Protein 8R0J (pdb70)

Secondary structure (DSSP, 8-state):
--EEEEE----TTTT-SS--HHHHHH--TTT-SEEEE-S---SHHHHHHHHHH-SEEEE---TT-S-TTS-SEEEEEETTEEEEEE-STTSSSTT-HHHHHHHHHHHT-SEEE--SS---EEEEETTEEEEE---TT----TT-S----EEEEEEEETTEEEEEEEEEETTEEEEEEEEEE--/-EEEEEE----TTTT-SS--HHHHHH--TTS-SEEEE-S---SHHHHHHHHHH-SEEEE---TT-S-TTS-SEEEEEETTEEEEEE-STTSSSTT-HHHHHHHHHHHT-SEEE--SS-S-EEEEETTEEEEE---TT----TT-SS---EEEEEEEETTEEEEEEEEEETTEEEEEEEEEE--/-GGGGGG---SSHHHHHHHHHHHHHH--TTTHHHHSHHHHHHHHHHHHHHHHTTTT-TTHHHHHHHHHHHHHHHHHHHHHTT--HHHHHHHHHHHHHHHHS--TTHHHHHHHHHHHHHHHHHHH--SHHHHHHHHHHHHHHHHT-----HHHHHHHHHHHHHHHHT-SSHHHHHHHHHHTHHHHHT-B-TTTTT-B---HHHHHHHHHHHHHHHTT---HHHHHHHHHHHHHHHHHHHHTT-TTS-HHHHHHHHHHHHHHGGGSPPSHHHHHHHHHHHHHHHHHHH-/-HHHHHHHHHHTTSS-HHHHHHHHHHHHHH----THHHHSHHHHHHHHHHHHHHHHTTTT-TTHHHHHHHHHHHHHHHHHHHHHTT--HHHHHHHHHHHHHHHHS--TTHHHHHHHHHHHHHHHHHHH--SHHHHHHHHHHHHHHHHT-----HHHHHHHHHHHHHHHHT-SSHHHHHHHHHHGGGGG--HHHHHHHHHHHHHTT---HHHHHHHHHHHHHHHHHHHHTT-TTS-HHHHHHHHHHHHHHGGGSPPSHHHHHHHHHHHHHHHHHH--

Organism: Homo sapiens (NCBI:txid9606)

Solvent-accessible surface area: 39864 Å² total; per-residue (Å²): 185,63,54,0,0,0,0,0,0,4,2,22,7,6,16,16,45,48,11,26,68,79,0,91,156,84,17,66,76,77,141,16,81,33,0,1,0,0,0,1,0,0,7,117,122,10,49,74,56,2,89,82,3,12,60,55,17,29,6,0,56,4,16,10,12,53,30,128,143,24,57,63,79,68,65,18,96,8,68,95,0,82,0,0,2,4,0,3,15,39,7,1,7,27,40,27,83,22,6,16,8,14,30,18,12,58,22,30,2,17,0,2,0,8,4,15,27,5,82,70,75,25,56,91,50,66,83,54,3,7,3,10,0,0,0,0,14,18,0,28,20,5,60,59,99,124,34,68,21,2,4,2,29,0,25,6,64,76,42,19,0,3,1,61,4,42,10,29,86,71,110,76,39,106,74,79,136,55,77,1,121,67,124,136,71,34,0,0,0,0,0,0,1,1,8,4,10,22,26,29,57,10,25,67,91,0,94,159,82,8,65,80,73,137,13,72,27,0,0,0,0,0,1,1,2,10,144,83,5,68,49,52,0,108,82,4,10,80,56,25,27,8,0,64,5,16,10,12,75,63,132,136,25,55,58,82,68,69,14,95,5,63,95,0,73,0,0,0,3,0,4,17,46,8,3,9,23,32,27,91,29,3,10,4,17,20,15,12,56,21,36,1,16,0,2,0,8,4,15,25,4,99,44,66,22,39,93,50,65,80,55,3,7,2,8,0,0,0,0,14,17,0,12,20,8,53,46,122,127,36,62,19,2,1,0,25,0,30,5,93,61,42,29,0,35,0,67,0,37,33,25,78,64,108,106,48,94,51,68,163,49,106,2,133,66,122,108,1,102,117,7,16,108,58,196,26,169,75,13,62,92,14,62,103,36,1,26,92,16,52,148,152,82,67,88,141,140,7,98,70,11,6,0,0,0,0,0,9,0,0,54,1,0,19,53,3,78,135,43,38,194,132,25,135,109,36,67,121,49,0,46,102,1,3,64,8,0,46,106,2,0,39,39,0,54,176,24,166,48,18,76,28,0,0,27,0,0,4,14,0,0,4,0,0,9,38,0,52,1,112,87,37,43,93,28,0,65,70,3,0,37,49,0,10,57,11,21,96,94,74,3,25,47,2,105,18,14,37,42,0,0,23,7,0,0,0,4,0,0,46,1,85,8,0,29,56,146,38,0,74,50,7,2,55,66,0,31,92,16,0,48,87,4,3,24,16,20,8,7,1,72,3,12,8,20,0,0,0,0,18,18,5,0,37,3,63,89,90,133,29,121,56,30,92,22,10,147,102,0,34,110,13,0,101,118,0,14,94,17,0,73,48,6,33,42,83,23,50,34,2,50,2,1,0,31,4,0,3,47,4,0,4,0,81,77,82,145,6,129,16,5,53,93,114,43,3,78,130,6,15,90,73,0,122,112,40,15,109,123,20,118,110,55,137,112,12,113,96,7,52,84,7,11,78,17,0,41,65,17,36,155,108,146,90,42,76,93,0,2,125,47,15,102,105,7,102,105,79,93,17,64,78,11,63,100,52,6,56,85,6,47,148,145,15,74,94,159,130,9,116,56,0,4,0,1,0,0,1,4,0,0,53,3,0,48,98,1,88,136,40,28,198,136,25,125,102,35,66,115,36,0,49,128,8,0,54,21,0,10,65,0,0,40,36,0,55,165,4,138,38,19,70,31,0,0,30,0,0,5,15,0,0,5,0,0,12,42,0,51,1,107,89,39,44,31,11,0,1,14,0,0,9,38,0,0,19,10,15,43,72,106,5,100,89,34,138,20,42,49,35,0,0,29,8,0,0,0,4,1,34,85,13,165,22,22,47,102,136,16,38,40,6,0,14,48,6,0,25,22,13,0,38,99,6,132,97,93,20,25,30,1,80,1,9,5,14,0,0,10,13,53,143,179,131,2,37,100,8,0,94,110,0,19,114,30,0,75,116,11,177,70,84,25,51,35,1,49,1,2,0,28,4,0,0,33,5,0,10,0,85,80,84,144,10,134,27,5,53,86,114,40,1,76,132,10,9,81,88,0,116,102,32,13,107,123,19,153,112,55,138,108,13,113,102,8,56,81,5,10,88,19,0,52,60,14,43,154,91,264

Sequence (929 aa):
HMLVLVLGDLHIPHRCCNSLPAKFKKLLVPGKIQHILCTGNLCTKESYDYLKTLAGDVHIVRGDFDENLNYPEQKVVTVGQFKIGLIHGHQVIPWGDMASLALLQRQFDVDILISGHTHKFFEAFEHENKFYINPGSATGAYNALETNIIPSFVLMDIQASTVVTYVYQLIGDDVKVERIEYKKPHMLVLVLGDLHIPHRCCNSLPAKFKKLLVPGKIQHILCTGNLCTKESYDYLKTLAGDVHIVRGDFDENLNYPEQKVVTVGQFKIGLIHGHQVIPWGDMASLALLQRQFDVDILISGHTHKFEAFEHENKFYINPGSATGAYNALETNIIPSFVLMDIQASTVVTYVYQLIGDDVKVERIEYKKPVGRFIHLLRSEDPDQQYLILNTARKHFGNQRIRFTLPPLVFAAYQLAFRYKENSKVDDKWEKKCQKIFSFAHQTISALIKAELAELPLRLFLQGALAAGEIGFENHETVAYEFMSQAFSLYEDEISDSKAQLAAITLIIGTFERMKCFSEENHEPLRTQCALAASKLLKKPDQGRAVSTCAHLFWSGRNTDKNGEELHGGKRVMECLKKALKIANQCMDPSLQVQLFIEILNRYIYFYEKENDAVTIQVLNQLIQKIREDLPNLESSEETEQINKHFHNTLEHLRLREQSLVGRFIHLLRSEDPDQQYLILNTARKHFGNQRIRFTLPPLVFAAYQLAFRYKENSKVDDKWEKKCQKIFSFAHQTISALIKAELAELPLRLFLQGALAAGEIGFENHETVAYEFMSQAFSLYEDEISDSKAQLAAITLIIGTFERMKCFSEENHEPLRTQCALAASKLLKKPDQGRAVSTCAHLFWKRVMECLKKALKIANQCMDPSLQVQLFIEILNRYIYFYEKENDAVTIQVLNQLIQKIREDLPNLESSEETEQINKHFHNTLEHLRLR

Nearest PDB structures (foldseek):
  6vab-assembly1_C  TM=9.637E-01  e=3.996E-34  Mus musculus
  8p0x-assembly1_N  TM=9.447E-01  e=2.930E-31  Homo sapiens
  5xcj-assembly1_A  TM=9.711E-01  e=1.239E-26  Entamoeba histolytica
  5xck-assembly2_B  TM=9.631E-01  e=7.149E-25  Entamoeba histolytica
  5xch-assembly2_B  TM=9.583E-01  e=5.268E-24  Entamoeba histolytica

B-factor: mean 47.53, std 17.87, range [15.95, 140.54]

InterPro domains:
  IPR000979 Phosphodiesterase MJ0936/Vps29 [PTHR11124] (1-181)
  IPR000979 Phosphodiesterase MJ0936/Vps29 [TIGR00040] (1-142)
  IPR024654 Calcineurin-like phosphoesterase domain, lpxH-type [PF12850] (1-156)
  IPR028661 Vacuolar protein sorting-associated protein 29 [cd07394] (2-179)
  IPR029052 Metallo-dependent phosphatase-like [G3DSA:3.60.21.10] (1-182)
  IPR029052 Metallo-dependent phosphatase-like [SSF56300] (1-180)

Structure (mmCIF, N/CA/C/O backbone):
data_8R0J
#
_entry.id   8R0J
#
_cell.length_a   48.150
_cell.length_b   130.340
_cell.length_c   146.890
_cell.angle_alpha   90.000
_cell.angle_beta   90.000
_cell.angle_gamma   90.000
#
_symmetry.space_group_name_H-M   'P 21 21 21'
#
loop_
_entity.id
_entity.type
_entity.pdbx_description
1 polymer 'Vacuolar protein sorting-associated protein 29'
2 polymer 'Vacuolar protein sorting-associated protein 35'
3 non-polymer 'Bis-1,3-phenyl guanylhydrazon'
4 non-polymer 2-AMINO-2-HYDROXYMETHYL-PROPANE-1,3-DIOL
5 water water
#
loop_
_atom_site.group_PDB
_atom_site.id
_atom_site.type_symbol
_atom_site.label_atom_id
_atom_site.label_alt_id
_atom_site.label_comp_id
_atom_site.label_asym_id
_atom_site.label_entity_id
_atom_site.label_seq_id
_atom_site.pdbx_PDB_ins_code
_atom_site.Cartn_x
_atom_site.Cartn_y
_atom_site.Cartn_z
_atom_site.occupancy
_atom_site.B_iso_or_equiv
_atom_site.auth_seq_id
_atom_site.auth_comp_id
_atom_site.auth_asym_id
_atom_site.auth_atom_id
_atom_site.pdbx_PDB_model_num
ATOM 1 N N . HIS A 1 3 ? 32.316 -34.810 -10.820 1.000 74.096 0 HIS A N 1
ATOM 2 C CA . HIS A 1 3 ? 33.430 -34.478 -11.754 1.000 74.071 0 HIS A CA 1
ATOM 3 C C . HIS A 1 3 ? 33.837 -33.007 -11.620 1.000 71.136 0 HIS A C 1
ATOM 4 O O . HIS A 1 3 ? 35.032 -32.727 -11.592 1.000 71.641 0 HIS A O 1
ATOM 11 N N . MET A 1 4 ? 32.871 -32.076 -11.540 1.000 66.737 1 MET A N 1
ATOM 12 C CA . MET A 1 4 ? 33.177 -30.651 -11.504 1.000 67.051 1 MET A CA 1
ATOM 13 C C . MET A 1 4 ? 32.287 -29.932 -10.493 1.000 61.509 1 MET A C 1
ATOM 14 O O . MET A 1 4 ? 31.080 -29.872 -10.711 1.000 58.934 1 MET A O 1
ATOM 19 N N . LEU A 1 5 ? 32.892 -29.382 -9.427 1.000 58.331 2 LEU A N 1
ATOM 20 C CA . LEU A 1 5 ? 32.147 -28.740 -8.350 1.000 53.778 2 LEU A CA 1
ATOM 21 C C . LEU A 1 5 ? 32.252 -27.220 -8.470 1.000 48.841 2 LEU A C 1
ATOM 22 O O . LEU A 1 5 ? 33.353 -26.671 -8.523 1.000 48.448 2 LEU A O 1
ATOM 27 N N . VAL A 1 6 ? 31.094 -26.548 -8.492 1.000 43.318 3 VAL A N 1
ATOM 28 C CA . VAL A 1 6 ? 31.050 -25.101 -8.619 1.000 41.512 3 VAL A CA 1
ATOM 29 C C . VAL A 1 6 ? 30.170 -24.520 -7.516 1.000 39.016 3 VAL A C 1
ATOM 30 O O . VAL A 1 6 ? 28.974 -24.808 -7.449 1.000 36.970 3 VAL A O 1
ATOM 34 N N . LEU A 1 7 ? 30.774 -23.673 -6.674 1.000 37.359 4 LEU A N 1
ATOM 35 C CA . LEU A 1 7 ? 30.054 -22.977 -5.626 1.000 37.649 4 LEU A CA 1
ATOM 36 C C . LEU A 1 7 ? 29.373 -21.744 -6.231 1.000 38.182 4 LEU A C 1
ATOM 37 O O . LEU A 1 7 ? 29.994 -21.000 -6.991 1.000 33.943 4 LEU A O 1
ATOM 42 N N . VAL A 1 8 ? 28.089 -21.544 -5.877 1.000 38.799 5 VAL A N 1
ATOM 43 C CA . VAL A 1 8 ? 27.288 -20.431 -6.368 1.000 38.167 5 VAL A CA 1
ATOM 44 C C . VAL A 1 8 ? 26.685 -19.707 -5.168 1.000 36.561 5 VAL A C 1
ATOM 45 O O . VAL A 1 8 ? 25.918 -20.295 -4.418 1.000 34.329 5 VAL A O 1
ATOM 49 N N . LEU A 1 9 ? 27.037 -18.427 -4.994 1.000 35.826 6 LEU A N 1
ATOM 50 C CA . LEU A 1 9 ? 26.585 -17.662 -3.845 1.000 34.033 6 LEU A CA 1
ATOM 51 C C . LEU A 1 9 ? 26.655 -16.166 -4.135 1.000 32.731 6 LEU A C 1
ATOM 52 O O . LEU A 1 9 ? 27.311 -15.746 -5.076 1.000 32.781 6 LEU A O 1
ATOM 57 N N . GLY A 1 10 ? 25.986 -15.380 -3.285 1.000 32.111 7 GLY A N 1
ATOM 58 C CA . GLY A 1 10 ? 26.106 -13.935 -3.291 1.000 31.167 7 GLY A CA 1
ATOM 59 C C . GLY A 1 10 ? 25.091 -13.279 -2.349 1.000 30.455 7 GLY A C 1
ATOM 60 O O . GLY A 1 10 ? 24.477 -13.955 -1.518 1.000 29.161 7 GLY A O 1
ATOM 61 N N . ASP A 1 11 ? 24.940 -11.952 -2.501 1.000 29.148 8 ASP A N 1
ATOM 62 C CA . ASP A 1 11 ? 24.043 -11.132 -1.697 1.000 28.226 8 ASP A CA 1
ATOM 63 C C . ASP A 1 11 ? 24.412 -11.282 -0.225 1.000 28.864 8 ASP A C 1
ATOM 64 O O . ASP A 1 11 ? 23.537 -11.394 0.632 1.000 27.902 8 ASP A O 1
ATOM 69 N N . LEU A 1 12 ? 25.729 -11.262 0.038 1.000 30.695 9 LEU A N 1
ATOM 70 C CA . LEU A 1 12 ? 26.299 -11.284 1.382 1.000 32.422 9 LEU A CA 1
ATOM 71 C C . LEU A 1 12 ? 25.929 -10.004 2.140 1.000 31.607 9 LEU A C 1
ATOM 72 O O . LEU A 1 12 ? 25.527 -10.056 3.309 1.000 29.316 9 LEU A O 1
ATOM 77 N N . HIS A 1 13 ? 26.121 -8.856 1.468 1.000 31.188 10 HIS A N 1
ATOM 78 C CA . HIS A 1 13 ? 25.758 -7.552 2.003 1.000 33.452 10 HIS A CA 1
ATOM 79 C C . HIS A 1 13 ? 26.505 -7.258 3.312 1.000 33.677 10 HIS A C 1
ATOM 80 O O . HIS A 1 13 ? 25.921 -6.715 4.248 1.000 31.982 10 HIS A O 1
ATOM 87 N N . ILE A 1 14 ? 27.789 -7.639 3.372 1.000 34.210 11 ILE A N 1
ATOM 88 C CA . ILE A 1 14 ? 28.654 -7.285 4.487 1.000 34.894 11 ILE A CA 1
ATOM 89 C C . ILE A 1 14 ? 29.435 -6.020 4.138 1.000 34.578 11 ILE A C 1
ATOM 90 O O . ILE A 1 14 ? 30.109 -6.002 3.108 1.000 34.093 11 ILE A O 1
ATOM 95 N N . PRO A 1 15 ? 29.462 -4.961 4.985 1.000 36.972 12 PRO A N 1
ATOM 96 C CA . PRO A 1 15 ? 28.771 -4.920 6.284 1.000 38.310 12 PRO A CA 1
ATOM 97 C C . PRO A 1 15 ? 27.382 -4.286 6.383 1.000 35.548 12 PRO A C 1
ATOM 98 O O . PRO A 1 15 ? 26.871 -4.061 7.478 1.000 32.781 12 PRO A O 1
ATOM 102 N N . HIS A 1 16 ? 26.777 -3.979 5.235 1.000 35.101 13 HIS A N 1
ATOM 103 C CA . HIS A 1 16 ? 25.557 -3.186 5.191 1.000 34.220 13 HIS A CA 1
ATOM 104 C C . HIS A 1 16 ? 24.405 -3.827 5.961 1.000 31.998 13 HIS A C 1
ATOM 105 O O . HIS A 1 16 ? 23.627 -3.134 6.608 1.000 32.055 13 HIS A O 1
ATOM 112 N N . ARG A 1 17 ? 24.236 -5.138 5.805 1.000 30.617 14 ARG A N 1
ATOM 113 C CA . ARG A 1 17 ? 23.061 -5.817 6.324 1.000 32.381 14 ARG A CA 1
ATOM 114 C C . ARG A 1 17 ? 23.443 -6.961 7.260 1.000 33.247 14 ARG A C 1
ATOM 115 O O . ARG A 1 17 ? 22.577 -7.489 7.939 1.000 30.466 14 ARG A O 1
ATOM 123 N N . CYS A 1 18 ? 24.716 -7.372 7.221 1.000 34.997 15 CYS A N 1
ATOM 124 C CA A CYS A 1 18 ? 25.194 -8.530 7.955 0.380 37.152 15 CYS A CA 1
ATOM 125 C CA B CYS A 1 18 ? 25.192 -8.516 7.970 0.620 38.444 15 CYS A CA 1
ATOM 126 C C . CYS A 1 18 ? 26.679 -8.339 8.253 1.000 39.832 15 CYS A C 1
ATOM 127 O O . CYS A 1 18 ? 27.342 -7.535 7.598 1.000 37.623 15 CYS A O 1
ATOM 132 N N . ASN A 1 19 ? 27.185 -9.115 9.222 1.000 41.970 16 ASN A N 1
ATOM 133 C CA . ASN A 1 19 ? 28.559 -9.012 9.679 1.000 44.213 16 ASN A CA 1
ATOM 134 C C . ASN A 1 19 ? 29.391 -10.149 9.090 1.000 43.916 16 ASN A C 1
ATOM 135 O O . ASN A 1 19 ? 30.588 -9.962 8.853 1.000 45.104 16 ASN A O 1
ATOM 140 N N . SER A 1 20 ? 28.772 -11.325 8.897 1.000 42.378 17 SER A N 1
ATOM 141 C CA . SER A 1 20 ? 29.498 -12.450 8.340 1.000 42.287 17 SER A CA 1
ATOM 142 C C . SER A 1 20 ? 28.549 -13.572 7.924 1.000 42.188 17 SER A C 1
ATOM 143 O O . SER A 1 20 ? 27.343 -13.510 8.157 1.000 37.079 17 SER A O 1
ATOM 146 N N . LEU A 1 21 ? 29.122 -14.601 7.288 1.000 43.889 18 LEU A N 1
ATOM 147 C CA . LEU A 1 21 ? 28.388 -15.816 6.972 1.000 46.002 18 LEU A CA 1
ATOM 148 C C . LEU A 1 21 ? 28.089 -16.563 8.266 1.000 45.509 18 LEU A C 1
ATOM 149 O O . LEU A 1 21 ? 28.831 -16.434 9.235 1.000 41.896 18 LEU A O 1
ATOM 154 N N . PRO A 1 22 ? 27.024 -17.393 8.319 1.000 47.081 19 PRO A N 1
ATOM 155 C CA . PRO A 1 22 ? 26.749 -18.203 9.505 1.000 47.513 19 PRO A CA 1
ATOM 156 C C . PRO A 1 22 ? 27.953 -19.099 9.783 1.000 50.820 19 PRO A C 1
ATOM 157 O O . PRO A 1 22 ? 28.680 -19.482 8.862 1.000 43.413 19 PRO A O 1
ATOM 161 N N . ALA A 1 23 ? 28.150 -19.443 11.062 1.000 53.900 20 ALA A N 1
ATOM 162 C CA . ALA A 1 23 ? 29.276 -20.274 11.450 1.000 51.209 20 ALA A CA 1
ATOM 163 C C . ALA A 1 23 ? 29.189 -21.642 10.775 1.000 49.110 20 ALA A C 1
ATOM 164 O O . ALA A 1 23 ? 30.220 -22.190 10.393 1.000 51.435 20 ALA A O 1
ATOM 166 N N . LYS A 1 24 ? 27.963 -22.161 10.596 1.000 49.510 21 LYS A N 1
ATOM 167 C CA . LYS A 1 24 ? 27.757 -23.484 10.017 1.000 51.367 21 LYS A CA 1
ATOM 168 C C . LYS A 1 24 ? 28.122 -23.501 8.534 1.000 49.017 21 LYS A C 1
ATOM 169 O O . LYS A 1 24 ? 28.615 -24.513 8.045 1.000 47.914 21 LYS A O 1
ATOM 175 N N . PHE A 1 25 ? 27.873 -22.390 7.823 1.000 46.792 22 PHE A N 1
ATOM 176 C CA . PHE A 1 25 ? 28.244 -22.282 6.418 1.000 45.406 22 PHE A CA 1
ATOM 177 C C . PHE A 1 25 ? 29.765 -22.189 6.292 1.000 45.474 22 PHE A C 1
ATOM 178 O O . PHE A 1 25 ? 30.351 -22.830 5.427 1.000 42.869 22 PHE A O 1
ATOM 186 N N . LYS A 1 26 ? 30.407 -21.395 7.152 1.000 50.652 23 LYS A N 1
ATOM 187 C CA . LYS A 1 26 ? 31.860 -21.250 7.112 1.000 55.682 23 LYS A CA 1
ATOM 188 C C . LYS A 1 26 ? 32.517 -22.613 7.320 1.000 57.911 23 LYS A C 1
ATOM 189 O O . LYS A 1 26 ? 33.527 -22.917 6.689 1.000 58.567 23 LYS A O 1
ATOM 195 N N . LYS A 1 27 ? 31.915 -23.422 8.198 1.000 57.230 24 LYS A N 1
ATOM 196 C CA . LYS A 1 27 ? 32.412 -24.747 8.525 1.000 61.533 24 LYS A CA 1
ATOM 197 C C . LYS A 1 27 ? 32.320 -25.656 7.298 1.000 61.268 24 LYS A C 1
ATOM 198 O O . LYS A 1 27 ? 33.225 -26.454 7.065 1.000 59.533 24 LYS A O 1
ATOM 204 N N . LEU A 1 28 ? 31.230 -25.519 6.522 1.000 60.545 25 LEU A N 1
ATOM 205 C CA . LEU A 1 28 ? 31.001 -26.315 5.321 1.000 57.948 25 LEU A CA 1
ATOM 206 C C . LEU A 1 28 ? 31.899 -25.850 4.174 1.000 58.954 25 LEU A C 1
ATOM 207 O O . LEU A 1 28 ? 32.220 -26.637 3.289 1.000 59.350 25 LEU A O 1
ATOM 212 N N . LEU A 1 29 ? 32.277 -24.567 4.159 1.000 65.574 26 LEU A N 1
ATOM 213 C CA . LEU A 1 29 ? 33.037 -24.018 3.044 1.000 64.011 26 LEU A CA 1
ATOM 214 C C . LEU A 1 29 ? 34.528 -24.043 3.379 1.000 67.460 26 LEU A C 1
ATOM 215 O O . LEU A 1 29 ? 35.043 -23.135 4.029 1.000 65.900 26 LEU A O 1
ATOM 220 N N . VAL A 1 30 ? 35.211 -25.091 2.897 1.000 72.706 27 VAL A N 1
ATOM 221 C CA . VAL A 1 30 ? 36.608 -25.347 3.220 1.000 77.315 27 VAL A CA 1
ATOM 222 C C . VAL A 1 30 ? 37.445 -25.278 1.944 1.000 76.181 27 VAL A C 1
ATOM 223 O O . VAL A 1 30 ? 37.005 -25.736 0.892 1.000 81.401 27 VAL A O 1
ATOM 227 N N . PRO A 1 31 ? 38.675 -24.714 1.995 1.000 69.124 28 PRO A N 1
ATOM 228 C CA . PRO A 1 31 ? 39.544 -24.627 0.820 1.000 68.480 28 PRO A CA 1
ATOM 229 C C . PRO A 1 31 ? 39.871 -25.977 0.194 1.000 69.525 28 PRO A C 1
ATOM 230 O O . PRO A 1 31 ? 39.788 -27.003 0.856 1.000 71.475 28 PRO A O 1
ATOM 234 N N . GLY A 1 32 ? 40.227 -25.963 -1.092 1.000 71.540 29 GLY A N 1
ATOM 235 C CA . GLY A 1 32 ? 40.741 -27.142 -1.765 1.000 81.382 29 GLY A CA 1
ATOM 236 C C . GLY A 1 32 ? 39.651 -28.110 -2.229 1.000 85.828 29 GLY A C 1
ATOM 237 O O . GLY A 1 32 ? 39.969 -29.106 -2.874 1.000 89.633 29 GLY A O 1
ATOM 238 N N . LYS A 1 33 ? 38.382 -27.844 -1.887 1.000 88.800 30 LYS A N 1
ATOM 239 C CA . LYS A 1 33 ? 37.288 -28.729 -2.269 1.000 94.140 30 LYS A CA 1
ATOM 240 C C . LYS A 1 33 ? 36.603 -28.196 -3.531 1.000 93.355 30 LYS A C 1
ATOM 241 O O . LYS A 1 33 ? 36.332 -28.960 -4.459 1.000 88.042 30 LYS A O 1
ATOM 247 N N . ILE A 1 34 ? 36.348 -26.883 -3.604 1.000 88.556 31 ILE A N 1
ATOM 248 C CA . ILE A 1 34 ? 35.681 -26.355 -4.787 1.000 84.326 31 ILE A CA 1
ATOM 249 C C . ILE A 1 34 ? 36.700 -25.757 -5.754 1.000 79.271 31 ILE A C 1
ATOM 250 O O . ILE A 1 34 ? 37.734 -25.222 -5.367 1.000 69.018 31 ILE A O 1
ATOM 255 N N . GLN A 1 35 ? 36.367 -25.909 -7.039 1.000 82.622 32 GLN A N 1
ATOM 256 C CA . GLN A 1 35 ? 37.234 -25.575 -8.157 1.000 86.733 32 GLN A CA 1
ATOM 257 C C . GLN A 1 35 ? 36.875 -24.203 -8.720 1.000 77.733 32 GLN A C 1
ATOM 258 O O . GLN A 1 35 ? 37.750 -23.366 -8.919 1.000 67.396 32 GLN A O 1
ATOM 264 N N . HIS A 1 36 ? 35.584 -23.997 -8.999 1.000 71.426 33 HIS A N 1
ATOM 265 C CA . HIS A 1 36 ? 35.112 -22.728 -9.519 1.000 72.046 33 HIS A CA 1
ATOM 266 C C . HIS A 1 36 ? 34.130 -22.101 -8.536 1.000 57.901 33 HIS A C 1
ATOM 267 O O . HIS A 1 36 ? 33.371 -22.808 -7.875 1.000 51.507 33 HIS A O 1
ATOM 274 N N . ILE A 1 37 ? 34.173 -20.767 -8.464 1.000 48.701 34 ILE A N 1
ATOM 275 C CA . ILE A 1 37 ? 33.172 -19.995 -7.755 1.000 44.561 34 ILE A CA 1
ATOM 276 C C . ILE A 1 37 ? 32.539 -19.023 -8.743 1.000 39.943 34 ILE A C 1
ATOM 277 O O . ILE A 1 37 ? 33.248 -18.287 -9.416 1.000 37.889 34 ILE A O 1
ATOM 282 N N . LEU A 1 38 ? 31.201 -19.030 -8.785 1.000 39.297 35 LEU A N 1
ATOM 283 C CA . LEU A 1 38 ? 30.422 -18.028 -9.494 1.000 38.589 35 LEU A CA 1
ATOM 284 C C . LEU A 1 38 ? 29.638 -17.203 -8.474 1.000 35.822 35 LEU A C 1
ATOM 285 O O . LEU A 1 38 ? 28.810 -17.732 -7.732 1.000 34.654 35 LEU A O 1
ATOM 290 N N . CYS A 1 39 ? 29.900 -15.896 -8.435 1.000 33.685 36 CYS A N 1
ATOM 291 C CA . CYS A 1 39 ? 29.336 -15.055 -7.390 1.000 32.060 36 CYS A CA 1
ATOM 292 C C . CYS A 1 39 ? 28.449 -13.976 -8.010 1.000 29.568 36 CYS A C 1
ATOM 293 O O . CYS A 1 39 ? 28.879 -13.262 -8.912 1.000 29.518 36 CYS A O 1
ATOM 296 N N . THR A 1 40 ? 27.223 -13.842 -7.487 1.000 27.425 37 THR A N 1
ATOM 297 C CA . THR A 1 40 ? 26.241 -12.917 -8.028 1.000 27.045 37 THR A CA 1
ATOM 298 C C . THR A 1 40 ? 26.469 -11.476 -7.549 1.000 28.002 37 THR A C 1
ATOM 299 O O . THR A 1 40 ? 25.706 -10.595 -7.964 1.000 28.458 37 THR A O 1
ATOM 303 N N . GLY A 1 41 ? 27.478 -11.233 -6.686 1.000 25.945 38 GLY A N 1
ATOM 304 C CA . GLY A 1 41 ? 27.810 -9.883 -6.232 1.000 25.528 38 GLY A CA 1
ATOM 305 C C . GLY A 1 41 ? 27.117 -9.451 -4.928 1.000 25.522 38 GLY A C 1
ATOM 306 O O . GLY A 1 41 ? 26.531 -10.257 -4.185 1.000 24.853 38 GLY A O 1
ATOM 307 N N . ASN A 1 42 ? 27.191 -8.141 -4.654 1.000 25.714 39 ASN A N 1
ATOM 308 C CA . ASN A 1 42 ? 26.771 -7.569 -3.381 1.000 26.298 39 ASN A CA 1
ATOM 309 C C . ASN A 1 42 ? 27.525 -8.268 -2.244 1.000 27.127 39 ASN A C 1
ATOM 310 O O . ASN A 1 42 ? 26.930 -8.973 -1.439 1.000 26.594 39 ASN A O 1
ATOM 315 N N . LEU A 1 43 ? 28.840 -8.010 -2.190 1.000 29.094 40 LEU A N 1
ATOM 316 C CA . LEU A 1 43 ? 29.768 -8.596 -1.233 1.000 31.317 40 LEU A CA 1
ATOM 317 C C . LEU A 1 43 ? 29.674 -7.986 0.172 1.000 34.320 40 LEU A C 1
ATOM 318 O O . LEU A 1 43 ? 29.468 -8.735 1.138 1.000 32.776 40 LEU A O 1
ATOM 323 N N . CYS A 1 44 ? 29.840 -6.660 0.356 1.000 34.962 41 CYS A N 1
ATOM 324 C CA . CYS A 1 44 ? 29.952 -5.634 -0.661 1.000 36.654 41 CYS A CA 1
ATOM 325 C C . CYS A 1 44 ? 31.313 -4.941 -0.640 1.000 38.319 41 CYS A C 1
ATOM 326 O O . CYS A 1 44 ? 31.436 -3.831 -1.153 1.000 40.554 41 CYS A O 1
ATOM 329 N N . THR A 1 45 ? 32.340 -5.587 -0.072 1.000 41.571 42 THR A N 1
ATOM 330 C CA . THR A 1 45 ? 33.675 -4.997 -0.014 1.000 42.033 42 THR A CA 1
ATOM 331 C C . THR A 1 45 ? 34.716 -6.042 -0.406 1.000 42.718 42 THR A C 1
ATOM 332 O O . THR A 1 45 ? 34.405 -7.226 -0.486 1.000 41.335 42 THR A O 1
ATOM 336 N N . LYS A 1 46 ? 35.950 -5.567 -0.626 1.000 49.600 43 LYS A N 1
ATOM 337 C CA . LYS A 1 46 ? 37.108 -6.369 -1.009 1.000 51.427 43 LYS A CA 1
ATOM 338 C C . LYS A 1 46 ? 37.363 -7.515 -0.028 1.000 50.745 43 LYS A C 1
ATOM 339 O O . LYS A 1 46 ? 37.843 -8.578 -0.418 1.000 49.834 43 LYS A O 1
ATOM 345 N N . GLU A 1 47 ? 37.088 -7.260 1.256 1.000 51.987 44 GLU A N 1
ATOM 346 C CA . GLU A 1 47 ? 37.237 -8.245 2.311 1.000 52.159 44 GLU A CA 1
ATOM 347 C C . GLU A 1 47 ? 36.579 -9.563 1.902 1.000 50.781 44 GLU A C 1
ATOM 348 O O . GLU A 1 47 ? 37.175 -10.633 2.018 1.000 50.041 44 GLU A O 1
ATOM 354 N N . SER A 1 48 ? 35.335 -9.485 1.424 1.000 49.310 45 SER A N 1
ATOM 355 C CA . SER A 1 48 ? 34.583 -10.684 1.099 1.000 46.346 45 SER A CA 1
ATOM 356 C C . SER A 1 48 ? 35.144 -11.363 -0.149 1.000 43.500 45 SER A C 1
ATOM 357 O O . SER A 1 48 ? 35.100 -12.585 -0.245 1.000 40.609 45 SER A O 1
ATOM 360 N N . TYR A 1 49 ? 35.687 -10.573 -1.085 1.000 47.264 46 TYR A N 1
ATOM 361 C CA . TYR A 1 49 ? 36.379 -11.099 -2.254 1.000 50.173 46 TYR A CA 1
ATOM 362 C C . TYR A 1 49 ? 37.589 -11.916 -1.795 1.000 51.556 46 TYR A C 1
ATOM 363 O O . TYR A 1 49 ? 37.838 -13.000 -2.323 1.000 48.262 46 TYR A O 1
ATOM 372 N N . ASP A 1 50 ? 38.330 -11.379 -0.810 1.000 52.963 47 ASP A N 1
ATOM 373 C CA . ASP A 1 50 ? 39.542 -12.008 -0.307 1.000 52.481 47 ASP A CA 1
ATOM 374 C C . ASP A 1 50 ? 39.195 -13.349 0.339 1.000 52.348 47 ASP A C 1
ATOM 375 O O . ASP A 1 50 ? 39.923 -14.319 0.158 1.000 58.238 47 ASP A O 1
ATOM 380 N N . TYR A 1 51 ? 38.074 -13.401 1.066 1.000 52.917 48 TYR A N 1
ATOM 381 C CA . TYR A 1 51 ? 37.563 -14.639 1.636 1.000 53.254 48 TYR A CA 1
ATOM 382 C C . TYR A 1 51 ? 37.287 -15.667 0.536 1.000 54.708 48 TYR A C 1
ATOM 383 O O . TYR A 1 51 ? 37.673 -16.826 0.659 1.000 55.655 48 TYR A O 1
ATOM 392 N N . LEU A 1 52 ? 36.604 -15.258 -0.538 1.000 58.249 49 LEU A N 1
ATOM 393 C CA . LEU A 1 52 ? 36.253 -16.190 -1.602 1.000 53.714 49 LEU A CA 1
ATOM 394 C C . LEU A 1 52 ? 37.517 -16.748 -2.248 1.000 52.141 49 LEU A C 1
ATOM 395 O O . LEU A 1 52 ? 37.549 -17.903 -2.663 1.000 50.674 49 LEU A O 1
ATOM 400 N N . LYS A 1 53 ? 38.552 -15.910 -2.333 1.000 54.146 50 LYS A N 1
ATOM 401 C CA . LYS A 1 53 ? 39.805 -16.285 -2.970 1.000 58.722 50 LYS A CA 1
ATOM 402 C C . LYS A 1 53 ? 40.530 -17.358 -2.144 1.000 57.667 50 LYS A C 1
ATOM 403 O O . LYS A 1 53 ? 41.383 -18.058 -2.669 1.000 55.414 50 LYS A O 1
ATOM 409 N N . THR A 1 54 ? 40.192 -17.470 -0.853 1.000 59.085 51 THR A N 1
ATOM 410 C CA . THR A 1 54 ? 40.673 -18.530 0.024 1.000 61.847 51 THR A CA 1
ATOM 411 C C . THR A 1 54 ? 40.077 -19.887 -0.351 1.000 63.670 51 THR A C 1
ATOM 412 O O . THR A 1 54 ? 40.713 -20.917 -0.150 1.000 68.993 51 THR A O 1
ATOM 416 N N . LEU A 1 55 ? 38.835 -19.891 -0.841 1.000 66.105 52 LEU A N 1
ATOM 417 C CA . LEU A 1 55 ? 38.093 -21.125 -1.041 1.000 66.475 52 LEU A CA 1
ATOM 418 C C . LEU A 1 55 ? 38.472 -21.775 -2.368 1.000 65.525 52 LEU A C 1
ATOM 419 O O . LEU A 1 55 ? 38.422 -22.999 -2.482 1.000 69.729 52 LEU A O 1
ATOM 424 N N . ALA A 1 56 ? 38.806 -20.946 -3.370 1.000 59.781 53 ALA A N 1
ATOM 425 C CA . ALA A 1 56 ? 39.213 -21.446 -4.676 1.000 58.132 53 ALA A CA 1
ATOM 426 C C . ALA A 1 56 ? 40.056 -20.401 -5.403 1.000 55.689 53 ALA A C 1
ATOM 427 O O . ALA A 1 56 ? 40.084 -19.231 -5.022 1.000 53.506 53 ALA A O 1
ATOM 429 N N . GLY A 1 57 ? 40.717 -20.861 -6.471 1.000 54.371 54 GLY A N 1
ATOM 430 C CA . GLY A 1 57 ? 41.492 -20.004 -7.350 1.000 57.715 54 GLY A CA 1
ATOM 431 C C . GLY A 1 57 ? 40.638 -19.349 -8.433 1.000 57.822 54 GLY A C 1
ATOM 432 O O . GLY A 1 57 ? 40.861 -18.190 -8.768 1.000 63.012 54 GLY A O 1
ATOM 433 N N . ASP A 1 58 ? 39.677 -20.095 -8.987 1.000 55.168 55 ASP A N 1
ATOM 434 C CA . ASP A 1 58 ? 38.858 -19.598 -10.077 1.000 53.322 55 ASP A CA 1
ATOM 435 C C . ASP A 1 58 ? 37.607 -18.962 -9.492 1.000 50.536 55 ASP A C 1
ATOM 436 O O . ASP A 1 58 ? 36.671 -19.670 -9.135 1.000 56.277 55 ASP A O 1
ATOM 441 N N . VAL A 1 59 ? 37.604 -17.629 -9.394 1.000 49.380 56 VAL A N 1
ATOM 442 C CA . VAL A 1 59 ? 36.483 -16.889 -8.832 1.000 45.416 56 VAL A CA 1
ATOM 443 C C . VAL A 1 59 ? 35.990 -15.896 -9.877 1.000 43.911 56 VAL A C 1
ATOM 444 O O . VAL A 1 59 ? 36.760 -15.071 -10.350 1.000 45.515 56 VAL A O 1
ATOM 448 N N . HIS A 1 60 ? 34.699 -15.981 -10.216 1.000 44.524 57 HIS A N 1
ATOM 449 C CA . HIS A 1 60 ? 34.050 -15.043 -11.115 1.000 44.100 57 HIS A CA 1
ATOM 450 C C . HIS A 1 60 ? 33.000 -14.263 -10.329 1.000 43.542 57 HIS A C 1
ATOM 451 O O . HIS A 1 60 ? 32.185 -14.865 -9.639 1.000 44.299 57 HIS A O 1
ATOM 458 N N . ILE A 1 61 ? 33.047 -12.928 -10.415 1.000 45.502 58 ILE A N 1
ATOM 459 C CA . ILE A 1 61 ? 32.095 -12.065 -9.729 1.000 45.067 58 ILE A CA 1
ATOM 460 C C . ILE A 1 61 ? 31.505 -11.054 -10.711 1.000 42.774 58 ILE A C 1
ATOM 461 O O . ILE A 1 61 ? 32.199 -10.565 -11.608 1.000 38.905 58 ILE A O 1
ATOM 466 N N . VAL A 1 62 ? 30.204 -10.785 -10.522 1.000 38.371 59 VAL A N 1
ATOM 467 C CA . VAL A 1 62 ? 29.496 -9.743 -11.244 1.000 35.268 59 VAL A CA 1
ATOM 468 C C . VAL A 1 62 ? 29.037 -8.690 -10.245 1.000 33.014 59 VAL A C 1
ATOM 469 O O . VAL A 1 62 ? 28.950 -8.952 -9.049 1.000 28.119 59 VAL A O 1
ATOM 473 N N . ARG A 1 63 ? 28.747 -7.493 -10.758 1.000 32.754 60 ARG A N 1
ATOM 474 C CA . ARG A 1 63 ? 28.577 -6.314 -9.930 1.000 33.362 60 ARG A CA 1
ATOM 475 C C . ARG A 1 63 ? 27.158 -6.255 -9.358 1.000 30.750 60 ARG A C 1
ATOM 476 O O . ARG A 1 63 ? 26.179 -6.281 -10.092 1.000 27.628 60 ARG A O 1
ATOM 484 N N . GLY A 1 64 ? 27.062 -6.120 -8.031 1.000 30.336 61 GLY A N 1
ATOM 485 C CA . GLY A 1 64 ? 25.799 -5.881 -7.361 1.000 30.450 61 GLY A CA 1
ATOM 486 C C . GLY A 1 64 ? 25.512 -4.381 -7.271 1.000 30.456 61 GLY A C 1
ATOM 487 O O . GLY A 1 64 ? 26.388 -3.559 -7.507 1.000 30.122 61 GLY A O 1
ATOM 488 N N . ASP A 1 65 ? 24.276 -4.029 -6.906 1.000 30.778 62 ASP A N 1
ATOM 489 C CA . ASP A 1 65 ? 23.862 -2.633 -6.805 1.000 30.541 62 ASP A CA 1
ATOM 490 C C . ASP A 1 65 ? 24.575 -1.921 -5.651 1.000 30.339 62 ASP A C 1
ATOM 491 O O . ASP A 1 65 ? 24.623 -0.695 -5.649 1.000 32.642 62 ASP A O 1
ATOM 496 N N . PHE A 1 66 ? 25.130 -2.665 -4.680 1.000 30.434 63 PHE A N 1
ATOM 497 C CA . PHE A 1 66 ? 25.777 -2.059 -3.525 1.000 30.191 63 PHE A CA 1
ATOM 498 C C . PHE A 1 66 ? 27.271 -2.377 -3.467 1.000 34.754 63 PHE A C 1
ATOM 499 O O . PHE A 1 66 ? 27.934 -2.010 -2.498 1.000 37.465 63 PHE A O 1
ATOM 507 N N . ASP A 1 67 ? 27.826 -2.981 -4.524 1.000 37.590 64 ASP A N 1
ATOM 508 C CA . ASP A 1 67 ? 29.258 -3.223 -4.588 1.000 39.643 64 ASP A CA 1
ATOM 509 C C . ASP A 1 67 ? 30.034 -1.915 -4.750 1.000 48.587 64 ASP A C 1
ATOM 510 O O . ASP A 1 67 ? 29.753 -1.113 -5.638 1.000 47.705 64 ASP A O 1
ATOM 515 N N . GLU A 1 68 ? 31.057 -1.755 -3.901 1.000 64.388 65 GLU A N 1
ATOM 516 C CA . GLU A 1 68 ? 31.972 -0.621 -3.919 1.000 74.828 65 GLU A CA 1
ATOM 517 C C . GLU A 1 68 ? 32.969 -0.762 -5.069 1.000 78.331 65 GLU A C 1
ATOM 518 O O . GLU A 1 68 ? 33.380 0.233 -5.663 1.000 67.634 65 GLU A O 1
ATOM 524 N N . ASN A 1 69 ? 33.338 -2.015 -5.372 1.000 87.373 66 ASN A N 1
ATOM 525 C CA . ASN A 1 69 ? 34.337 -2.336 -6.378 1.000 89.988 66 ASN A CA 1
ATOM 526 C C . ASN A 1 69 ? 33.663 -2.388 -7.745 1.000 89.593 66 ASN A C 1
ATOM 527 O O . ASN A 1 69 ? 33.215 -3.443 -8.179 1.000 88.440 66 ASN A O 1
ATOM 532 N N . LEU A 1 70 ? 33.613 -1.248 -8.439 1.000 98.709 67 LEU A N 1
ATOM 533 C CA . LEU A 1 70 ? 33.069 -1.191 -9.790 1.000 98.512 67 LEU A CA 1
ATOM 534 C C . LEU A 1 70 ? 34.047 -1.825 -10.789 1.000 89.752 67 LEU A C 1
ATOM 535 O O . LEU A 1 70 ? 33.899 -1.654 -11.998 1.000 89.774 67 LEU A O 1
ATOM 540 N N . ASN A 1 71 ? 35.048 -2.569 -10.296 1.000 79.381 68 ASN A N 1
ATOM 541 C CA . ASN A 1 71 ? 35.915 -3.384 -11.133 1.000 75.569 68 ASN A CA 1
ATOM 542 C C . ASN A 1 71 ? 35.154 -4.554 -11.756 1.000 62.024 68 ASN A C 1
ATOM 543 O O . ASN A 1 71 ? 35.613 -5.086 -12.760 1.000 63.491 68 ASN A O 1
ATOM 548 N N . TYR A 1 72 ? 34.044 -4.979 -11.131 1.000 51.521 69 TYR A N 1
ATOM 549 C CA . TYR A 1 72 ? 33.398 -6.218 -11.520 1.000 42.188 69 TYR A CA 1
ATOM 550 C C . TYR A 1 72 ? 32.532 -5.944 -12.744 1.000 38.884 69 TYR A C 1
ATOM 551 O O . TYR A 1 72 ? 31.905 -4.895 -12.850 1.000 36.254 69 TYR A O 1
ATOM 560 N N . PRO A 1 73 ? 32.465 -6.888 -13.709 1.000 35.491 70 PRO A N 1
ATOM 561 C CA . PRO A 1 73 ? 31.580 -6.734 -14.859 1.000 33.552 70 PRO A CA 1
ATOM 562 C C . PRO A 1 73 ? 30.111 -6.847 -14.458 1.000 33.596 70 PRO A C 1
ATOM 563 O O . PRO A 1 73 ? 29.761 -7.508 -13.493 1.000 35.856 70 PRO A O 1
ATOM 567 N N . GLU A 1 74 ? 29.253 -6.189 -15.227 1.000 35.672 71 GLU A N 1
ATOM 568 C CA . GLU A 1 74 ? 27.809 -6.234 -15.045 1.000 38.196 71 GLU A CA 1
ATOM 569 C C . GLU A 1 74 ? 27.293 -7.670 -15.181 1.000 38.851 71 GLU A C 1
ATOM 570 O O . GLU A 1 74 ? 26.324 -8.051 -14.544 1.000 36.476 71 GLU A O 1
ATOM 576 N N . GLN A 1 75 ? 27.920 -8.442 -16.074 1.000 40.194 72 GLN A N 1
ATOM 577 C CA . GLN A 1 75 ? 27.473 -9.773 -16.426 1.000 38.263 72 GLN A CA 1
ATOM 578 C C . GLN A 1 75 ? 28.652 -10.540 -17.026 1.000 37.907 72 GLN A C 1
ATOM 579 O O . GLN A 1 75 ? 29.642 -9.965 -17.476 1.000 32.559 72 GLN A O 1
ATOM 585 N N . LYS A 1 76 ? 28.535 -11.867 -16.998 1.000 40.501 73 LYS A N 1
ATOM 586 C CA . LYS A 1 76 ? 29.606 -12.732 -17.453 1.000 42.567 73 LYS A CA 1
ATOM 587 C C . LYS A 1 76 ? 28.973 -13.983 -18.042 1.000 38.472 73 LYS A C 1
ATOM 588 O O . LYS A 1 76 ? 27.865 -14.353 -17.660 1.000 37.474 73 LYS A O 1
ATOM 594 N N . VAL A 1 77 ? 29.657 -14.571 -19.022 1.000 40.267 74 VAL A N 1
ATOM 595 C CA . VAL A 1 77 ? 29.307 -15.887 -19.536 1.000 41.215 74 VAL A CA 1
ATOM 596 C C . VAL A 1 77 ? 30.535 -16.765 -19.358 1.000 42.727 74 VAL A C 1
ATOM 597 O O . VAL A 1 77 ? 31.619 -16.410 -19.808 1.000 43.722 74 VAL A O 1
ATOM 601 N N . VAL A 1 78 ? 30.359 -17.887 -18.662 1.000 43.304 75 VAL A N 1
ATOM 602 C CA . VAL A 1 78 ? 31.452 -18.804 -18.390 1.000 44.280 75 VAL A CA 1
ATOM 603 C C . VAL A 1 78 ? 31.077 -20.177 -18.937 1.000 44.569 75 VAL A C 1
ATOM 604 O O . VAL A 1 78 ? 29.935 -20.601 -18.795 1.000 47.835 75 VAL A O 1
ATOM 608 N N . THR A 1 79 ? 32.015 -20.840 -19.608 1.000 43.613 76 THR A N 1
ATOM 609 C CA . THR A 1 79 ? 31.760 -22.176 -20.120 1.000 46.429 76 THR A CA 1
ATOM 610 C C . THR A 1 79 ? 32.468 -23.175 -19.215 1.000 44.909 76 THR A C 1
ATOM 611 O O . THR A 1 79 ? 33.671 -23.076 -19.027 1.000 46.903 76 THR A O 1
ATOM 615 N N . VAL A 1 80 ? 31.712 -24.123 -18.664 1.000 43.746 77 VAL A N 1
ATOM 616 C CA . VAL A 1 80 ? 32.272 -25.198 -17.860 1.000 46.950 77 VAL A CA 1
ATOM 617 C C . VAL A 1 80 ? 31.791 -26.518 -18.459 1.000 49.269 77 VAL A C 1
ATOM 618 O O . VAL A 1 80 ? 30.613 -26.867 -18.341 1.000 46.483 77 VAL A O 1
ATOM 622 N N . GLY A 1 81 ? 32.717 -27.235 -19.109 1.000 47.837 78 GLY A N 1
ATOM 623 C CA . GLY A 1 81 ? 32.394 -28.499 -19.737 1.000 47.565 78 GLY A CA 1
ATOM 624 C C . GLY A 1 81 ? 31.422 -28.270 -20.887 1.000 50.025 78 GLY A C 1
ATOM 625 O O . GLY A 1 81 ? 31.697 -27.466 -21.782 1.000 45.909 78 GLY A O 1
ATOM 626 N N . GLN A 1 82 ? 30.272 -28.954 -20.827 1.000 49.856 79 GLN A N 1
ATOM 627 C CA . GLN A 1 82 ? 29.274 -28.863 -21.880 1.000 50.455 79 GLN A CA 1
ATOM 628 C C . GLN A 1 82 ? 28.316 -27.684 -21.668 1.000 48.569 79 GLN A C 1
ATOM 629 O O . GLN A 1 82 ? 27.452 -27.451 -22.518 1.000 43.631 79 GLN A O 1
ATOM 635 N N . PHE A 1 83 ? 28.448 -26.961 -20.540 1.000 44.080 80 PHE A N 1
ATOM 636 C CA . PHE A 1 83 ? 27.468 -25.945 -20.177 1.000 41.441 80 PHE A CA 1
ATOM 637 C C . PHE A 1 83 ? 28.028 -24.543 -20.372 1.000 37.179 80 PHE A C 1
ATOM 638 O O . PHE A 1 83 ? 29.123 -24.217 -19.929 1.000 32.707 80 PHE A O 1
ATOM 646 N N . LYS A 1 84 ? 27.219 -23.734 -21.044 1.000 37.014 81 LYS A N 1
ATOM 647 C CA . LYS A 1 84 ? 27.426 -22.304 -21.165 1.000 36.982 81 LYS A CA 1
ATOM 648 C C . LYS A 1 84 ? 26.597 -21.664 -20.052 1.000 34.932 81 LYS A C 1
ATOM 649 O O . LYS A 1 84 ? 25.393 -21.872 -19.998 1.000 33.910 81 LYS A O 1
ATOM 655 N N . ILE A 1 85 ? 27.250 -20.938 -19.140 1.000 32.633 82 ILE A N 1
ATOM 656 C CA . ILE A 1 85 ? 26.597 -20.451 -17.935 1.000 32.903 82 ILE A CA 1
ATOM 657 C C . ILE A 1 85 ? 26.677 -18.921 -17.883 1.000 32.596 82 ILE A C 1
ATOM 658 O O . ILE A 1 85 ? 27.755 -18.340 -17.993 1.000 30.401 82 ILE A O 1
ATOM 663 N N . GLY A 1 86 ? 25.515 -18.277 -17.734 1.000 32.241 83 GLY A N 1
ATOM 664 C CA . GLY A 1 86 ? 25.444 -16.828 -17.598 1.000 34.432 83 GLY A CA 1
ATOM 665 C C . GLY A 1 86 ? 25.363 -16.442 -16.121 1.000 34.994 83 GLY A C 1
ATOM 666 O O . GLY A 1 86 ? 24.848 -17.226 -15.296 1.000 35.259 83 GLY A O 1
ATOM 667 N N . LEU A 1 87 ? 25.882 -15.243 -15.814 1.000 31.938 84 LEU A N 1
ATOM 668 C CA . LEU A 1 87 ? 25.919 -14.747 -14.449 1.000 31.254 84 LEU A CA 1
ATOM 669 C C . LEU A 1 87 ? 25.595 -13.256 -14.414 1.000 30.441 84 LEU A C 1
ATOM 670 O O . LEU A 1 87 ? 26.291 -12.461 -15.036 1.000 29.172 84 LEU A O 1
ATOM 675 N N . ILE A 1 88 ? 24.575 -12.875 -13.640 1.000 28.579 85 ILE A N 1
ATOM 676 C CA . ILE A 1 88 ? 24.218 -11.476 -13.468 1.000 27.273 85 ILE A CA 1
ATOM 677 C C . ILE A 1 88 ? 23.608 -11.314 -12.074 1.000 28.207 85 ILE A C 1
ATOM 678 O O . ILE A 1 88 ? 23.023 -12.255 -11.568 1.000 28.710 85 ILE A O 1
ATOM 683 N N . HIS A 1 89 ? 23.744 -10.134 -11.445 1.000 28.788 86 HIS A N 1
ATOM 684 C CA . HIS A 1 89 ? 23.197 -9.925 -10.112 1.000 28.451 86 HIS A CA 1
ATOM 685 C C . HIS A 1 89 ? 21.670 -9.940 -10.139 1.000 26.628 86 HIS A C 1
ATOM 686 O O . HIS A 1 89 ? 21.073 -10.572 -9.284 1.000 26.660 86 HIS A O 1
ATOM 693 N N . GLY A 1 90 ? 21.030 -9.196 -11.054 1.000 27.674 87 GLY A N 1
ATOM 694 C CA . GLY A 1 90 ? 19.579 -9.303 -11.236 1.000 26.523 87 GLY A CA 1
ATOM 695 C C . GLY A 1 90 ? 18.801 -8.029 -10.897 1.000 25.886 87 GLY A C 1
ATOM 696 O O . GLY A 1 90 ? 17.590 -7.987 -11.087 1.000 25.649 87 GLY A O 1
ATOM 697 N N . HIS A 1 91 ? 19.476 -6.994 -10.390 1.000 25.756 88 HIS A N 1
ATOM 698 C CA . HIS A 1 91 ? 18.826 -5.704 -10.173 1.000 25.154 88 HIS A CA 1
ATOM 699 C C . HIS A 1 91 ? 18.512 -5.020 -11.499 1.000 26.784 88 HIS A C 1
ATOM 700 O O . HIS A 1 91 ? 17.774 -4.037 -11.496 1.000 29.371 88 HIS A O 1
ATOM 707 N N . GLN A 1 92 ? 19.102 -5.529 -12.598 1.000 28.201 89 GLN A N 1
ATOM 708 C CA . GLN A 1 92 ? 18.901 -5.032 -13.954 1.000 29.582 89 GLN A CA 1
ATOM 709 C C . GLN A 1 92 ? 17.769 -5.791 -14.642 1.000 30.972 89 GLN A C 1
ATOM 710 O O . GLN A 1 92 ? 17.325 -5.421 -15.735 1.000 31.063 89 GLN A O 1
ATOM 716 N N . VAL A 1 93 ? 17.374 -6.918 -14.049 1.000 29.248 90 VAL A N 1
ATOM 717 C CA . VAL A 1 93 ? 16.297 -7.710 -14.600 1.000 28.641 90 VAL A CA 1
ATOM 718 C C . VAL A 1 93 ? 15.003 -7.210 -13.993 1.000 27.715 90 VAL A C 1
ATOM 719 O O . VAL A 1 93 ? 14.793 -7.367 -12.794 1.000 27.607 90 VAL A O 1
ATOM 723 N N . ILE A 1 94 ? 14.139 -6.645 -14.836 1.000 28.024 91 ILE A N 1
ATOM 724 C CA . ILE A 1 94 ? 12.923 -6.010 -14.367 1.000 29.397 91 ILE A CA 1
ATOM 725 C C . ILE A 1 94 ? 11.733 -6.631 -15.081 1.000 29.164 91 ILE A C 1
ATOM 726 O O . ILE A 1 94 ? 11.792 -6.820 -16.292 1.000 30.335 91 ILE A O 1
ATOM 731 N N . PRO A 1 95 ? 10.639 -6.980 -14.364 1.000 30.625 92 PRO A N 1
ATOM 732 C CA . PRO A 1 95 ? 10.576 -6.913 -12.896 1.000 30.346 92 PRO A CA 1
ATOM 733 C C . PRO A 1 95 ? 11.549 -7.860 -12.198 1.000 30.601 92 PRO A C 1
ATOM 734 O O . PRO A 1 95 ? 11.857 -8.930 -12.717 1.000 29.581 92 PRO A O 1
ATOM 738 N N . TRP A 1 96 ? 12.024 -7.458 -11.012 1.000 30.418 93 TRP A N 1
ATOM 739 C CA . TRP A 1 96 ? 12.976 -8.258 -10.259 1.000 29.364 93 TRP A CA 1
ATOM 740 C C . TRP A 1 96 ? 12.440 -9.669 -10.056 1.000 29.249 93 TRP A C 1
ATOM 741 O O . TRP A 1 96 ? 11.296 -9.838 -9.649 1.000 27.760 93 TRP A O 1
ATOM 752 N N . GLY A 1 97 ? 13.268 -10.655 -10.428 1.000 29.353 94 GLY A N 1
ATOM 753 C CA . GLY A 1 97 ? 12.967 -12.054 -10.214 1.000 31.082 94 GLY A CA 1
ATOM 754 C C . GLY A 1 97 ? 11.924 -12.626 -11.178 1.000 32.207 94 GLY A C 1
ATOM 755 O O . GLY A 1 97 ? 11.600 -13.800 -11.062 1.000 33.519 94 GLY A O 1
ATOM 756 N N . ASP A 1 98 ? 11.418 -11.841 -12.139 1.000 32.433 95 ASP A N 1
ATOM 757 C CA . ASP A 1 98 ? 10.413 -12.346 -13.072 1.000 33.910 95 ASP A CA 1
ATOM 758 C C . ASP A 1 98 ? 11.053 -13.382 -14.005 1.000 33.051 95 ASP A C 1
ATOM 759 O O . ASP A 1 98 ? 12.030 -13.091 -14.677 1.000 34.014 95 ASP A O 1
ATOM 764 N N . MET A 1 99 ? 10.467 -14.580 -14.070 1.000 33.361 96 MET A N 1
ATOM 765 C CA . MET A 1 99 ? 10.993 -15.671 -14.882 1.000 37.698 96 MET A CA 1
ATOM 766 C C . MET A 1 99 ? 11.030 -15.279 -16.364 1.000 34.702 96 MET A C 1
ATOM 767 O O . MET A 1 99 ? 11.993 -15.580 -17.061 1.000 34.445 96 MET A O 1
ATOM 772 N N . ALA A 1 100 ? 9.985 -14.610 -16.861 1.000 33.484 97 ALA A N 1
ATOM 773 C CA . ALA A 1 100 ? 9.931 -14.202 -18.256 1.000 30.921 97 ALA A CA 1
ATOM 774 C C . ALA A 1 100 ? 11.054 -13.225 -18.592 1.000 30.171 97 ALA A C 1
ATOM 775 O O . ALA A 1 100 ? 11.604 -13.278 -19.686 1.000 30.287 97 ALA A O 1
ATOM 777 N N . SER A 1 101 ? 11.380 -12.314 -17.669 1.000 31.099 98 SER A N 1
ATOM 778 C CA . SER A 1 101 ? 12.447 -11.351 -17.903 1.000 30.729 98 SER A CA 1
ATOM 779 C C . SER A 1 101 ? 13.796 -12.060 -17.877 1.000 29.974 98 SER A C 1
ATOM 780 O O . SER A 1 101 ? 14.722 -11.695 -18.597 1.000 29.494 98 SER A O 1
ATOM 783 N N . LEU A 1 102 ? 13.902 -13.079 -17.025 1.000 29.942 99 LEU A N 1
ATOM 784 C CA . LEU A 1 102 ? 15.106 -13.885 -16.979 1.000 29.480 99 LEU A CA 1
ATOM 785 C C . LEU A 1 102 ? 15.261 -14.622 -18.311 1.000 29.395 99 LEU A C 1
ATOM 786 O O . LEU A 1 102 ? 16.363 -14.750 -18.824 1.000 27.962 99 LEU A O 1
ATOM 791 N N . ALA A 1 103 ? 14.147 -15.093 -18.879 1.000 31.954 100 ALA A N 1
ATOM 792 C CA . ALA A 1 103 ? 14.185 -15.847 -20.128 1.000 31.582 100 ALA A CA 1
ATOM 793 C C . ALA A 1 103 ? 14.681 -14.969 -21.281 1.000 31.774 100 ALA A C 1
ATOM 794 O O . ALA A 1 103 ? 15.410 -15.463 -22.150 1.000 32.995 100 ALA A O 1
ATOM 796 N N . LEU A 1 104 ? 14.349 -13.666 -21.264 1.000 31.747 101 LEU A N 1
ATOM 797 C CA . LEU A 1 104 ? 14.834 -12.744 -22.290 1.000 32.325 101 LEU A CA 1
ATOM 798 C C . LEU A 1 104 ? 16.358 -12.717 -22.269 1.000 31.579 101 LEU A C 1
ATOM 799 O O . LEU A 1 104 ? 17.009 -12.645 -23.306 1.000 31.432 101 LEU A O 1
ATOM 804 N N . LEU A 1 105 ? 16.920 -12.746 -21.066 1.000 31.080 102 LEU A N 1
ATOM 805 C CA . LEU A 1 105 ? 18.355 -12.629 -20.910 1.000 31.028 102 LEU A CA 1
ATOM 806 C C . LEU A 1 105 ? 19.045 -13.918 -21.342 1.000 31.342 102 LEU A C 1
ATOM 807 O O . LEU A 1 105 ? 20.126 -13.856 -21.914 1.000 33.978 102 LEU A O 1
ATOM 812 N N . GLN A 1 106 ? 18.425 -15.080 -21.097 1.000 31.481 103 GLN A N 1
ATOM 813 C CA . GLN A 1 106 ? 18.956 -16.365 -21.548 1.000 31.755 103 GLN A CA 1
ATOM 814 C C . GLN A 1 106 ? 19.108 -16.374 -23.074 1.000 31.204 103 GLN A C 1
ATOM 815 O O . GLN A 1 106 ? 20.078 -16.909 -23.593 1.000 30.806 103 GLN A O 1
ATOM 821 N N . ARG A 1 107 ? 18.146 -15.767 -23.780 1.000 31.187 104 ARG A N 1
ATOM 822 C CA . ARG A 1 107 ? 18.170 -15.689 -25.233 1.000 31.777 104 ARG A CA 1
ATOM 823 C C . ARG A 1 107 ? 19.324 -14.807 -25.699 1.000 33.438 104 ARG A C 1
ATOM 824 O O . ARG A 1 107 ? 19.977 -15.127 -26.692 1.000 30.630 104 ARG A O 1
ATOM 832 N N . GLN A 1 108 ? 19.564 -13.708 -24.970 1.000 34.619 105 GLN A N 1
ATOM 833 C CA . GLN A 1 108 ? 20.591 -12.739 -25.325 1.000 36.314 105 GLN A CA 1
ATOM 834 C C . GLN A 1 108 ? 21.974 -13.307 -25.025 1.000 34.623 105 GLN A C 1
ATOM 835 O O . GLN A 1 108 ? 22.886 -13.166 -25.823 1.000 37.895 105 GLN A O 1
ATOM 841 N N . PHE A 1 109 ? 22.138 -13.938 -23.864 1.000 34.420 106 PHE A N 1
ATOM 842 C CA . PHE A 1 109 ? 23.445 -14.427 -23.454 1.000 36.898 106 PHE A CA 1
ATOM 843 C C . PHE A 1 109 ? 23.743 -15.779 -24.108 1.000 36.670 106 PHE A C 1
ATOM 844 O O . PHE A 1 109 ? 24.889 -16.205 -24.120 1.000 38.754 106 PHE A O 1
ATOM 852 N N . ASP A 1 110 ? 22.701 -16.472 -24.578 1.000 36.586 107 ASP A N 1
ATOM 853 C CA . ASP A 1 110 ? 22.829 -17.747 -25.260 1.000 39.889 107 ASP A CA 1
ATOM 854 C C . ASP A 1 110 ? 23.398 -18.803 -24.307 1.000 40.057 107 ASP A C 1
ATOM 855 O O . ASP A 1 110 ? 24.414 -19.430 -24.600 1.000 38.608 107 ASP A O 1
ATOM 860 N N . VAL A 1 111 ? 22.703 -19.038 -23.186 1.000 38.323 108 VAL A N 1
ATOM 861 C CA . VAL A 1 111 ? 23.271 -19.840 -22.110 1.000 37.663 108 VAL A CA 1
ATOM 862 C C . VAL A 1 111 ? 22.353 -21.020 -21.809 1.000 36.193 108 VAL A C 1
ATOM 863 O O . VAL A 1 111 ? 21.149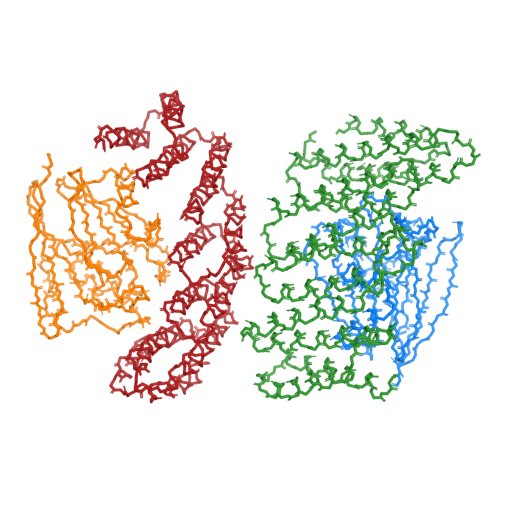 -20.952 -22.022 1.000 37.951 108 VAL A O 1
ATOM 867 N N . ASP A 1 112 ? 22.955 -22.116 -21.343 1.000 34.341 109 ASP A N 1
ATOM 868 C CA . ASP A 1 112 ? 22.213 -23.296 -20.934 1.000 35.551 109 ASP A CA 1
ATOM 869 C C . ASP A 1 112 ? 21.615 -23.083 -19.544 1.000 36.052 109 ASP A C 1
ATOM 870 O O . ASP A 1 112 ? 20.536 -23.603 -19.233 1.000 36.792 109 ASP A O 1
ATOM 875 N N . ILE A 1 113 ? 22.380 -22.355 -18.713 1.000 34.594 110 ILE A N 1
ATOM 876 C CA . ILE A 1 113 ? 22.052 -22.039 -17.332 1.000 33.197 110 ILE A CA 1
ATOM 877 C C . ILE A 1 113 ? 22.265 -20.544 -17.108 1.000 33.979 110 ILE A C 1
ATOM 878 O O . ILE A 1 113 ? 23.285 -19.980 -17.529 1.000 35.043 110 ILE A O 1
ATOM 883 N N . LEU A 1 114 ? 21.310 -19.925 -16.398 1.000 31.704 111 LEU A N 1
ATOM 884 C CA . LEU A 1 114 ? 21.407 -18.525 -16.024 1.000 29.932 111 LEU A CA 1
ATOM 885 C C . LEU A 1 114 ? 21.330 -18.445 -14.507 1.000 28.323 111 LEU A C 1
ATOM 886 O O . LEU A 1 114 ? 20.351 -18.897 -13.910 1.000 26.409 111 LEU A O 1
ATOM 891 N N . ILE A 1 115 ? 22.376 -17.859 -13.919 1.000 28.837 112 ILE A N 1
ATOM 892 C CA . ILE A 1 115 ? 22.449 -17.624 -12.486 1.000 30.034 112 ILE A CA 1
ATOM 893 C C . ILE A 1 115 ? 22.225 -16.129 -12.230 1.000 29.403 112 ILE A C 1
ATOM 894 O O . ILE A 1 115 ? 22.880 -15.281 -12.832 1.000 26.665 112 ILE A O 1
ATOM 899 N N . SER A 1 116 ? 21.269 -15.829 -11.346 1.000 28.776 113 SER A N 1
ATOM 900 C CA . SER A 1 116 ? 20.975 -14.468 -10.943 1.000 29.461 113 SER A CA 1
ATOM 901 C C . SER A 1 116 ? 20.692 -14.430 -9.441 1.000 28.697 113 SER A C 1
ATOM 902 O O . SER A 1 116 ? 20.467 -15.471 -8.824 1.000 24.548 113 SER A O 1
ATOM 905 N N . GLY A 1 117 ? 20.678 -13.210 -8.877 1.000 27.121 114 GLY A N 1
ATOM 906 C CA . GLY A 1 117 ? 20.408 -13.004 -7.462 1.000 27.357 114 GLY A CA 1
ATOM 907 C C . GLY A 1 117 ? 19.363 -11.922 -7.204 1.000 26.463 114 GLY A C 1
ATOM 908 O O . GLY A 1 117 ? 18.302 -11.898 -7.820 1.000 27.185 114 GLY A O 1
ATOM 909 N N . HIS A 1 118 ? 19.679 -11.073 -6.225 1.000 27.017 115 HIS A N 1
ATOM 910 C CA . HIS A 1 118 ? 18.981 -9.833 -5.933 1.000 27.113 115 HIS A CA 1
ATOM 911 C C . HIS A 1 118 ? 17.742 -10.047 -5.070 1.000 25.731 115 HIS A C 1
ATOM 912 O O . HIS A 1 118 ? 17.440 -9.203 -4.248 1.000 28.949 115 HIS A O 1
ATOM 919 N N . THR A 1 119 ? 16.997 -11.131 -5.284 1.000 26.254 116 THR A N 1
ATOM 920 C CA . THR A 1 119 ? 15.745 -11.370 -4.564 1.000 26.646 116 THR A CA 1
ATOM 921 C C . THR A 1 119 ? 15.971 -11.923 -3.151 1.000 26.847 116 THR A C 1
ATOM 922 O O . THR A 1 119 ? 15.043 -11.895 -2.353 1.000 28.119 116 THR A O 1
ATOM 926 N N . HIS A 1 120 ? 17.154 -12.497 -2.873 1.000 27.566 117 HIS A N 1
ATOM 927 C CA . HIS A 1 120 ? 17.469 -13.136 -1.592 1.000 28.369 117 HIS A CA 1
ATOM 928 C C . HIS A 1 120 ? 16.586 -14.375 -1.364 1.000 29.607 117 HIS A C 1
ATOM 929 O O . HIS A 1 120 ? 16.281 -14.728 -0.229 1.000 27.310 117 HIS A O 1
ATOM 936 N N . LYS A 1 121 ? 16.182 -15.044 -2.456 1.000 32.665 118 LYS A N 1
ATOM 937 C CA . LYS A 1 121 ? 15.357 -16.242 -2.389 1.000 35.357 118 LYS A CA 1
ATOM 938 C C . LYS A 1 121 ? 15.888 -17.269 -3.371 1.000 34.948 118 LYS A C 1
ATOM 939 O O . LYS A 1 121 ? 15.951 -17.012 -4.576 1.000 31.889 118 LYS A O 1
ATOM 945 N N . PHE A 1 122 ? 16.244 -18.438 -2.823 1.000 36.527 119 PHE A N 1
ATOM 946 C CA A PHE A 1 122 ? 16.776 -19.533 -3.622 0.590 37.161 119 PHE A CA 1
ATOM 947 C CA B PHE A 1 122 ? 16.773 -19.530 -3.622 0.410 35.998 119 PHE A CA 1
ATOM 948 C C . PHE A 1 122 ? 15.743 -19.931 -4.675 1.000 36.663 119 PHE A C 1
ATOM 949 O O . PHE A 1 122 ? 14.553 -20.022 -4.389 1.000 37.854 119 PHE A O 1
ATOM 964 N N . GLU A 1 123 ? 16.224 -20.167 -5.903 1.000 36.724 120 GLU A N 1
ATOM 965 C CA . GLU A 1 123 ? 15.408 -20.711 -6.982 1.000 37.485 120 GLU A CA 1
ATOM 966 C C . GLU A 1 123 ? 16.246 -21.695 -7.788 1.000 35.857 120 GLU A C 1
ATOM 967 O O . GLU A 1 123 ? 17.446 -21.470 -7.953 1.000 35.231 120 GLU A O 1
ATOM 973 N N . ALA A 1 124 ? 15.614 -22.792 -8.241 1.000 33.993 121 ALA A N 1
ATOM 974 C CA . ALA A 1 124 ? 16.208 -23.668 -9.242 1.000 33.481 121 ALA A CA 1
ATOM 975 C C . ALA A 1 124 ? 15.109 -24.342 -10.063 1.000 35.970 121 ALA A C 1
ATOM 976 O O . ALA A 1 124 ? 14.380 -25.191 -9.561 1.000 36.247 121 ALA A O 1
ATOM 978 N N . PHE A 1 125 ? 14.999 -23.996 -11.346 1.000 37.897 122 PHE A N 1
ATOM 979 C CA . PHE A 1 125 ? 13.911 -24.540 -12.139 1.000 39.447 122 PHE A CA 1
ATOM 980 C C . PHE A 1 125 ? 14.299 -24.581 -13.614 1.000 42.666 122 PHE A C 1
ATOM 981 O O . PHE A 1 125 ? 15.252 -23.925 -14.052 1.000 42.135 122 PHE A O 1
ATOM 989 N N . GLU A 1 126 ? 13.527 -25.384 -14.356 1.000 45.050 123 GLU A N 1
ATOM 990 C CA . GLU A 1 126 ? 13.703 -25.546 -15.784 1.000 46.296 123 GLU A CA 1
ATOM 991 C C . GLU A 1 126 ? 12.540 -24.860 -16.486 1.000 46.563 123 GLU A C 1
ATOM 992 O O . GLU A 1 126 ? 11.402 -24.957 -16.037 1.000 49.253 123 GLU A O 1
ATOM 998 N N . HIS A 1 127 ? 12.840 -24.159 -17.579 1.000 45.155 124 HIS A N 1
ATOM 999 C CA . HIS A 1 127 ? 11.816 -23.510 -18.377 1.000 43.961 124 HIS A CA 1
ATOM 1000 C C . HIS A 1 127 ? 12.294 -23.545 -19.822 1.000 40.919 124 HIS A C 1
ATOM 1001 O O . HIS A 1 127 ? 13.418 -23.145 -20.102 1.000 37.255 124 HIS A O 1
ATOM 1008 N N . GLU A 1 128 ? 11.468 -24.118 -20.707 1.000 42.611 125 GLU A N 1
ATOM 1009 C CA . GLU A 1 128 ? 11.816 -24.283 -22.112 1.000 44.512 125 GLU A CA 1
ATOM 1010 C C . GLU A 1 128 ? 13.208 -24.898 -22.253 1.000 43.685 125 GLU A C 1
ATOM 1011 O O . GLU A 1 128 ? 14.007 -24.433 -23.055 1.000 43.475 125 GLU A O 1
ATOM 1017 N N . ASN A 1 129 ? 13.489 -25.929 -21.445 1.000 43.868 126 ASN A N 1
ATOM 1018 C CA . ASN A 1 129 ? 14.683 -26.757 -21.555 1.000 47.184 126 ASN A CA 1
ATOM 1019 C C . ASN A 1 129 ? 15.956 -25.988 -21.206 1.000 45.087 126 ASN A C 1
ATOM 1020 O O . ASN A 1 129 ? 17.055 -26.428 -21.533 1.000 43.674 126 ASN A O 1
ATOM 1025 N N . LYS A 1 130 ? 15.807 -24.894 -20.454 1.000 46.022 127 LYS A N 1
ATOM 1026 C CA . LYS A 1 130 ? 16.935 -24.109 -19.980 1.000 43.756 127 LYS A CA 1
ATOM 1027 C C . LYS A 1 130 ? 16.849 -24.030 -18.461 1.000 38.875 127 LYS A C 1
ATOM 1028 O O . LYS A 1 130 ? 15.747 -24.007 -17.916 1.000 43.454 127 LYS A O 1
ATOM 1034 N N . PHE A 1 131 ? 18.003 -23.973 -17.786 1.000 34.282 128 PHE A N 1
ATOM 1035 C CA . PHE A 1 131 ? 18.015 -24.023 -16.332 1.000 31.994 128 PHE A CA 1
ATOM 1036 C C . PHE A 1 131 ? 18.323 -22.654 -15.720 1.000 31.804 128 PHE A C 1
ATOM 1037 O O . PHE A 1 131 ? 19.192 -21.932 -16.209 1.000 31.747 128 PHE A O 1
ATOM 1045 N N . TYR A 1 132 ? 17.627 -22.345 -14.618 1.000 31.113 129 TYR A N 1
ATOM 1046 C CA . TYR A 1 132 ? 17.716 -21.058 -13.938 1.000 31.286 129 TYR A CA 1
ATOM 1047 C C . TYR A 1 132 ? 17.982 -21.274 -12.444 1.000 31.909 129 TYR A C 1
ATOM 1048 O O . TYR A 1 132 ? 17.264 -22.026 -11.784 1.000 30.784 129 TYR A O 1
ATOM 1057 N N . ILE A 1 133 ? 19.025 -20.608 -11.927 1.000 31.262 130 ILE A N 1
ATOM 1058 C CA . ILE A 1 133 ? 19.472 -20.762 -10.549 1.000 31.716 130 ILE A CA 1
ATOM 1059 C C . ILE A 1 133 ? 19.630 -19.380 -9.901 1.000 31.445 130 ILE A C 1
ATOM 1060 O O . ILE A 1 133 ? 20.278 -18.477 -10.442 1.000 29.321 130 ILE A O 1
ATOM 1065 N N . ASN A 1 134 ? 19.050 -19.248 -8.707 1.000 27.995 131 ASN A N 1
ATOM 1066 C CA . ASN A 1 134 ? 19.328 -18.157 -7.795 1.000 26.017 131 ASN A CA 1
ATOM 1067 C C . ASN A 1 134 ? 19.812 -18.793 -6.492 1.000 25.778 131 ASN A C 1
ATOM 1068 O O . ASN A 1 134 ? 19.052 -19.527 -5.860 1.000 25.571 131 ASN A O 1
ATOM 1073 N N . PRO A 1 135 ? 21.051 -18.525 -6.019 1.000 24.289 132 PRO A N 1
ATOM 1074 C CA . PRO A 1 135 ? 21.529 -19.126 -4.772 1.000 24.619 132 PRO A CA 1
ATOM 1075 C C . PRO A 1 135 ? 20.909 -18.550 -3.494 1.000 25.671 132 PRO A C 1
ATOM 1076 O O . PRO A 1 135 ? 21.109 -19.098 -2.407 1.000 27.048 132 PRO A O 1
ATOM 1080 N N . GLY A 1 136 ? 20.163 -17.447 -3.627 1.000 24.371 133 GLY A N 1
ATOM 1081 C CA . GLY A 1 136 ? 19.720 -16.667 -2.483 1.000 24.153 133 GLY A CA 1
ATOM 1082 C C . GLY A 1 136 ? 20.891 -15.893 -1.872 1.000 24.235 133 GLY A C 1
ATOM 1083 O O . GLY A 1 136 ? 21.944 -15.767 -2.501 1.000 24.034 133 GLY A O 1
ATOM 1084 N N . SER A 1 137 ? 20.677 -15.367 -0.653 1.000 25.193 134 SER A N 1
ATOM 1085 C CA . SER A 1 137 ? 21.700 -14.683 0.118 1.000 26.179 134 SER A CA 1
ATOM 1086 C C . SER A 1 137 ? 22.383 -15.669 1.049 1.000 28.497 134 SER A C 1
ATOM 1087 O O . SER A 1 137 ? 21.708 -16.290 1.859 1.000 29.358 134 SER A O 1
ATOM 1090 N N . ALA A 1 138 ? 23.717 -15.732 0.987 1.000 29.553 135 ALA A N 1
ATOM 1091 C CA . ALA A 1 138 ? 24.500 -16.636 1.810 1.000 30.529 135 ALA A CA 1
ATOM 1092 C C . ALA A 1 138 ? 24.498 -16.225 3.285 1.000 32.456 135 ALA A C 1
ATOM 1093 O O . ALA A 1 138 ? 24.737 -17.065 4.160 1.000 33.791 135 ALA A O 1
ATOM 1095 N N . THR A 1 139 ? 24.242 -14.937 3.557 1.000 30.735 136 THR A N 1
ATOM 1096 C CA . THR A 1 139 ? 24.203 -14.418 4.911 1.000 30.826 136 THR A CA 1
ATOM 1097 C C . THR A 1 139 ? 22.763 -14.273 5.379 1.000 31.643 136 THR A C 1
ATOM 1098 O O . THR A 1 139 ? 22.540 -13.785 6.482 1.000 34.286 136 THR A O 1
ATOM 1102 N N . GLY A 1 140 ? 21.798 -14.668 4.537 1.000 30.564 137 GLY A N 1
ATOM 1103 C CA . GLY A 1 140 ? 20.388 -14.428 4.810 1.000 29.601 137 GLY A CA 1
ATOM 1104 C C . GLY A 1 140 ? 20.078 -12.935 4.988 1.000 29.104 137 GLY A C 1
ATOM 1105 O O . GLY A 1 140 ? 19.281 -12.573 5.839 1.000 31.150 137 GLY A O 1
ATOM 1106 N N . ALA A 1 141 ? 20.659 -12.062 4.156 1.000 27.842 138 ALA A N 1
ATOM 1107 C CA . ALA A 1 141 ? 20.552 -10.621 4.349 1.000 26.118 138 ALA A CA 1
ATOM 1108 C C . ALA A 1 141 ? 19.129 -10.098 4.150 1.000 26.061 138 ALA A C 1
ATOM 1109 O O . ALA A 1 141 ? 18.395 -10.528 3.264 1.000 27.527 138 ALA A O 1
ATOM 1111 N N . TYR A 1 142 ? 18.771 -9.130 5.000 1.000 26.109 139 TYR A N 1
ATOM 1112 C CA . TYR A 1 142 ? 17.551 -8.340 4.892 1.000 26.466 139 TYR A CA 1
ATOM 1113 C C . TYR A 1 142 ? 17.223 -7.968 3.443 1.000 27.100 139 TYR A C 1
ATOM 1114 O O . TYR A 1 142 ? 18.112 -7.683 2.643 1.000 25.746 139 TYR A O 1
ATOM 1123 N N . ASN A 1 143 ? 15.910 -7.947 3.170 1.000 28.515 140 ASN A N 1
ATOM 1124 C CA . ASN A 1 143 ? 15.341 -7.562 1.897 1.000 30.135 140 ASN A CA 1
ATOM 1125 C C . ASN A 1 143 ? 13.925 -7.040 2.140 1.000 32.430 140 ASN A C 1
ATOM 1126 O O . ASN A 1 143 ? 13.121 -7.744 2.744 1.000 33.408 140 ASN A O 1
ATOM 1131 N N . ALA A 1 144 ? 13.609 -5.838 1.644 1.000 30.511 141 ALA A N 1
ATOM 1132 C CA . ALA A 1 144 ? 12.330 -5.212 1.942 1.000 33.299 141 ALA A CA 1
ATOM 1133 C C . ALA A 1 144 ? 11.137 -6.064 1.510 1.000 34.429 141 ALA A C 1
ATOM 1134 O O . ALA A 1 144 ? 10.051 -5.939 2.085 1.000 34.304 141 ALA A O 1
ATOM 1136 N N . LEU A 1 145 ? 11.324 -6.894 0.478 1.000 34.159 142 LEU A N 1
ATOM 1137 C CA . LEU A 1 145 ? 10.201 -7.502 -0.222 1.000 37.445 142 LEU A CA 1
ATOM 1138 C C . LEU A 1 145 ? 9.965 -8.942 0.232 1.000 42.354 142 LEU A C 1
ATOM 1139 O O . LEU A 1 145 ? 9.082 -9.595 -0.306 1.000 45.399 142 LEU A O 1
ATOM 1144 N N . GLU A 1 146 ? 10.739 -9.435 1.205 1.000 46.371 143 GLU A N 1
ATOM 1145 C CA . GLU A 1 146 ? 10.591 -10.792 1.713 1.000 50.629 143 GLU A CA 1
ATOM 1146 C C . GLU A 1 146 ? 11.004 -10.821 3.188 1.000 51.190 143 GLU A C 1
ATOM 1147 O O . GLU A 1 146 ? 12.131 -10.459 3.514 1.000 50.052 143 GLU A O 1
ATOM 1153 N N . THR A 1 147 ? 10.111 -11.247 4.093 1.000 58.299 144 THR A N 1
ATOM 1154 C CA . THR A 1 147 ? 10.373 -11.135 5.530 1.000 63.102 144 THR A CA 1
ATOM 1155 C C . THR A 1 147 ? 11.061 -12.381 6.085 1.000 61.463 144 THR A C 1
ATOM 1156 O O . THR A 1 147 ? 11.740 -12.271 7.104 1.000 64.720 144 THR A O 1
ATOM 1160 N N . ASN A 1 148 ? 10.908 -13.538 5.420 1.000 59.556 145 ASN A N 1
ATOM 1161 C CA . ASN A 1 148 ? 11.494 -14.789 5.892 1.000 66.170 145 ASN A CA 1
ATOM 1162 C C . ASN A 1 148 ? 12.668 -15.221 5.012 1.000 59.272 145 ASN A C 1
ATOM 1163 O O . ASN A 1 148 ? 12.542 -16.110 4.178 1.000 63.385 145 ASN A O 1
ATOM 1168 N N . ILE A 1 149 ? 13.815 -14.574 5.228 1.000 51.081 146 ILE A N 1
ATOM 1169 C CA . ILE A 1 149 ? 15.014 -14.847 4.468 1.000 45.518 146 ILE A CA 1
ATOM 1170 C C . ILE A 1 149 ? 15.782 -15.969 5.158 1.000 46.491 146 ILE A C 1
ATOM 1171 O O . ILE A 1 149 ? 16.088 -15.881 6.345 1.000 42.869 146 ILE A O 1
ATOM 1176 N N . ILE A 1 150 ? 16.137 -16.979 4.355 1.000 44.114 147 ILE A N 1
ATOM 1177 C CA . ILE A 1 150 ? 16.886 -18.151 4.767 1.000 42.459 147 ILE A CA 1
ATOM 1178 C C . ILE A 1 150 ? 18.284 -18.052 4.172 1.000 38.960 147 ILE A C 1
ATOM 1179 O O . ILE A 1 150 ? 18.415 -17.942 2.961 1.000 37.908 147 ILE A O 1
ATOM 1184 N N . PRO A 1 151 ? 19.377 -18.125 4.964 1.000 36.672 148 PRO A N 1
ATOM 1185 C CA . PRO A 1 151 ? 20.717 -18.209 4.391 1.000 33.836 148 PRO A CA 1
ATOM 1186 C C . PRO A 1 151 ? 20.795 -19.422 3.476 1.000 35.280 148 PRO A C 1
ATOM 1187 O O . PRO A 1 151 ? 20.425 -20.520 3.882 1.000 36.795 148 PRO A O 1
ATOM 1191 N N . SER A 1 152 ? 21.275 -19.215 2.245 1.000 36.067 149 SER A N 1
ATOM 1192 C CA . SER A 1 152 ? 21.376 -20.289 1.270 1.000 35.542 149 SER A CA 1
ATOM 1193 C C . SER A 1 152 ? 22.571 -20.068 0.348 1.000 35.365 149 SER A C 1
ATOM 1194 O O . SER A 1 152 ? 23.026 -18.946 0.149 1.000 34.673 149 SER A O 1
ATOM 1197 N N . PHE A 1 153 ? 23.093 -21.176 -0.184 1.000 33.831 150 PHE A N 1
ATOM 1198 C CA . PHE A 1 153 ? 23.994 -21.119 -1.308 1.000 34.966 150 PHE A CA 1
ATOM 1199 C C . PHE A 1 153 ? 23.785 -22.391 -2.117 1.000 39.037 150 PHE A C 1
ATOM 1200 O O . PHE A 1 153 ? 23.009 -23.259 -1.717 1.000 42.385 150 PHE A O 1
ATOM 1208 N N . VAL A 1 154 ? 24.480 -22.493 -3.254 1.000 37.062 151 VAL A N 1
ATOM 1209 C CA . VAL A 1 154 ? 24.322 -23.627 -4.139 1.000 36.547 151 VAL A CA 1
ATOM 1210 C C . VAL A 1 154 ? 25.690 -24.215 -4.463 1.000 39.381 151 VAL A C 1
ATOM 1211 O O . VAL A 1 154 ? 26.695 -23.511 -4.520 1.000 36.629 151 VAL A O 1
ATOM 1215 N N . LEU A 1 155 ? 25.698 -25.532 -4.672 1.000 43.215 152 LEU A N 1
ATOM 1216 C CA . LEU A 1 155 ? 26.837 -26.245 -5.216 1.000 44.063 152 LEU A CA 1
ATOM 1217 C C . LEU A 1 155 ? 26.367 -27.010 -6.449 1.000 43.576 152 LEU A C 1
ATOM 1218 O O . LEU A 1 155 ? 25.436 -27.806 -6.348 1.000 39.894 152 LEU A O 1
ATOM 1223 N N . MET A 1 156 ? 26.965 -26.708 -7.608 1.000 41.673 153 MET A N 1
ATOM 1224 C CA . MET A 1 156 ? 26.662 -27.405 -8.846 1.000 42.494 153 MET A CA 1
ATOM 1225 C C . MET A 1 156 ? 27.702 -28.498 -9.053 1.000 44.959 153 MET A C 1
ATOM 1226 O O . MET A 1 156 ? 28.902 -28.223 -9.008 1.000 41.618 153 MET A O 1
ATOM 1231 N N . ASP A 1 157 ? 27.202 -29.727 -9.242 1.000 47.443 154 ASP A N 1
ATOM 1232 C CA . ASP A 1 157 ? 28.015 -30.871 -9.609 1.000 48.588 154 ASP A CA 1
ATOM 1233 C C . ASP A 1 157 ? 27.820 -31.133 -11.098 1.000 46.908 154 ASP A C 1
ATOM 1234 O O . ASP A 1 157 ? 26.806 -31.702 -11.492 1.000 45.767 154 ASP A O 1
ATOM 1239 N N . ILE A 1 158 ? 28.788 -30.704 -11.915 1.000 46.862 155 ILE A N 1
ATOM 1240 C CA . ILE A 1 158 ? 28.638 -30.730 -13.363 1.000 49.939 155 ILE A CA 1
ATOM 1241 C C . ILE A 1 158 ? 29.340 -31.968 -13.919 1.000 50.807 155 ILE A C 1
ATOM 1242 O O . ILE A 1 158 ? 30.563 -32.031 -13.900 1.000 53.744 155 ILE A O 1
ATOM 1247 N N . GLN A 1 159 ? 28.563 -32.913 -14.457 1.000 50.820 156 GLN A N 1
ATOM 1248 C CA . GLN A 1 159 ? 29.099 -34.158 -14.991 1.000 56.049 156 GLN A CA 1
ATOM 1249 C C . GLN A 1 159 ? 28.500 -34.454 -16.371 1.000 49.898 156 GLN A C 1
ATOM 1250 O O . GLN A 1 159 ? 27.338 -34.838 -16.481 1.000 47.956 156 GLN A O 1
ATOM 1256 N N . ALA A 1 160 ? 29.322 -34.296 -17.417 1.000 45.111 157 ALA A N 1
ATOM 1257 C CA . ALA A 1 160 ? 28.928 -34.529 -18.801 1.000 46.114 157 ALA A CA 1
ATOM 1258 C C . ALA A 1 160 ? 27.791 -33.577 -19.167 1.000 48.270 157 ALA A C 1
ATOM 1259 O O . ALA A 1 160 ? 27.975 -32.364 -19.051 1.000 52.282 157 ALA A O 1
ATOM 1261 N N . SER A 1 161 ? 26.626 -34.111 -19.570 1.000 45.393 158 SER A N 1
ATOM 1262 C CA . SER A 1 161 ? 25.501 -33.290 -19.984 1.000 44.436 158 SER A CA 1
ATOM 1263 C C . SER A 1 161 ? 24.465 -33.151 -18.865 1.000 41.862 158 SER A C 1
ATOM 1264 O O . SER A 1 161 ? 23.315 -32.786 -19.124 1.000 40.583 158 SER A O 1
ATOM 1267 N N . THR A 1 162 ? 24.889 -33.409 -17.620 1.000 41.639 159 THR A N 1
ATOM 1268 C CA . THR A 1 162 ? 24.014 -33.341 -16.460 1.000 41.099 159 THR A CA 1
ATOM 1269 C C . THR A 1 162 ? 24.626 -32.402 -15.420 1.000 41.536 159 THR A C 1
ATOM 1270 O O . THR A 1 162 ? 25.845 -32.369 -15.242 1.000 44.566 159 THR A O 1
ATOM 1274 N N . VAL A 1 163 ? 23.768 -31.657 -14.716 1.000 37.384 160 VAL A N 1
ATOM 1275 C CA . VAL A 1 163 ? 24.214 -30.895 -13.563 1.000 38.359 160 VAL A CA 1
ATOM 1276 C C . VAL A 1 163 ? 23.258 -31.188 -12.412 1.000 40.523 160 VAL A C 1
ATOM 1277 O O . VAL A 1 163 ? 22.045 -31.025 -12.533 1.000 40.888 160 VAL A O 1
ATOM 1281 N N . VAL A 1 164 ? 23.824 -31.667 -11.300 1.000 42.647 161 VAL A N 1
ATOM 1282 C CA . VAL A 1 164 ? 23.084 -31.821 -10.061 1.000 43.563 161 VAL A CA 1
ATOM 1283 C C . VAL A 1 164 ? 23.369 -30.583 -9.214 1.000 43.445 161 VAL A C 1
ATOM 1284 O O . VAL A 1 164 ? 24.533 -30.271 -8.936 1.000 41.421 161 VAL A O 1
ATOM 1288 N N . THR A 1 165 ? 22.305 -29.878 -8.814 1.000 38.813 162 THR A N 1
ATOM 1289 C CA . THR A 1 165 ? 22.503 -28.688 -8.013 1.000 39.943 162 THR A CA 1
ATOM 1290 C C . THR A 1 165 ? 22.000 -28.976 -6.607 1.000 40.895 162 THR A C 1
ATOM 1291 O O . THR A 1 165 ? 20.869 -29.429 -6.414 1.000 44.876 162 THR A O 1
ATOM 1295 N N . TYR A 1 166 ? 22.887 -28.731 -5.641 1.000 41.883 163 TYR A N 1
ATOM 1296 C CA . TYR A 1 166 ? 22.566 -28.891 -4.235 1.000 44.970 163 TYR A CA 1
ATOM 1297 C C . TYR A 1 166 ? 22.348 -27.504 -3.647 1.000 45.498 163 TYR A C 1
ATOM 1298 O O . TYR A 1 166 ? 23.202 -26.623 -3.797 1.000 42.707 163 TYR A O 1
ATOM 1307 N N . VAL A 1 167 ? 21.177 -27.320 -3.028 1.000 44.338 164 VAL A N 1
ATOM 1308 C CA . VAL A 1 167 ? 20.896 -26.101 -2.299 1.000 44.704 164 VAL A CA 1
ATOM 1309 C C . VAL A 1 167 ? 21.053 -26.381 -0.810 1.000 43.534 164 VAL A C 1
ATOM 1310 O O . VAL A 1 167 ? 20.437 -27.290 -0.281 1.000 47.395 164 VAL A O 1
ATOM 1314 N N . TYR A 1 168 ? 21.896 -25.568 -0.169 1.000 43.714 165 TYR A N 1
ATOM 1315 C CA . TYR A 1 168 ? 22.139 -25.597 1.258 1.000 44.228 165 TYR A CA 1
ATOM 1316 C C . TYR A 1 168 ? 21.420 -24.430 1.923 1.000 42.389 165 TYR A C 1
ATOM 1317 O O . TYR A 1 168 ? 21.631 -23.289 1.547 1.000 42.687 165 TYR A O 1
ATOM 1326 N N . GLN A 1 169 ? 20.577 -24.740 2.908 1.000 44.109 166 GLN A N 1
ATOM 1327 C CA . GLN A 1 169 ? 19.732 -23.761 3.562 1.000 48.055 166 GLN A CA 1
ATOM 1328 C C . GLN A 1 169 ? 19.910 -23.907 5.067 1.000 50.462 166 GLN A C 1
ATOM 1329 O O . GLN A 1 169 ? 19.870 -25.030 5.575 1.000 49.179 166 GLN A O 1
ATOM 1335 N N . LEU A 1 170 ? 20.076 -22.775 5.765 1.000 47.614 167 LEU A N 1
ATOM 1336 C CA . LEU A 1 170 ? 20.159 -22.786 7.214 1.000 49.113 167 LEU A CA 1
ATOM 1337 C C . LEU A 1 170 ? 18.769 -22.548 7.800 1.000 53.515 167 LEU A C 1
ATOM 1338 O O . LEU A 1 170 ? 18.224 -21.449 7.690 1.000 52.567 167 LEU A O 1
ATOM 1343 N N . ILE A 1 171 ? 18.215 -23.592 8.434 1.000 60.696 168 ILE A N 1
ATOM 1344 C CA . ILE A 1 171 ? 16.904 -23.531 9.068 1.000 63.600 168 ILE A CA 1
ATOM 1345 C C . ILE A 1 171 ? 17.057 -23.916 10.544 1.000 65.615 168 ILE A C 1
ATOM 1346 O O . ILE A 1 171 ? 17.372 -25.057 10.875 1.000 62.874 168 ILE A O 1
ATOM 1351 N N . GLY A 1 172 ? 16.852 -22.936 11.431 1.000 68.414 169 GLY A N 1
ATOM 1352 C CA . GLY A 1 172 ? 17.271 -23.053 12.817 1.000 73.769 169 GLY A CA 1
ATOM 1353 C C . GLY A 1 172 ? 18.797 -23.102 12.912 1.000 81.270 169 GLY A C 1
ATOM 1354 O O . GLY A 1 172 ? 19.501 -22.249 12.356 1.000 84.229 169 GLY A O 1
ATOM 1355 N N . ASP A 1 173 ? 19.305 -24.127 13.602 1.000 82.339 170 ASP A N 1
ATOM 1356 C CA . ASP A 1 173 ? 20.737 -24.382 13.638 1.000 85.994 170 ASP A CA 1
ATOM 1357 C C . ASP A 1 173 ? 21.044 -25.586 12.751 1.000 78.002 170 ASP A C 1
ATOM 1358 O O . ASP A 1 173 ? 22.047 -26.262 12.950 1.000 81.688 170 ASP A O 1
ATOM 1363 N N . ASP A 1 174 ? 20.178 -25.835 11.765 1.000 73.440 171 ASP A N 1
ATOM 1364 C CA . ASP A 1 174 ? 20.232 -27.061 10.995 1.000 72.951 171 ASP A CA 1
ATOM 1365 C C . ASP A 1 174 ? 20.428 -26.716 9.517 1.000 64.617 171 ASP A C 1
ATOM 1366 O O . ASP A 1 174 ? 19.738 -25.853 8.982 1.000 60.896 171 ASP A O 1
ATOM 1371 N N . VAL A 1 175 ? 21.382 -27.406 8.878 1.000 61.768 172 VAL A N 1
ATOM 1372 C CA . VAL A 1 175 ? 21.631 -27.273 7.453 1.000 58.685 172 VAL A CA 1
ATOM 1373 C C . VAL A 1 175 ? 20.829 -28.329 6.695 1.000 63.076 172 VAL A C 1
ATOM 1374 O O . VAL A 1 175 ? 21.089 -29.517 6.847 1.000 78.275 172 VAL A O 1
ATOM 1378 N N . LYS A 1 176 ? 19.882 -27.891 5.858 1.000 65.401 173 LYS A N 1
ATOM 1379 C CA . LYS A 1 176 ? 19.048 -28.782 5.059 1.000 63.821 173 LYS A CA 1
ATOM 1380 C C . LYS A 1 176 ? 19.537 -28.739 3.612 1.000 59.546 173 LYS A C 1
ATOM 1381 O O . LYS A 1 176 ? 19.955 -27.688 3.137 1.000 62.947 173 LYS A O 1
ATOM 1387 N N . VAL A 1 177 ? 19.501 -29.877 2.907 1.000 53.811 174 VAL A N 1
ATOM 1388 C CA . VAL A 1 177 ? 20.036 -29.944 1.556 1.000 50.884 174 VAL A CA 1
ATOM 1389 C C . VAL A 1 177 ? 18.951 -30.497 0.636 1.000 55.574 174 VAL A C 1
ATOM 1390 O O . VAL A 1 177 ? 18.222 -31.405 1.018 1.000 62.545 174 VAL A O 1
ATOM 1394 N N . GLU A 1 178 ? 18.846 -29.932 -0.572 1.000 57.830 175 GLU A N 1
ATOM 1395 C CA . GLU A 1 178 ? 17.920 -30.417 -1.585 1.000 62.280 175 GLU A CA 1
ATOM 1396 C C . GLU A 1 178 ? 18.708 -30.677 -2.866 1.000 62.844 175 GLU A C 1
ATOM 1397 O O . GLU A 1 178 ? 19.776 -30.108 -3.040 1.000 66.111 175 GLU A O 1
ATOM 1403 N N . ARG A 1 179 ? 18.185 -31.556 -3.729 1.000 61.793 176 ARG A N 1
ATOM 1404 C CA . ARG A 1 179 ? 18.852 -31.960 -4.959 1.000 60.744 176 ARG A CA 1
ATOM 1405 C C . ARG A 1 179 ? 17.921 -31.670 -6.135 1.000 59.103 176 ARG A C 1
ATOM 1406 O O . ARG A 1 179 ? 16.736 -31.999 -6.078 1.000 59.222 176 ARG A O 1
ATOM 1414 N N . ILE A 1 180 ? 18.455 -30.991 -7.161 1.000 54.979 177 ILE A N 1
ATOM 1415 C CA . ILE A 1 180 ? 17.731 -30.725 -8.396 1.000 53.794 177 ILE A CA 1
ATOM 1416 C C . ILE A 1 180 ? 18.645 -31.156 -9.538 1.000 52.397 177 ILE A C 1
ATOM 1417 O O . ILE A 1 180 ? 19.837 -30.833 -9.522 1.000 53.943 177 ILE A O 1
ATOM 1422 N N . GLU A 1 181 ? 18.082 -31.855 -10.529 1.000 49.577 178 GLU A N 1
ATOM 1423 C CA . GLU A 1 181 ? 18.878 -32.358 -11.635 1.000 51.497 178 GLU A CA 1
ATOM 1424 C C . GLU A 1 181 ? 18.405 -31.697 -12.928 1.000 50.740 178 GLU A C 1
ATOM 1425 O O . GLU A 1 181 ? 17.208 -31.486 -13.101 1.000 55.213 178 GLU A O 1
ATOM 1431 N N . TYR A 1 182 ? 19.357 -31.331 -13.798 1.000 45.300 179 TYR A N 1
ATOM 1432 C CA . TYR A 1 182 ? 19.065 -30.746 -15.096 1.000 44.473 179 TYR A CA 1
ATOM 1433 C C . TYR A 1 182 ? 19.933 -31.441 -16.143 1.000 43.993 179 TYR A C 1
ATOM 1434 O O . TYR A 1 182 ? 21.142 -31.550 -15.943 1.000 44.497 179 TYR A O 1
ATOM 1443 N N . LYS A 1 183 ? 19.309 -31.902 -17.239 1.000 43.362 180 LYS A N 1
ATOM 1444 C CA . LYS A 1 183 ? 20.038 -32.490 -18.351 1.000 48.809 180 LYS A CA 1
ATOM 1445 C C . LYS A 1 183 ? 19.878 -31.587 -19.565 1.000 47.518 180 LYS A C 1
ATOM 1446 O O . LYS A 1 183 ? 18.798 -31.047 -19.795 1.000 45.509 180 LYS A O 1
ATOM 1452 N N . LYS A 1 184 ? 20.969 -31.413 -20.319 1.000 46.878 181 LYS A N 1
ATOM 1453 C CA . LYS A 1 184 ? 20.919 -30.631 -21.542 1.000 50.552 181 LYS A CA 1
ATOM 1454 C C . LYS A 1 184 ? 20.002 -31.311 -22.554 1.000 56.855 181 LYS A C 1
ATOM 1455 O O . LYS A 1 184 ? 20.067 -32.523 -22.725 1.000 62.083 181 LYS A O 1
ATOM 1461 N N . PRO A 1 185 ? 19.138 -30.561 -23.275 1.000 64.152 182 PRO A N 1
ATOM 1462 C CA . PRO A 1 185 ? 18.307 -31.151 -24.327 1.000 64.160 182 PRO A CA 1
ATOM 1463 C C . PRO A 1 185 ? 19.157 -31.760 -25.436 1.000 63.860 182 PRO A C 1
ATOM 1464 O O . PRO A 1 185 ? 20.312 -31.306 -25.629 1.000 62.846 182 PRO A O 1
ATOM 1469 N N . HIS B 1 3 ? 65.125 46.809 -35.262 1.000 72.848 0 HIS B N 1
ATOM 1470 C CA . HIS B 1 3 ? 64.179 46.481 -36.367 1.000 80.864 0 HIS B CA 1
ATOM 1471 C C . HIS B 1 3 ? 64.104 44.962 -36.543 1.000 82.638 0 HIS B C 1
ATOM 1472 O O . HIS B 1 3 ? 65.133 44.305 -36.683 1.000 84.674 0 HIS B O 1
ATOM 1479 N N . MET B 1 4 ? 62.880 44.416 -36.571 1.000 77.766 1 MET B N 1
ATOM 1480 C CA . MET B 1 4 ? 62.663 42.975 -36.599 1.000 72.548 1 MET B CA 1
ATOM 1481 C C . MET B 1 4 ? 61.530 42.621 -37.567 1.000 61.440 1 MET B C 1
ATOM 1482 O O . MET B 1 4 ? 60.440 43.188 -37.513 1.000 60.136 1 MET B O 1
ATOM 1487 N N . LEU B 1 5 ? 61.785 41.637 -38.446 1.000 53.773 2 LEU B N 1
ATOM 1488 C CA . LEU B 1 5 ? 60.742 41.032 -39.263 1.000 50.363 2 LEU B CA 1
ATOM 1489 C C . LEU B 1 5 ? 60.289 39.714 -38.630 1.000 45.144 2 LEU B C 1
ATOM 1490 O O . LEU B 1 5 ? 61.117 38.874 -38.294 1.000 42.218 2 LEU B O 1
ATOM 1495 N N . VAL B 1 6 ? 58.972 39.548 -38.449 1.000 41.628 3 VAL B N 1
ATOM 1496 C CA . VAL B 1 6 ? 58.433 38.376 -37.775 1.000 40.495 3 VAL B CA 1
ATOM 1497 C C . VAL B 1 6 ? 57.334 37.746 -38.624 1.000 40.190 3 VAL B C 1
ATOM 1498 O O . VAL B 1 6 ? 56.319 38.378 -38.895 1.000 41.640 3 VAL B O 1
ATOM 1502 N N . LEU B 1 7 ? 57.530 36.477 -38.992 1.000 40.859 4 LEU B N 1
ATOM 1503 C CA . LEU B 1 7 ? 56.539 35.720 -39.743 1.000 38.554 4 LEU B CA 1
ATOM 1504 C C . LEU B 1 7 ? 55.494 35.160 -38.781 1.000 36.671 4 LEU B C 1
ATOM 1505 O O . LEU B 1 7 ? 55.855 34.612 -37.750 1.000 37.205 4 LEU B O 1
ATOM 1510 N N . VAL B 1 8 ? 54.208 35.320 -39.129 1.000 37.585 5 VAL B N 1
ATOM 1511 C CA . VAL B 1 8 ? 53.099 34.853 -38.308 1.000 38.750 5 VAL B CA 1
ATOM 1512 C C . VAL B 1 8 ? 52.193 33.978 -39.174 1.000 36.114 5 VAL B C 1
ATOM 1513 O O . VAL B 1 8 ? 51.624 34.462 -40.158 1.000 32.549 5 VAL B O 1
ATOM 1517 N N . LEU B 1 9 ? 52.066 32.696 -38.793 1.000 32.309 6 LEU B N 1
ATOM 1518 C CA . LEU B 1 9 ? 51.300 31.744 -39.579 1.000 31.260 6 LEU B CA 1
ATOM 1519 C C . LEU B 1 9 ? 50.888 30.561 -38.716 1.000 30.361 6 LEU B C 1
ATOM 1520 O O . LEU B 1 9 ? 51.419 30.346 -37.624 1.000 30.565 6 LEU B O 1
ATOM 1525 N N . GLY B 1 10 ? 49.957 29.773 -39.255 1.000 28.256 7 GLY B N 1
ATOM 1526 C CA . GLY B 1 10 ? 49.603 28.495 -38.667 1.000 27.026 7 GLY B CA 1
ATOM 1527 C C . GLY B 1 10 ? 48.384 27.894 -39.336 1.000 26.149 7 GLY B C 1
ATOM 1528 O O . GLY B 1 10 ? 47.990 28.345 -40.399 1.000 25.120 7 GLY B O 1
ATOM 1529 N N . ASP B 1 11 ? 47.824 26.863 -38.690 1.000 28.611 8 ASP B N 1
ATOM 1530 C CA . ASP B 1 11 ? 46.653 26.142 -39.171 1.000 27.837 8 ASP B CA 1
ATOM 1531 C C . ASP B 1 11 ? 46.944 25.577 -40.555 1.000 26.155 8 ASP B C 1
ATOM 1532 O O . ASP B 1 11 ? 46.091 25.621 -41.436 1.000 25.152 8 ASP B O 1
ATOM 1537 N N . LEU B 1 12 ? 48.153 25.019 -40.690 1.000 26.881 9 LEU B N 1
ATOM 1538 C CA . LEU B 1 12 ? 48.611 24.341 -41.898 1.000 29.856 9 LEU B CA 1
ATOM 1539 C C . LEU B 1 12 ? 47.796 23.071 -42.139 1.000 28.430 9 LEU B C 1
ATOM 1540 O O . LEU B 1 12 ? 47.370 22.799 -43.263 1.000 28.827 9 LEU B O 1
ATOM 1545 N N . HIS B 1 13 ? 47.655 22.275 -41.078 1.000 27.517 10 HIS B N 1
ATOM 1546 C CA . HIS B 1 13 ? 46.845 21.064 -41.099 1.000 27.076 10 HIS B CA 1
ATOM 1547 C C . HIS B 1 13 ? 47.378 20.059 -42.122 1.000 27.529 10 HIS B C 1
ATOM 1548 O O . HIS B 1 13 ? 46.595 19.407 -42.806 1.000 26.017 10 HIS B O 1
ATOM 1555 N N . ILE B 1 14 ? 48.710 19.952 -42.224 1.000 27.997 11 ILE B N 1
ATOM 1556 C CA . ILE B 1 14 ? 49.349 18.947 -43.057 1.000 31.452 11 ILE B CA 1
ATOM 1557 C C . ILE B 1 14 ? 49.687 17.733 -42.197 1.000 32.373 11 ILE B C 1
ATOM 1558 O O . ILE B 1 14 ? 50.337 17.895 -41.175 1.000 32.298 11 ILE B O 1
ATOM 1563 N N . PRO B 1 15 ? 49.340 16.479 -42.586 1.000 34.851 12 PRO B N 1
ATOM 1564 C CA . PRO B 1 15 ? 48.597 16.178 -43.822 1.000 35.258 12 PRO B CA 1
ATOM 1565 C C . PRO B 1 15 ? 47.075 15.987 -43.731 1.000 33.309 12 PRO B C 1
ATOM 1566 O O . PRO B 1 15 ? 46.445 15.510 -44.671 1.000 35.288 12 PRO B O 1
ATOM 1570 N N . HIS B 1 16 ? 46.484 16.364 -42.601 1.000 28.920 13 HIS B N 1
ATOM 1571 C CA . HIS B 1 16 ? 45.084 16.089 -42.333 1.000 28.724 13 HIS B CA 1
ATOM 1572 C C . HIS B 1 16 ? 44.140 16.699 -43.361 1.000 27.332 13 HIS B C 1
ATOM 1573 O O . HIS B 1 16 ? 43.118 16.106 -43.703 1.000 25.973 13 HIS B O 1
ATOM 1580 N N . ARG B 1 17 ? 44.418 17.941 -43.751 1.000 27.985 14 ARG B N 1
ATOM 1581 C CA . ARG B 1 17 ? 43.485 18.708 -44.559 1.000 28.606 14 ARG B CA 1
ATOM 1582 C C . ARG B 1 17 ? 44.151 19.199 -45.837 1.000 27.747 14 ARG B C 1
ATOM 1583 O O . ARG B 1 17 ? 43.464 19.578 -46.765 1.000 27.790 14 ARG B O 1
ATOM 1591 N N . CYS B 1 18 ? 45.484 19.220 -45.862 1.000 29.417 15 CYS B N 1
ATOM 1592 C CA A CYS B 1 18 ? 46.238 19.791 -46.963 0.500 30.151 15 CYS B CA 1
ATOM 1593 C CA B CYS B 1 18 ? 46.221 19.762 -46.994 0.500 32.120 15 CYS B CA 1
ATOM 1594 C C . CYS B 1 18 ? 47.584 19.076 -47.044 1.000 32.101 15 CYS B C 1
ATOM 1595 O O . CYS B 1 18 ? 47.987 18.416 -46.082 1.000 33.485 15 CYS B O 1
ATOM 1600 N N . ASN B 1 19 ? 48.258 19.220 -48.187 1.000 33.070 16 ASN B N 1
ATOM 1601 C CA . ASN B 1 19 ? 49.464 18.469 -48.492 1.000 37.385 16 ASN B CA 1
ATOM 1602 C C . ASN B 1 19 ? 50.678 19.371 -48.322 1.000 36.886 16 ASN B C 1
ATOM 1603 O O . ASN B 1 19 ? 51.755 18.901 -47.954 1.000 35.853 16 ASN B O 1
ATOM 1608 N N . SER B 1 20 ? 50.501 20.666 -48.622 1.000 35.277 17 SER B N 1
ATOM 1609 C CA . SER B 1 20 ? 51.602 21.603 -48.534 1.000 36.343 17 SER B CA 1
ATOM 1610 C C . SER B 1 20 ? 51.096 23.037 -48.653 1.000 37.810 17 SER B C 1
ATOM 1611 O O . SER B 1 20 ? 49.914 23.283 -48.885 1.000 37.003 17 SER B O 1
ATOM 1614 N N . LEU B 1 21 ? 52.028 23.976 -48.485 1.000 40.617 18 LEU B N 1
ATOM 1615 C CA . LEU B 1 21 ? 51.735 25.379 -48.706 1.000 43.475 18 LEU B CA 1
ATOM 1616 C C . LEU B 1 21 ? 51.587 25.610 -50.202 1.000 43.676 18 LEU B C 1
ATOM 1617 O O . LEU B 1 21 ? 52.167 24.879 -50.998 1.000 43.732 18 LEU B O 1
ATOM 1622 N N . PRO B 1 22 ? 50.821 26.637 -50.637 1.000 43.606 19 PRO B N 1
ATOM 1623 C CA . PRO B 1 22 ? 50.744 26.978 -52.053 1.000 40.976 19 PRO B CA 1
ATOM 1624 C C . PRO B 1 22 ? 52.146 27.293 -52.570 1.000 43.306 19 PRO B C 1
ATOM 1625 O O . PRO B 1 22 ? 53.001 27.773 -51.823 1.000 41.810 19 PRO B O 1
ATOM 1629 N N . ALA B 1 23 ? 52.368 27.030 -53.863 1.000 46.060 20 ALA B N 1
ATOM 1630 C CA . ALA B 1 23 ? 53.674 27.234 -54.464 1.000 46.870 20 ALA B CA 1
ATOM 1631 C C . ALA B 1 23 ? 54.083 28.707 -54.383 1.000 46.354 20 ALA B C 1
ATOM 1632 O O . ALA B 1 23 ? 55.259 29.003 -54.174 1.000 42.710 20 ALA B O 1
ATOM 1634 N N . LYS B 1 24 ? 53.107 29.618 -54.527 1.000 45.295 21 LYS B N 1
ATOM 1635 C CA . LYS B 1 24 ? 53.379 31.048 -54.541 1.000 48.728 21 LYS B CA 1
ATOM 1636 C C . LYS B 1 24 ? 53.818 31.539 -53.166 1.000 47.587 21 LYS B C 1
ATOM 1637 O O . LYS B 1 24 ? 54.638 32.453 -53.089 1.000 50.275 21 LYS B O 1
ATOM 1643 N N . PHE B 1 25 ? 53.284 30.938 -52.095 1.000 45.596 22 PHE B N 1
ATOM 1644 C CA . PHE B 1 25 ? 53.692 31.291 -50.741 1.000 48.218 22 PHE B CA 1
ATOM 1645 C C . PHE B 1 25 ? 55.108 30.785 -50.469 1.000 48.154 22 PHE B C 1
ATOM 1646 O O . PHE B 1 25 ? 55.925 31.506 -49.891 1.000 43.343 22 PHE B O 1
ATOM 1654 N N . LYS B 1 26 ? 55.400 29.552 -50.894 1.000 48.930 23 LYS B N 1
ATOM 1655 C CA . LYS B 1 26 ? 56.723 28.984 -50.695 1.000 53.774 23 LYS B CA 1
ATOM 1656 C C . LYS B 1 26 ? 57.769 29.866 -51.376 1.000 56.826 23 LYS B C 1
ATOM 1657 O O . LYS B 1 26 ? 58.863 30.058 -50.849 1.000 55.210 23 LYS B O 1
ATOM 1663 N N . LYS B 1 27 ? 57.405 30.404 -52.550 1.000 62.533 24 LYS B N 1
ATOM 1664 C CA . LYS B 1 27 ? 58.274 31.260 -53.341 1.000 64.107 24 LYS B CA 1
ATOM 1665 C C . LYS B 1 27 ? 58.567 32.555 -52.582 1.000 60.841 24 LYS B C 1
ATOM 1666 O O . LYS B 1 27 ? 59.694 33.039 -52.617 1.000 61.114 24 LYS B O 1
ATOM 1672 N N . LEU B 1 28 ? 57.546 33.105 -51.907 1.000 60.798 25 LEU B N 1
ATOM 1673 C CA . LEU B 1 28 ? 57.671 34.337 -51.136 1.000 57.295 25 LEU B CA 1
ATOM 1674 C C . LEU B 1 28 ? 58.438 34.097 -49.832 1.000 54.303 25 LEU B C 1
ATOM 1675 O O . LEU B 1 28 ? 59.053 35.024 -49.318 1.000 50.730 25 LEU B O 1
ATOM 1680 N N . LEU B 1 29 ? 58.378 32.877 -49.276 1.000 50.123 26 LEU B N 1
ATOM 1681 C CA . LEU B 1 29 ? 59.013 32.608 -47.995 1.000 51.228 26 LEU B CA 1
ATOM 1682 C C . LEU B 1 29 ? 60.428 32.060 -48.209 1.000 53.013 26 LEU B C 1
ATOM 1683 O O . LEU B 1 29 ? 60.620 30.867 -48.445 1.000 51.485 26 LEU B O 1
ATOM 1688 N N . VAL B 1 30 ? 61.415 32.958 -48.071 1.000 54.124 27 VAL B N 1
ATOM 1689 C CA . VAL B 1 30 ? 62.803 32.671 -48.394 1.000 55.267 27 VAL B CA 1
ATOM 1690 C C . VAL B 1 30 ? 63.658 32.779 -47.135 1.000 54.411 27 VAL B C 1
ATOM 1691 O O . VAL B 1 30 ? 63.462 33.691 -46.335 1.000 49.066 27 VAL B O 1
ATOM 1695 N N . PRO B 1 31 ? 64.649 31.872 -46.937 1.000 58.616 28 PRO B N 1
ATOM 1696 C CA . PRO B 1 31 ? 65.528 31.933 -45.766 1.000 60.547 28 PRO B CA 1
ATOM 1697 C C . PRO B 1 31 ? 66.333 33.228 -45.704 1.000 61.818 28 PRO B C 1
ATOM 1698 O O . PRO B 1 31 ? 66.515 33.899 -46.715 1.000 61.594 28 PRO B O 1
ATOM 1702 N N . GLY B 1 32 ? 66.801 33.577 -44.503 1.000 64.518 29 GLY B N 1
ATOM 1703 C CA . GLY B 1 32 ? 67.738 34.680 -44.342 1.000 64.395 29 GLY B CA 1
ATOM 1704 C C . GLY B 1 32 ? 67.063 36.050 -44.280 1.000 62.602 29 GLY B C 1
ATOM 1705 O O . GLY B 1 32 ? 67.739 37.037 -44.003 1.000 61.467 29 GLY B O 1
ATOM 1706 N N . LYS B 1 33 ? 65.741 36.109 -44.503 1.000 64.661 30 LYS B N 1
ATOM 1707 C CA . LYS B 1 33 ? 64.995 37.352 -44.369 1.000 66.016 30 LYS B CA 1
ATOM 1708 C C . LYS B 1 33 ? 64.385 37.479 -42.971 1.000 65.133 30 LYS B C 1
ATOM 1709 O O . LYS B 1 33 ? 64.437 38.544 -42.366 1.000 62.686 30 LYS B O 1
ATOM 1715 N N . ILE B 1 34 ? 63.817 36.389 -42.452 1.000 66.008 31 ILE B N 1
ATOM 1716 C CA . ILE B 1 34 ? 63.007 36.437 -41.246 1.000 61.990 31 ILE B CA 1
ATOM 1717 C C . ILE B 1 34 ? 63.861 36.106 -40.020 1.000 58.646 31 ILE B C 1
ATOM 1718 O O . ILE B 1 34 ? 64.708 35.216 -40.074 1.000 51.907 31 ILE B O 1
ATOM 1723 N N . GLN B 1 35 ? 63.600 36.818 -38.916 1.000 60.331 32 GLN B N 1
ATOM 1724 C CA . GLN B 1 35 ? 64.330 36.663 -37.666 1.000 67.626 32 GLN B CA 1
ATOM 1725 C C . GLN B 1 35 ? 63.548 35.758 -36.712 1.000 65.508 32 GLN B C 1
ATOM 1726 O O . GLN B 1 35 ? 64.103 34.808 -36.157 1.000 68.777 32 GLN B O 1
ATOM 1732 N N . HIS B 1 36 ? 62.262 36.081 -36.511 1.000 61.005 33 HIS B N 1
ATOM 1733 C CA . HIS B 1 36 ? 61.412 35.331 -35.605 1.000 57.124 33 HIS B CA 1
ATOM 1734 C C . HIS B 1 36 ? 60.241 34.741 -36.384 1.000 50.445 33 HIS B C 1
ATOM 1735 O O . HIS B 1 36 ? 59.729 35.355 -37.319 1.000 47.282 33 HIS B O 1
ATOM 1742 N N . ILE B 1 37 ? 59.825 33.537 -35.977 1.000 45.624 34 ILE B N 1
ATOM 1743 C CA . ILE B 1 37 ? 58.589 32.935 -36.453 1.000 42.644 34 ILE B CA 1
ATOM 1744 C C . ILE B 1 37 ? 57.706 32.663 -35.246 1.000 39.622 34 ILE B C 1
ATOM 1745 O O . ILE B 1 37 ? 58.155 32.042 -34.286 1.000 39.959 34 ILE B O 1
ATOM 1750 N N . LEU B 1 38 ? 56.461 33.140 -35.322 1.000 36.657 35 LEU B N 1
ATOM 1751 C CA . LEU B 1 38 ? 55.456 32.889 -34.303 1.000 37.712 35 LEU B CA 1
ATOM 1752 C C . LEU B 1 38 ? 54.342 32.071 -34.945 1.000 37.096 35 LEU B C 1
ATOM 1753 O O . LEU B 1 38 ? 53.679 32.540 -35.871 1.000 38.716 35 LEU B O 1
ATOM 1758 N N . CYS B 1 39 ? 54.146 30.844 -34.451 1.000 35.100 36 CYS B N 1
ATOM 1759 C CA . CYS B 1 39 ? 53.263 29.908 -35.123 1.000 33.084 36 CYS B CA 1
ATOM 1760 C C . CYS B 1 39 ? 52.126 29.526 -34.185 1.000 30.240 36 CYS B C 1
ATOM 1761 O O . CYS B 1 39 ? 52.359 29.118 -33.057 1.000 29.876 36 CYS B O 1
ATOM 1764 N N . THR B 1 40 ? 50.889 29.655 -34.674 1.000 29.956 37 THR B N 1
ATOM 1765 C CA . THR B 1 40 ? 49.695 29.411 -33.875 1.000 29.225 37 THR B CA 1
ATOM 1766 C C . THR B 1 40 ? 49.394 27.910 -33.725 1.000 29.786 37 THR B C 1
ATOM 1767 O O . THR B 1 40 ? 48.435 27.574 -33.049 1.000 28.842 37 THR B O 1
ATOM 1771 N N . GLY B 1 41 ? 50.173 27.021 -34.372 1.000 28.155 38 GLY B N 1
ATOM 1772 C CA . GLY B 1 41 ? 50.014 25.587 -34.232 1.000 27.212 38 GLY B CA 1
ATOM 1773 C C . GLY B 1 41 ? 49.178 24.944 -35.343 1.000 27.513 38 GLY B C 1
ATOM 1774 O O . GLY B 1 41 ? 48.875 25.540 -36.381 1.000 24.422 38 GLY B O 1
ATOM 1775 N N . ASN B 1 42 ? 48.808 23.677 -35.094 1.000 28.090 39 ASN B N 1
ATOM 1776 C CA . ASN B 1 42 ? 48.153 22.828 -36.080 1.000 26.893 39 ASN B CA 1
ATOM 1777 C C . ASN B 1 42 ? 49.024 22.740 -37.329 1.000 27.603 39 ASN B C 1
ATOM 1778 O O . ASN B 1 42 ? 48.623 23.219 -38.387 1.000 27.743 39 ASN B O 1
ATOM 1783 N N . LEU B 1 43 ? 50.196 22.098 -37.176 1.000 28.204 40 LEU B N 1
ATOM 1784 C CA . LEU B 1 43 ? 51.192 21.925 -38.225 1.000 30.331 40 LEU B CA 1
ATOM 1785 C C . LEU B 1 43 ? 50.796 20.879 -39.283 1.000 30.095 40 LEU B C 1
ATOM 1786 O O . LEU B 1 43 ? 50.778 21.210 -40.472 1.000 31.817 40 LEU B O 1
ATOM 1791 N N . CYS B 1 44 ? 50.517 19.607 -38.934 1.000 29.384 41 CYS B N 1
ATOM 1792 C CA . CYS B 1 44 ? 50.386 19.067 -37.594 1.000 29.486 41 CYS B CA 1
ATOM 1793 C C . CYS B 1 44 ? 51.472 18.036 -37.285 1.000 29.345 41 CYS B C 1
ATOM 1794 O O . CYS B 1 44 ? 51.302 17.240 -36.372 1.000 29.028 41 CYS B O 1
ATOM 1797 N N . THR B 1 45 ? 52.581 18.046 -38.028 1.000 31.498 42 THR B N 1
ATOM 1798 C CA . THR B 1 45 ? 53.656 17.082 -37.827 1.000 35.863 42 THR B CA 1
ATOM 1799 C C . THR B 1 45 ? 55.001 17.808 -37.857 1.000 39.930 42 THR B C 1
ATOM 1800 O O . THR B 1 45 ? 55.081 18.961 -38.278 1.000 39.842 42 THR B O 1
ATOM 1804 N N . LYS B 1 46 ? 56.041 17.092 -37.409 1.000 47.243 43 LYS B N 1
ATOM 1805 C CA . LYS B 1 46 ? 57.411 17.580 -37.315 1.000 51.349 43 LYS B CA 1
ATOM 1806 C C . LYS B 1 46 ? 57.922 18.092 -38.661 1.000 49.729 43 LYS B C 1
ATOM 1807 O O . LYS B 1 46 ? 58.728 19.016 -38.692 1.000 46.278 43 LYS B O 1
ATOM 1813 N N . GLU B 1 47 ? 57.483 17.455 -39.755 1.000 46.545 44 GLU B N 1
ATOM 1814 C CA . GLU B 1 47 ? 57.822 17.862 -41.108 1.000 47.866 44 GLU B CA 1
ATOM 1815 C C . GLU B 1 47 ? 57.663 19.376 -41.265 1.000 46.722 44 GLU B C 1
ATOM 1816 O O . GLU B 1 47 ? 58.558 20.066 -41.761 1.000 47.389 44 GLU B O 1
ATOM 1822 N N . SER B 1 48 ? 56.507 19.897 -40.847 1.000 43.936 45 SER B N 1
ATOM 1823 C CA . SER B 1 48 ? 56.198 21.306 -41.032 1.000 43.168 45 SER B CA 1
ATOM 1824 C C . SER B 1 48 ? 57.085 22.186 -40.146 1.000 41.076 45 SER B C 1
ATOM 1825 O O . SER B 1 48 ? 57.462 23.285 -40.549 1.000 38.270 45 SER B O 1
ATOM 1828 N N . TYR B 1 49 ? 57.416 21.688 -38.948 1.000 37.819 46 TYR B N 1
ATOM 1829 C CA . TYR B 1 49 ? 58.336 22.361 -38.044 1.000 41.387 46 TYR B CA 1
ATOM 1830 C C . TYR B 1 49 ? 59.714 22.461 -38.698 1.000 42.540 46 TYR B C 1
ATOM 1831 O O . TYR B 1 49 ? 60.372 23.492 -38.570 1.000 38.213 46 TYR B O 1
ATOM 1840 N N . ASP B 1 50 ? 60.133 21.390 -39.389 1.000 47.296 47 ASP B N 1
ATOM 1841 C CA . ASP B 1 50 ? 61.437 21.319 -40.038 1.000 48.845 47 ASP B CA 1
ATOM 1842 C C . ASP B 1 50 ? 61.525 22.375 -41.137 1.000 50.263 47 ASP B C 1
ATOM 1843 O O . ASP B 1 50 ? 62.549 23.045 -41.300 1.000 51.791 47 ASP B O 1
ATOM 1848 N N . TYR B 1 51 ? 60.428 22.521 -41.881 1.000 50.463 48 TYR B N 1
ATOM 1849 C CA . TYR B 1 51 ? 60.321 23.564 -42.888 1.000 51.673 48 TYR B CA 1
ATOM 1850 C C . TYR B 1 51 ? 60.479 24.950 -42.255 1.000 51.065 48 TYR B C 1
ATOM 1851 O O . TYR B 1 51 ? 61.205 25.791 -42.786 1.000 53.132 48 TYR B O 1
ATOM 1860 N N . LEU B 1 52 ? 59.782 25.206 -41.139 1.000 49.203 49 LEU B N 1
ATOM 1861 C CA . LEU B 1 52 ? 59.824 26.520 -40.506 1.000 48.212 49 LEU B CA 1
ATOM 1862 C C . LEU B 1 52 ? 61.254 26.833 -40.066 1.000 47.983 49 LEU B C 1
ATOM 1863 O O . LEU B 1 52 ? 61.680 27.981 -40.117 1.000 50.239 49 LEU B O 1
ATOM 1868 N N . LYS B 1 53 ? 61.979 25.799 -39.631 1.000 49.855 50 LYS B N 1
ATOM 1869 C CA . LYS B 1 53 ? 63.338 25.933 -39.137 1.000 53.076 50 LYS B CA 1
ATOM 1870 C C . LYS B 1 53 ? 64.292 26.354 -40.259 1.000 50.968 50 LYS B C 1
ATOM 1871 O O . LYS B 1 53 ? 65.358 26.895 -39.990 1.000 49.499 50 LYS B O 1
ATOM 1877 N N . THR B 1 54 ? 63.906 26.097 -41.512 1.000 53.621 51 THR B N 1
ATOM 1878 C CA . THR B 1 54 ? 64.639 26.528 -42.692 1.000 55.606 51 THR B CA 1
ATOM 1879 C C . THR B 1 54 ? 64.547 28.041 -42.880 1.000 57.805 51 THR B C 1
ATOM 1880 O O . THR B 1 54 ? 65.451 28.660 -43.435 1.000 60.625 51 THR B O 1
ATOM 1884 N N . LEU B 1 55 ? 63.422 28.633 -42.474 1.000 59.323 52 LEU B N 1
ATOM 1885 C CA . LEU B 1 55 ? 63.163 30.034 -42.765 1.000 62.753 52 LEU B CA 1
ATOM 1886 C C . LEU B 1 55 ? 63.842 30.937 -41.739 1.000 62.268 52 LEU B C 1
ATOM 1887 O O . LEU B 1 55 ? 64.228 32.060 -42.077 1.000 59.392 52 LEU B O 1
ATOM 1892 N N . ALA B 1 56 ? 63.947 30.447 -40.493 1.000 60.716 53 ALA B N 1
ATOM 1893 C CA . ALA B 1 56 ? 64.544 31.201 -39.400 1.000 63.527 53 ALA B CA 1
ATOM 1894 C C . ALA B 1 56 ? 64.982 30.273 -38.272 1.000 62.514 53 ALA B C 1
ATOM 1895 O O . ALA B 1 56 ? 64.576 29.116 -38.212 1.000 61.254 53 ALA B O 1
ATOM 1897 N N . GLY B 1 57 ? 65.819 30.812 -37.384 1.000 62.591 54 GLY B N 1
ATOM 1898 C CA . GLY B 1 57 ? 66.321 30.072 -36.239 1.000 65.045 54 GLY B CA 1
ATOM 1899 C C . GLY B 1 57 ? 65.377 30.156 -35.039 1.000 63.184 54 GLY B C 1
ATOM 1900 O O . GLY B 1 57 ? 65.185 29.170 -34.329 1.000 68.309 54 GLY B O 1
ATOM 1901 N N . ASP B 1 58 ? 64.812 31.345 -34.808 1.000 57.260 55 ASP B N 1
ATOM 1902 C CA . ASP B 1 58 ? 63.944 31.576 -33.669 1.000 54.651 55 ASP B CA 1
ATOM 1903 C C . ASP B 1 58 ? 62.505 31.245 -34.058 1.000 49.626 55 ASP B C 1
ATOM 1904 O O . ASP B 1 58 ? 61.829 32.043 -34.704 1.000 52.870 55 ASP B O 1
ATOM 1909 N N . VAL B 1 59 ? 62.049 30.058 -33.656 1.000 44.369 56 VAL B N 1
ATOM 1910 C CA . VAL B 1 59 ? 60.714 29.581 -33.969 1.000 45.357 56 VAL B CA 1
ATOM 1911 C C . VAL B 1 59 ? 59.978 29.315 -32.657 1.000 45.731 56 VAL B C 1
ATOM 1912 O O . VAL B 1 59 ? 60.455 28.563 -31.810 1.000 47.187 56 VAL B O 1
ATOM 1916 N N . HIS B 1 60 ? 58.816 29.957 -32.501 1.000 45.503 57 HIS B N 1
ATOM 1917 C CA . HIS B 1 60 ? 57.944 29.746 -31.356 1.000 42.772 57 HIS B CA 1
ATOM 1918 C C . HIS B 1 60 ? 56.650 29.116 -31.857 1.000 40.990 57 HIS B C 1
ATOM 1919 O O . HIS B 1 60 ? 56.035 29.639 -32.791 1.000 40.285 57 HIS B O 1
ATOM 1926 N N . ILE B 1 61 ? 56.277 27.971 -31.264 1.000 39.918 58 ILE B N 1
ATOM 1927 C CA . ILE B 1 61 ? 55.036 27.298 -31.619 1.000 37.875 58 ILE B CA 1
ATOM 1928 C C . ILE B 1 61 ? 54.226 27.038 -30.356 1.000 36.181 58 ILE B C 1
ATOM 1929 O O . ILE B 1 61 ? 54.783 26.723 -29.306 1.000 38.109 58 ILE B O 1
ATOM 1934 N N . VAL B 1 62 ? 52.907 27.203 -30.485 1.000 32.956 59 VAL B N 1
ATOM 1935 C CA . VAL B 1 62 ? 51.957 26.813 -29.459 1.000 31.878 59 VAL B CA 1
ATOM 1936 C C . VAL B 1 62 ? 51.111 25.661 -29.994 1.000 31.084 59 VAL B C 1
ATOM 1937 O O . VAL B 1 62 ? 51.030 25.447 -31.197 1.000 29.060 59 VAL B O 1
ATOM 1941 N N . ARG B 1 63 ? 50.485 24.915 -29.085 1.000 32.687 60 ARG B N 1
ATOM 1942 C CA . ARG B 1 63 ? 49.869 23.647 -29.434 1.000 34.783 60 ARG B CA 1
ATOM 1943 C C . ARG B 1 63 ? 48.471 23.849 -30.023 1.000 31.369 60 ARG B C 1
ATOM 1944 O O . ARG B 1 63 ? 47.595 24.474 -29.417 1.000 30.450 60 ARG B O 1
ATOM 1952 N N . GLY B 1 64 ? 48.256 23.267 -31.201 1.000 28.260 61 GLY B N 1
ATOM 1953 C CA . GLY B 1 64 ? 46.941 23.236 -31.813 1.000 28.887 61 GLY B CA 1
ATOM 1954 C C . GLY B 1 64 ? 46.164 22.013 -31.361 1.000 27.946 61 GLY B C 1
ATOM 1955 O O . GLY B 1 64 ? 46.747 21.088 -30.791 1.000 30.278 61 GLY B O 1
ATOM 1956 N N . ASP B 1 65 ? 44.852 22.017 -31.620 1.000 27.039 62 ASP B N 1
ATOM 1957 C CA . ASP B 1 65 ? 43.995 20.903 -31.227 1.000 27.453 62 ASP B CA 1
ATOM 1958 C C . ASP B 1 65 ? 44.354 19.588 -31.949 1.000 27.762 62 ASP B C 1
ATOM 1959 O O . ASP B 1 65 ? 43.998 18.517 -31.460 1.000 27.726 62 ASP B O 1
ATOM 1964 N N . PHE B 1 66 ? 45.060 19.647 -33.086 1.000 26.563 63 PHE B N 1
ATOM 1965 C CA . PHE B 1 66 ? 45.373 18.448 -33.854 1.000 28.484 63 PHE B CA 1
ATOM 1966 C C . PHE B 1 66 ? 46.878 18.181 -33.934 1.000 30.234 63 PHE B C 1
ATOM 1967 O O . PHE B 1 66 ? 47.297 17.261 -34.631 1.000 33.900 63 PHE B O 1
ATOM 1975 N N . ASP B 1 67 ? 47.690 18.941 -33.195 1.000 33.822 64 ASP B N 1
ATOM 1976 C CA . ASP B 1 67 ? 49.127 18.717 -33.171 1.000 36.062 64 ASP B CA 1
ATOM 1977 C C . ASP B 1 67 ? 49.449 17.402 -32.451 1.000 42.624 64 ASP B C 1
ATOM 1978 O O . ASP B 1 67 ? 48.954 17.125 -31.358 1.000 39.359 64 ASP B O 1
ATOM 1983 N N . GLU B 1 68 ? 50.335 16.624 -33.081 1.000 54.960 65 GLU B N 1
ATOM 1984 C CA . GLU B 1 68 ? 50.853 15.369 -32.552 1.000 60.549 65 GLU B CA 1
ATOM 1985 C C . GLU B 1 68 ? 51.828 15.596 -31.395 1.000 62.289 65 GLU B C 1
ATOM 1986 O O . GLU B 1 68 ? 51.877 14.785 -30.474 1.000 65.236 65 GLU B O 1
ATOM 1992 N N . ASN B 1 69 ? 52.604 16.690 -31.469 1.000 63.221 66 ASN B N 1
ATOM 1993 C CA . ASN B 1 69 ? 53.662 16.993 -30.517 1.000 62.813 66 ASN B CA 1
ATOM 1994 C C . ASN B 1 69 ? 53.069 17.664 -29.284 1.000 67.319 66 ASN B C 1
ATOM 1995 O O . ASN B 1 69 ? 52.917 18.882 -29.246 1.000 67.034 66 ASN B O 1
ATOM 2000 N N . LEU B 1 70 ? 52.785 16.852 -28.261 1.000 78.120 67 LEU B N 1
ATOM 2001 C CA . LEU B 1 70 ? 52.192 17.330 -27.019 1.000 85.217 67 LEU B CA 1
ATOM 2002 C C . LEU B 1 70 ? 53.152 18.260 -26.259 1.000 82.240 67 LEU B C 1
ATOM 2003 O O . LEU B 1 70 ? 52.744 18.875 -25.280 1.000 74.600 67 LEU B O 1
ATOM 2008 N N . ASN B 1 71 ? 54.400 18.402 -26.738 1.000 79.846 68 ASN B N 1
ATOM 2009 C CA . ASN B 1 71 ? 55.411 19.151 -26.004 1.000 76.402 68 ASN B CA 1
ATOM 2010 C C . ASN B 1 71 ? 55.415 20.628 -26.390 1.000 61.733 68 ASN B C 1
ATOM 2011 O O . ASN B 1 71 ? 56.240 21.377 -25.879 1.000 63.824 68 ASN B O 1
ATOM 2016 N N . TYR B 1 72 ? 54.513 21.082 -27.268 1.000 49.595 69 TYR B N 1
ATOM 2017 C CA . TYR B 1 72 ? 54.404 22.514 -27.502 1.000 45.495 69 TYR B CA 1
ATOM 2018 C C . TYR B 1 72 ? 53.579 23.110 -26.372 1.000 41.831 69 TYR B C 1
ATOM 2019 O O . TYR B 1 72 ? 52.636 22.481 -25.905 1.000 41.891 69 TYR B O 1
ATOM 2028 N N . PRO B 1 73 ? 53.913 24.330 -25.893 1.000 39.170 70 PRO B N 1
ATOM 2029 C CA . PRO B 1 73 ? 53.142 24.962 -24.830 1.000 37.480 70 PRO B CA 1
ATOM 2030 C C . PRO B 1 73 ? 51.753 25.372 -25.312 1.000 36.362 70 PRO B C 1
ATOM 2031 O O . PRO B 1 73 ? 51.545 25.673 -26.490 1.000 31.717 70 PRO B O 1
ATOM 2035 N N . GLU B 1 74 ? 50.816 25.384 -24.364 1.000 37.935 71 GLU B N 1
ATOM 2036 C CA . GLU B 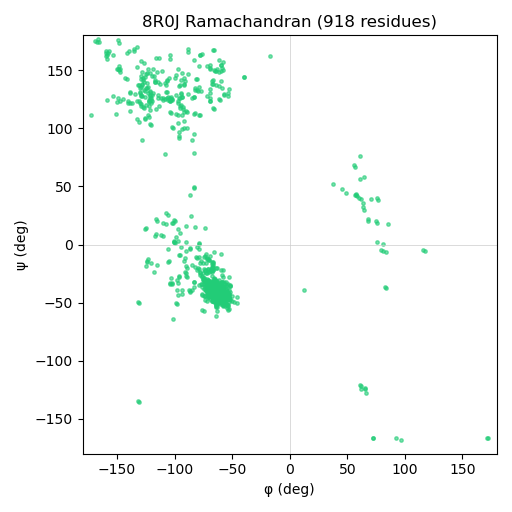1 74 ? 49.460 25.849 -24.597 1.000 42.150 71 GLU B CA 1
ATOM 2037 C C . GLU B 1 74 ? 49.465 27.304 -25.081 1.000 39.793 71 GLU B C 1
ATOM 2038 O O . GLU B 1 74 ? 48.627 27.696 -25.899 1.000 40.067 71 GLU B O 1
ATOM 2044 N N . GLN B 1 75 ? 50.385 28.107 -24.529 1.000 37.361 72 GLN B N 1
ATOM 2045 C CA . GLN B 1 75 ? 50.421 29.531 -24.809 1.000 39.928 72 GLN B CA 1
ATOM 2046 C C . GLN B 1 75 ? 51.812 30.067 -24.497 1.000 37.909 72 GLN B C 1
ATOM 2047 O O . GLN B 1 75 ? 52.621 29.417 -23.846 1.000 35.486 72 GLN B O 1
ATOM 2053 N N . LYS B 1 76 ? 52.094 31.255 -25.023 1.000 38.206 73 LYS B N 1
ATOM 2054 C CA . LYS B 1 76 ? 53.403 31.848 -24.863 1.000 40.855 73 LYS B CA 1
ATOM 2055 C C . LYS B 1 76 ? 53.215 33.352 -24.799 1.000 38.628 73 LYS B C 1
ATOM 2056 O O . LYS B 1 76 ? 52.266 33.877 -25.360 1.000 37.968 73 LYS B O 1
ATOM 2062 N N . VAL B 1 77 ? 54.094 33.999 -24.040 1.000 41.273 74 VAL B N 1
ATOM 2063 C CA . VAL B 1 77 ? 54.273 35.435 -24.099 1.000 42.300 74 VAL B CA 1
ATOM 2064 C C . VAL B 1 77 ? 55.727 35.660 -24.489 1.000 44.159 74 VAL B C 1
ATOM 2065 O O . VAL B 1 77 ? 56.633 35.177 -23.819 1.000 44.955 74 VAL B O 1
ATOM 2069 N N . VAL B 1 78 ? 55.930 36.370 -25.598 1.000 46.741 75 VAL B N 1
ATOM 2070 C CA . VAL B 1 78 ? 57.264 36.570 -26.131 1.000 47.588 75 VAL B CA 1
ATOM 2071 C C . VAL B 1 78 ? 57.439 38.066 -26.340 1.000 48.043 75 VAL B C 1
ATOM 2072 O O . VAL B 1 78 ? 56.515 38.767 -26.747 1.000 48.320 75 VAL B O 1
ATOM 2076 N N . THR B 1 79 ? 58.616 38.558 -25.959 1.000 49.268 76 THR B N 1
ATOM 2077 C CA . THR B 1 79 ? 58.894 39.973 -26.065 1.000 51.106 76 THR B CA 1
ATOM 2078 C C . THR B 1 79 ? 59.807 40.168 -27.263 1.000 51.426 76 THR B C 1
ATOM 2079 O O . THR B 1 79 ? 60.869 39.554 -27.330 1.000 52.403 76 THR B O 1
ATOM 2083 N N . VAL B 1 80 ? 59.362 41.006 -28.206 1.000 50.603 77 VAL B N 1
ATOM 2084 C CA . VAL B 1 80 ? 60.174 41.371 -29.351 1.000 51.795 77 VAL B CA 1
ATOM 2085 C C . VAL B 1 80 ? 60.232 42.890 -29.377 1.000 52.537 77 VAL B C 1
ATOM 2086 O O . VAL B 1 80 ? 59.233 43.553 -29.648 1.000 56.123 77 VAL B O 1
ATOM 2090 N N . GLY B 1 81 ? 61.414 43.421 -29.058 1.000 57.182 78 GLY B N 1
ATOM 2091 C CA . GLY B 1 81 ? 61.612 44.854 -28.955 1.000 56.558 78 GLY B CA 1
ATOM 2092 C C . GLY B 1 81 ? 60.736 45.435 -27.855 1.000 54.753 78 GLY B C 1
ATOM 2093 O O . GLY B 1 81 ? 60.780 44.980 -26.714 1.000 57.006 78 GLY B O 1
ATOM 2094 N N . GLN B 1 82 ? 59.921 46.420 -28.230 1.000 57.482 79 GLN B N 1
ATOM 2095 C CA . GLN B 1 82 ? 59.078 47.127 -27.278 1.000 61.815 79 GLN B CA 1
ATOM 2096 C C . GLN B 1 82 ? 57.736 46.430 -27.064 1.000 54.386 79 GLN B C 1
ATOM 2097 O O . GLN B 1 82 ? 56.934 46.905 -26.264 1.000 48.658 79 GLN B O 1
ATOM 2103 N N . PHE B 1 83 ? 57.476 45.335 -27.800 1.000 51.631 80 PHE B N 1
ATOM 2104 C CA . PHE B 1 83 ? 56.163 44.709 -27.788 1.000 47.266 80 PHE B CA 1
ATOM 2105 C C . PHE B 1 83 ? 56.207 43.403 -27.004 1.000 42.999 80 PHE B C 1
ATOM 2106 O O . PHE B 1 83 ? 57.088 42.558 -27.193 1.000 40.600 80 PHE B O 1
ATOM 2114 N N . LYS B 1 84 ? 55.225 43.288 -26.112 1.000 42.309 81 LYS B N 1
ATOM 2115 C CA . LYS B 1 84 ? 54.926 42.078 -25.371 1.000 45.093 81 LYS B CA 1
ATOM 2116 C C . LYS B 1 84 ? 53.830 41.372 -26.167 1.000 43.393 81 LYS B C 1
ATOM 2117 O O . LYS B 1 84 ? 52.765 41.949 -26.397 1.000 46.163 81 LYS B O 1
ATOM 2123 N N . ILE B 1 85 ? 54.126 40.166 -26.666 1.000 40.716 82 ILE B N 1
ATOM 2124 C CA . ILE B 1 85 ? 53.255 39.512 -27.628 1.000 37.212 82 ILE B CA 1
ATOM 2125 C C . ILE B 1 85 ? 52.793 38.180 -27.051 1.000 34.595 82 ILE B C 1
ATOM 2126 O O . ILE B 1 85 ? 53.616 37.360 -26.656 1.000 32.370 82 ILE B O 1
ATOM 2131 N N . GLY B 1 86 ? 51.466 37.990 -27.014 1.000 33.793 83 GLY B N 1
ATOM 2132 C CA . GLY B 1 86 ? 50.858 36.731 -26.612 1.000 31.003 83 GLY B CA 1
ATOM 2133 C C . GLY B 1 86 ? 50.589 35.854 -27.833 1.000 29.881 83 GLY B C 1
ATOM 2134 O O . GLY B 1 86 ? 50.332 36.372 -28.920 1.000 27.981 83 GLY B O 1
ATOM 2135 N N . LEU B 1 87 ? 50.677 34.530 -27.637 1.000 29.926 84 LEU B N 1
ATOM 2136 C CA . LEU B 1 87 ? 50.494 33.562 -28.711 1.000 31.673 84 LEU B CA 1
ATOM 2137 C C . LEU B 1 87 ? 49.681 32.371 -28.206 1.000 30.833 84 LEU B C 1
ATOM 2138 O O . LEU B 1 87 ? 50.089 31.693 -27.262 1.000 30.981 84 LEU B O 1
ATOM 2143 N N . ILE B 1 88 ? 48.547 32.107 -28.863 1.000 30.061 85 ILE B N 1
ATOM 2144 C CA . ILE B 1 88 ? 47.713 30.970 -28.512 1.000 29.231 85 ILE B CA 1
ATOM 2145 C C . ILE B 1 88 ? 47.015 30.484 -29.783 1.000 29.229 85 ILE B C 1
ATOM 2146 O O . ILE B 1 88 ? 46.793 31.280 -30.699 1.000 30.192 85 ILE B O 1
ATOM 2151 N N . HIS B 1 89 ? 46.695 29.182 -29.860 1.000 28.010 86 HIS B N 1
ATOM 2152 C CA . HIS B 1 89 ? 46.053 28.630 -31.047 1.000 25.831 86 HIS B CA 1
ATOM 2153 C C . HIS B 1 89 ? 44.639 29.183 -31.178 1.000 25.135 86 HIS B C 1
ATOM 2154 O O . HIS B 1 89 ? 44.255 29.585 -32.274 1.000 25.768 86 HIS B O 1
ATOM 2161 N N . GLY B 1 90 ? 43.855 29.151 -30.093 1.000 24.419 87 GLY B N 1
ATOM 2162 C CA . GLY B 1 90 ? 42.577 29.840 -30.075 1.000 25.024 87 GLY B CA 1
ATOM 2163 C C . GLY B 1 90 ? 41.366 28.928 -29.898 1.000 25.977 87 GLY B C 1
ATOM 2164 O O . GLY B 1 90 ? 40.237 29.423 -29.756 1.000 26.264 87 GLY B O 1
ATOM 2165 N N . HIS B 1 91 ? 41.586 27.605 -29.888 1.000 25.950 88 HIS B N 1
ATOM 2166 C CA . HIS B 1 91 ? 40.503 26.682 -29.572 1.000 27.084 88 HIS B CA 1
ATOM 2167 C C . HIS B 1 91 ? 40.104 26.775 -28.094 1.000 28.544 88 HIS B C 1
ATOM 2168 O O . HIS B 1 91 ? 39.064 26.244 -27.718 1.000 30.088 88 HIS B O 1
ATOM 2175 N N . GLN B 1 92 ? 40.940 27.434 -27.278 1.000 28.642 89 GLN B N 1
ATOM 2176 C CA . GLN B 1 92 ? 40.687 27.657 -25.857 1.000 31.451 89 GLN B CA 1
ATOM 2177 C C . GLN B 1 92 ? 39.952 28.981 -25.622 1.000 30.970 89 GLN B C 1
ATOM 2178 O O . GLN B 1 92 ? 39.496 29.260 -24.522 1.000 29.225 89 GLN B O 1
ATOM 2184 N N . VAL B 1 93 ? 39.872 29.822 -26.654 1.000 30.886 90 VAL B N 1
ATOM 2185 C CA . VAL B 1 93 ? 39.111 31.049 -26.562 1.000 29.855 90 VAL B CA 1
ATOM 2186 C C . VAL B 1 93 ? 37.684 30.757 -26.982 1.000 29.712 90 VAL B C 1
ATOM 2187 O O . VAL B 1 93 ? 37.435 30.472 -28.143 1.000 33.170 90 VAL B O 1
ATOM 2191 N N . ILE B 1 94 ? 36.755 30.869 -26.037 1.000 28.637 91 ILE B N 1
ATOM 2192 C CA . ILE B 1 94 ? 35.367 30.514 -26.275 1.000 28.843 91 ILE B CA 1
ATOM 2193 C C . ILE B 1 94 ? 34.485 31.710 -25.949 1.000 29.095 91 ILE B C 1
ATOM 2194 O O . ILE B 1 94 ? 34.700 32.358 -24.932 1.000 30.560 91 ILE B O 1
ATOM 2199 N N . PRO B 1 95 ? 33.487 32.063 -26.796 1.000 28.672 92 PRO B N 1
ATOM 2200 C CA . PRO B 1 95 ? 33.314 31.479 -28.129 1.000 28.586 92 PRO B CA 1
ATOM 2201 C C . PRO B 1 95 ? 34.490 31.732 -29.073 1.000 28.836 92 PRO B C 1
ATOM 2202 O O . PRO B 1 95 ? 35.151 32.775 -29.011 1.000 28.530 92 PRO B O 1
ATOM 2206 N N . TRP B 1 96 ? 34.721 30.763 -29.962 1.000 28.983 93 TRP B N 1
ATOM 2207 C CA . TRP B 1 96 ? 35.798 30.835 -30.929 1.000 28.651 93 TRP B CA 1
ATOM 2208 C C . TRP B 1 96 ? 35.700 32.138 -31.709 1.000 27.860 93 TRP B C 1
ATOM 2209 O O . TRP B 1 96 ? 34.637 32.505 -32.188 1.000 25.884 93 TRP B O 1
ATOM 2220 N N . GLY B 1 97 ? 36.829 32.848 -31.786 1.000 28.246 94 GLY B N 1
ATOM 2221 C CA . GLY B 1 97 ? 36.944 34.023 -32.629 1.000 28.469 94 GLY B CA 1
ATOM 2222 C C . GLY B 1 97 ? 36.314 35.266 -32.010 1.000 29.409 94 GLY B C 1
ATOM 2223 O O . GLY B 1 97 ? 36.439 36.331 -32.587 1.000 31.067 94 GLY B O 1
ATOM 2224 N N . ASP B 1 98 ? 35.651 35.153 -30.853 1.000 30.342 95 ASP B N 1
ATOM 2225 C CA . ASP B 1 98 ? 34.868 36.261 -30.328 1.000 31.299 95 ASP B CA 1
ATOM 2226 C C . ASP B 1 98 ? 35.816 37.343 -29.819 1.000 29.986 95 ASP B C 1
ATOM 2227 O O . ASP B 1 98 ? 36.688 37.052 -29.012 1.000 29.989 95 ASP B O 1
ATOM 2232 N N . MET B 1 99 ? 35.626 38.587 -30.276 1.000 29.791 96 MET B N 1
ATOM 2233 C CA . MET B 1 99 ? 36.512 39.687 -29.919 1.000 32.050 96 MET B CA 1
ATOM 2234 C C . MET B 1 99 ? 36.533 39.931 -28.406 1.000 29.211 96 MET B C 1
ATOM 2235 O O . MET B 1 99 ? 37.589 40.151 -27.827 1.000 29.229 96 MET B O 1
ATOM 2240 N N . ALA B 1 100 ? 35.379 39.865 -27.743 1.000 28.323 97 ALA B N 1
ATOM 2241 C CA . ALA B 1 100 ? 35.337 40.104 -26.308 1.000 29.556 97 ALA B CA 1
ATOM 2242 C C . ALA B 1 100 ? 36.091 39.010 -25.553 1.000 30.415 97 ALA B C 1
ATOM 2243 O O . ALA B 1 100 ? 36.699 39.287 -24.533 1.000 30.492 97 ALA B O 1
ATOM 2245 N N . SER B 1 101 ? 36.024 37.759 -26.027 1.000 30.448 98 SER B N 1
ATOM 2246 C CA . SER B 1 101 ? 36.737 36.672 -25.369 1.000 30.231 98 SER B CA 1
ATOM 2247 C C . SER B 1 101 ? 38.237 36.823 -25.602 1.000 28.829 98 SER B C 1
ATOM 2248 O O . SER B 1 101 ? 39.048 36.462 -24.759 1.000 26.442 98 SER B O 1
ATOM 2251 N N . LEU B 1 102 ? 38.602 37.334 -26.778 1.000 29.058 99 LEU B N 1
ATOM 2252 C CA . LEU B 1 102 ? 39.993 37.621 -27.058 1.000 31.192 99 LEU B CA 1
ATOM 2253 C C . LEU B 1 102 ? 40.479 38.716 -26.111 1.000 29.665 99 LEU B C 1
ATOM 2254 O O . LEU B 1 102 ? 41.594 38.645 -25.595 1.000 30.372 99 LEU B O 1
ATOM 2259 N N . ALA B 1 103 ? 39.621 39.705 -25.868 1.000 30.027 100 ALA B N 1
ATOM 2260 C CA . ALA B 1 103 ? 39.993 40.844 -25.051 1.000 32.173 100 ALA B CA 1
ATOM 2261 C C . ALA B 1 103 ? 40.233 40.394 -23.618 1.000 31.741 100 ALA B C 1
ATOM 2262 O O . ALA B 1 103 ? 41.153 40.888 -22.982 1.000 32.003 100 ALA B O 1
ATOM 2264 N N . LEU B 1 104 ? 39.439 39.436 -23.124 1.000 33.357 101 LEU B N 1
ATOM 2265 C CA . LEU B 1 104 ? 39.632 39.000 -21.753 1.000 36.053 101 LEU B CA 1
ATOM 2266 C C . LEU B 1 104 ? 40.971 38.274 -21.634 1.000 33.998 101 LEU B C 1
ATOM 2267 O O . LEU B 1 104 ? 41.616 38.396 -20.598 1.000 35.959 101 LEU B O 1
ATOM 2272 N N . LEU B 1 105 ? 41.430 37.596 -22.697 1.000 32.928 102 LEU B N 1
ATOM 2273 C CA . LEU B 1 105 ? 42.723 36.930 -22.647 1.000 32.503 102 LEU B CA 1
ATOM 2274 C C . LEU B 1 105 ? 43.865 37.949 -22.629 1.000 31.888 102 LEU B C 1
ATOM 2275 O O . LEU B 1 105 ? 44.857 37.753 -21.938 1.000 32.761 102 LEU B O 1
ATOM 2280 N N . GLN B 1 106 ? 43.719 39.042 -23.386 1.000 33.248 103 GLN B N 1
ATOM 2281 C CA . GLN B 1 106 ? 44.703 40.116 -23.411 1.000 33.458 103 GLN B CA 1
ATOM 2282 C C . GLN B 1 106 ? 44.887 40.726 -22.018 1.000 33.082 103 GLN B C 1
ATOM 2283 O O . GLN B 1 106 ? 46.001 41.086 -21.642 1.000 34.596 103 GLN B O 1
ATOM 2289 N N . ARG B 1 107 ? 43.788 40.852 -21.266 1.000 33.395 104 ARG B N 1
ATOM 2290 C CA . ARG B 1 107 ? 43.821 41.391 -19.912 1.000 36.043 104 ARG B CA 1
ATOM 2291 C C . ARG B 1 107 ? 44.618 40.463 -19.000 1.000 36.048 104 ARG B C 1
ATOM 2292 O O . ARG B 1 107 ? 45.374 40.943 -18.151 1.000 36.837 104 ARG B O 1
ATOM 2300 N N . GLN B 1 108 ? 44.455 39.147 -19.200 1.000 35.320 105 GLN B N 1
ATOM 2301 C CA . GLN B 1 108 ? 45.135 38.154 -18.389 1.000 37.181 105 GLN B CA 1
ATOM 2302 C C . GLN B 1 108 ? 46.617 38.069 -18.761 1.000 37.511 105 GLN B C 1
ATOM 2303 O O . GLN B 1 108 ? 47.465 38.024 -17.885 1.000 40.941 105 GLN B O 1
ATOM 2309 N N . PHE B 1 109 ? 46.934 38.051 -20.052 1.000 38.042 106 PHE B N 1
ATOM 2310 C CA . PHE B 1 109 ? 48.309 37.893 -20.510 1.000 38.966 106 PHE B CA 1
ATOM 2311 C C . PHE B 1 109 ? 49.102 39.199 -20.376 1.000 38.080 106 PHE B C 1
ATOM 2312 O O . PHE B 1 109 ? 50.335 39.180 -20.349 1.000 34.173 106 PHE B O 1
ATOM 2320 N N . ASP B 1 110 ? 48.377 40.328 -20.354 1.000 38.173 107 ASP B N 1
ATOM 2321 C CA . ASP B 1 110 ? 48.972 41.647 -20.259 1.000 38.599 107 ASP B CA 1
ATOM 2322 C C . ASP B 1 110 ? 49.890 41.915 -21.457 1.000 41.101 107 ASP B C 1
ATOM 2323 O O . ASP B 1 110 ? 51.067 42.251 -21.286 1.000 40.805 107 ASP B O 1
ATOM 2328 N N . VAL B 1 111 ? 49.335 41.811 -22.674 1.000 39.603 108 VAL B N 1
ATOM 2329 C CA . VAL B 1 111 ? 50.143 41.874 -23.882 1.000 37.509 108 VAL B CA 1
ATOM 2330 C C . VAL B 1 111 ? 49.705 43.066 -24.734 1.000 35.751 108 VAL B C 1
ATOM 2331 O O . VAL B 1 111 ? 48.543 43.477 -24.696 1.000 35.805 108 VAL B O 1
ATOM 2335 N N . ASP B 1 112 ? 50.662 43.600 -25.500 1.000 32.893 109 ASP B N 1
ATOM 2336 C CA . ASP B 1 112 ? 50.393 44.678 -26.429 1.000 35.589 109 ASP B CA 1
ATOM 2337 C C . ASP B 1 112 ? 49.686 44.144 -27.671 1.000 34.504 109 ASP B C 1
ATOM 2338 O O . ASP B 1 112 ? 48.841 44.841 -28.246 1.000 34.916 109 ASP B O 1
ATOM 2343 N N . ILE B 1 113 ? 50.095 42.929 -28.083 1.000 34.316 110 ILE B N 1
ATOM 2344 C CA . ILE B 1 113 ? 49.559 42.221 -29.236 1.000 31.133 110 ILE B CA 1
ATOM 2345 C C . ILE B 1 113 ? 49.212 40.787 -28.834 1.000 31.624 110 ILE B C 1
ATOM 2346 O O . ILE B 1 113 ? 49.983 40.121 -28.144 1.000 31.035 110 ILE B O 1
ATOM 2351 N N . LEU B 1 114 ? 48.055 40.310 -29.303 1.000 30.533 111 LEU B N 1
ATOM 2352 C CA . LEU B 1 114 ? 47.638 38.935 -29.117 1.000 30.668 111 LEU B CA 1
ATOM 2353 C C . LEU B 1 114 ? 47.463 38.297 -30.491 1.000 31.921 111 LEU B C 1
ATOM 2354 O O . LEU B 1 114 ? 46.697 38.796 -31.319 1.000 31.364 111 LEU B O 1
ATOM 2359 N N . ILE B 1 115 ? 48.197 37.196 -30.698 1.000 30.208 112 ILE B N 1
ATOM 2360 C CA . ILE B 1 115 ? 48.143 36.420 -31.926 1.000 29.147 112 ILE B CA 1
ATOM 2361 C C . ILE B 1 115 ? 47.383 35.130 -31.626 1.000 27.722 112 ILE B C 1
ATOM 2362 O O . ILE B 1 115 ? 47.705 34.426 -30.669 1.000 27.843 112 ILE B O 1
ATOM 2367 N N . SER B 1 116 ? 46.349 34.860 -32.422 1.000 27.332 113 SER B N 1
ATOM 2368 C CA . SER B 1 116 ? 45.542 33.662 -32.257 1.000 29.093 113 SER B CA 1
ATOM 2369 C C . SER B 1 116 ? 45.164 33.122 -33.636 1.000 28.515 113 SER B C 1
ATOM 2370 O O . SER B 1 116 ? 45.274 33.846 -34.633 1.000 29.993 113 SER B O 1
ATOM 2373 N N . GLY B 1 117 ? 44.691 31.864 -33.672 1.000 26.314 114 GLY B N 1
ATOM 2374 C CA . GLY B 1 117 ? 44.256 31.236 -34.910 1.000 23.720 114 GLY B CA 1
ATOM 2375 C C . GLY B 1 117 ? 42.901 30.549 -34.788 1.000 22.464 114 GLY B C 1
ATOM 2376 O O . GLY B 1 117 ? 41.935 31.128 -34.289 1.000 20.170 114 GLY B O 1
ATOM 2377 N N . HIS B 1 118 ? 42.845 29.320 -35.331 1.000 22.980 115 HIS B N 1
ATOM 2378 C CA . HIS B 1 118 ? 41.748 28.385 -35.145 1.000 23.487 115 HIS B CA 1
ATOM 2379 C C . HIS B 1 118 ? 40.578 28.653 -36.087 1.000 24.213 115 HIS B C 1
ATOM 2380 O O . HIS B 1 118 ? 39.958 27.693 -36.533 1.000 26.756 115 HIS B O 1
ATOM 2387 N N . THR B 1 119 ? 40.276 29.922 -36.384 1.000 23.587 116 THR B N 1
ATOM 2388 C CA . THR B 1 119 ? 39.161 30.274 -37.253 1.000 24.515 116 THR B CA 1
ATOM 2389 C C . THR B 1 119 ? 39.509 30.091 -38.738 1.000 24.922 116 THR B C 1
ATOM 2390 O O . THR B 1 119 ? 38.596 30.048 -39.556 1.000 24.346 116 THR B O 1
ATOM 2394 N N . HIS B 1 120 ? 40.805 30.073 -39.080 1.000 25.902 117 HIS B N 1
ATOM 2395 C CA . HIS B 1 120 ? 41.280 29.977 -40.456 1.000 28.344 117 HIS B CA 1
ATOM 2396 C C . HIS B 1 120 ? 40.852 31.193 -41.295 1.000 29.433 117 HIS B C 1
ATOM 2397 O O . HIS B 1 120 ? 40.639 31.076 -42.506 1.000 31.384 117 HIS B O 1
ATOM 2404 N N . LYS B 1 121 ? 40.751 32.366 -40.658 1.000 30.877 118 LYS B N 1
ATOM 2405 C CA . LYS B 1 121 ? 40.336 33.590 -41.328 1.000 31.850 118 LYS B CA 1
ATOM 2406 C C . LYS B 1 121 ? 41.165 34.745 -40.794 1.000 29.121 118 LYS B C 1
ATOM 2407 O O . LYS B 1 121 ? 41.148 35.013 -39.588 1.000 26.816 118 LYS B O 1
ATOM 2413 N N . PHE B 1 122 ? 41.876 35.418 -41.702 1.000 29.134 119 PHE B N 1
ATOM 2414 C CA . PHE B 1 122 ? 42.752 36.515 -41.336 1.000 31.193 119 PHE B CA 1
ATOM 2415 C C . PHE B 1 122 ? 41.942 37.609 -40.640 1.000 31.566 119 PHE B C 1
ATOM 2416 O O . PHE B 1 122 ? 40.853 37.970 -41.105 1.000 30.680 119 PHE B O 1
ATOM 2424 N N . GLU B 1 123 ? 42.490 38.113 -39.528 1.000 32.545 120 GLU B N 1
ATOM 2425 C CA . GLU B 1 123 ? 41.935 39.261 -38.827 1.000 38.184 120 GLU B CA 1
ATOM 2426 C C . GLU B 1 123 ? 43.070 40.112 -38.277 1.000 36.442 120 GLU B C 1
ATOM 2427 O O . GLU B 1 123 ? 44.056 39.577 -37.784 1.000 34.832 120 GLU B O 1
ATOM 2433 N N . ALA B 1 124 ? 42.887 41.430 -38.309 1.000 35.946 121 ALA B N 1
ATOM 2434 C CA . ALA B 1 124 ? 43.798 42.345 -37.646 1.000 37.210 121 ALA B CA 1
ATOM 2435 C C . ALA B 1 124 ? 42.999 43.559 -37.211 1.000 38.267 121 ALA B C 1
ATOM 2436 O O . ALA B 1 124 ? 42.271 44.120 -38.021 1.000 40.653 121 ALA B O 1
ATOM 2438 N N . PHE B 1 125 ? 43.065 43.906 -35.925 1.000 37.036 122 PHE B N 1
ATOM 2439 C CA . PHE B 1 125 ? 42.327 45.066 -35.470 1.000 38.065 122 PHE B CA 1
ATOM 2440 C C . PHE B 1 125 ? 42.896 45.595 -34.155 1.000 37.959 122 PHE B C 1
ATOM 2441 O O . PHE B 1 125 ? 43.623 44.907 -33.450 1.000 37.361 122 PHE B O 1
ATOM 2449 N N . GLU B 1 126 ? 42.533 46.843 -33.853 1.000 37.728 123 GLU B N 1
ATOM 2450 C CA . GLU B 1 126 ? 42.861 47.501 -32.606 1.000 39.696 123 GLU B CA 1
ATOM 2451 C C . GLU B 1 126 ? 41.594 47.604 -31.757 1.000 39.669 123 GLU B C 1
ATOM 2452 O O . GLU B 1 126 ? 40.517 47.890 -32.264 1.000 39.511 123 GLU B O 1
ATOM 2458 N N . HIS B 1 127 ? 41.722 47.321 -30.463 1.000 40.614 124 HIS B N 1
ATOM 2459 C CA . HIS B 1 127 ? 40.618 47.473 -29.533 1.000 42.940 124 HIS B CA 1
ATOM 2460 C C . HIS B 1 127 ? 41.217 47.938 -28.209 1.000 41.514 124 HIS B C 1
ATOM 2461 O O . HIS B 1 127 ? 42.153 47.317 -27.707 1.000 40.020 124 HIS B O 1
ATOM 2468 N N . GLU B 1 128 ? 40.708 49.065 -27.697 1.000 40.514 125 GLU B N 1
ATOM 2469 C CA . GLU B 1 128 ? 41.224 49.689 -26.489 1.000 38.422 125 GLU B CA 1
ATOM 2470 C C . GLU B 1 128 ? 42.756 49.753 -26.503 1.000 37.342 125 GLU B C 1
ATOM 2471 O O . GLU B 1 128 ? 43.409 49.366 -25.535 1.000 35.581 125 GLU B O 1
ATOM 2477 N N . ASN B 1 129 ? 43.317 50.211 -27.626 1.000 37.103 126 ASN B N 1
ATOM 2478 C CA . ASN B 1 129 ? 44.739 50.504 -27.770 1.000 39.616 126 ASN B CA 1
ATOM 2479 C C . ASN B 1 129 ? 45.614 49.255 -27.726 1.000 38.771 126 ASN B C 1
ATOM 2480 O O . ASN B 1 129 ? 46.821 49.361 -27.520 1.000 37.319 126 ASN B O 1
ATOM 2485 N N . LYS B 1 130 ? 45.018 48.086 -27.985 1.000 39.579 127 LYS B N 1
ATOM 2486 C CA . LYS B 1 130 ? 45.745 46.833 -28.021 1.000 37.548 127 LYS B CA 1
ATOM 2487 C C . LYS B 1 130 ? 45.496 46.178 -29.372 1.000 36.528 127 LYS B C 1
ATOM 2488 O O . LYS B 1 130 ? 44.411 46.309 -29.926 1.000 33.904 127 LYS B O 1
ATOM 2494 N N . PHE B 1 131 ? 46.499 45.465 -29.894 1.000 36.970 128 PHE B N 1
ATOM 2495 C CA . PHE B 1 131 ? 46.421 44.936 -31.245 1.000 35.043 128 PHE B CA 1
ATOM 2496 C C . PHE B 1 131 ? 46.203 43.423 -31.234 1.000 32.740 128 PHE B C 1
ATOM 2497 O O . PHE B 1 131 ? 46.795 42.712 -30.427 1.000 30.986 128 PHE B O 1
ATOM 2505 N N . TYR B 1 132 ? 45.371 42.955 -32.177 1.000 30.950 129 TYR B N 1
ATOM 2506 C CA . TYR B 1 132 ? 44.991 41.558 -32.309 1.000 30.921 129 TYR B CA 1
ATOM 2507 C C . TYR B 1 132 ? 45.227 41.091 -33.745 1.000 33.098 129 TYR B C 1
ATOM 2508 O O . TYR B 1 132 ? 44.750 41.734 -34.680 1.000 34.321 129 TYR B O 1
ATOM 2517 N N . ILE B 1 133 ? 45.956 39.970 -33.902 1.000 33.780 130 ILE B N 1
ATOM 2518 C CA . ILE B 1 133 ? 46.278 39.411 -35.208 1.000 34.102 130 ILE B CA 1
ATOM 2519 C C . ILE B 1 133 ? 45.930 37.918 -35.234 1.000 33.441 130 ILE B C 1
ATOM 2520 O O . ILE B 1 133 ? 46.359 37.130 -34.378 1.000 33.542 130 ILE B O 1
ATOM 2525 N N . ASN B 1 134 ? 45.195 37.543 -36.283 1.000 31.694 131 ASN B N 1
ATOM 2526 C CA . ASN B 1 134 ? 44.989 36.159 -36.668 1.000 28.349 131 ASN B CA 1
ATOM 2527 C C . ASN B 1 134 ? 45.520 36.040 -38.096 1.000 26.918 131 ASN B C 1
ATOM 2528 O O . ASN B 1 134 ? 44.984 36.677 -39.014 1.000 24.131 131 ASN B O 1
ATOM 2533 N N . PRO B 1 135 ? 46.583 35.234 -38.334 1.000 25.306 132 PRO B N 1
ATOM 2534 C CA . PRO B 1 135 ? 47.153 35.106 -39.679 1.000 24.985 132 PRO B CA 1
ATOM 2535 C C . PRO B 1 135 ? 46.317 34.303 -40.670 1.000 24.694 132 PRO B C 1
ATOM 2536 O O . PRO B 1 135 ? 46.648 34.254 -41.853 1.000 25.533 132 PRO B O 1
ATOM 2540 N N . GLY B 1 136 ? 45.248 33.665 -40.179 1.000 25.450 133 GLY B N 1
ATOM 2541 C CA . GLY B 1 136 ? 44.530 32.669 -40.954 1.000 26.145 133 GLY B CA 1
ATOM 2542 C C . GLY B 1 136 ? 45.326 31.369 -41.099 1.000 26.055 133 GLY B C 1
ATOM 2543 O O . GLY B 1 136 ? 46.305 31.160 -40.383 1.000 25.537 133 GLY B O 1
ATOM 2544 N N . SER B 1 137 ? 44.873 30.510 -42.030 1.000 25.152 134 SER B N 1
ATOM 2545 C CA . SER B 1 137 ? 45.554 29.278 -42.383 1.000 24.320 134 SER B CA 1
ATOM 2546 C C . SER B 1 137 ? 46.463 29.533 -43.577 1.000 26.735 134 SER B C 1
ATOM 2547 O O . SER B 1 137 ? 45.976 29.981 -44.614 1.000 28.399 134 SER B O 1
ATOM 2550 N N . ALA B 1 138 ? 47.749 29.178 -43.457 1.000 26.969 135 ALA B N 1
ATOM 2551 C CA . ALA B 1 138 ? 48.704 29.387 -44.537 1.000 27.481 135 ALA B CA 1
ATOM 2552 C C . ALA B 1 138 ? 48.462 28.439 -45.721 1.000 30.430 135 ALA B C 1
ATOM 2553 O O . ALA B 1 138 ? 48.896 28.725 -46.843 1.000 31.253 135 ALA B O 1
ATOM 2555 N N . THR B 1 139 ? 47.773 27.315 -45.478 1.000 28.400 136 THR B N 1
ATOM 2556 C CA . THR B 1 139 ? 47.463 26.357 -46.526 1.000 27.176 136 THR B CA 1
ATOM 2557 C C . THR B 1 139 ? 46.026 26.528 -47.001 1.000 26.397 136 THR B C 1
ATOM 2558 O O . THR B 1 139 ? 45.554 25.725 -47.802 1.000 25.329 136 THR B O 1
ATOM 2562 N N . GLY B 1 140 ? 45.318 27.524 -46.455 1.000 26.778 137 GLY B N 1
ATOM 2563 C CA . GLY B 1 140 ? 43.889 27.679 -46.697 1.000 27.482 137 GLY B CA 1
ATOM 2564 C C . GLY B 1 140 ? 43.094 26.433 -46.308 1.000 27.637 137 GLY B C 1
ATOM 2565 O O . GLY B 1 140 ? 42.172 26.048 -47.023 1.000 28.866 137 GLY B O 1
ATOM 2566 N N . ALA B 1 141 ? 43.417 25.831 -45.155 1.000 26.996 138 ALA B N 1
ATOM 2567 C CA . ALA B 1 141 ? 42.818 24.558 -44.774 1.000 27.332 138 ALA B CA 1
ATOM 2568 C C . ALA B 1 141 ? 41.325 24.667 -44.467 1.000 25.695 138 ALA B C 1
ATOM 2569 O O . ALA B 1 141 ? 40.858 25.599 -43.833 1.000 25.660 138 ALA B O 1
ATOM 2571 N N . TYR B 1 142 ? 40.601 23.642 -44.910 1.000 26.989 139 TYR B N 1
ATOM 2572 C CA . TYR B 1 142 ? 39.209 23.380 -44.589 1.000 26.577 139 TYR B CA 1
ATOM 2573 C C . TYR B 1 142 ? 38.909 23.673 -43.127 1.000 26.764 139 TYR B C 1
ATOM 2574 O O . TYR B 1 142 ? 39.705 23.387 -42.229 1.000 26.552 139 TYR B O 1
ATOM 2583 N N . ASN B 1 143 ? 37.689 24.177 -42.939 1.000 28.190 140 ASN B N 1
ATOM 2584 C CA . ASN B 1 143 ? 37.121 24.531 -41.660 1.000 28.031 140 ASN B CA 1
ATOM 2585 C C . ASN B 1 143 ? 35.609 24.530 -41.849 1.000 27.578 140 ASN B C 1
ATOM 2586 O O . ASN B 1 143 ? 35.102 25.280 -42.687 1.000 27.821 140 ASN B O 1
ATOM 2591 N N . ALA B 1 144 ? 34.898 23.751 -41.023 1.000 26.852 141 ALA B N 1
ATOM 2592 C CA . ALA B 1 144 ? 33.465 23.578 -41.191 1.000 28.156 141 ALA B CA 1
ATOM 2593 C C . ALA B 1 144 ? 32.701 24.905 -41.109 1.000 29.907 141 ALA B C 1
ATOM 2594 O O . ALA B 1 144 ? 31.614 25.005 -41.673 1.000 29.079 141 ALA B O 1
ATOM 2596 N N . LEU B 1 145 ? 33.250 25.905 -40.401 1.000 31.612 142 LEU B N 1
ATOM 2597 C CA . LEU B 1 145 ? 32.498 27.088 -40.016 1.000 36.049 142 LEU B CA 1
ATOM 2598 C C . LEU B 1 145 ? 32.765 28.276 -40.935 1.000 40.499 142 LEU B C 1
ATOM 2599 O O . LEU B 1 145 ? 32.225 29.345 -40.671 1.000 40.817 142 LEU B O 1
ATOM 2604 N N . GLU B 1 146 ? 33.606 28.116 -41.969 1.000 46.550 143 GLU B N 1
ATOM 2605 C CA . GLU B 1 146 ? 33.963 29.250 -42.810 1.000 51.870 143 GLU B CA 1
ATOM 2606 C C . GLU B 1 146 ? 33.848 28.864 -44.287 1.000 54.480 143 GLU B C 1
ATOM 2607 O O . GLU B 1 146 ? 34.457 27.901 -44.732 1.000 47.251 143 GLU B O 1
ATOM 2613 N N . THR B 1 147 ? 33.041 29.635 -45.031 1.000 64.717 144 THR B N 1
ATOM 2614 C CA . THR B 1 147 ? 32.995 29.564 -46.483 1.000 66.794 144 THR B CA 1
ATOM 2615 C C . THR B 1 147 ? 34.057 30.523 -47.014 1.000 58.081 144 THR B C 1
ATOM 2616 O O . THR B 1 147 ? 34.317 31.554 -46.410 1.000 54.466 144 THR B O 1
ATOM 2620 N N . ASN B 1 148 ? 34.665 30.164 -48.141 1.000 57.157 145 ASN B N 1
ATOM 2621 C CA . ASN B 1 148 ? 35.757 30.935 -48.716 1.000 56.790 145 ASN B CA 1
ATOM 2622 C C . ASN B 1 148 ? 36.917 30.991 -47.729 1.000 47.185 145 ASN B C 1
ATOM 2623 O O . ASN B 1 148 ? 37.169 32.025 -47.132 1.000 49.702 145 ASN B O 1
ATOM 2628 N N . ILE B 1 149 ? 37.665 29.890 -47.621 1.000 41.918 146 ILE B N 1
ATOM 2629 C CA . ILE B 1 149 ? 38.949 29.916 -46.948 1.000 36.688 146 ILE B CA 1
ATOM 2630 C C . ILE B 1 149 ? 40.001 30.376 -47.949 1.000 34.765 146 ILE B C 1
ATOM 2631 O O . ILE B 1 149 ? 40.164 29.753 -48.999 1.000 35.058 146 ILE B O 1
ATOM 2636 N N . ILE B 1 150 ? 40.733 31.421 -47.558 1.000 33.495 147 ILE B N 1
ATOM 2637 C CA . ILE B 1 150 ? 41.796 32.027 -48.337 1.000 36.578 147 ILE B CA 1
ATOM 2638 C C . ILE B 1 150 ? 43.119 31.719 -47.650 1.000 33.998 147 ILE B C 1
ATOM 2639 O O . ILE B 1 150 ? 43.295 32.070 -46.500 1.000 36.939 147 ILE B O 1
ATOM 2644 N N . PRO B 1 151 ? 44.109 31.112 -48.327 1.000 32.346 148 PRO B N 1
ATOM 2645 C CA . PRO B 1 151 ? 45.444 30.971 -47.755 1.000 31.598 148 PRO B CA 1
ATOM 2646 C C . PRO B 1 151 ? 45.992 32.340 -47.384 1.000 31.239 148 PRO B C 1
ATOM 2647 O O . PRO B 1 151 ? 45.984 33.240 -48.219 1.000 30.765 148 PRO B O 1
ATOM 2651 N N . SER B 1 152 ? 46.466 32.478 -46.142 1.000 29.943 149 SER B N 1
ATOM 2652 C CA . SER B 1 152 ? 47.003 33.748 -45.675 1.000 29.851 149 SER B CA 1
ATOM 2653 C C . SER B 1 152 ? 48.133 33.521 -44.675 1.000 29.634 149 SER B C 1
ATOM 2654 O O . SER B 1 152 ? 48.180 32.517 -43.971 1.000 28.654 149 SER B O 1
ATOM 2657 N N . PHE B 1 153 ? 49.056 34.473 -44.633 1.000 30.097 150 PHE B N 1
ATOM 2658 C CA . PHE B 1 153 ? 49.991 34.557 -43.532 1.000 31.595 150 PHE B CA 1
ATOM 2659 C C . PHE B 1 153 ? 50.318 36.036 -43.346 1.000 32.408 150 PHE B C 1
ATOM 2660 O O . PHE B 1 153 ? 49.883 36.879 -44.122 1.000 33.268 150 PHE B O 1
ATOM 2668 N N . VAL B 1 154 ? 51.067 36.344 -42.292 1.000 35.898 151 VAL B N 1
ATOM 2669 C CA . VAL B 1 154 ? 51.368 37.725 -41.952 1.000 39.695 151 VAL B CA 1
ATOM 2670 C C . VAL B 1 154 ? 52.873 37.863 -41.748 1.000 42.157 151 VAL B C 1
ATOM 2671 O O . VAL B 1 154 ? 53.517 36.944 -41.243 1.000 43.868 151 VAL B O 1
ATOM 2675 N N . LEU B 1 155 ? 53.425 39.019 -42.138 1.000 46.490 152 LEU B N 1
ATOM 2676 C CA . LEU B 1 155 ? 54.726 39.378 -41.601 1.000 51.521 152 LEU B CA 1
ATOM 2677 C C . LEU B 1 155 ? 54.651 40.767 -40.969 1.000 49.541 152 LEU B C 1
ATOM 2678 O O . LEU B 1 155 ? 54.124 41.729 -41.541 1.000 51.229 152 LEU B O 1
ATOM 2683 N N . MET B 1 156 ? 55.107 40.783 -39.709 1.000 45.133 153 MET B N 1
ATOM 2684 C CA . MET B 1 156 ? 55.139 41.967 -38.874 1.000 45.648 153 MET B CA 1
ATOM 2685 C C . MET B 1 156 ? 56.526 42.582 -39.000 1.000 45.179 153 MET B C 1
ATOM 2686 O O . MET B 1 156 ? 57.533 41.906 -38.799 1.000 49.121 153 MET B O 1
ATOM 2691 N N . ASP B 1 157 ? 56.556 43.863 -39.355 1.000 47.205 154 ASP B N 1
ATOM 2692 C CA . ASP B 1 157 ? 57.775 44.658 -39.380 1.000 51.214 154 ASP B CA 1
ATOM 2693 C C . ASP B 1 157 ? 57.789 45.529 -38.125 1.000 47.887 154 ASP B C 1
ATOM 2694 O O . ASP B 1 157 ? 57.076 46.527 -38.072 1.000 50.074 154 ASP B O 1
ATOM 2699 N N . ILE B 1 158 ? 58.546 45.116 -37.102 1.000 49.153 155 ILE B N 1
ATOM 2700 C CA . ILE B 1 158 ? 58.518 45.765 -35.795 1.000 52.209 155 ILE B CA 1
ATOM 2701 C C . ILE B 1 158 ? 59.673 46.761 -35.699 1.000 57.089 155 ILE B C 1
ATOM 2702 O O . ILE B 1 158 ? 60.837 46.365 -35.644 1.000 57.815 155 ILE B O 1
ATOM 2707 N N . GLN B 1 159 ? 59.331 48.054 -35.661 1.000 61.524 156 GLN B N 1
ATOM 2708 C CA . GLN B 1 159 ? 60.319 49.122 -35.624 1.000 61.171 156 GLN B CA 1
ATOM 2709 C C . GLN B 1 159 ? 59.955 50.097 -34.505 1.000 61.431 156 GLN B C 1
ATOM 2710 O O . GLN B 1 159 ? 59.009 50.879 -34.631 1.000 63.322 156 GLN B O 1
ATOM 2716 N N . ALA B 1 160 ? 60.719 50.028 -33.406 1.000 61.336 157 ALA B N 1
ATOM 2717 C CA . ALA B 1 160 ? 60.535 50.896 -32.253 1.000 64.623 157 ALA B CA 1
ATOM 2718 C C . ALA B 1 160 ? 59.149 50.640 -31.667 1.000 63.694 157 ALA B C 1
ATOM 2719 O O . ALA B 1 160 ? 58.865 49.503 -31.313 1.000 61.478 157 ALA B O 1
ATOM 2721 N N . SER B 1 161 ? 58.298 51.675 -31.586 1.000 64.119 158 SER B N 1
ATOM 2722 C CA . SER B 1 161 ? 56.981 51.552 -30.977 1.000 62.553 158 SER B CA 1
ATOM 2723 C C . SER B 1 161 ? 55.891 51.414 -32.046 1.000 57.493 158 SER B C 1
ATOM 2724 O O . SER B 1 161 ? 54.714 51.656 -31.774 1.000 58.295 158 SER B O 1
ATOM 2727 N N . THR B 1 162 ? 56.286 51.002 -33.257 1.000 54.047 159 THR B N 1
ATOM 2728 C CA . THR B 1 162 ? 55.366 50.829 -34.370 1.000 53.179 159 THR B CA 1
ATOM 2729 C C . THR B 1 162 ? 55.538 49.426 -34.941 1.000 47.892 159 THR B C 1
ATOM 2730 O O . THR B 1 162 ? 56.649 48.912 -35.023 1.000 44.576 159 THR B O 1
ATOM 2734 N N . VAL B 1 163 ? 54.426 48.818 -35.358 1.000 46.916 160 VAL B N 1
ATOM 2735 C CA . VAL B 1 163 ? 54.493 47.569 -36.093 1.000 47.294 160 VAL B CA 1
ATOM 2736 C C . VAL B 1 163 ? 53.632 47.718 -37.341 1.000 44.612 160 VAL B C 1
ATOM 2737 O O . VAL B 1 163 ? 52.449 48.022 -37.249 1.000 45.398 160 VAL B O 1
ATOM 2741 N N . VAL B 1 164 ? 54.265 47.522 -38.500 1.000 44.964 161 VAL B N 1
ATOM 2742 C CA . VAL B 1 164 ? 53.561 47.455 -39.767 1.000 47.128 161 VAL B CA 1
ATOM 2743 C C . VAL B 1 164 ? 53.351 45.981 -40.088 1.000 43.632 161 VAL B C 1
ATOM 2744 O O . VAL B 1 164 ? 54.307 45.209 -40.156 1.000 40.373 161 VAL B O 1
ATOM 2748 N N . THR B 1 165 ? 52.094 45.575 -40.256 1.000 44.331 162 THR B N 1
ATOM 2749 C CA . THR B 1 165 ? 51.825 44.169 -40.499 1.000 44.469 162 THR B CA 1
ATOM 2750 C C . THR B 1 165 ? 51.320 44.039 -41.931 1.000 42.008 162 THR B C 1
ATOM 2751 O O . THR B 1 165 ? 50.393 44.735 -42.347 1.000 37.681 162 THR B O 1
ATOM 2755 N N . TYR B 1 166 ? 51.987 43.164 -42.687 1.000 42.003 163 TYR B N 1
ATOM 2756 C CA . TYR B 1 166 ? 51.590 42.865 -44.050 1.000 44.699 163 TYR B CA 1
ATOM 2757 C C . TYR B 1 166 ? 50.857 41.527 -44.035 1.000 41.309 163 TYR B C 1
ATOM 2758 O O . TYR B 1 166 ? 51.387 40.536 -43.528 1.000 41.130 163 TYR B O 1
ATOM 2767 N N . VAL B 1 167 ? 49.629 41.538 -44.563 1.000 37.285 164 VAL B N 1
ATOM 2768 C CA . VAL B 1 167 ? 48.860 40.328 -44.727 1.000 39.318 164 VAL B CA 1
ATOM 2769 C C . VAL B 1 167 ? 48.931 39.943 -46.208 1.000 39.787 164 VAL B C 1
ATOM 2770 O O . VAL B 1 167 ? 48.667 40.753 -47.096 1.000 34.037 164 VAL B O 1
ATOM 2774 N N . TYR B 1 168 ? 49.335 38.684 -46.435 1.000 39.929 165 TYR B N 1
ATOM 2775 C CA . TYR B 1 168 ? 49.412 38.070 -47.746 1.000 40.540 165 TYR B CA 1
ATOM 2776 C C . TYR B 1 168 ? 48.256 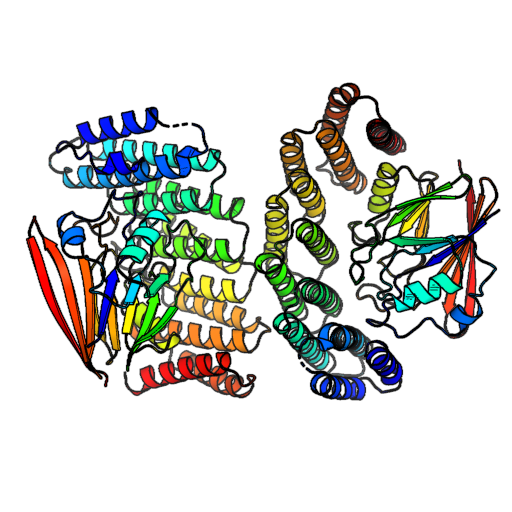37.093 -47.901 1.000 38.477 165 TYR B C 1
ATOM 2777 O O . TYR B 1 168 ? 48.104 36.182 -47.089 1.000 41.683 165 TYR B O 1
ATOM 2786 N N . GLN B 1 169 ? 47.466 37.284 -48.955 1.000 37.403 166 GLN B N 1
ATOM 2787 C CA . GLN B 1 169 ? 46.304 36.457 -49.226 1.000 39.941 166 GLN B CA 1
ATOM 2788 C C . GLN B 1 169 ? 46.405 35.920 -50.652 1.000 40.488 166 GLN B C 1
ATOM 2789 O O . GLN B 1 169 ? 46.684 36.684 -51.576 1.000 42.059 166 GLN B O 1
ATOM 2795 N N . LEU B 1 170 ? 46.172 34.619 -50.830 1.000 38.408 167 LEU B N 1
ATOM 2796 C CA . LEU B 1 170 ? 46.121 34.027 -52.156 1.000 39.865 167 LEU B CA 1
ATOM 2797 C C . LEU B 1 170 ? 44.681 34.036 -52.672 1.000 40.558 167 LEU B C 1
ATOM 2798 O O . LEU B 1 170 ? 43.817 33.339 -52.153 1.000 38.234 167 LEU B O 1
ATOM 2803 N N . ILE B 1 171 ? 44.448 34.816 -53.735 1.000 43.439 168 ILE B N 1
ATOM 2804 C CA . ILE B 1 171 ? 43.152 34.909 -54.395 1.000 45.290 168 ILE B CA 1
ATOM 2805 C C . ILE B 1 171 ? 43.321 34.520 -55.863 1.000 43.636 168 ILE B C 1
ATOM 2806 O O . ILE B 1 171 ? 43.950 35.244 -56.635 1.000 46.947 168 ILE B O 1
ATOM 2811 N N . GLY B 1 172 ? 42.775 33.357 -56.230 1.000 46.658 169 GLY B N 1
ATOM 2812 C CA . GLY B 1 172 ? 43.095 32.718 -57.500 1.000 49.271 169 GLY B CA 1
ATOM 2813 C C . GLY B 1 172 ? 44.558 32.286 -57.528 1.000 48.033 169 GLY B C 1
ATOM 2814 O O . GLY B 1 172 ? 45.006 31.582 -56.640 1.000 46.805 169 GLY B O 1
ATOM 2815 N N . ASP B 1 173 ? 45.306 32.734 -58.535 1.000 53.540 170 ASP B N 1
ATOM 2816 C CA . ASP B 1 173 ? 46.739 32.507 -58.568 1.000 59.724 170 ASP B CA 1
ATOM 2817 C C . ASP B 1 173 ? 47.441 33.828 -58.286 1.000 59.938 170 ASP B C 1
ATOM 2818 O O . ASP B 1 173 ? 48.575 34.022 -58.710 1.000 66.006 170 ASP B O 1
ATOM 2823 N N . ASP B 1 174 ? 46.768 34.716 -57.546 1.000 55.677 171 ASP B N 1
ATOM 2824 C CA . ASP B 1 174 ? 47.268 36.063 -57.342 1.000 55.830 171 ASP B CA 1
ATOM 2825 C C . ASP B 1 174 ? 47.448 36.318 -55.847 1.000 54.796 171 ASP B C 1
ATOM 2826 O O . ASP B 1 174 ? 46.551 36.039 -55.056 1.000 54.430 171 ASP B O 1
ATOM 2831 N N . VAL B 1 175 ? 48.623 36.838 -55.472 1.000 50.431 172 VAL B N 1
ATOM 2832 C CA . VAL B 1 175 ? 48.908 37.225 -54.102 1.000 51.452 172 VAL B CA 1
ATOM 2833 C C . VAL B 1 175 ? 48.567 38.700 -53.915 1.000 53.887 172 VAL B C 1
ATOM 2834 O O . VAL B 1 175 ? 49.195 39.553 -54.532 1.000 64.148 172 VAL B O 1
ATOM 2838 N N . LYS B 1 176 ? 47.611 38.988 -53.023 1.000 51.991 173 LYS B N 1
ATOM 2839 C CA . LYS B 1 176 ? 47.264 40.351 -52.648 1.000 50.475 173 LYS B CA 1
ATOM 2840 C C . LYS B 1 176 ? 47.936 40.697 -51.322 1.000 46.672 173 LYS B C 1
ATOM 2841 O O . LYS B 1 176 ? 48.036 39.845 -50.444 1.000 47.109 173 LYS B O 1
ATOM 2847 N N . VAL B 1 177 ? 48.380 41.952 -51.174 1.000 44.814 174 VAL B N 1
ATOM 2848 C CA . VAL B 1 177 ? 49.036 42.379 -49.947 1.000 45.491 174 VAL B CA 1
ATOM 2849 C C . VAL B 1 177 ? 48.291 43.591 -49.394 1.000 44.123 174 VAL B C 1
ATOM 2850 O O . VAL B 1 177 ? 47.856 44.458 -50.142 1.000 47.091 174 VAL B O 1
ATOM 2854 N N . GLU B 1 178 ? 48.117 43.613 -48.070 1.000 46.013 175 GLU B N 1
ATOM 2855 C CA . GLU B 1 178 ? 47.436 44.694 -47.374 1.000 49.263 175 GLU B CA 1
ATOM 2856 C C . GLU B 1 178 ? 48.353 45.133 -46.237 1.000 51.081 175 GLU B C 1
ATOM 2857 O O . GLU B 1 178 ? 49.234 44.374 -45.827 1.000 49.419 175 GLU B O 1
ATOM 2863 N N . ARG B 1 179 ? 48.171 46.373 -45.762 1.000 55.246 176 ARG B N 1
ATOM 2864 C CA . ARG B 1 179 ? 49.039 46.949 -44.742 1.000 59.447 176 ARG B CA 1
ATOM 2865 C C . ARG B 1 179 ? 48.160 47.426 -43.594 1.000 58.687 176 ARG B C 1
ATOM 2866 O O . ARG B 1 179 ? 47.121 48.037 -43.819 1.000 54.487 176 ARG B O 1
ATOM 2874 N N . ILE B 1 180 ? 48.563 47.053 -42.373 1.000 58.737 177 ILE B N 1
ATOM 2875 C CA . ILE B 1 180 ? 47.920 47.495 -41.148 1.000 57.137 177 ILE B CA 1
ATOM 2876 C C . ILE B 1 180 ? 49.035 48.033 -40.260 1.000 53.603 177 ILE B C 1
ATOM 2877 O O . ILE B 1 180 ? 50.122 47.466 -40.187 1.000 56.377 177 ILE B O 1
ATOM 2882 N N . GLU B 1 181 ? 48.786 49.152 -39.594 1.000 53.163 178 GLU B N 1
ATOM 2883 C CA . GLU B 1 181 ? 49.794 49.689 -38.703 1.000 53.316 178 GLU B CA 1
ATOM 2884 C C . GLU B 1 181 ? 49.196 49.783 -37.308 1.000 51.479 178 GLU B C 1
ATOM 2885 O O . GLU B 1 181 ? 47.986 49.968 -37.138 1.000 49.591 178 GLU B O 1
ATOM 2891 N N . TYR B 1 182 ? 50.077 49.594 -36.321 1.000 45.715 179 TYR B N 1
ATOM 2892 C CA . TYR B 1 182 ? 49.711 49.738 -34.926 1.000 43.240 179 TYR B CA 1
ATOM 2893 C C . TYR B 1 182 ? 50.844 50.463 -34.213 1.000 43.902 179 TYR B C 1
ATOM 2894 O O . TYR B 1 182 ? 52.003 50.071 -34.362 1.000 42.233 179 TYR B O 1
ATOM 2903 N N . LYS B 1 183 ? 50.500 51.508 -33.446 1.000 44.878 180 LYS B N 1
ATOM 2904 C CA . LYS B 1 183 ? 51.475 52.187 -32.599 1.000 48.440 180 LYS B CA 1
ATOM 2905 C C . LYS B 1 183 ? 51.100 51.924 -31.150 1.000 46.803 180 LYS B C 1
ATOM 2906 O O . LYS B 1 183 ? 49.914 51.950 -30.804 1.000 41.172 180 LYS B O 1
ATOM 2912 N N . LYS B 1 184 ? 52.117 51.647 -30.323 1.000 51.549 181 LYS B N 1
ATOM 2913 C CA . LYS B 1 184 ? 51.912 51.515 -28.888 1.000 54.904 181 LYS B CA 1
ATOM 2914 C C . LYS B 1 184 ? 51.384 52.834 -28.319 1.000 56.350 181 LYS B C 1
ATOM 2915 O O . LYS B 1 184 ? 51.883 53.908 -28.656 1.000 50.102 181 LYS B O 1
ATOM 2921 N N . PRO B 1 185 ? 50.371 52.804 -27.421 1.000 60.715 182 PRO B N 1
ATOM 2922 C CA . PRO B 1 185 ? 49.899 54.026 -26.772 1.000 59.115 182 PRO B CA 1
ATOM 2923 C C . PRO B 1 185 ? 51.012 54.674 -25.947 1.000 58.056 182 PRO B C 1
ATOM 2924 O O . PRO B 1 185 ? 51.958 53.966 -25.533 1.000 53.214 182 PRO B O 1
ATOM 2929 N N . VAL C 2 17 ? 33.888 -2.817 12.830 1.000 72.890 491 VAL C N 1
ATOM 2930 C CA . VAL C 2 17 ? 33.330 -1.763 11.924 1.000 70.732 491 VAL C CA 1
ATOM 2931 C C . VAL C 2 17 ? 31.910 -1.447 12.409 1.000 71.946 491 VAL C C 1
ATOM 2932 O O . VAL C 2 17 ? 31.584 -1.633 13.584 1.000 66.278 491 VAL C O 1
ATOM 2936 N N . GLY C 2 18 ? 31.060 -0.951 11.504 1.000 75.265 492 GLY C N 1
ATOM 2937 C CA . GLY C 2 18 ? 29.651 -0.768 11.777 1.000 71.992 492 GLY C CA 1
ATOM 2938 C C . GLY C 2 18 ? 28.887 -2.084 11.712 1.000 68.454 492 GLY C C 1
ATOM 2939 O O . GLY C 2 18 ? 27.746 -2.129 12.148 1.000 72.617 492 GLY C O 1
ATOM 2940 N N . ARG C 2 19 ? 29.501 -3.139 11.157 1.000 64.097 493 ARG C N 1
ATOM 2941 C CA . ARG C 2 19 ? 28.912 -4.468 11.185 1.000 64.041 493 ARG C CA 1
ATOM 2942 C C . ARG C 2 19 ? 28.678 -4.948 12.620 1.000 63.730 493 ARG C C 1
ATOM 2943 O O . ARG C 2 19 ? 28.094 -6.006 12.832 1.000 66.545 493 ARG C O 1
ATOM 2951 N N . PHE C 2 20 ? 29.178 -4.195 13.607 1.000 58.015 494 PHE C N 1
ATOM 2952 C CA . PHE C 2 20 ? 28.938 -4.507 15.004 1.000 54.964 494 PHE C CA 1
ATOM 2953 C C . PHE C 2 20 ? 27.443 -4.514 15.301 1.000 48.621 494 PHE C C 1
ATOM 2954 O O . PHE C 2 20 ? 26.963 -5.425 15.972 1.000 47.089 494 PHE C O 1
ATOM 2962 N N . ILE C 2 21 ? 26.729 -3.501 14.783 1.000 46.051 495 ILE C N 1
ATOM 2963 C CA . ILE C 2 21 ? 25.306 -3.299 15.028 1.000 44.467 495 ILE C CA 1
ATOM 2964 C C . ILE C 2 21 ? 24.517 -4.553 14.642 1.000 39.886 495 ILE C C 1
ATOM 2965 O O . ILE C 2 21 ? 23.492 -4.839 15.247 1.000 35.311 495 ILE C O 1
ATOM 2970 N N . HIS C 2 22 ? 24.989 -5.287 13.628 1.000 36.819 496 HIS C N 1
ATOM 2971 C CA . HIS C 2 22 ? 24.278 -6.477 13.191 1.000 40.646 496 HIS C CA 1
ATOM 2972 C C . HIS C 2 22 ? 24.336 -7.585 14.248 1.000 44.030 496 HIS C C 1
ATOM 2973 O O . HIS C 2 22 ? 23.470 -8.444 14.280 1.000 45.007 496 HIS C O 1
ATOM 2980 N N . LEU C 2 23 ? 25.332 -7.550 15.137 1.000 47.792 497 LEU C N 1
ATOM 2981 C CA . LEU C 2 23 ? 25.454 -8.538 16.198 1.000 50.477 497 LEU C CA 1
ATOM 2982 C C . LEU C 2 23 ? 24.484 -8.234 17.340 1.000 49.599 497 LEU C C 1
ATOM 2983 O O . LEU C 2 23 ? 24.237 -9.113 18.157 1.000 51.468 497 LEU C O 1
ATOM 2988 N N . LEU C 2 24 ? 23.922 -7.018 17.399 1.000 47.309 498 LEU C N 1
ATOM 2989 C CA . LEU C 2 24 ? 23.032 -6.625 18.488 1.000 49.778 498 LEU C CA 1
ATOM 2990 C C . LEU C 2 24 ? 21.563 -6.789 18.093 1.000 49.671 498 LEU C C 1
ATOM 2991 O O . LEU C 2 24 ? 21.028 -5.957 17.365 1.000 54.626 498 LEU C O 1
ATOM 2996 N N . ARG C 2 25 ? 20.897 -7.831 18.603 1.000 48.874 499 ARG C N 1
ATOM 2997 C CA . ARG C 2 25 ? 19.477 -8.013 18.354 1.000 52.321 499 ARG C CA 1
ATOM 2998 C C . ARG C 2 25 ? 18.750 -8.219 19.683 1.000 55.870 499 ARG C C 1
ATOM 2999 O O . ARG C 2 25 ? 18.559 -9.340 20.171 1.000 48.394 499 ARG C O 1
ATOM 3007 N N . SER C 2 26 ? 18.324 -7.091 20.261 1.000 53.955 500 SER C N 1
ATOM 3008 C CA . SER C 2 26 ? 17.358 -7.102 21.341 1.000 51.403 500 SER C CA 1
ATOM 3009 C C . SER C 2 26 ? 16.070 -7.766 20.861 1.000 52.647 500 SER C C 1
ATOM 3010 O O . SER C 2 26 ? 15.635 -7.546 19.730 1.000 54.684 500 SER C O 1
ATOM 3013 N N . GLU C 2 27 ? 15.461 -8.565 21.742 1.000 54.451 501 GLU C N 1
ATOM 3014 C CA . GLU C 2 27 ? 14.133 -9.123 21.523 1.000 55.320 501 GLU C CA 1
ATOM 3015 C C . GLU C 2 27 ? 13.062 -8.027 21.501 1.000 51.976 501 GLU C C 1
ATOM 3016 O O . GLU C 2 27 ? 12.023 -8.174 20.857 1.000 50.131 501 GLU C O 1
ATOM 3022 N N . ASP C 2 28 ? 13.315 -6.933 22.231 1.000 51.824 502 ASP C N 1
ATOM 3023 C CA . ASP C 2 28 ? 12.377 -5.822 22.337 1.000 55.923 502 ASP C CA 1
ATOM 3024 C C . ASP C 2 28 ? 12.722 -4.733 21.311 1.000 52.812 502 ASP C C 1
ATOM 3025 O O . ASP C 2 28 ? 13.787 -4.109 21.368 1.000 51.460 502 ASP C O 1
ATOM 3030 N N . PRO C 2 29 ? 11.807 -4.411 20.367 1.000 52.478 503 PRO C N 1
ATOM 3031 C CA . PRO C 2 29 ? 12.057 -3.333 19.404 1.000 50.180 503 PRO C CA 1
ATOM 3032 C C . PRO C 2 29 ? 12.362 -1.956 20.000 1.000 45.144 503 PRO C C 1
ATOM 3033 O O . PRO C 2 29 ? 13.134 -1.204 19.426 1.000 43.706 503 PRO C O 1
ATOM 3037 N N . ASP C 2 30 ? 11.794 -1.624 21.160 1.000 49.223 504 ASP C N 1
ATOM 3038 C CA . ASP C 2 30 ? 12.062 -0.342 21.793 1.000 49.077 504 ASP C CA 1
ATOM 3039 C C . ASP C 2 30 ? 13.529 -0.260 22.216 1.000 48.230 504 ASP C C 1
ATOM 3040 O O . ASP C 2 30 ? 14.128 0.801 22.096 1.000 46.556 504 ASP C O 1
ATOM 3045 N N . GLN C 2 31 ? 14.115 -1.382 22.655 1.000 52.872 505 GLN C N 1
ATOM 3046 C CA . GLN C 2 31 ? 15.511 -1.422 23.082 1.000 55.427 505 GLN C CA 1
ATOM 3047 C C . GLN C 2 31 ? 16.433 -1.314 21.867 1.000 52.240 505 GLN C C 1
ATOM 3048 O O . GLN C 2 31 ? 17.468 -0.647 21.925 1.000 50.999 505 GLN C O 1
ATOM 3054 N N . GLN C 2 32 ? 16.042 -1.980 20.770 1.000 48.668 506 GLN C N 1
ATOM 3055 C CA . GLN C 2 32 ? 16.730 -1.874 19.493 1.000 43.120 506 GLN C CA 1
ATOM 3056 C C . GLN C 2 32 ? 16.856 -0.418 19.036 1.000 40.591 506 GLN C C 1
ATOM 3057 O O . GLN C 2 32 ? 17.915 0.006 18.592 1.000 39.496 506 GLN C O 1
ATOM 3063 N N . TYR C 2 33 ? 15.769 0.351 19.143 1.000 43.533 507 TYR C N 1
ATOM 3064 C CA . TYR C 2 33 ? 15.760 1.750 18.742 1.000 45.390 507 TYR C CA 1
ATOM 3065 C C . TYR C 2 33 ? 16.839 2.525 19.498 1.000 48.719 507 TYR C C 1
ATOM 3066 O O . TYR C 2 33 ? 17.612 3.245 18.868 1.000 46.929 507 TYR C O 1
ATOM 3075 N N . LEU C 2 34 ? 16.872 2.375 20.838 1.000 52.386 508 LEU C N 1
ATOM 3076 C CA . LEU C 2 34 ? 17.835 3.046 21.704 1.000 52.964 508 LEU C CA 1
ATOM 3077 C C . LEU C 2 34 ? 19.246 2.683 21.258 1.000 48.844 508 LEU C C 1
ATOM 3078 O O . LEU C 2 34 ? 20.061 3.570 21.049 1.000 45.836 508 LEU C O 1
ATOM 3083 N N . ILE C 2 35 ? 19.503 1.374 21.102 1.000 47.649 509 ILE C N 1
ATOM 3084 C CA . ILE C 2 35 ? 20.778 0.854 20.624 1.000 48.929 509 ILE C CA 1
ATOM 3085 C C . ILE C 2 35 ? 21.198 1.563 19.335 1.000 50.555 509 ILE C C 1
ATOM 3086 O O . ILE C 2 35 ? 22.343 2.001 19.203 1.000 51.636 509 ILE C O 1
ATOM 3091 N N . LEU C 2 36 ? 20.260 1.643 18.383 1.000 50.809 510 LEU C N 1
ATOM 3092 C CA . LEU C 2 36 ? 20.537 2.256 17.094 1.000 51.251 510 LEU C CA 1
ATOM 3093 C C . LEU C 2 36 ? 20.929 3.717 17.282 1.000 50.632 510 LEU C C 1
ATOM 3094 O O . LEU C 2 36 ? 21.875 4.175 16.647 1.000 50.412 510 LEU C O 1
ATOM 3099 N N . ASN C 2 37 ? 20.180 4.443 18.123 1.000 54.031 511 ASN C N 1
ATOM 3100 C CA . ASN C 2 37 ? 20.412 5.870 18.303 1.000 55.645 511 ASN C CA 1
ATOM 3101 C C . ASN C 2 37 ? 21.740 6.114 19.014 1.000 50.169 511 ASN C C 1
ATOM 3102 O O . ASN C 2 37 ? 22.416 7.072 18.678 1.000 47.782 511 ASN C O 1
ATOM 3107 N N . THR C 2 38 ? 22.126 5.258 19.971 1.000 51.347 512 THR C N 1
ATOM 3108 C CA . THR C 2 38 ? 23.372 5.506 20.685 1.000 59.202 512 THR C CA 1
ATOM 3109 C C . THR C 2 38 ? 24.549 5.209 19.756 1.000 60.163 512 THR C C 1
ATOM 3110 O O . THR C 2 38 ? 25.569 5.905 19.843 1.000 65.249 512 THR C O 1
ATOM 3114 N N . ALA C 2 39 ? 24.374 4.235 18.842 1.000 58.501 513 ALA C N 1
ATOM 3115 C CA . ALA C 2 39 ? 25.388 3.914 17.840 1.000 55.748 513 ALA C CA 1
ATOM 3116 C C . ALA C 2 39 ? 25.584 5.076 16.862 1.000 53.414 513 ALA C C 1
ATOM 3117 O O . ALA C 2 39 ? 26.722 5.413 16.527 1.000 53.123 513 ALA C O 1
ATOM 3119 N N . ARG C 2 40 ? 24.484 5.698 16.420 1.000 52.495 514 ARG C N 1
ATOM 3120 C CA . ARG C 2 40 ? 24.597 6.771 15.447 1.000 61.151 514 ARG C CA 1
ATOM 3121 C C . ARG C 2 40 ? 25.337 7.954 16.067 1.000 69.900 514 ARG C C 1
ATOM 3122 O O . ARG C 2 40 ? 26.122 8.622 15.390 1.000 74.043 514 ARG C O 1
ATOM 3130 N N . LYS C 2 41 ? 25.070 8.202 17.355 1.000 76.938 515 LYS C N 1
ATOM 3131 C CA . LYS C 2 41 ? 25.595 9.374 18.036 1.000 82.107 515 LYS C CA 1
ATOM 3132 C C . LYS C 2 41 ? 27.079 9.160 18.307 1.000 83.108 515 LYS C C 1
ATOM 3133 O O . LYS C 2 41 ? 27.856 10.108 18.248 1.000 75.369 515 LYS C O 1
ATOM 3139 N N . HIS C 2 42 ? 27.457 7.895 18.521 1.000 83.061 516 HIS C N 1
ATOM 3140 C CA . HIS C 2 42 ? 28.856 7.529 18.660 1.000 89.239 516 HIS C CA 1
ATOM 3141 C C . HIS C 2 42 ? 29.650 7.868 17.396 1.000 95.801 516 HIS C C 1
ATOM 3142 O O . HIS C 2 42 ? 30.795 8.303 17.483 1.000 103.231 516 HIS C O 1
ATOM 3149 N N . PHE C 2 43 ? 29.052 7.649 16.219 1.000 94.994 517 PHE C N 1
ATOM 3150 C CA . PHE C 2 43 ? 29.697 7.963 14.950 1.000 90.279 517 PHE C CA 1
ATOM 3151 C C . PHE C 2 43 ? 29.303 9.397 14.533 1.000 82.151 517 PHE C C 1
ATOM 3152 O O . PHE C 2 43 ? 29.084 9.697 13.340 1.000 82.259 517 PHE C O 1
ATOM 3160 N N . GLY C 2 47 ? 34.699 11.588 12.489 1.000 90.456 521 GLY C N 1
ATOM 3161 C CA . GLY C 2 47 ? 35.194 12.109 11.200 1.000 92.558 521 GLY C CA 1
ATOM 3162 C C . GLY C 2 47 ? 34.269 11.725 10.048 1.000 90.541 521 GLY C C 1
ATOM 3163 O O . GLY C 2 47 ? 33.479 10.796 10.179 1.000 91.000 521 GLY C O 1
ATOM 3164 N N . ASN C 2 48 ? 34.412 12.443 8.924 1.000 91.639 522 ASN C N 1
ATOM 3165 C CA . ASN C 2 48 ? 33.565 12.304 7.746 1.000 89.371 522 ASN C CA 1
ATOM 3166 C C . ASN C 2 48 ? 34.094 11.271 6.750 1.000 93.642 522 ASN C C 1
ATOM 3167 O O . ASN C 2 48 ? 33.434 10.998 5.752 1.000 98.041 522 ASN C O 1
ATOM 3172 N N . GLN C 2 49 ? 35.284 10.716 6.995 1.000 93.014 523 GLN C N 1
ATOM 3173 C CA . GLN C 2 49 ? 35.866 9.729 6.098 1.000 93.720 523 GLN C CA 1
ATOM 3174 C C . GLN C 2 49 ? 35.304 8.341 6.419 1.000 94.217 523 GLN C C 1
ATOM 3175 O O . GLN C 2 49 ? 35.084 7.515 5.523 1.000 99.038 523 GLN C O 1
ATOM 3181 N N . ARG C 2 50 ? 35.094 8.096 7.719 1.000 85.740 524 ARG C N 1
ATOM 3182 C CA . ARG C 2 50 ? 34.768 6.768 8.208 1.000 82.737 524 ARG C CA 1
ATOM 3183 C C . ARG C 2 50 ? 33.315 6.415 7.899 1.000 81.754 524 ARG C C 1
ATOM 3184 O O . ARG C 2 50 ? 33.024 5.237 7.720 1.000 80.136 524 ARG C O 1
ATOM 3192 N N . ILE C 2 51 ? 32.435 7.422 7.786 1.000 77.883 525 ILE C N 1
ATOM 3193 C CA . ILE C 2 51 ? 30.996 7.195 7.769 1.000 72.377 525 ILE C CA 1
ATOM 3194 C C . ILE C 2 51 ? 30.514 6.526 6.479 1.000 73.291 525 ILE C C 1
ATOM 3195 O O . ILE C 2 51 ? 29.379 6.060 6.459 1.000 75.080 525 ILE C O 1
ATOM 3200 N N . ARG C 2 52 ? 31.340 6.451 5.425 1.000 73.132 526 ARG C N 1
ATOM 3201 C CA . ARG C 2 52 ? 30.936 5.709 4.236 1.000 72.585 526 ARG C CA 1
ATOM 3202 C C . ARG C 2 52 ? 30.703 4.241 4.599 1.000 70.661 526 ARG C C 1
ATOM 3203 O O . ARG C 2 52 ? 29.877 3.585 3.972 1.000 73.428 526 ARG C O 1
ATOM 3211 N N . PHE C 2 53 ? 31.428 3.733 5.604 1.000 73.654 527 PHE C N 1
ATOM 3212 C CA . PHE C 2 53 ? 31.363 2.324 5.983 1.000 75.527 527 PHE C CA 1
ATOM 3213 C C . PHE C 2 53 ? 30.574 2.131 7.280 1.000 62.569 527 PHE C C 1
ATOM 3214 O O . PHE C 2 53 ? 30.191 1.011 7.602 1.000 59.359 527 PHE C O 1
ATOM 3222 N N . THR C 2 54 ? 30.344 3.221 8.023 1.000 58.928 528 THR C N 1
ATOM 3223 C CA . THR C 2 54 ? 29.876 3.127 9.394 1.000 55.921 528 THR C CA 1
ATOM 3224 C C . THR C 2 54 ? 28.375 3.419 9.479 1.000 54.175 528 THR C C 1
ATOM 3225 O O . THR C 2 54 ? 27.679 2.806 10.289 1.000 53.342 528 THR C O 1
ATOM 3229 N N . LEU C 2 55 ? 27.858 4.320 8.625 1.000 50.228 529 LEU C N 1
ATOM 3230 C CA . LEU C 2 55 ? 26.464 4.752 8.716 1.000 44.302 529 LEU C CA 1
ATOM 3231 C C . LEU C 2 55 ? 25.502 3.857 7.931 1.000 38.064 529 LEU C C 1
ATOM 3232 O O . LEU C 2 55 ? 24.384 3.643 8.375 1.000 36.166 529 LEU C O 1
ATOM 3237 N N . PRO C 2 56 ? 25.825 3.343 6.728 1.000 34.624 530 PRO C N 1
ATOM 3238 C CA . PRO C 2 56 ? 24.852 2.535 5.993 1.000 34.474 530 PRO C CA 1
ATOM 3239 C C . PRO C 2 56 ? 24.303 1.330 6.758 1.000 34.705 530 PRO C C 1
ATOM 3240 O O . PRO C 2 56 ? 23.102 1.039 6.686 1.000 35.075 530 PRO C O 1
ATOM 3244 N N . PRO C 2 57 ? 25.126 0.578 7.526 1.000 35.383 531 PRO C N 1
ATOM 3245 C CA . PRO C 2 57 ? 24.601 -0.513 8.346 1.000 36.174 531 PRO C CA 1
ATOM 3246 C C . PRO C 2 57 ? 23.496 -0.044 9.283 1.000 37.884 531 PRO C C 1
ATOM 3247 O O . PRO C 2 57 ? 22.535 -0.783 9.522 1.000 39.733 531 PRO C O 1
ATOM 3251 N N . LEU C 2 58 ? 23.641 1.192 9.793 1.000 37.918 532 LEU C N 1
ATOM 3252 C CA . LEU C 2 58 ? 22.648 1.772 10.685 1.000 37.160 532 LEU C CA 1
ATOM 3253 C C . LEU C 2 58 ? 21.337 2.007 9.935 1.000 33.951 532 LEU C C 1
ATOM 3254 O O . LEU C 2 58 ? 20.253 1.804 10.484 1.000 32.920 532 LEU C O 1
ATOM 3259 N N . VAL C 2 59 ? 21.445 2.423 8.668 1.000 32.035 533 VAL C N 1
ATOM 3260 C CA . VAL C 2 59 ? 20.276 2.668 7.830 1.000 32.311 533 VAL C CA 1
ATOM 3261 C C . VAL C 2 59 ? 19.513 1.362 7.594 1.000 31.706 533 VAL C C 1
ATOM 3262 O O . VAL C 2 59 ? 18.290 1.338 7.724 1.000 31.644 533 VAL C O 1
ATOM 3266 N N . PHE C 2 60 ? 20.239 0.281 7.272 1.000 30.047 534 PHE C N 1
ATOM 3267 C CA . PHE C 2 60 ? 19.606 -1.006 7.025 1.000 29.485 534 PHE C CA 1
ATOM 3268 C C . PHE C 2 60 ? 19.051 -1.575 8.327 1.000 29.092 534 PHE C C 1
ATOM 3269 O O . PHE C 2 60 ? 17.963 -2.147 8.331 1.000 27.613 534 PHE C O 1
ATOM 3277 N N . ALA C 2 61 ? 19.765 -1.394 9.447 1.000 31.791 535 ALA C N 1
ATOM 3278 C CA . ALA C 2 61 ? 19.231 -1.798 10.753 1.000 30.375 535 ALA C CA 1
ATOM 3279 C C . ALA C 2 61 ? 17.930 -1.063 11.058 1.000 28.549 535 ALA C C 1
ATOM 3280 O O . ALA C 2 61 ? 16.964 -1.675 11.501 1.000 31.158 535 ALA C O 1
ATOM 3282 N N . ALA C 2 62 ? 17.883 0.238 10.753 1.000 29.410 536 ALA C N 1
ATOM 3283 C CA . ALA C 2 62 ? 16.665 1.017 10.941 1.000 29.376 536 ALA C CA 1
ATOM 3284 C C . ALA C 2 62 ? 15.512 0.418 10.133 1.000 28.977 536 ALA C C 1
ATOM 3285 O O . ALA C 2 62 ? 14.431 0.211 10.677 1.000 29.070 536 ALA C O 1
ATOM 3287 N N . TYR C 2 63 ? 15.741 0.107 8.845 1.000 29.939 537 TYR C N 1
ATOM 3288 C CA . TYR C 2 63 ? 14.684 -0.451 8.003 1.000 29.689 537 TYR C CA 1
ATOM 3289 C C . TYR C 2 63 ? 14.191 -1.776 8.588 1.000 29.260 537 TYR C C 1
ATOM 3290 O O . TYR C 2 63 ? 12.982 -2.009 8.651 1.000 27.627 537 TYR C O 1
ATOM 3299 N N . GLN C 2 64 ? 15.139 -2.623 9.013 1.000 31.925 538 GLN C N 1
ATOM 3300 C CA . GLN C 2 64 ? 14.859 -3.910 9.644 1.000 35.375 538 GLN C CA 1
ATOM 3301 C C . GLN C 2 64 ? 13.937 -3.694 10.859 1.000 33.457 538 GLN C C 1
ATOM 3302 O O . GLN C 2 64 ? 12.924 -4.383 11.024 1.000 28.827 538 GLN C O 1
ATOM 3308 N N . LEU C 2 65 ? 14.258 -2.687 11.689 1.000 32.188 539 LEU C N 1
ATOM 3309 C CA . LEU C 2 65 ? 13.486 -2.414 12.894 1.000 33.188 539 LEU C CA 1
ATOM 3310 C C . LEU C 2 65 ? 12.049 -2.003 12.554 1.000 34.561 539 LEU C C 1
ATOM 3311 O O . LEU C 2 65 ? 11.107 -2.362 13.262 1.000 34.785 539 LEU C O 1
ATOM 3316 N N . ALA C 2 66 ? 11.869 -1.229 11.474 1.000 34.479 540 ALA C N 1
ATOM 3317 C CA . ALA C 2 66 ? 10.541 -0.788 11.065 1.000 31.360 540 ALA C CA 1
ATOM 3318 C C . ALA C 2 66 ? 9.641 -1.985 10.781 1.000 29.720 540 ALA C C 1
ATOM 3319 O O . ALA C 2 66 ? 8.472 -1.969 11.143 1.000 28.492 540 ALA C O 1
ATOM 3321 N N . PHE C 2 67 ? 10.180 -3.009 10.104 1.000 31.517 541 PHE C N 1
ATOM 3322 C CA . PHE C 2 67 ? 9.421 -4.230 9.833 1.000 31.709 541 PHE C CA 1
ATOM 3323 C C . PHE C 2 67 ? 9.069 -4.938 11.142 1.000 30.403 541 PHE C C 1
ATOM 3324 O O . PHE C 2 67 ? 7.949 -5.413 11.300 1.000 28.819 541 PHE C O 1
ATOM 3332 N N . ARG C 2 68 ? 10.009 -4.964 12.090 1.000 32.325 542 ARG C N 1
ATOM 3333 C CA . ARG C 2 68 ? 9.745 -5.480 13.431 1.000 33.615 542 ARG C CA 1
ATOM 3334 C C . ARG C 2 68 ? 8.539 -4.784 14.080 1.000 34.464 542 ARG C C 1
ATOM 3335 O O . ARG C 2 68 ? 7.718 -5.440 14.726 1.000 33.449 542 ARG C O 1
ATOM 3343 N N . TYR C 2 69 ? 8.404 -3.462 13.889 1.000 33.919 543 TYR C N 1
ATOM 3344 C CA . TYR C 2 69 ? 7.308 -2.721 14.495 1.000 36.016 543 TYR C CA 1
ATOM 3345 C C . TYR C 2 69 ? 5.984 -3.071 13.820 1.000 35.786 543 TYR C C 1
ATOM 3346 O O . TYR C 2 69 ? 4.946 -3.128 14.480 1.000 35.618 543 TYR C O 1
ATOM 3355 N N . LYS C 2 70 ? 6.012 -3.307 12.509 1.000 40.829 544 LYS C N 1
ATOM 3356 C CA . LYS C 2 70 ? 4.822 -3.711 11.774 1.000 43.253 544 LYS C CA 1
ATOM 3357 C C . LYS C 2 70 ? 4.371 -5.078 12.278 1.000 44.448 544 LYS C C 1
ATOM 3358 O O . LYS C 2 70 ? 3.177 -5.311 12.480 1.000 44.686 544 LYS C O 1
ATOM 3364 N N . GLU C 2 71 ? 5.346 -5.973 12.478 1.000 41.739 545 GLU C N 1
ATOM 3365 C CA . GLU C 2 71 ? 5.025 -7.321 12.908 1.000 46.091 545 GLU C CA 1
ATOM 3366 C C . GLU C 2 71 ? 4.461 -7.267 14.329 1.000 43.214 545 GLU C C 1
ATOM 3367 O O . GLU C 2 71 ? 3.801 -8.205 14.748 1.000 43.583 545 GLU C O 1
ATOM 3373 N N . ASN C 2 72 ? 4.668 -6.149 15.037 1.000 41.931 546 ASN C N 1
ATOM 3374 C CA . ASN C 2 72 ? 4.109 -5.955 16.364 1.000 42.170 546 ASN C CA 1
ATOM 3375 C C . ASN C 2 72 ? 2.868 -5.064 16.339 1.000 41.439 546 ASN C C 1
ATOM 3376 O O . ASN C 2 72 ? 2.456 -4.586 17.389 1.000 38.688 546 ASN C O 1
ATOM 3381 N N . SER C 2 73 ? 2.233 -4.884 15.174 1.000 42.358 547 SER C N 1
ATOM 3382 C CA . SER C 2 73 ? 1.145 -3.924 15.046 1.000 44.710 547 SER C CA 1
ATOM 3383 C C . SER C 2 73 ? -0.046 -4.264 15.949 1.000 48.104 547 SER C C 1
ATOM 3384 O O . SER C 2 73 ? -0.700 -3.352 16.453 1.000 50.879 547 SER C O 1
ATOM 3387 N N . LYS C 2 74 ? -0.311 -5.560 16.175 1.000 49.614 548 LYS C N 1
ATOM 3388 C CA . LYS C 2 74 ? -1.465 -5.995 16.954 1.000 50.636 548 LYS C CA 1
ATOM 3389 C C . LYS C 2 74 ? -1.261 -5.773 18.455 1.000 47.540 548 LYS C C 1
ATOM 3390 O O . LYS C 2 74 ? -2.225 -5.811 19.211 1.000 46.134 548 LYS C O 1
ATOM 3396 N N . VAL C 2 75 ? -0.009 -5.546 18.868 1.000 46.798 549 VAL C N 1
ATOM 3397 C CA . VAL C 2 75 ? 0.391 -5.542 20.264 1.000 47.073 549 VAL C CA 1
ATOM 3398 C C . VAL C 2 75 ? 0.981 -4.192 20.689 1.000 48.358 549 VAL C C 1
ATOM 3399 O O . VAL C 2 75 ? 1.120 -3.945 21.880 1.000 55.211 549 VAL C O 1
ATOM 3403 N N . ASP C 2 76 ? 1.352 -3.330 19.734 1.000 48.353 550 ASP C N 1
ATOM 3404 C CA . ASP C 2 76 ? 1.992 -2.058 20.042 1.000 46.758 550 ASP C CA 1
ATOM 3405 C C . ASP C 2 76 ? 1.144 -0.934 19.465 1.000 47.400 550 ASP C C 1
ATOM 3406 O O . ASP C 2 76 ? 1.170 -0.689 18.272 1.000 49.050 550 ASP C O 1
ATOM 3411 N N . ASP C 2 77 ? 0.420 -0.260 20.361 1.000 50.335 551 ASP C N 1
ATOM 3412 C CA . ASP C 2 77 ? -0.468 0.861 20.110 1.000 52.162 551 ASP C CA 1
ATOM 3413 C C . ASP C 2 77 ? 0.225 1.979 19.333 1.000 51.446 551 ASP C C 1
ATOM 3414 O O . ASP C 2 77 ? -0.422 2.763 18.644 1.000 49.505 551 ASP C O 1
ATOM 3419 N N . LYS C 2 78 ? 1.551 2.060 19.500 1.000 50.708 552 LYS C N 1
ATOM 3420 C CA . LYS C 2 78 ? 2.341 3.193 19.051 1.000 51.207 552 LYS C CA 1
ATOM 3421 C C . LYS C 2 78 ? 3.244 2.818 17.873 1.000 48.743 552 LYS C C 1
ATOM 3422 O O . LYS C 2 78 ? 4.192 3.550 17.579 1.000 49.430 552 LYS C O 1
ATOM 3428 N N . TRP C 2 79 ? 2.945 1.710 17.172 1.000 44.163 553 TRP C N 1
ATOM 3429 C CA . TRP C 2 79 ? 3.875 1.182 16.176 1.000 40.321 553 TRP C CA 1
ATOM 3430 C C . TRP C 2 79 ? 4.038 2.146 14.996 1.000 36.627 553 TRP C C 1
ATOM 3431 O O . TRP C 2 79 ? 5.139 2.312 14.485 1.000 34.118 553 TRP C O 1
ATOM 3442 N N . GLU C 2 80 ? 2.945 2.788 14.577 1.000 38.017 554 GLU C N 1
ATOM 3443 C CA . GLU C 2 80 ? 2.968 3.715 13.458 1.000 39.895 554 GLU C CA 1
ATOM 3444 C C . GLU C 2 80 ? 3.894 4.897 13.762 1.000 42.266 554 GLU C C 1
ATOM 3445 O O . GLU C 2 80 ? 4.684 5.300 12.905 1.000 40.304 554 GLU C O 1
ATOM 3451 N N . LYS C 2 81 ? 3.809 5.433 14.990 1.000 43.474 555 LYS C N 1
ATOM 3452 C CA . LYS C 2 81 ? 4.581 6.609 15.375 1.000 45.458 555 LYS C CA 1
ATOM 3453 C C . LYS C 2 81 ? 6.074 6.274 15.401 1.000 40.725 555 LYS C C 1
ATOM 3454 O O . LYS C 2 81 ? 6.908 7.079 15.008 1.000 37.479 555 LYS C O 1
ATOM 3460 N N . LYS C 2 82 ? 6.400 5.070 15.866 1.000 42.146 556 LYS C N 1
ATOM 3461 C CA . LYS C 2 82 ? 7.773 4.592 15.915 1.000 41.622 556 LYS C CA 1
ATOM 3462 C C . LYS C 2 82 ? 8.340 4.433 14.501 1.000 39.813 556 LYS C C 1
ATOM 3463 O O . LYS C 2 82 ? 9.514 4.739 14.260 1.000 40.214 556 LYS C O 1
ATOM 3469 N N . CYS C 2 83 ? 7.500 3.956 13.570 1.000 36.322 557 CYS C N 1
ATOM 3470 C CA . CYS C 2 83 ? 7.897 3.827 12.176 1.000 35.583 557 CYS C CA 1
ATOM 3471 C C . CYS C 2 83 ? 8.219 5.198 11.587 1.000 33.243 557 CYS C C 1
ATOM 3472 O O . CYS C 2 83 ? 9.214 5.346 10.884 1.000 32.598 557 CYS C O 1
ATOM 3475 N N . GLN C 2 84 ? 7.399 6.202 11.900 1.000 33.494 558 GLN C N 1
ATOM 3476 C CA . GLN C 2 84 ? 7.674 7.560 11.457 1.000 35.153 558 GLN C CA 1
ATOM 3477 C C . GLN C 2 84 ? 9.048 7.987 11.979 1.000 34.478 558 GLN C C 1
ATOM 3478 O O . GLN C 2 84 ? 9.869 8.477 11.205 1.000 33.087 558 GLN C O 1
ATOM 3484 N N . LYS C 2 85 ? 9.326 7.734 13.268 1.000 34.636 559 LYS C N 1
ATOM 3485 C CA . LYS C 2 85 ? 10.588 8.146 13.869 1.000 36.750 559 LYS C CA 1
ATOM 3486 C C . LYS C 2 85 ? 11.753 7.459 13.166 1.000 35.016 559 LYS C C 1
ATOM 3487 O O . LYS C 2 85 ? 12.790 8.083 12.918 1.000 33.734 559 LYS C O 1
ATOM 3493 N N . ILE C 2 86 ? 11.581 6.169 12.851 1.000 34.294 560 ILE C N 1
ATOM 3494 C CA . ILE C 2 86 ? 12.659 5.391 12.260 1.000 34.338 560 ILE C CA 1
ATOM 3495 C C . ILE C 2 86 ? 13.024 5.937 10.883 1.000 33.020 560 ILE C C 1
ATOM 3496 O O . ILE C 2 86 ? 14.209 6.000 10.537 1.000 30.335 560 ILE C O 1
ATOM 3501 N N . PHE C 2 87 ? 12.009 6.351 10.113 1.000 33.025 561 PHE C N 1
ATOM 3502 C CA . PHE C 2 87 ? 12.260 6.838 8.765 1.000 33.946 561 PHE C CA 1
ATOM 3503 C C . PHE C 2 87 ? 12.884 8.230 8.833 1.000 35.659 561 PHE C C 1
ATOM 3504 O O . PHE C 2 87 ? 13.688 8.582 7.972 1.000 38.913 561 PHE C O 1
ATOM 3512 N N . SER C 2 88 ? 12.548 9.009 9.869 1.000 35.897 562 SER C N 1
ATOM 3513 C CA . SER C 2 88 ? 13.193 10.296 10.085 1.000 32.247 562 SER C CA 1
ATOM 3514 C C . SER C 2 88 ? 14.680 10.071 10.346 1.000 30.956 562 SER C C 1
ATOM 3515 O O . SER C 2 88 ? 15.543 10.670 9.711 1.000 30.468 562 SER C O 1
ATOM 3518 N N . PHE C 2 89 ? 14.969 9.159 11.272 1.000 31.500 563 PHE C N 1
ATOM 3519 C CA . PHE C 2 89 ? 16.340 8.786 11.585 1.000 31.928 563 PHE C CA 1
ATOM 3520 C C . PHE C 2 89 ? 17.114 8.349 10.337 1.000 31.894 563 PHE C C 1
ATOM 3521 O O . PHE C 2 89 ? 18.274 8.734 10.172 1.000 32.042 563 PHE C O 1
ATOM 3529 N N . ALA C 2 90 ? 16.491 7.520 9.477 1.000 30.730 564 ALA C N 1
ATOM 3530 C CA . ALA C 2 90 ? 17.175 7.031 8.292 1.000 30.647 564 ALA C CA 1
ATOM 3531 C C . ALA C 2 90 ? 17.430 8.192 7.331 1.000 30.246 564 ALA C C 1
ATOM 3532 O O . ALA C 2 90 ? 18.541 8.320 6.810 1.000 30.327 564 ALA C O 1
ATOM 3534 N N . HIS C 2 91 ? 16.400 9.024 7.107 1.000 30.916 565 HIS C N 1
ATOM 3535 C CA . HIS C 2 91 ? 16.500 10.200 6.243 1.000 33.424 565 HIS C CA 1
ATOM 3536 C C . HIS C 2 91 ? 17.694 11.066 6.652 1.000 34.741 565 HIS C C 1
ATOM 3537 O O . HIS C 2 91 ? 18.521 11.471 5.827 1.000 33.869 565 HIS C O 1
ATOM 3544 N N . GLN C 2 92 ? 17.800 11.298 7.961 1.000 35.337 566 GLN C N 1
ATOM 3545 C CA . GLN C 2 92 ? 18.827 12.164 8.509 1.000 36.863 566 GLN C CA 1
ATOM 3546 C C . GLN C 2 92 ? 20.199 11.508 8.437 1.000 35.967 566 GLN C C 1
ATOM 3547 O O . GLN C 2 92 ? 21.201 12.191 8.223 1.000 39.921 566 GLN C O 1
ATOM 3553 N N . THR C 2 93 ? 20.253 10.188 8.632 1.000 35.272 567 THR C N 1
ATOM 3554 C CA . THR C 2 93 ? 21.521 9.474 8.545 1.000 34.072 567 THR C CA 1
ATOM 3555 C C . THR C 2 93 ? 22.029 9.461 7.104 1.000 33.978 567 THR C C 1
ATOM 3556 O O . THR C 2 93 ? 23.225 9.609 6.886 1.000 33.411 567 THR C O 1
ATOM 3560 N N . ILE C 2 94 ? 21.124 9.256 6.134 1.000 35.314 568 ILE C N 1
ATOM 3561 C CA . ILE C 2 94 ? 21.497 9.255 4.723 1.000 35.937 568 ILE C CA 1
ATOM 3562 C C . ILE C 2 94 ? 21.977 10.663 4.357 1.000 36.932 568 ILE C C 1
ATOM 3563 O O . ILE C 2 94 ? 22.990 10.817 3.676 1.000 36.241 568 ILE C O 1
ATOM 3568 N N . SER C 2 95 ? 21.264 11.693 4.840 1.000 35.917 569 SER C N 1
ATOM 3569 C CA . SER C 2 95 ? 21.645 13.071 4.549 1.000 37.815 569 SER C CA 1
ATOM 3570 C C . SER C 2 95 ? 23.080 13.366 5.005 1.000 36.612 569 SER C C 1
ATOM 3571 O O . SER C 2 95 ? 23.799 14.112 4.356 1.000 32.755 569 SER C O 1
ATOM 3574 N N . ALA C 2 96 ? 23.521 12.756 6.106 1.000 37.676 570 ALA C N 1
ATOM 3575 C CA . ALA C 2 96 ? 24.876 12.970 6.582 1.000 37.907 570 ALA C CA 1
ATOM 3576 C C . ALA C 2 96 ? 25.891 12.493 5.547 1.000 41.285 570 ALA C C 1
ATOM 3577 O O . ALA C 2 96 ? 26.927 13.140 5.359 1.000 45.831 570 ALA C O 1
ATOM 3579 N N . LEU C 2 97 ? 25.576 11.386 4.855 1.000 41.358 571 LEU C N 1
ATOM 3580 C CA . LEU C 2 97 ? 26.456 10.840 3.827 1.000 43.400 571 LEU C CA 1
ATOM 3581 C C . LEU C 2 97 ? 26.545 11.779 2.617 1.000 43.657 571 LEU C C 1
ATOM 3582 O O . LEU C 2 97 ? 27.594 11.860 1.975 1.000 43.501 571 LEU C O 1
ATOM 3587 N N . ILE C 2 98 ? 25.422 12.417 2.259 1.000 41.661 572 ILE C N 1
ATOM 3588 C CA . ILE C 2 98 ? 25.374 13.368 1.158 1.000 42.355 572 ILE C CA 1
ATOM 3589 C C . ILE C 2 98 ? 26.318 14.533 1.467 1.000 46.561 572 ILE C C 1
ATOM 3590 O O . ILE C 2 98 ? 27.140 14.917 0.638 1.000 41.003 572 ILE C O 1
ATOM 3595 N N . LYS C 2 99 ? 26.184 15.075 2.686 1.000 51.467 573 LYS C N 1
ATOM 3596 C CA . LYS C 2 99 ? 27.017 16.159 3.180 1.000 54.210 573 LYS C CA 1
ATOM 3597 C C . LYS C 2 99 ? 28.489 15.786 3.046 1.000 50.182 573 LYS C C 1
ATOM 3598 O O . LYS C 2 99 ? 29.318 16.643 2.769 1.000 49.614 573 LYS C O 1
ATOM 3604 N N . ALA C 2 100 ? 28.798 14.497 3.216 1.000 50.970 574 ALA C N 1
ATOM 3605 C CA . ALA C 2 100 ? 30.163 14.000 3.139 1.000 51.502 574 ALA C CA 1
ATOM 3606 C C . ALA C 2 100 ? 30.601 13.763 1.687 1.000 53.242 574 ALA C C 1
ATOM 3607 O O . ALA C 2 100 ? 31.623 13.128 1.462 1.000 50.381 574 ALA C O 1
ATOM 3609 N N . GLU C 2 101 ? 29.835 14.311 0.726 1.000 55.438 575 GLU C N 1
ATOM 3610 C CA . GLU C 2 101 ? 30.143 14.340 -0.699 1.000 59.151 575 GLU C CA 1
ATOM 3611 C C . GLU C 2 101 ? 30.039 12.964 -1.357 1.000 55.368 575 GLU C C 1
ATOM 3612 O O . GLU C 2 101 ? 30.776 12.646 -2.287 1.000 58.527 575 GLU C O 1
ATOM 3618 N N . LEU C 2 102 ? 29.030 12.207 -0.931 1.000 51.803 576 LEU C N 1
ATOM 3619 C CA . LEU C 2 102 ? 28.648 10.966 -1.590 1.000 45.105 576 LEU C CA 1
ATOM 3620 C C . LEU C 2 102 ? 27.292 11.152 -2.262 1.000 41.409 576 LEU C C 1
ATOM 3621 O O . LEU C 2 102 ? 26.454 11.917 -1.781 1.000 42.151 576 LEU C O 1
ATOM 3626 N N . ALA C 2 103 ? 27.093 10.430 -3.365 1.000 40.394 577 ALA C N 1
ATOM 3627 C CA . ALA C 2 103 ? 25.888 10.524 -4.173 1.000 39.171 577 ALA C CA 1
ATOM 3628 C C . ALA C 2 103 ? 25.319 9.138 -4.492 1.000 33.722 577 ALA C C 1
ATOM 3629 O O . ALA C 2 103 ? 24.129 8.903 -4.305 1.000 28.692 577 ALA C O 1
ATOM 3631 N N . GLU C 2 104 ? 26.166 8.227 -4.976 1.000 33.620 578 GLU C N 1
ATOM 3632 C CA . GLU C 2 104 ? 25.695 6.954 -5.502 1.000 37.875 578 GLU C CA 1
ATOM 3633 C C . GLU C 2 104 ? 25.045 6.118 -4.398 1.000 34.976 578 GLU C C 1
ATOM 3634 O O . GLU C 2 104 ? 23.980 5.538 -4.586 1.000 32.126 578 GLU C O 1
ATOM 3640 N N . LEU C 2 105 ? 25.712 6.044 -3.247 1.000 35.101 579 LEU C N 1
ATOM 3641 C CA . LEU C 2 105 ? 25.267 5.194 -2.158 1.000 35.051 579 LEU C CA 1
ATOM 3642 C C . LEU C 2 105 ? 24.039 5.817 -1.488 1.000 35.231 579 LEU C C 1
ATOM 3643 O O . LEU C 2 105 ? 23.044 5.129 -1.280 1.000 38.717 579 LEU C O 1
ATOM 3648 N N . PRO C 2 106 ? 24.027 7.126 -1.150 1.000 32.966 580 PRO C N 1
ATOM 3649 C CA . PRO C 2 106 ? 22.816 7.753 -0.609 1.000 32.679 580 PRO C CA 1
ATOM 3650 C C . PRO C 2 106 ? 21.571 7.603 -1.481 1.000 30.321 580 PRO C C 1
ATOM 3651 O O . PRO C 2 106 ? 20.481 7.389 -0.956 1.000 31.048 580 PRO C O 1
ATOM 3655 N N . LEU C 2 107 ? 21.741 7.746 -2.804 1.000 29.407 581 LEU C N 1
ATOM 3656 C CA . LEU C 2 107 ? 20.663 7.533 -3.764 1.000 29.220 581 LEU C CA 1
ATOM 3657 C C . LEU C 2 107 ? 20.062 6.144 -3.542 1.000 26.957 581 LEU C C 1
ATOM 3658 O O . LEU C 2 107 ? 18.843 5.989 -3.394 1.000 26.465 581 LEU C O 1
ATOM 3663 N N . ARG C 2 108 ? 20.931 5.135 -3.509 1.000 26.332 582 ARG C N 1
ATOM 3664 C CA . ARG C 2 108 ? 20.472 3.763 -3.341 1.000 28.755 582 ARG C CA 1
ATOM 3665 C C . ARG C 2 108 ? 19.808 3.576 -1.977 1.000 28.239 582 ARG C C 1
ATOM 3666 O O . ARG C 2 108 ? 18.790 2.903 -1.895 1.000 27.178 582 ARG C O 1
ATOM 3674 N N . LEU C 2 109 ? 20.340 4.218 -0.925 1.000 27.221 583 LEU C N 1
ATOM 3675 C CA . LEU C 2 109 ? 19.775 4.061 0.408 1.000 27.040 583 LEU C CA 1
ATOM 3676 C C . LEU C 2 109 ? 18.381 4.673 0.461 1.000 26.498 583 LEU C C 1
ATOM 3677 O O . LEU C 2 109 ? 17.514 4.177 1.194 1.000 25.686 583 LEU C O 1
ATOM 3682 N N . PHE C 2 110 ? 18.179 5.737 -0.324 1.000 26.486 584 PHE C N 1
ATOM 3683 C CA . PHE C 2 110 ? 16.895 6.425 -0.363 1.000 28.298 584 PHE C CA 1
ATOM 3684 C C . PHE C 2 110 ? 15.886 5.520 -1.056 1.000 26.827 584 PHE C C 1
ATOM 3685 O O . PHE C 2 110 ? 14.770 5.343 -0.573 1.000 28.611 584 PHE C O 1
ATOM 3693 N N . LEU C 2 111 ? 16.303 4.925 -2.176 1.000 25.366 585 LEU C N 1
ATOM 3694 C CA . LEU C 2 111 ? 15.463 3.966 -2.873 1.000 25.661 585 LEU C CA 1
ATOM 3695 C C . LEU C 2 111 ? 15.032 2.833 -1.941 1.000 25.390 585 LEU C C 1
ATOM 3696 O O . LEU C 2 111 ? 13.862 2.447 -1.935 1.000 26.200 585 LEU C O 1
ATOM 3701 N N . GLN C 2 112 ? 15.978 2.280 -1.181 1.000 24.029 586 GLN C N 1
ATOM 3702 C CA . GLN C 2 112 ? 15.667 1.203 -0.254 1.000 24.287 586 GLN C CA 1
ATOM 3703 C C . GLN C 2 112 ? 14.687 1.710 0.797 1.000 25.239 586 GLN C C 1
ATOM 3704 O O . GLN C 2 112 ? 13.808 0.977 1.240 1.000 24.509 586 GLN C O 1
ATOM 3710 N N . GLY C 2 113 ? 14.837 2.973 1.206 1.000 25.862 587 GLY C N 1
ATOM 3711 C CA . GLY C 2 113 ? 13.933 3.523 2.204 1.000 25.404 587 GLY C CA 1
ATOM 3712 C C . GLY C 2 113 ? 12.512 3.664 1.666 1.000 24.787 587 GLY C C 1
ATOM 3713 O O . GLY C 2 113 ? 11.537 3.401 2.375 1.000 26.688 587 GLY C O 1
ATOM 3714 N N . ALA C 2 114 ? 12.404 4.110 0.415 1.000 24.336 588 ALA C N 1
ATOM 3715 C CA . ALA C 2 114 ? 11.113 4.193 -0.242 1.000 25.149 588 ALA C CA 1
ATOM 3716 C C . ALA C 2 114 ? 10.458 2.809 -0.316 1.000 26.474 588 ALA C C 1
ATOM 3717 O O . ALA C 2 114 ? 9.271 2.675 -0.022 1.000 26.726 588 ALA C O 1
ATOM 3719 N N . LEU C 2 115 ? 11.237 1.787 -0.698 1.000 27.071 589 LEU C N 1
ATOM 3720 C CA . LEU C 2 115 ? 10.758 0.408 -0.753 1.000 28.880 589 LEU C CA 1
ATOM 3721 C C . LEU C 2 115 ? 10.166 0.006 0.594 1.000 29.977 589 LEU C C 1
ATOM 3722 O O . LEU C 2 115 ? 9.030 -0.478 0.646 1.000 31.658 589 LEU C O 1
ATOM 3727 N N . ALA C 2 116 ? 10.970 0.172 1.660 1.000 27.789 590 ALA C N 1
ATOM 3728 C CA . ALA C 2 116 ? 10.578 -0.279 2.985 1.000 27.087 590 ALA C CA 1
ATOM 3729 C C . ALA C 2 116 ? 9.299 0.433 3.414 1.000 27.514 590 ALA C C 1
ATOM 3730 O O . ALA C 2 116 ? 8.355 -0.207 3.865 1.000 25.383 590 ALA C O 1
ATOM 3732 N N . ALA C 2 117 ? 9.273 1.761 3.249 1.000 28.779 591 ALA C N 1
ATOM 3733 C CA . ALA C 2 117 ? 8.129 2.560 3.674 1.000 29.686 591 ALA C CA 1
ATOM 3734 C C . ALA C 2 117 ? 6.895 2.139 2.890 1.000 29.893 591 ALA C C 1
ATOM 3735 O O . ALA C 2 117 ? 5.813 2.009 3.453 1.000 30.472 591 ALA C O 1
ATOM 3737 N N . GLY C 2 118 ? 7.080 1.903 1.584 1.000 29.271 592 GLY C N 1
ATOM 3738 C CA . GLY C 2 118 ? 6.003 1.422 0.742 1.000 27.735 592 GLY C CA 1
ATOM 3739 C C . GLY C 2 118 ? 5.362 0.152 1.289 1.000 28.704 592 GLY C C 1
ATOM 3740 O O . GLY C 2 118 ? 4.143 0.039 1.301 1.000 29.645 592 GLY C O 1
ATOM 3741 N N . GLU C 2 119 ? 6.197 -0.782 1.758 1.000 29.785 593 GLU C N 1
ATOM 3742 C CA . GLU C 2 119 ? 5.737 -2.089 2.203 1.000 32.414 593 GLU C CA 1
ATOM 3743 C C . GLU C 2 119 ? 5.049 -2.040 3.569 1.000 35.545 593 GLU C C 1
ATOM 3744 O O . GLU C 2 119 ? 4.280 -2.944 3.870 1.000 38.142 593 GLU C O 1
ATOM 3750 N N . ILE C 2 120 ? 5.358 -1.033 4.407 1.000 36.422 594 ILE C N 1
ATOM 3751 C CA . ILE C 2 120 ? 4.855 -0.966 5.775 1.000 35.570 594 ILE C CA 1
ATOM 3752 C C . ILE C 2 120 ? 3.731 0.059 5.826 1.000 37.137 594 ILE C C 1
ATOM 3753 O O . ILE C 2 120 ? 3.982 1.247 5.693 1.000 40.850 594 ILE C O 1
ATOM 3758 N N . GLY C 2 121 ? 2.496 -0.378 6.078 1.000 39.247 595 GLY C N 1
ATOM 3759 C CA . GLY C 2 121 ? 1.363 0.524 5.905 1.000 41.093 595 GLY C CA 1
ATOM 3760 C C . GLY C 2 121 ? 1.113 1.427 7.115 1.000 40.321 595 GLY C C 1
ATOM 3761 O O . GLY C 2 121 ? -0.022 1.537 7.563 1.000 40.446 595 GLY C O 1
ATOM 3762 N N . PHE C 2 122 ? 2.154 2.093 7.635 1.000 41.523 596 PHE C N 1
ATOM 3763 C CA . PHE C 2 122 ? 1.975 3.005 8.756 1.000 42.713 596 PHE C CA 1
ATOM 3764 C C . PHE C 2 122 ? 1.396 4.320 8.244 1.000 42.926 596 PHE C C 1
ATOM 3765 O O . PHE C 2 122 ? 1.421 4.589 7.050 1.000 44.063 596 PHE C O 1
ATOM 3773 N N . GLU C 2 123 ? 0.856 5.130 9.156 1.000 46.993 597 GLU C N 1
ATOM 3774 C CA . GLU C 2 123 ? 0.201 6.374 8.778 1.000 50.988 597 GLU C CA 1
ATOM 3775 C C . GLU C 2 123 ? 1.210 7.292 8.095 1.000 49.153 597 GLU C C 1
ATOM 3776 O O . GLU C 2 123 ? 2.275 7.554 8.654 1.000 51.337 597 GLU C O 1
ATOM 3782 N N . ASN C 2 124 ? 0.864 7.738 6.877 1.000 46.451 598 ASN C N 1
ATOM 3783 C CA . ASN C 2 124 ? 1.688 8.614 6.052 1.000 45.625 598 ASN C CA 1
ATOM 3784 C C . ASN C 2 124 ? 2.859 7.878 5.395 1.000 43.270 598 ASN C C 1
ATOM 3785 O O . ASN C 2 124 ? 3.782 8.531 4.909 1.000 40.485 598 ASN C O 1
ATOM 3790 N N . HIS C 2 125 ? 2.811 6.537 5.298 1.000 40.664 599 HIS C N 1
ATOM 3791 C CA . HIS C 2 125 ? 3.899 5.814 4.648 1.000 37.088 599 HIS C CA 1
ATOM 3792 C C . HIS C 2 125 ? 4.043 6.277 3.200 1.000 33.454 599 HIS C C 1
ATOM 3793 O O . HIS C 2 125 ? 5.150 6.351 2.677 1.000 31.135 599 HIS C O 1
ATOM 3800 N N . GLU C 2 126 ? 2.926 6.625 2.563 1.000 34.508 600 GLU C N 1
ATOM 3801 C CA . GLU C 2 126 ? 2.950 7.066 1.176 1.000 36.319 600 GLU C CA 1
ATOM 3802 C C . GLU C 2 126 ? 3.770 8.350 1.041 1.000 35.818 600 GLU C C 1
ATOM 3803 O O . GLU C 2 126 ? 4.632 8.453 0.172 1.000 37.849 600 GLU C O 1
ATOM 3809 N N . THR C 2 127 ? 3.512 9.317 1.923 1.000 37.070 601 THR C N 1
ATOM 3810 C CA . THR C 2 127 ? 4.240 10.580 1.917 1.000 37.535 601 THR C CA 1
ATOM 3811 C C . THR C 2 127 ? 5.734 10.333 2.131 1.000 34.306 601 THR C C 1
ATOM 3812 O O . THR C 2 127 ? 6.557 10.925 1.437 1.000 32.075 601 THR C O 1
ATOM 3816 N N . VAL C 2 128 ? 6.076 9.458 3.084 1.000 32.471 602 VAL C N 1
ATOM 3817 C CA . VAL C 2 128 ? 7.471 9.131 3.352 1.000 34.230 602 VAL C CA 1
ATOM 3818 C C . VAL C 2 128 ? 8.104 8.438 2.143 1.000 31.648 602 VAL C C 1
ATOM 3819 O O . VAL C 2 128 ? 9.206 8.786 1.750 1.000 33.929 602 VAL C O 1
ATOM 3823 N N . ALA C 2 129 ? 7.400 7.480 1.541 1.000 30.352 603 ALA C N 1
ATOM 3824 C CA . ALA C 2 129 ? 7.906 6.788 0.364 1.000 33.218 603 ALA C CA 1
ATOM 3825 C C . ALA C 2 129 ? 8.195 7.783 -0.762 1.000 34.761 603 ALA C C 1
ATOM 3826 O O . ALA C 2 129 ? 9.228 7.695 -1.432 1.000 34.745 603 ALA C O 1
ATOM 3828 N N . TYR C 2 130 ? 7.285 8.744 -0.943 1.000 34.676 604 TYR C N 1
ATOM 3829 C CA . TYR C 2 130 ? 7.427 9.748 -1.988 1.000 36.013 604 TYR C CA 1
ATOM 3830 C C . TYR C 2 130 ? 8.624 10.672 -1.725 1.000 34.580 604 TYR C C 1
ATOM 3831 O O . TYR C 2 130 ? 9.324 11.074 -2.653 1.000 34.387 604 TYR C O 1
ATOM 3840 N N . GLU C 2 131 ? 8.847 11.047 -0.465 1.000 32.701 605 GLU C N 1
ATOM 3841 C CA . GLU C 2 131 ? 9.977 11.892 -0.116 1.000 31.787 605 GLU C CA 1
ATOM 3842 C C . GLU C 2 131 ? 11.286 11.169 -0.418 1.000 31.541 605 GLU C C 1
ATOM 3843 O O . GLU C 2 131 ? 12.221 11.769 -0.950 1.000 31.632 605 GLU C O 1
ATOM 3849 N N . PHE C 2 132 ? 11.339 9.870 -0.078 1.000 30.680 606 PHE C N 1
ATOM 3850 C CA . PHE C 2 132 ? 12.534 9.065 -0.277 1.000 29.193 606 PHE C CA 1
ATOM 3851 C C . PHE C 2 132 ? 12.837 8.981 -1.777 1.000 29.631 606 PHE C C 1
ATOM 3852 O O . PHE C 2 132 ? 13.983 9.158 -2.191 1.000 29.081 606 PHE C O 1
ATOM 3860 N N . MET C 2 133 ? 11.810 8.734 -2.599 1.000 30.049 607 MET C N 1
ATOM 3861 C CA . MET C 2 133 ? 11.977 8.695 -4.050 1.000 30.608 607 MET C CA 1
ATOM 3862 C C . MET C 2 133 ? 12.460 10.051 -4.589 1.000 30.744 607 MET C C 1
ATOM 3863 O O . MET C 2 133 ? 13.298 10.076 -5.478 1.000 29.522 607 MET C O 1
ATOM 3868 N N . SER C 2 134 ? 11.951 11.169 -4.049 1.000 31.892 608 SER C N 1
ATOM 3869 C CA . SER C 2 134 ? 12.336 12.506 -4.487 1.000 32.805 608 SER C CA 1
ATOM 3870 C C . SER C 2 134 ? 13.808 12.749 -4.203 1.000 32.059 608 SER C C 1
ATOM 3871 O O . SER C 2 134 ? 14.537 13.279 -5.039 1.000 30.414 608 SER C O 1
ATOM 3874 N N . GLN C 2 135 ? 14.234 12.390 -2.990 1.000 34.081 609 GLN C N 1
ATOM 3875 C CA . GLN C 2 135 ? 15.624 12.563 -2.621 1.000 36.390 609 GLN C CA 1
ATOM 3876 C C . GLN C 2 135 ? 16.509 11.822 -3.629 1.000 35.752 609 GLN C C 1
ATOM 3877 O O . GLN C 2 135 ? 17.543 12.335 -4.069 1.000 35.731 609 GLN C O 1
ATOM 3883 N N . ALA C 2 136 ? 16.074 10.618 -4.019 1.000 34.610 610 ALA C N 1
ATOM 3884 C CA . ALA C 2 136 ? 16.810 9.807 -4.978 1.000 32.481 610 ALA C CA 1
ATOM 3885 C C . ALA C 2 136 ? 16.922 10.558 -6.298 1.000 30.561 610 ALA C C 1
ATOM 3886 O O . ALA C 2 136 ? 18.005 10.667 -6.858 1.000 30.030 610 ALA C O 1
ATOM 3888 N N . PHE C 2 137 ? 15.795 11.082 -6.776 1.000 30.223 611 PHE C N 1
ATOM 3889 C CA . PHE C 2 137 ? 15.758 11.825 -8.025 1.000 31.811 611 PHE C CA 1
ATOM 3890 C C . PHE C 2 137 ? 16.627 13.084 -7.938 1.000 30.846 611 PHE C C 1
ATOM 3891 O O . PHE C 2 137 ? 17.307 13.420 -8.906 1.000 31.100 611 PHE C O 1
ATOM 3899 N N . SER C 2 138 ? 16.638 13.757 -6.780 1.000 30.624 612 SER C N 1
ATOM 3900 C CA . SER C 2 138 ? 17.455 14.952 -6.618 1.000 31.779 612 SER C CA 1
ATOM 3901 C C . SER C 2 138 ? 18.939 14.637 -6.800 1.000 31.656 612 SER C C 1
ATOM 3902 O O . SER C 2 138 ? 19.628 15.328 -7.561 1.000 29.888 612 SER C O 1
ATOM 3905 N N . LEU C 2 139 ? 19.416 13.588 -6.105 1.000 32.026 613 LEU C N 1
ATOM 3906 C CA . LEU C 2 139 ? 20.795 13.145 -6.255 1.000 32.733 613 LEU C CA 1
ATOM 3907 C C . LEU C 2 139 ? 21.084 12.730 -7.700 1.000 33.426 613 LEU C C 1
ATOM 3908 O O . LEU C 2 139 ? 22.174 13.019 -8.207 1.000 32.545 613 LEU C O 1
ATOM 3913 N N . TYR C 2 140 ? 20.107 12.069 -8.351 1.000 32.476 614 TYR C N 1
ATOM 3914 C CA . TYR C 2 140 ? 20.251 11.662 -9.741 1.000 31.701 614 TYR C CA 1
ATOM 3915 C C . TYR C 2 140 ? 20.556 12.880 -10.611 1.000 34.886 614 TYR C C 1
ATOM 3916 O O . TYR C 2 140 ? 21.542 12.878 -11.342 1.000 35.649 614 TYR C O 1
ATOM 3925 N N . GLU C 2 141 ? 19.722 13.922 -10.506 1.000 40.061 615 GLU C N 1
ATOM 3926 C CA . GLU C 2 141 ? 19.812 15.088 -11.372 1.000 45.150 615 GLU C CA 1
ATOM 3927 C C . GLU C 2 141 ? 21.063 15.917 -11.097 1.000 41.874 615 GLU C C 1
ATOM 3928 O O . GLU C 2 141 ? 21.637 16.468 -12.025 1.000 43.526 615 GLU C O 1
ATOM 3934 N N . ASP C 2 142 ? 21.489 16.010 -9.839 1.000 41.543 616 ASP C N 1
ATOM 3935 C CA . ASP C 2 142 ? 22.492 16.995 -9.462 1.000 41.833 616 ASP C CA 1
ATOM 3936 C C . ASP C 2 142 ? 23.909 16.423 -9.426 1.000 41.850 616 ASP C C 1
ATOM 3937 O O . ASP C 2 142 ? 24.841 17.161 -9.727 1.000 45.326 616 ASP C O 1
ATOM 3942 N N . GLU C 2 143 ? 24.094 15.141 -9.066 1.000 41.668 617 GLU C N 1
ATOM 3943 C CA . GLU C 2 143 ? 25.427 14.648 -8.735 1.000 41.455 617 GLU C CA 1
ATOM 3944 C C . GLU C 2 143 ? 25.906 13.461 -9.569 1.000 42.620 617 GLU C C 1
ATOM 3945 O O . GLU C 2 143 ? 27.093 13.126 -9.486 1.000 45.915 617 GLU C O 1
ATOM 3951 N N . ILE C 2 144 ? 25.008 12.816 -10.338 1.000 40.166 618 ILE C N 1
ATOM 3952 C CA . ILE C 2 144 ? 25.376 11.635 -11.106 1.000 39.922 618 ILE C CA 1
ATOM 3953 C C . ILE C 2 144 ? 25.817 12.063 -12.510 1.000 41.535 618 ILE C C 1
ATOM 3954 O O . ILE C 2 144 ? 24.981 12.390 -13.350 1.000 39.890 618 ILE C O 1
ATOM 3959 N N . SER C 2 145 ? 27.132 12.006 -12.756 1.000 44.834 619 SER C N 1
ATOM 3960 C CA . SER C 2 145 ? 27.778 12.749 -13.826 1.000 51.632 619 SER C CA 1
ATOM 3961 C C . SER C 2 145 ? 28.011 11.903 -15.071 1.000 52.155 619 SER C C 1
ATOM 3962 O O . SER C 2 145 ? 27.862 12.414 -16.175 1.000 71.456 619 SER C O 1
ATOM 3965 N N . ASP C 2 146 ? 28.385 10.637 -14.893 1.000 48.200 620 ASP C N 1
ATOM 3966 C CA . ASP C 2 146 ? 28.874 9.797 -15.977 1.000 49.057 620 ASP C CA 1
ATOM 3967 C C . ASP C 2 146 ? 27.686 9.053 -16.576 1.000 45.291 620 ASP C C 1
ATOM 3968 O O . ASP C 2 146 ? 26.821 8.638 -15.835 1.000 42.441 620 ASP C O 1
ATOM 3973 N N . SER C 2 147 ? 27.673 8.847 -17.901 1.000 44.752 621 SER C N 1
ATOM 3974 C CA . SER C 2 147 ? 26.647 8.086 -18.609 1.000 43.639 621 SER C CA 1
ATOM 3975 C C . SER C 2 147 ? 26.430 6.679 -18.042 1.000 38.938 621 SER C C 1
ATOM 3976 O O . SER C 2 147 ? 25.296 6.233 -17.982 1.000 35.915 621 SER C O 1
ATOM 3979 N N . LYS C 2 148 ? 27.507 5.968 -17.684 1.000 38.778 622 LYS C N 1
ATOM 3980 C CA . LYS C 2 148 ? 27.405 4.649 -17.081 1.000 42.170 622 LYS C CA 1
ATOM 3981 C C . LYS C 2 148 ? 26.702 4.725 -15.721 1.000 35.836 622 LYS C C 1
ATOM 3982 O O . LYS C 2 148 ? 25.747 3.999 -15.486 1.000 32.018 622 LYS C O 1
ATOM 3988 N N . ALA C 2 149 ? 27.162 5.620 -14.846 1.000 33.223 623 ALA C N 1
ATOM 3989 C CA . ALA C 2 149 ? 26.551 5.770 -13.538 1.000 31.794 623 ALA C CA 1
ATOM 3990 C C . ALA C 2 149 ? 25.084 6.189 -13.653 1.000 30.702 623 ALA C C 1
ATOM 3991 O O . ALA C 2 149 ? 24.250 5.742 -12.871 1.000 31.881 623 ALA C O 1
ATOM 3993 N N . GLN C 2 150 ? 24.767 7.062 -14.612 1.000 29.580 624 GLN C N 1
ATOM 3994 C CA . GLN C 2 150 ? 23.406 7.552 -14.784 1.000 29.221 624 GLN C CA 1
ATOM 3995 C C . GLN C 2 150 ? 22.500 6.395 -15.197 1.000 28.150 624 GLN C C 1
ATOM 3996 O O . GLN C 2 150 ? 21.407 6.235 -14.666 1.000 27.216 624 GLN C O 1
ATOM 4002 N N . LEU C 2 151 ? 22.963 5.581 -16.153 1.000 28.328 625 LEU C N 1
ATOM 4003 C CA . LEU C 2 151 ? 22.161 4.484 -16.662 1.000 27.622 625 LEU C CA 1
ATOM 4004 C C . LEU C 2 151 ? 21.937 3.470 -15.538 1.000 27.417 625 LEU C C 1
ATOM 4005 O O . LEU C 2 151 ? 20.843 2.933 -15.398 1.000 27.316 625 LEU C O 1
ATOM 4010 N N . ALA C 2 152 ? 22.974 3.207 -14.742 1.000 28.160 626 ALA C N 1
ATOM 4011 C CA . ALA C 2 152 ? 22.856 2.328 -13.581 1.000 28.168 626 ALA C CA 1
ATOM 4012 C C . ALA C 2 152 ? 21.810 2.879 -12.613 1.000 27.662 626 ALA C C 1
ATOM 4013 O O . ALA C 2 152 ? 20.953 2.145 -12.147 1.000 29.558 626 ALA C O 1
ATOM 4015 N N . ALA C 2 153 ? 21.875 4.177 -12.317 1.000 26.021 627 ALA C N 1
ATOM 4016 C CA . ALA C 2 153 ? 21.035 4.753 -11.283 1.000 26.756 627 ALA C CA 1
ATOM 4017 C C . ALA C 2 153 ? 19.579 4.777 -11.737 1.000 26.411 627 ALA C C 1
ATOM 4018 O O . ALA C 2 153 ? 18.690 4.426 -10.969 1.000 26.736 627 ALA C O 1
ATOM 4020 N N . ILE C 2 154 ? 19.335 5.161 -12.993 1.000 25.843 628 ILE C N 1
ATOM 4021 C CA . ILE C 2 154 ? 17.969 5.232 -13.469 1.000 25.492 628 ILE C CA 1
ATOM 4022 C C . ILE C 2 154 ? 17.372 3.824 -13.516 1.000 23.988 628 ILE C C 1
ATOM 4023 O O . ILE C 2 154 ? 16.181 3.640 -13.243 1.000 22.938 628 ILE C O 1
ATOM 4028 N N . THR C 2 155 ? 18.192 2.815 -13.817 1.000 23.538 629 THR C N 1
ATOM 4029 C CA . THR C 2 155 ? 17.680 1.450 -13.902 1.000 23.237 629 THR C CA 1
ATOM 4030 C C . THR C 2 155 ? 17.229 1.016 -12.506 1.000 23.001 629 THR C C 1
ATOM 4031 O O . THR C 2 155 ? 16.175 0.389 -12.331 1.000 24.079 629 THR C O 1
ATOM 4035 N N . LEU C 2 156 ? 18.025 1.382 -11.500 1.000 21.988 630 LEU C N 1
ATOM 4036 C CA . LEU C 2 156 ? 17.674 1.094 -10.124 1.000 23.309 630 LEU C CA 1
ATOM 4037 C C . LEU C 2 156 ? 16.410 1.835 -9.713 1.000 25.136 630 LEU C C 1
ATOM 4038 O O . LEU C 2 156 ? 15.584 1.278 -8.982 1.000 27.981 630 LEU C O 1
ATOM 4043 N N . ILE C 2 157 ? 16.258 3.084 -10.166 1.000 24.676 631 ILE C N 1
ATOM 4044 C CA . ILE C 2 157 ? 15.092 3.871 -9.789 1.000 25.280 631 ILE C CA 1
ATOM 4045 C C . ILE C 2 157 ? 13.850 3.198 -10.351 1.000 23.149 631 ILE C C 1
ATOM 4046 O O . ILE C 2 157 ? 12.907 2.921 -9.629 1.000 24.604 631 ILE C O 1
ATOM 4051 N N . ILE C 2 158 ? 13.879 2.914 -11.650 1.000 24.733 632 ILE C N 1
ATOM 4052 C CA . ILE C 2 158 ? 12.779 2.244 -12.330 1.000 24.058 632 ILE C CA 1
ATOM 4053 C C . ILE C 2 158 ? 12.461 0.902 -11.659 1.000 24.160 632 ILE C C 1
ATOM 4054 O O . ILE C 2 158 ? 11.303 0.610 -11.334 1.000 23.685 632 ILE C O 1
ATOM 4059 N N . GLY C 2 159 ? 13.498 0.088 -11.437 1.000 23.295 633 GLY C N 1
ATOM 4060 C CA . GLY C 2 159 ? 13.302 -1.239 -10.874 1.000 23.967 633 GLY C CA 1
ATOM 4061 C C . GLY C 2 159 ? 12.680 -1.195 -9.480 1.000 23.539 633 GLY C C 1
ATOM 4062 O O . GLY C 2 159 ? 11.820 -2.014 -9.155 1.000 23.072 633 GLY C O 1
ATOM 4063 N N . THR C 2 160 ? 13.113 -0.231 -8.663 1.000 24.259 634 THR C N 1
ATOM 4064 C CA . THR C 2 160 ? 12.562 -0.079 -7.328 1.000 24.763 634 THR C CA 1
ATOM 4065 C C . THR C 2 160 ? 11.092 0.324 -7.430 1.000 24.517 634 THR C C 1
ATOM 4066 O O . THR C 2 160 ? 10.242 -0.246 -6.760 1.000 21.344 634 THR C O 1
ATOM 4070 N N . PHE C 2 161 ? 10.805 1.342 -8.249 1.000 25.705 635 PHE C N 1
ATOM 4071 C CA . PHE C 2 161 ? 9.467 1.920 -8.303 1.000 26.199 635 PHE C CA 1
ATOM 4072 C C . PHE C 2 161 ? 8.462 0.902 -8.849 1.000 26.045 635 PHE C C 1
ATOM 4073 O O . PHE C 2 161 ? 7.287 0.918 -8.473 1.000 27.129 635 PHE C O 1
ATOM 4081 N N . GLU C 2 162 ? 8.931 0.025 -9.743 1.000 25.365 636 GLU C N 1
ATOM 4082 C CA . GLU C 2 162 ? 8.075 -0.960 -10.392 1.000 27.398 636 GLU C CA 1
ATOM 4083 C C . GLU C 2 162 ? 7.526 -1.963 -9.372 1.000 28.912 636 GLU C C 1
ATOM 4084 O O . GLU C 2 162 ? 6.436 -2.485 -9.546 1.000 30.378 636 GLU C O 1
ATOM 4090 N N . ARG C 2 163 ? 8.281 -2.236 -8.307 1.000 29.626 637 ARG C N 1
ATOM 4091 C CA . ARG C 2 163 ? 7.841 -3.134 -7.252 1.000 30.218 637 ARG C CA 1
ATOM 4092 C C . ARG C 2 163 ? 6.906 -2.460 -6.244 1.000 30.850 637 ARG C C 1
ATOM 4093 O O . ARG C 2 163 ? 6.348 -3.150 -5.405 1.000 33.996 637 ARG C O 1
ATOM 4101 N N . MET C 2 164 ? 6.739 -1.138 -6.266 1.000 31.482 638 MET C N 1
ATOM 4102 C CA . MET C 2 164 ? 6.042 -0.474 -5.165 1.000 31.482 638 MET C CA 1
ATOM 4103 C C . MET C 2 164 ? 4.547 -0.372 -5.457 1.000 33.236 638 MET C C 1
ATOM 4104 O O . MET C 2 164 ? 4.166 -0.083 -6.587 1.000 36.759 638 MET C O 1
ATOM 4109 N N . LYS C 2 165 ? 3.707 -0.577 -4.432 1.000 36.877 639 LYS C N 1
ATOM 4110 C CA . LYS C 2 165 ? 2.262 -0.632 -4.627 1.000 42.003 639 LYS C CA 1
ATOM 4111 C C . LYS C 2 165 ? 1.515 0.369 -3.737 1.000 42.164 639 LYS C C 1
ATOM 4112 O O . LYS C 2 165 ? 0.288 0.302 -3.633 1.000 44.923 639 LYS C O 1
ATOM 4118 N N . CYS C 2 166 ? 2.236 1.329 -3.149 1.000 38.932 640 CYS C N 1
ATOM 4119 C CA . CYS C 2 166 ? 1.690 2.152 -2.078 1.000 38.250 640 CYS C CA 1
ATOM 4120 C C . CYS C 2 166 ? 1.139 3.494 -2.574 1.000 38.131 640 CYS C C 1
ATOM 4121 O O . CYS C 2 166 ? 0.541 4.233 -1.798 1.000 41.954 640 CYS C O 1
ATOM 4124 N N . PHE C 2 167 ? 1.369 3.849 -3.841 1.000 37.346 641 PHE C N 1
ATOM 4125 C CA . PHE C 2 167 ? 1.053 5.194 -4.299 1.000 36.442 641 PHE C CA 1
ATOM 4126 C C . PHE C 2 167 ? -0.327 5.213 -4.947 1.000 40.074 641 PHE C C 1
ATOM 4127 O O . PHE C 2 167 ? -0.651 4.321 -5.733 1.000 42.149 641 PHE C O 1
ATOM 4135 N N . SER C 2 168 ? -1.124 6.245 -4.632 1.000 39.977 642 SER C N 1
ATOM 4136 C CA . SER C 2 168 ? -2.307 6.544 -5.432 1.000 40.642 642 SER C CA 1
ATOM 4137 C C . SER C 2 168 ? -1.889 6.987 -6.835 1.000 42.163 642 SER C C 1
ATOM 4138 O O . SER C 2 168 ? -0.724 7.283 -7.077 1.000 43.745 642 SER C O 1
ATOM 4141 N N . GLU C 2 169 ? -2.849 7.045 -7.759 1.000 46.105 643 GLU C N 1
ATOM 4142 C CA . GLU C 2 169 ? -2.585 7.493 -9.119 1.000 46.206 643 GLU C CA 1
ATOM 4143 C C . GLU C 2 169 ? -2.052 8.920 -9.114 1.000 44.908 643 GLU C C 1
ATOM 4144 O O . GLU C 2 169 ? -1.234 9.259 -9.964 1.000 45.748 643 GLU C O 1
ATOM 4150 N N . GLU C 2 170 ? -2.500 9.763 -8.172 1.000 47.607 644 GLU C N 1
ATOM 4151 C CA . GLU C 2 170 ? -2.076 11.156 -8.217 1.000 52.889 644 GLU C CA 1
ATOM 4152 C C . GLU C 2 170 ? -0.582 11.220 -7.913 1.000 49.778 644 GLU C C 1
ATOM 4153 O O . GLU C 2 170 ? 0.079 12.124 -8.398 1.000 48.360 644 GLU C O 1
ATOM 4159 N N . ASN C 2 171 ? -0.037 10.257 -7.159 1.000 50.795 645 ASN C N 1
ATOM 4160 C CA . ASN C 2 171 ? 1.384 10.257 -6.837 1.000 48.091 645 ASN C CA 1
ATOM 4161 C C . ASN C 2 171 ? 2.172 9.366 -7.791 1.000 43.526 645 ASN C C 1
ATOM 4162 O O . ASN C 2 171 ? 3.354 9.599 -7.993 1.000 43.823 645 ASN C O 1
ATOM 4167 N N . HIS C 2 172 ? 1.521 8.346 -8.354 1.000 40.511 646 HIS C N 1
ATOM 4168 C CA . HIS C 2 172 ? 2.187 7.373 -9.205 1.000 38.439 646 HIS C CA 1
ATOM 4169 C C . HIS C 2 172 ? 2.540 8.025 -10.537 1.000 40.793 646 HIS C C 1
ATOM 4170 O O . HIS C 2 172 ? 3.616 7.794 -11.068 1.000 40.173 646 HIS C O 1
ATOM 4177 N N . GLU C 2 173 ? 1.635 8.854 -11.065 1.000 45.876 647 GLU C N 1
ATOM 4178 C CA . GLU C 2 173 ? 1.792 9.401 -12.403 1.000 49.735 647 GLU C CA 1
ATOM 4179 C C . GLU C 2 173 ? 3.024 10.305 -12.461 1.000 43.960 647 GLU C C 1
ATOM 4180 O O . GLU C 2 173 ? 3.881 10.083 -13.302 1.000 41.755 647 GLU C O 1
ATOM 4186 N N . PRO C 2 174 ? 3.203 11.331 -11.600 1.000 42.527 648 PRO C N 1
ATOM 4187 C CA . PRO C 2 174 ? 4.420 12.146 -11.649 1.000 40.963 648 PRO C CA 1
ATOM 4188 C C . PRO C 2 174 ? 5.724 11.346 -11.610 1.000 40.213 648 PRO C C 1
ATOM 4189 O O . PRO C 2 174 ? 6.646 11.660 -12.353 1.000 37.824 648 PRO C O 1
ATOM 4193 N N . LEU C 2 175 ? 5.798 10.304 -10.775 1.000 39.791 649 LEU C N 1
ATOM 4194 C CA . LEU C 2 175 ? 6.991 9.463 -10.692 1.000 39.632 649 LEU C CA 1
ATOM 4195 C C . LEU C 2 175 ? 7.171 8.683 -11.994 1.000 36.797 649 LEU C C 1
ATOM 4196 O O . LEU C 2 175 ? 8.278 8.550 -12.513 1.000 34.751 649 LEU C O 1
ATOM 4201 N N . ARG C 2 176 ? 6.068 8.136 -12.496 1.000 35.120 650 ARG C N 1
ATOM 4202 C CA . ARG C 2 176 ? 6.063 7.448 -13.774 1.000 39.999 650 ARG C CA 1
ATOM 4203 C C . ARG C 2 176 ? 6.661 8.383 -14.827 1.000 39.341 650 ARG C C 1
ATOM 4204 O O . ARG C 2 176 ? 7.646 8.022 -15.464 1.000 36.088 650 ARG C O 1
ATOM 4212 N N . THR C 2 177 ? 6.110 9.599 -14.972 1.000 39.296 651 THR C N 1
ATOM 4213 C CA . THR C 2 177 ? 6.532 10.462 -16.072 1.000 40.673 651 THR C CA 1
ATOM 4214 C C . THR C 2 177 ? 7.950 10.980 -15.808 1.000 36.410 651 THR C C 1
ATOM 4215 O O . THR C 2 177 ? 8.726 11.135 -16.730 1.000 37.722 651 THR C O 1
ATOM 4219 N N . GLN C 2 178 ? 8.330 11.164 -14.553 1.000 34.727 652 GLN C N 1
ATOM 4220 C CA . GLN C 2 178 ? 9.695 11.518 -14.209 1.000 37.037 652 GLN C CA 1
ATOM 4221 C C . GLN C 2 178 ? 10.679 10.430 -14.654 1.000 35.963 652 GLN C C 1
ATOM 4222 O O . GLN C 2 178 ? 11.755 10.724 -15.161 1.000 36.354 652 GLN C O 1
ATOM 4228 N N . CYS C 2 179 ? 10.332 9.153 -14.456 1.000 34.405 653 CYS C N 1
ATOM 4229 C CA . CYS C 2 179 ? 11.199 8.073 -14.893 1.000 31.990 653 CYS C CA 1
ATOM 4230 C C . CYS C 2 179 ? 11.377 8.123 -16.401 1.000 30.893 653 CYS C C 1
ATOM 4231 O O . CYS C 2 179 ? 12.481 7.968 -16.897 1.000 31.097 653 CYS C O 1
ATOM 4234 N N . ALA C 2 180 ? 10.272 8.311 -17.122 1.000 35.921 654 ALA C N 1
ATOM 4235 C CA . ALA C 2 180 ? 10.272 8.349 -18.581 1.000 36.625 654 ALA C CA 1
ATOM 4236 C C . ALA C 2 180 ? 11.063 9.555 -19.067 1.000 35.055 654 ALA C C 1
ATOM 4237 O O . ALA C 2 180 ? 11.804 9.455 -20.029 1.000 36.219 654 ALA C O 1
ATOM 4239 N N . LEU C 2 181 ? 10.916 10.685 -18.380 1.000 36.648 655 LEU C N 1
ATOM 4240 C CA . LEU C 2 181 ? 11.589 11.911 -18.770 1.000 38.894 655 LEU C CA 1
ATOM 4241 C C . LEU C 2 181 ? 13.093 11.710 -18.602 1.000 36.510 655 LEU C C 1
ATOM 4242 O O . LEU C 2 181 ? 13.848 12.010 -19.512 1.000 35.837 655 LEU C O 1
ATOM 4247 N N . ALA C 2 182 ? 13.516 11.151 -17.461 1.000 33.628 656 ALA C N 1
ATOM 4248 C CA . ALA C 2 182 ? 14.935 10.955 -17.201 1.000 34.925 656 ALA C CA 1
ATOM 4249 C C . ALA C 2 182 ? 15.541 9.995 -18.218 1.000 34.954 656 ALA C C 1
ATOM 4250 O O . ALA C 2 182 ? 16.686 10.165 -18.634 1.000 35.936 656 ALA C O 1
ATOM 4252 N N . ALA C 2 183 ? 14.769 8.966 -18.580 1.000 34.295 657 ALA C N 1
ATOM 4253 C CA . ALA C 2 183 ? 15.230 7.945 -19.502 1.000 35.058 657 ALA C CA 1
ATOM 4254 C C . ALA C 2 183 ? 15.486 8.562 -20.878 1.000 34.124 657 ALA C C 1
ATOM 4255 O O . ALA C 2 183 ? 16.508 8.319 -21.518 1.000 31.823 657 ALA C O 1
ATOM 4257 N N . SER C 2 184 ? 14.541 9.393 -21.308 1.000 35.335 658 SER C N 1
ATOM 4258 C CA . SER C 2 184 ? 14.595 10.020 -22.613 1.000 38.383 658 SER C CA 1
ATOM 4259 C C . SER C 2 184 ? 15.734 11.037 -22.720 1.000 37.178 658 SER C C 1
ATOM 4260 O O . SER C 2 184 ? 16.076 11.401 -23.834 1.000 44.218 658 SER C O 1
ATOM 4263 N N . LYS C 2 185 ? 16.337 11.466 -21.599 1.000 37.988 659 LYS C N 1
ATOM 4264 C CA . LYS C 2 185 ? 17.328 12.536 -21.591 1.000 37.528 659 LYS C CA 1
ATOM 4265 C C . LYS C 2 185 ? 18.749 12.057 -21.296 1.000 34.034 659 LYS C C 1
ATOM 4266 O O . LYS C 2 185 ? 19.650 12.876 -21.132 1.000 34.330 659 LYS C O 1
ATOM 4272 N N . LEU C 2 186 ? 18.967 10.748 -21.222 1.000 32.552 660 LEU C N 1
ATOM 4273 C CA . LEU C 2 186 ? 20.321 10.227 -21.166 1.000 32.331 660 LEU C CA 1
ATOM 4274 C C . LEU C 2 186 ? 21.036 10.684 -22.429 1.000 32.966 660 LEU C C 1
ATOM 4275 O O . LEU C 2 186 ? 20.388 10.850 -23.452 1.000 35.507 660 LEU C O 1
ATOM 4280 N N . LEU C 2 187 ? 22.352 10.895 -22.351 1.000 33.888 661 LEU C N 1
ATOM 4281 C CA . LEU C 2 187 ? 23.112 11.408 -23.481 1.000 34.212 661 LEU C CA 1
ATOM 4282 C C . LEU C 2 187 ? 23.059 10.409 -24.640 1.000 35.162 661 LEU C C 1
ATOM 4283 O O . LEU C 2 187 ? 22.606 10.760 -25.725 1.000 33.802 661 LEU C O 1
ATOM 4288 N N . LYS C 2 188 ? 23.504 9.165 -24.389 1.000 35.397 662 LYS C N 1
ATOM 4289 C CA . LYS C 2 188 ? 23.694 8.170 -25.429 1.000 36.640 662 LYS C CA 1
ATOM 4290 C C . LYS C 2 188 ? 22.353 7.577 -25.857 1.000 36.411 662 LYS C C 1
ATOM 4291 O O . LYS C 2 188 ? 21.571 7.163 -25.014 1.000 36.481 662 LYS C O 1
ATOM 4297 N N . LYS C 2 189 ? 22.128 7.505 -27.179 1.000 36.444 663 LYS C N 1
ATOM 4298 C CA . LYS C 2 189 ? 20.878 7.039 -27.759 1.000 36.256 663 LYS C CA 1
ATOM 4299 C C . LYS C 2 189 ? 20.628 5.577 -27.408 1.000 35.118 663 LYS C C 1
ATOM 4300 O O . LYS C 2 189 ? 19.484 5.211 -27.170 1.000 35.041 663 LYS C O 1
ATOM 4306 N N . PRO C 2 190 ? 21.647 4.688 -27.384 1.000 34.334 664 PRO C N 1
ATOM 4307 C CA . PRO C 2 190 ? 21.447 3.317 -26.915 1.000 34.469 664 PRO C CA 1
ATOM 4308 C C . PRO C 2 190 ? 20.901 3.266 -25.490 1.000 34.690 664 PRO C C 1
ATOM 4309 O O . PRO C 2 190 ? 19.992 2.483 -25.195 1.000 34.681 664 PRO C O 1
ATOM 4313 N N . ASP C 2 191 ? 21.490 4.097 -24.612 1.000 33.926 665 ASP C N 1
ATOM 4314 C CA . ASP C 2 191 ? 21.095 4.142 -23.216 1.000 34.756 665 ASP C CA 1
ATOM 4315 C C . ASP C 2 191 ? 19.641 4.590 -23.119 1.000 32.722 665 ASP C C 1
ATOM 4316 O O . ASP C 2 191 ? 18.846 3.941 -22.451 1.000 34.312 665 ASP C O 1
ATOM 4321 N N . GLN C 2 192 ? 19.302 5.685 -23.802 1.000 31.585 666 GLN C N 1
ATOM 4322 C CA . GLN C 2 192 ? 17.931 6.167 -23.854 1.000 30.584 666 GLN C CA 1
ATOM 4323 C C . GLN C 2 192 ? 16.992 5.049 -24.280 1.000 29.263 666 GLN C C 1
ATOM 4324 O O . GLN C 2 192 ? 15.924 4.873 -23.701 1.000 27.842 666 GLN C O 1
ATOM 4330 N N . GLY C 2 193 ? 17.383 4.355 -25.352 1.000 28.378 667 GLY C N 1
ATOM 4331 C CA . GLY C 2 193 ? 16.579 3.293 -25.916 1.000 28.574 667 GLY C CA 1
ATOM 4332 C C . GLY C 2 193 ? 16.276 2.228 -24.872 1.000 28.743 667 GLY C C 1
ATOM 4333 O O . GLY C 2 193 ? 15.126 1.865 -24.663 1.000 32.735 667 GLY C O 1
ATOM 4334 N N . ARG C 2 194 ? 17.321 1.753 -24.206 1.000 29.038 668 ARG C N 1
ATOM 4335 C CA . ARG C 2 194 ? 17.165 0.729 -23.188 1.000 29.490 668 ARG C CA 1
ATOM 4336 C C . ARG C 2 194 ? 16.336 1.246 -22.012 1.000 29.223 668 ARG C C 1
ATOM 4337 O O . ARG C 2 194 ? 15.458 0.541 -21.525 1.000 28.993 668 ARG C O 1
ATOM 4345 N N . ALA C 2 195 ? 16.590 2.483 -21.573 1.000 28.244 669 ALA C N 1
ATOM 4346 C CA . ALA C 2 195 ? 15.945 2.995 -20.374 1.000 27.190 669 ALA C CA 1
ATOM 4347 C C . ALA C 2 195 ? 14.465 3.254 -20.630 1.000 28.001 669 ALA C C 1
ATOM 4348 O O . ALA C 2 195 ? 13.623 2.925 -19.791 1.000 30.075 669 ALA C O 1
ATOM 4350 N N . VAL C 2 196 ? 14.135 3.826 -21.795 1.000 29.598 670 VAL C N 1
ATOM 4351 C CA . VAL C 2 196 ? 12.743 4.103 -22.134 1.000 29.832 670 VAL C CA 1
ATOM 4352 C C . VAL C 2 196 ? 11.991 2.779 -22.288 1.000 30.372 670 VAL C C 1
ATOM 4353 O O . VAL C 2 196 ? 10.820 2.668 -21.923 1.000 28.597 670 VAL C O 1
ATOM 4357 N N . SER C 2 197 ? 12.695 1.770 -22.808 1.000 30.554 671 SER C N 1
ATOM 4358 C CA . SER C 2 197 ? 12.143 0.442 -22.995 1.000 30.657 671 SER C CA 1
ATOM 4359 C C . SER C 2 197 ? 11.812 -0.191 -21.648 1.000 30.926 671 SER C C 1
ATOM 4360 O O . SER C 2 197 ? 10.755 -0.799 -21.489 1.000 30.685 671 SER C O 1
ATOM 4363 N N . THR C 2 198 ? 12.726 -0.037 -20.681 1.000 31.281 672 THR C N 1
ATOM 4364 C CA . THR C 2 198 ? 12.555 -0.560 -19.331 1.000 31.348 672 THR C CA 1
ATOM 4365 C C . THR C 2 198 ? 11.370 0.115 -18.634 1.000 31.895 672 THR C C 1
ATOM 4366 O O . THR C 2 198 ? 10.709 -0.526 -17.826 1.000 33.866 672 THR C O 1
ATOM 4370 N N . CYS C 2 199 ? 11.080 1.387 -18.944 1.000 30.608 673 CYS C N 1
ATOM 4371 C CA . CYS C 2 199 ? 9.965 2.085 -18.316 1.000 31.199 673 CYS C CA 1
ATOM 4372 C C . CYS C 2 199 ? 8.623 1.482 -18.720 1.000 30.865 673 CYS C C 1
ATOM 4373 O O . CYS C 2 199 ? 7.623 1.742 -18.058 1.000 29.997 673 CYS C O 1
ATOM 4376 N N . ALA C 2 200 ? 8.594 0.707 -19.807 1.000 30.745 674 ALA C N 1
ATOM 4377 C CA . ALA C 2 200 ? 7.370 0.039 -20.214 1.000 32.176 674 ALA C CA 1
ATOM 4378 C C . ALA C 2 200 ? 6.760 -0.742 -19.050 1.000 30.657 674 ALA C C 1
ATOM 4379 O O . ALA C 2 200 ? 5.544 -0.765 -18.902 1.000 29.395 674 ALA C O 1
ATOM 4381 N N . HIS C 2 201 ? 7.613 -1.331 -18.198 1.000 30.973 675 HIS C N 1
ATOM 4382 C CA . HIS C 2 201 ? 7.150 -2.184 -17.110 1.000 30.894 675 HIS C CA 1
ATOM 4383 C C . HIS C 2 201 ? 6.396 -1.394 -16.043 1.000 30.879 675 HIS C C 1
ATOM 4384 O O . HIS C 2 201 ? 5.582 -1.980 -15.329 1.000 32.540 675 HIS C O 1
ATOM 4391 N N . LEU C 2 202 ? 6.624 -0.074 -15.959 1.000 31.603 676 LEU C N 1
ATOM 4392 C CA . LEU C 2 202 ? 5.890 0.766 -15.024 1.000 31.532 676 LEU C CA 1
ATOM 4393 C C . LEU C 2 202 ? 4.433 0.903 -15.437 1.000 33.396 676 LEU C C 1
ATOM 4394 O O . LEU C 2 202 ? 3.576 1.083 -14.572 1.000 37.432 676 LEU C O 1
ATOM 4399 N N . PHE C 2 203 ? 4.172 0.876 -16.750 1.000 34.895 677 PHE C N 1
ATOM 4400 C CA . PHE C 2 203 ? 2.819 1.094 -17.250 1.000 34.882 677 PHE C CA 1
ATOM 4401 C C . PHE C 2 203 ? 2.049 -0.225 -17.222 1.000 36.112 677 PHE C C 1
ATOM 4402 O O . PHE C 2 203 ? 0.824 -0.224 -17.206 1.000 37.041 677 PHE C O 1
ATOM 4410 N N . TRP C 2 204 ? 2.772 -1.346 -17.131 1.000 40.209 678 TRP C N 1
ATOM 4411 C CA . TRP C 2 204 ? 2.168 -2.669 -17.179 1.000 42.217 678 TRP C CA 1
ATOM 4412 C C . TRP C 2 204 ? 2.035 -3.280 -15.787 1.000 43.442 678 TRP C C 1
ATOM 4413 O O . TRP C 2 204 ? 0.917 -3.524 -15.341 1.000 41.034 678 TRP C O 1
ATOM 4424 N N . SER C 2 205 ? 3.178 -3.542 -15.135 1.000 44.612 679 SER C N 1
ATOM 4425 C CA . SER C 2 205 ? 3.224 -4.349 -13.923 1.000 43.792 679 SER C CA 1
ATOM 4426 C C . SER C 2 205 ? 3.447 -3.478 -12.687 1.000 43.882 679 SER C C 1
ATOM 4427 O O . SER C 2 205 ? 3.460 -3.987 -11.565 1.000 39.120 679 SER C O 1
ATOM 4430 N N . GLY C 2 206 ? 3.636 -2.169 -12.893 1.000 46.427 680 GLY C N 1
ATOM 4431 C CA . GLY C 2 206 ? 3.502 -1.221 -11.801 1.000 49.670 680 GLY C CA 1
ATOM 4432 C C . GLY C 2 206 ? 2.084 -1.298 -11.234 1.000 52.541 680 GLY C C 1
ATOM 4433 O O . GLY C 2 206 ? 1.168 -1.733 -11.932 1.000 49.926 680 GLY C O 1
ATOM 4434 N N . ARG C 2 207 ? 1.920 -0.919 -9.958 1.000 58.074 681 ARG C N 1
ATOM 4435 C CA . ARG C 2 207 ? 0.624 -0.983 -9.295 1.000 58.292 681 ARG C CA 1
ATOM 4436 C C . ARG C 2 207 ? 0.380 0.334 -8.566 1.000 56.090 681 ARG C C 1
ATOM 4437 O O . ARG C 2 207 ? 1.327 1.027 -8.179 1.000 46.702 681 ARG C O 1
ATOM 4445 N N . ASN C 2 208 ? -0.908 0.668 -8.409 1.000 57.220 682 ASN C N 1
ATOM 4446 C CA . ASN C 2 208 ? -1.313 1.799 -7.586 1.000 57.346 682 ASN C CA 1
ATOM 4447 C C . ASN C 2 208 ? -2.450 1.347 -6.668 1.000 57.178 682 ASN C C 1
ATOM 4448 O O . ASN C 2 208 ? -2.976 0.240 -6.830 1.000 58.087 682 ASN C O 1
ATOM 4453 N N . THR C 2 209 ? -2.801 2.208 -5.699 1.000 55.165 683 THR C N 1
ATOM 4454 C CA . THR C 2 209 ? -3.811 1.882 -4.696 1.000 54.950 683 THR C CA 1
ATOM 4455 C C . THR C 2 209 ? -5.196 2.006 -5.324 1.000 56.384 683 THR C C 1
ATOM 4456 O O . THR C 2 209 ? -6.082 1.230 -4.988 1.000 57.509 683 THR C O 1
ATOM 4460 N N . ASP C 2 210 ? -5.354 2.967 -6.247 1.000 60.293 684 ASP C N 1
ATOM 4461 C CA . ASP C 2 210 ? -6.590 3.173 -6.990 1.000 63.755 684 ASP C CA 1
ATOM 4462 C C . ASP C 2 210 ? -7.151 1.845 -7.504 1.000 68.050 684 ASP C C 1
ATOM 4463 O O . ASP C 2 210 ? -8.351 1.595 -7.394 1.000 74.905 684 ASP C O 1
ATOM 4468 N N . LYS C 2 211 ? -6.282 0.997 -8.071 1.000 67.966 685 LYS C N 1
ATOM 4469 C CA . LYS C 2 211 ? -6.712 -0.247 -8.693 1.000 71.010 685 LYS C CA 1
ATOM 4470 C C . LYS C 2 211 ? -6.722 -1.401 -7.688 1.000 70.856 685 LYS C C 1
ATOM 4471 O O . LYS C 2 211 ? -6.775 -2.563 -8.084 1.000 74.403 685 LYS C O 1
ATOM 4477 N N . ASN C 2 212 ? -6.670 -1.075 -6.392 1.000 77.531 686 ASN C N 1
ATOM 4478 C CA . ASN C 2 212 ? -6.744 -2.053 -5.313 1.000 83.926 686 ASN C CA 1
ATOM 4479 C C . ASN C 2 212 ? -5.539 -2.996 -5.367 1.000 81.731 686 ASN C C 1
ATOM 4480 O O . ASN C 2 212 ? -5.652 -4.179 -5.058 1.000 68.810 686 ASN C O 1
ATOM 4485 N N . GLY C 2 213 ? -4.378 -2.446 -5.749 1.000 84.979 687 GLY C N 1
ATOM 4486 C CA . GLY C 2 213 ? -3.123 -3.180 -5.725 1.000 82.557 687 GLY C CA 1
ATOM 4487 C C . GLY C 2 213 ? -2.942 -4.077 -6.949 1.000 76.557 687 GLY C C 1
ATOM 4488 O O . GLY C 2 213 ? -1.937 -4.775 -7.053 1.000 73.906 687 GLY C O 1
ATOM 4489 N N . GLU C 2 214 ? -3.914 -4.070 -7.868 1.000 69.600 688 GLU C N 1
ATOM 4490 C CA . GLU C 2 214 ? -3.763 -4.798 -9.114 1.000 70.327 688 GLU C CA 1
ATOM 4491 C C . GLU C 2 214 ? -2.876 -3.966 -10.049 1.000 59.455 688 GLU C C 1
ATOM 4492 O O . GLU C 2 214 ? -2.798 -2.745 -9.921 1.000 62.302 688 GLU C O 1
ATOM 4498 N N . GLU C 2 215 ? -2.192 -4.643 -10.978 1.000 53.874 689 GLU C N 1
ATOM 4499 C CA . GLU C 2 215 ? -1.272 -4.025 -11.929 1.000 50.226 689 GLU C CA 1
ATOM 4500 C C . GLU C 2 215 ? -2.011 -3.092 -12.896 1.000 49.459 689 GLU C C 1
ATOM 4501 O O . GLU C 2 215 ? -3.170 -3.322 -13.233 1.000 49.698 689 GLU C O 1
ATOM 4507 N N . LEU C 2 216 ? -1.323 -2.044 -13.368 1.000 50.021 690 LEU C N 1
ATOM 4508 C CA . LEU C 2 216 ? -1.942 -1.036 -14.225 1.000 53.331 690 LEU C CA 1
ATOM 4509 C C . LEU C 2 216 ? -2.378 -1.613 -15.579 1.000 52.602 690 LEU C C 1
ATOM 4510 O O . LEU C 2 216 ? -3.351 -1.136 -16.165 1.000 51.613 690 LEU C O 1
ATOM 4515 N N . HIS C 2 217 ? -1.631 -2.607 -16.086 1.000 51.683 691 HIS C N 1
ATOM 4516 C CA . HIS C 2 217 ? -1.838 -3.179 -17.412 1.000 49.350 691 HIS C CA 1
ATOM 4517 C C . HIS C 2 217 ? -2.231 -2.090 -18.420 1.000 45.684 691 HIS C C 1
ATOM 4518 O O . HIS C 2 217 ? -3.234 -2.214 -19.122 1.000 45.888 691 HIS C O 1
ATOM 4525 N N . GLY C 2 218 ? -1.432 -1.017 -18.481 1.000 43.267 692 GLY C N 1
ATOM 4526 C CA . GLY C 2 218 ? -1.622 0.062 -19.439 1.000 43.804 692 GLY C CA 1
ATOM 4527 C C . GLY C 2 218 ? -0.986 -0.287 -20.781 1.000 43.784 692 GLY C C 1
ATOM 4528 O O . GLY C 2 218 ? 0.103 0.187 -21.098 1.000 45.615 692 GLY C O 1
ATOM 4529 N N . GLY C 2 219 ? -1.690 -1.123 -21.554 1.000 42.101 693 GLY C N 1
ATOM 4530 C CA . GLY C 2 219 ? -1.103 -1.860 -22.655 1.000 39.061 693 GLY C CA 1
ATOM 4531 C C . GLY C 2 219 ? -0.712 -0.915 -23.775 1.000 41.333 693 GLY C C 1
ATOM 4532 O O . GLY C 2 219 ? 0.349 -1.070 -24.367 1.000 37.849 693 GLY C O 1
ATOM 4533 N N . LYS C 2 220 ? -1.590 0.061 -24.033 1.000 46.706 694 LYS C N 1
ATOM 4534 C CA . LYS C 2 220 ? -1.347 1.089 -25.031 1.000 50.796 694 LYS C CA 1
ATOM 4535 C C . LYS C 2 220 ? -0.112 1.917 -24.687 1.000 44.734 694 LYS C C 1
ATOM 4536 O O . LYS C 2 220 ? 0.581 2.343 -25.595 1.000 43.790 694 LYS C O 1
ATOM 4542 N N . ARG C 2 221 ? 0.116 2.199 -23.401 1.000 43.527 695 ARG C N 1
ATOM 4543 C CA . ARG C 2 221 ? 1.225 3.050 -22.993 1.000 45.925 695 ARG C CA 1
ATOM 4544 C C . ARG C 2 221 ? 2.545 2.286 -23.105 1.000 40.328 695 ARG C C 1
ATOM 4545 O O . ARG C 2 221 ? 3.593 2.857 -23.425 1.000 34.738 695 ARG C O 1
ATOM 4553 N N . VAL C 2 222 ? 2.474 0.978 -22.846 1.000 36.952 696 VAL C N 1
ATOM 4554 C CA . VAL C 2 222 ? 3.588 0.078 -23.084 1.000 36.121 696 VAL C CA 1
ATOM 4555 C C . VAL C 2 222 ? 4.037 0.206 -24.541 1.000 36.899 696 VAL C C 1
ATOM 4556 O O . VAL C 2 222 ? 5.233 0.307 -24.818 1.000 38.158 696 VAL C O 1
ATOM 4560 N N . MET C 2 223 ? 3.077 0.223 -25.471 1.000 37.396 697 MET C N 1
ATOM 4561 C CA . MET C 2 223 ? 3.385 0.323 -26.889 1.000 40.442 697 MET C CA 1
ATOM 4562 C C . MET C 2 223 ? 4.049 1.660 -27.220 1.000 38.646 697 MET C C 1
ATOM 4563 O O . MET C 2 223 ? 4.974 1.684 -28.021 1.000 36.837 697 MET C O 1
ATOM 4568 N N . GLU C 2 224 ? 3.574 2.764 -26.628 1.000 40.245 698 GLU C N 1
ATOM 4569 C CA . GLU C 2 224 ? 4.176 4.070 -26.863 1.000 42.318 698 GLU C CA 1
ATOM 4570 C C . GLU C 2 224 ? 5.649 4.047 -26.445 1.000 36.853 698 GLU C C 1
ATOM 4571 O O . GLU C 2 224 ? 6.500 4.540 -27.178 1.000 34.850 698 GLU C O 1
ATOM 4577 N N . CYS C 2 225 ? 5.951 3.448 -25.287 1.000 34.960 699 CYS C N 1
ATOM 4578 C CA . CYS C 2 225 ? 7.324 3.341 -24.813 1.000 34.177 699 CYS C CA 1
ATOM 4579 C C . CYS C 2 225 ? 8.207 2.610 -25.815 1.000 35.905 699 CYS C C 1
ATOM 4580 O O . CYS C 2 225 ? 9.282 3.102 -26.181 1.000 32.807 699 CYS C O 1
ATOM 4583 N N . LEU C 2 226 ? 7.753 1.409 -26.211 1.000 34.559 700 LEU C N 1
ATOM 4584 C CA . LEU C 2 226 ? 8.520 0.569 -27.112 1.000 33.633 700 LEU C CA 1
ATOM 4585 C C . LEU C 2 226 ? 8.625 1.242 -28.478 1.000 34.634 700 LEU C C 1
ATOM 4586 O O . LEU C 2 226 ? 9.665 1.149 -29.118 1.000 34.813 700 LEU C O 1
ATOM 4591 N N . LYS C 2 227 ? 7.570 1.945 -28.901 1.000 37.994 701 LYS C N 1
ATOM 4592 C CA . LYS C 2 227 ? 7.613 2.709 -30.138 1.000 42.026 701 LYS C CA 1
ATOM 4593 C C . LYS C 2 227 ? 8.701 3.777 -30.032 1.000 41.245 701 LYS C C 1
ATOM 4594 O O . LYS C 2 227 ? 9.521 3.913 -30.951 1.000 36.750 701 LYS C O 1
ATOM 4600 N N . LYS C 2 228 ? 8.726 4.510 -28.903 1.000 39.874 702 LYS C N 1
ATOM 4601 C CA . LYS C 2 228 ? 9.713 5.560 -28.708 1.000 42.931 702 LYS C CA 1
ATOM 4602 C C . LYS C 2 228 ? 11.114 4.953 -28.732 1.000 40.950 702 LYS C C 1
ATOM 4603 O O . LYS C 2 228 ? 12.015 5.520 -29.346 1.000 38.622 702 LYS C O 1
ATOM 4609 N N . ALA C 2 229 ? 11.287 3.790 -28.089 1.000 38.493 703 ALA C N 1
ATOM 4610 C CA . ALA C 2 229 ? 12.581 3.122 -28.053 1.000 37.368 703 ALA C CA 1
ATOM 4611 C C . ALA C 2 229 ? 13.024 2.745 -29.463 1.000 37.465 703 ALA C C 1
ATOM 4612 O O . ALA C 2 229 ? 14.208 2.844 -29.764 1.000 35.394 703 ALA C O 1
ATOM 4614 N N . LEU C 2 230 ? 12.083 2.310 -30.310 1.000 39.417 704 LEU C N 1
ATOM 4615 C CA . LEU C 2 230 ? 12.381 1.997 -31.701 1.000 42.833 704 LEU C CA 1
ATOM 4616 C C . LEU C 2 230 ? 12.819 3.261 -32.440 1.000 41.847 704 LEU C C 1
ATOM 4617 O O . LEU C 2 230 ? 13.855 3.264 -33.107 1.000 42.636 704 LEU C O 1
ATOM 4622 N N . LYS C 2 231 ? 12.053 4.346 -32.286 1.000 41.743 705 LYS C N 1
ATOM 4623 C CA . LYS C 2 231 ? 12.415 5.598 -32.932 1.000 43.932 705 LYS C CA 1
ATOM 4624 C C . LYS C 2 231 ? 13.847 5.977 -32.532 1.000 41.516 705 LYS C C 1
ATOM 4625 O O . LYS C 2 231 ? 14.614 6.472 -33.347 1.000 38.688 705 LYS C O 1
ATOM 4631 N N . ILE C 2 232 ? 14.217 5.734 -31.269 1.000 39.170 706 ILE C N 1
ATOM 4632 C CA . ILE C 2 232 ? 15.530 6.101 -30.768 1.000 38.597 706 ILE C CA 1
ATOM 4633 C C . ILE C 2 232 ? 16.595 5.167 -31.342 1.000 39.752 706 ILE C C 1
ATOM 4634 O O . ILE C 2 232 ? 17.692 5.599 -31.689 1.000 40.092 706 ILE C O 1
ATOM 4639 N N . ALA C 2 233 ? 16.281 3.876 -31.451 1.000 39.810 707 ALA C N 1
ATOM 4640 C CA . ALA C 2 233 ? 17.230 2.919 -31.989 1.000 38.302 707 ALA C CA 1
ATOM 4641 C C . ALA C 2 233 ? 17.485 3.227 -33.463 1.000 39.920 707 ALA C C 1
ATOM 4642 O O . ALA C 2 233 ? 18.575 2.964 -33.973 1.000 38.983 707 ALA C O 1
ATOM 4644 N N . ASN C 2 234 ? 16.478 3.795 -34.136 1.000 41.084 708 ASN C N 1
ATOM 4645 C CA . ASN C 2 234 ? 16.609 4.191 -35.530 1.000 45.018 708 ASN C CA 1
ATOM 4646 C C . ASN C 2 234 ? 17.602 5.343 -35.695 1.000 44.192 708 ASN C C 1
ATOM 4647 O O . ASN C 2 234 ? 18.114 5.540 -36.787 1.000 46.214 708 ASN C O 1
ATOM 4652 N N . GLN C 2 235 ? 17.901 6.081 -34.622 1.000 42.280 709 GLN C N 1
ATOM 4653 C CA . GLN C 2 235 ? 18.764 7.245 -34.707 1.000 40.837 709 GLN C CA 1
ATOM 4654 C C . GLN C 2 235 ? 20.211 6.889 -34.376 1.000 42.291 709 GLN C C 1
ATOM 4655 O O . GLN C 2 235 ? 21.074 7.763 -34.445 1.000 43.051 709 GLN C O 1
ATOM 4661 N N . CYS C 2 236 ? 20.482 5.623 -34.022 1.000 44.085 710 CYS C N 1
ATOM 4662 C CA . CYS C 2 236 ? 21.845 5.195 -33.747 1.000 45.218 710 CYS C CA 1
ATOM 4663 C C . CYS C 2 236 ? 22.553 4.940 -35.067 1.000 46.534 710 CYS C C 1
ATOM 4664 O O . CYS C 2 236 ? 22.021 4.253 -35.931 1.000 45.629 710 CYS C O 1
ATOM 4667 N N . MET C 2 237 ? 23.760 5.480 -35.213 1.000 47.097 711 MET C N 1
ATOM 4668 C CA . MET C 2 237 ? 24.460 5.337 -36.473 1.000 47.072 711 MET C CA 1
ATOM 4669 C C . MET C 2 237 ? 25.317 4.074 -36.471 1.000 47.365 711 MET C C 1
ATOM 4670 O O . MET C 2 237 ? 25.594 3.546 -37.538 1.000 49.494 711 MET C O 1
ATOM 4675 N N . ASP C 2 238 ? 25.725 3.570 -35.304 1.000 49.423 712 ASP C N 1
ATOM 4676 C CA . ASP C 2 238 ? 26.413 2.290 -35.288 1.000 56.314 712 ASP C CA 1
ATOM 4677 C C . ASP C 2 238 ? 25.431 1.209 -35.736 1.000 54.374 712 ASP C C 1
ATOM 4678 O O . ASP C 2 238 ? 24.420 0.990 -35.069 1.000 51.888 712 ASP C O 1
ATOM 4683 N N . PRO C 2 239 ? 25.674 0.519 -36.876 1.000 51.530 713 PRO C N 1
ATOM 4684 C CA . PRO C 2 239 ? 24.737 -0.489 -37.374 1.000 49.639 713 PRO C CA 1
ATOM 4685 C C . PRO C 2 239 ? 24.618 -1.690 -36.447 1.000 45.170 713 PRO C C 1
ATOM 4686 O O . PRO C 2 239 ? 23.519 -2.183 -36.244 1.000 46.460 713 PRO C O 1
ATOM 4690 N N . SER C 2 240 ? 25.746 -2.152 -35.896 1.000 43.790 714 SER C N 1
ATOM 4691 C CA . SER C 2 240 ? 25.736 -3.282 -34.981 1.000 46.332 714 SER C CA 1
ATOM 4692 C C . SER C 2 240 ? 24.873 -2.965 -33.764 1.000 45.453 714 SER C C 1
ATOM 4693 O O . SER C 2 240 ? 24.124 -3.815 -33.287 1.000 45.170 714 SER C O 1
ATOM 4696 N N . LEU C 2 241 ? 24.984 -1.726 -33.281 1.000 43.165 715 LEU C N 1
ATOM 4697 C CA . LEU C 2 241 ? 24.272 -1.302 -32.093 1.000 42.913 715 LEU C CA 1
ATOM 4698 C C . LEU C 2 241 ? 22.781 -1.164 -32.385 1.000 43.598 715 LEU C C 1
ATOM 4699 O O . LEU C 2 241 ? 21.936 -1.532 -31.569 1.000 47.319 715 LEU C O 1
ATOM 4704 N N . GLN C 2 242 ? 22.457 -0.649 -33.569 1.000 40.771 716 GLN C N 1
ATOM 4705 C CA . GLN C 2 242 ? 21.071 -0.456 -33.952 1.000 39.648 716 GLN C CA 1
ATOM 4706 C C . GLN C 2 242 ? 20.316 -1.783 -33.980 1.000 38.030 716 GLN C C 1
ATOM 4707 O O . GLN C 2 242 ? 19.207 -1.867 -33.458 1.000 36.157 716 GLN C O 1
ATOM 4713 N N . VAL C 2 243 ? 20.897 -2.799 -34.628 1.000 37.955 717 VAL C N 1
ATOM 4714 C CA . VAL C 2 243 ? 20.244 -4.090 -34.793 1.000 37.967 717 VAL C CA 1
ATOM 4715 C C . VAL C 2 243 ? 20.130 -4.762 -33.430 1.000 37.205 717 VAL C C 1
ATOM 4716 O O . VAL C 2 243 ? 19.110 -5.374 -33.121 1.000 37.019 717 VAL C O 1
ATOM 4720 N N . GLN C 2 244 ? 21.171 -4.627 -32.606 1.000 37.400 718 GLN C N 1
ATOM 4721 C CA . GLN C 2 244 ? 21.125 -5.186 -31.269 1.000 39.916 718 GLN C CA 1
ATOM 4722 C C . GLN C 2 244 ? 19.899 -4.645 -30.531 1.000 39.725 718 GLN C C 1
ATOM 4723 O O . GLN C 2 244 ? 19.115 -5.414 -29.994 1.000 37.705 718 GLN C O 1
ATOM 4729 N N . LEU C 2 245 ? 19.725 -3.314 -30.530 1.000 42.445 719 LEU C N 1
ATOM 4730 C CA . LEU C 2 245 ? 18.593 -2.682 -29.866 1.000 40.456 719 LEU C CA 1
ATOM 4731 C C . LEU C 2 245 ? 17.286 -3.198 -30.456 1.000 37.375 719 LEU C C 1
ATOM 4732 O O . LEU C 2 245 ? 16.339 -3.441 -29.714 1.000 35.373 719 LEU C O 1
ATOM 4737 N N . PHE C 2 246 ? 17.236 -3.349 -31.786 1.000 37.027 720 PHE C N 1
ATOM 4738 C CA . PHE C 2 246 ? 16.030 -3.831 -32.445 1.000 37.028 720 PHE C CA 1
ATOM 4739 C C . PHE C 2 246 ? 15.646 -5.189 -31.876 1.000 34.477 720 PHE C C 1
ATOM 4740 O O . PHE C 2 246 ? 14.473 -5.411 -31.581 1.000 34.497 720 PHE C O 1
ATOM 4748 N N . ILE C 2 247 ? 16.632 -6.076 -31.687 1.000 33.387 721 ILE C N 1
ATOM 4749 C CA . ILE C 2 247 ? 16.357 -7.422 -31.199 1.000 33.173 721 ILE C CA 1
ATOM 4750 C C . ILE C 2 247 ? 15.947 -7.358 -29.725 1.000 33.729 721 ILE C C 1
ATOM 4751 O O . ILE C 2 247 ? 15.084 -8.113 -29.286 1.000 34.968 721 ILE C O 1
ATOM 4756 N N . GLU C 2 248 ? 16.546 -6.441 -28.956 1.000 35.310 722 GLU C N 1
ATOM 4757 C CA . GLU C 2 248 ? 16.178 -6.283 -27.553 1.000 36.324 722 GLU C CA 1
ATOM 4758 C C . GLU C 2 248 ? 14.716 -5.856 -27.469 1.000 34.967 722 GLU C C 1
ATOM 4759 O O . GLU C 2 248 ? 13.942 -6.415 -26.705 1.000 34.508 722 GLU C O 1
ATOM 4765 N N . ILE C 2 249 ? 14.323 -4.899 -28.309 1.000 34.803 723 ILE C N 1
ATOM 4766 C CA . ILE C 2 249 ? 12.968 -4.370 -28.274 1.000 33.878 723 ILE C CA 1
ATOM 4767 C C . ILE C 2 249 ? 11.954 -5.438 -28.716 1.000 31.751 723 ILE C C 1
ATOM 4768 O O . ILE C 2 249 ? 10.885 -5.568 -28.123 1.000 28.093 723 ILE C O 1
ATOM 4773 N N . LEU C 2 250 ? 12.305 -6.222 -29.740 1.000 31.881 724 LEU C N 1
ATOM 4774 C CA . LEU C 2 250 ? 11.504 -7.352 -30.181 1.000 30.567 724 LEU C CA 1
ATOM 4775 C C . LEU C 2 250 ? 11.197 -8.278 -29.006 1.000 31.476 724 LEU C C 1
ATOM 4776 O O . LEU C 2 250 ? 10.059 -8.723 -28.817 1.000 31.315 724 LEU C O 1
ATOM 4781 N N . ASN C 2 251 ? 12.239 -8.564 -28.226 1.000 31.985 725 ASN C N 1
ATOM 4782 C CA . ASN C 2 251 ? 12.127 -9.419 -27.060 1.000 33.552 725 ASN C CA 1
ATOM 4783 C C . ASN C 2 251 ? 11.225 -8.766 -26.024 1.000 35.438 725 ASN C C 1
ATOM 4784 O O . ASN C 2 251 ? 10.479 -9.456 -25.340 1.000 34.275 725 ASN C O 1
ATOM 4789 N N . ARG C 2 252 ? 11.265 -7.432 -25.937 1.000 40.184 726 ARG C N 1
ATOM 4790 C CA . ARG C 2 252 ? 10.406 -6.719 -25.005 1.000 41.804 726 ARG C CA 1
ATOM 4791 C C . ARG C 2 252 ? 8.967 -6.829 -25.506 1.000 39.872 726 ARG C C 1
ATOM 4792 O O . ARG C 2 252 ? 8.060 -7.053 -24.718 1.000 39.161 726 ARG C O 1
ATOM 4800 N N . TYR C 2 253 ? 8.760 -6.694 -26.824 1.000 40.307 727 TYR C N 1
ATOM 4801 C CA . TYR C 2 253 ? 7.440 -6.876 -27.421 1.000 40.210 727 TYR C CA 1
ATOM 4802 C C . TYR C 2 253 ? 6.933 -8.302 -27.172 1.000 36.506 727 TYR C C 1
ATOM 4803 O O . TYR C 2 253 ? 5.760 -8.502 -26.875 1.000 34.157 727 TYR C O 1
ATOM 4812 N N . ILE C 2 254 ? 7.814 -9.298 -27.283 1.000 34.648 728 ILE C N 1
ATOM 4813 C CA . ILE C 2 254 ? 7.423 -10.687 -27.056 1.000 36.109 728 ILE C CA 1
ATOM 4814 C C . ILE C 2 254 ? 7.011 -10.895 -25.589 1.000 36.142 728 ILE C C 1
ATOM 4815 O O . ILE C 2 254 ? 6.040 -11.597 -25.288 1.000 35.001 728 ILE C O 1
ATOM 4820 N N . TYR C 2 255 ? 7.754 -10.271 -24.669 1.000 34.200 729 TYR C N 1
ATOM 4821 C CA . TYR C 2 255 ? 7.449 -10.379 -23.254 1.000 34.003 729 TYR C CA 1
ATOM 4822 C C . TYR C 2 255 ? 6.015 -9.917 -22.990 1.000 35.758 729 TYR C C 1
ATOM 4823 O O . TYR C 2 255 ? 5.275 -10.596 -22.269 1.000 32.302 729 TYR C O 1
ATOM 4832 N N . PHE C 2 256 ? 5.613 -8.772 -23.574 1.000 35.098 730 PHE C N 1
ATOM 4833 C CA . PHE C 2 256 ? 4.287 -8.231 -23.282 1.000 34.738 730 PHE C CA 1
ATOM 4834 C C . PHE C 2 256 ? 3.220 -9.028 -24.027 1.000 32.617 730 PHE C C 1
ATOM 4835 O O . PHE C 2 256 ? 2.090 -9.107 -23.578 1.000 30.657 730 PHE C O 1
ATOM 4843 N N . TYR C 2 257 ? 3.577 -9.611 -25.170 1.000 36.583 731 TYR C N 1
ATOM 4844 C CA . TYR C 2 257 ? 2.641 -10.421 -25.932 1.000 39.887 731 TYR C CA 1
ATOM 4845 C C . TYR C 2 257 ? 2.200 -11.609 -25.089 1.000 38.261 731 TYR C C 1
ATOM 4846 O O . TYR C 2 257 ? 1.009 -11.843 -24.899 1.000 39.768 731 TYR C O 1
ATOM 4855 N N . GLU C 2 258 ? 3.179 -12.305 -24.523 1.000 38.434 732 GLU C N 1
ATOM 4856 C CA . GLU C 2 258 ? 2.920 -13.510 -23.760 1.000 41.116 732 GLU C CA 1
ATOM 4857 C C . GLU C 2 258 ? 2.265 -13.184 -22.421 1.000 46.035 732 GLU C C 1
ATOM 4858 O O . GLU C 2 258 ? 1.578 -14.038 -21.867 1.000 51.614 732 GLU C O 1
ATOM 4864 N N . LYS C 2 259 ? 2.462 -11.958 -21.909 1.000 48.538 733 LYS C N 1
ATOM 4865 C CA . LYS C 2 259 ? 1.759 -11.497 -20.721 1.000 46.788 733 LYS C CA 1
ATOM 4866 C C . LYS C 2 259 ? 0.337 -11.058 -21.079 1.000 50.219 733 LYS C C 1
ATOM 4867 O O . LYS C 2 259 ? -0.400 -10.593 -20.207 1.000 55.150 733 LYS C O 1
ATOM 4873 N N . GLU C 2 260 ? -0.042 -11.178 -22.356 1.000 50.425 734 GLU C N 1
ATOM 4874 C CA . GLU C 2 260 ? -1.423 -10.997 -22.779 1.000 56.043 734 GLU C CA 1
ATOM 4875 C C . GLU C 2 260 ? -1.781 -9.513 -22.829 1.000 51.601 734 GLU C C 1
ATOM 4876 O O . GLU C 2 260 ? -2.889 -9.118 -22.501 1.000 51.920 734 GLU C O 1
ATOM 4882 N N . ASN C 2 261 ? -0.830 -8.703 -23.283 1.000 49.613 735 ASN C N 1
ATOM 4883 C CA . ASN C 2 261 ? -1.094 -7.341 -23.706 1.000 50.463 735 ASN C CA 1
ATOM 4884 C C . ASN C 2 261 ? -1.700 -7.402 -25.108 1.000 53.456 735 ASN C C 1
ATOM 4885 O O . ASN C 2 261 ? -1.001 -7.741 -26.056 1.000 53.159 735 ASN C O 1
ATOM 4890 N N . ASP C 2 262 ? -2.990 -7.053 -25.226 1.000 59.195 736 ASP C N 1
ATOM 4891 C CA . ASP C 2 262 ? -3.729 -7.155 -26.480 1.000 60.930 736 ASP C CA 1
ATOM 4892 C C . ASP C 2 262 ? -3.276 -6.086 -27.478 1.000 56.585 736 ASP C C 1
ATOM 4893 O O . ASP C 2 262 ? -3.637 -6.129 -28.651 1.000 56.363 736 ASP C O 1
ATOM 4898 N N . ALA C 2 263 ? -2.503 -5.102 -27.011 1.000 52.161 737 ALA C N 1
ATOM 4899 C CA . ALA C 2 263 ? -2.073 -4.005 -27.855 1.000 47.985 737 ALA C CA 1
ATOM 4900 C C . ALA C 2 263 ? -0.886 -4.439 -28.704 1.000 44.573 737 ALA C C 1
ATOM 4901 O O . ALA C 2 263 ? -0.623 -3.814 -29.729 1.000 45.020 737 ALA C O 1
ATOM 4903 N N . VAL C 2 264 ? -0.164 -5.475 -28.261 1.000 41.941 738 VAL C N 1
ATOM 4904 C CA . VAL C 2 264 ? 0.960 -5.986 -29.028 1.000 44.081 738 VAL C CA 1
ATOM 4905 C C . VAL C 2 264 ? 0.396 -6.917 -30.101 1.000 44.137 738 VAL C C 1
ATOM 4906 O O . VAL C 2 264 ? -0.140 -7.969 -29.767 1.000 43.151 738 VAL C O 1
ATOM 4910 N N . THR C 2 265 ? 0.522 -6.515 -31.374 1.000 46.043 739 THR C N 1
ATOM 4911 C CA . THR C 2 265 ? -0.092 -7.237 -32.482 1.000 47.605 739 THR C CA 1
ATOM 4912 C C . THR C 2 265 ? 0.970 -8.039 -33.229 1.000 44.804 739 THR C C 1
ATOM 4913 O O . THR C 2 265 ? 2.158 -7.745 -33.168 1.000 40.192 739 THR C O 1
ATOM 4917 N N . ILE C 2 266 ? 0.504 -9.040 -33.968 1.000 45.362 740 ILE C N 1
ATOM 4918 C CA . ILE C 2 266 ? 1.390 -9.865 -34.763 1.000 46.693 740 ILE C CA 1
ATOM 4919 C C . ILE C 2 266 ? 2.034 -9.024 -35.872 1.000 46.735 740 ILE C C 1
ATOM 4920 O O . ILE C 2 266 ? 3.190 -9.274 -36.228 1.000 46.598 740 ILE C O 1
ATOM 4925 N N . GLN C 2 267 ? 1.306 -8.016 -36.388 1.000 45.719 741 GLN C N 1
ATOM 4926 C CA . GLN C 2 267 ? 1.823 -7.137 -37.428 1.000 49.650 741 GLN C CA 1
ATOM 4927 C C . GLN C 2 267 ? 3.094 -6.431 -36.956 1.000 47.644 741 GLN C C 1
ATOM 4928 O O . GLN C 2 267 ? 4.056 -6.291 -37.719 1.000 43.553 741 GLN C O 1
ATOM 4934 N N . VAL C 2 268 ? 3.065 -5.963 -35.704 1.000 46.599 742 VAL C N 1
ATOM 4935 C CA . VAL C 2 268 ? 4.193 -5.267 -35.110 1.000 46.802 742 VAL C CA 1
ATOM 4936 C C . VAL C 2 268 ? 5.370 -6.228 -34.937 1.000 42.058 742 VAL C C 1
ATOM 4937 O O . VAL C 2 268 ? 6.490 -5.887 -35.285 1.000 41.198 742 VAL C O 1
ATOM 4941 N N . LEU C 2 269 ? 5.108 -7.435 -34.426 1.000 42.027 743 LEU C N 1
ATOM 4942 C CA . LEU C 2 269 ? 6.151 -8.437 -34.246 1.000 41.645 743 LEU C CA 1
ATOM 4943 C C . LEU C 2 269 ? 6.820 -8.775 -35.575 1.000 38.065 743 LEU C C 1
ATOM 4944 O O . LEU C 2 269 ? 8.048 -8.789 -35.664 1.000 37.980 743 LEU C O 1
ATOM 4949 N N . ASN C 2 270 ? 6.000 -9.046 -36.595 1.000 37.067 744 ASN C N 1
ATOM 4950 C CA . ASN C 2 270 ? 6.499 -9.513 -37.883 1.000 39.376 744 ASN C CA 1
ATOM 4951 C C . ASN C 2 270 ? 7.239 -8.409 -38.637 1.000 40.655 744 ASN C C 1
ATOM 4952 O O . ASN C 2 270 ? 8.222 -8.689 -39.325 1.000 40.374 744 ASN C O 1
ATOM 4957 N N . GLN C 2 271 ? 6.760 -7.164 -38.511 1.000 42.898 745 GLN C N 1
ATOM 4958 C CA . GLN C 2 271 ? 7.421 -6.052 -39.168 1.000 44.051 745 GLN C CA 1
ATOM 4959 C C . GLN C 2 271 ? 8.831 -5.914 -38.617 1.000 40.492 745 GLN C C 1
ATOM 4960 O O . GLN C 2 271 ? 9.774 -5.732 -39.384 1.000 39.988 745 GLN C O 1
ATOM 4966 N N . LEU C 2 272 ? 8.959 -6.007 -37.288 1.000 37.415 746 LEU C N 1
ATOM 4967 C CA . LEU C 2 272 ? 10.237 -5.799 -36.628 1.000 35.840 746 LEU C CA 1
ATOM 4968 C C . LEU C 2 272 ? 11.169 -6.959 -36.961 1.000 36.465 746 LEU C C 1
ATOM 4969 O O . LEU C 2 272 ? 12.338 -6.738 -37.287 1.000 38.022 746 LEU C O 1
ATOM 4974 N N . ILE C 2 273 ? 10.634 -8.187 -36.913 1.000 36.906 747 ILE C N 1
ATOM 4975 C CA . ILE C 2 273 ? 11.379 -9.363 -37.341 1.000 37.161 747 ILE C CA 1
ATOM 4976 C C . ILE C 2 273 ? 11.932 -9.140 -38.749 1.000 36.167 747 ILE C C 1
ATOM 4977 O O . ILE C 2 273 ? 13.100 -9.434 -39.007 1.000 34.840 747 ILE C O 1
ATOM 4982 N N . GLN C 2 274 ? 11.093 -8.595 -39.644 1.000 41.325 748 GLN C N 1
ATOM 4983 C CA . GLN C 2 274 ? 11.454 -8.432 -41.049 1.000 47.462 748 GLN C CA 1
ATOM 4984 C C . GLN C 2 274 ? 12.557 -7.382 -41.212 1.000 46.133 748 GLN C C 1
ATOM 4985 O O . GLN C 2 274 ? 13.460 -7.561 -42.026 1.000 40.986 748 GLN C O 1
ATOM 4991 N N . LYS C 2 275 ? 12.459 -6.288 -40.441 1.000 44.617 749 LYS C N 1
ATOM 4992 C CA . LYS C 2 275 ? 13.449 -5.228 -40.471 1.000 42.408 749 LYS C CA 1
ATOM 4993 C C . LYS C 2 275 ? 14.798 -5.787 -40.047 1.000 40.295 749 LYS C C 1
ATOM 4994 O O . LYS C 2 275 ? 15.827 -5.439 -40.620 1.000 39.332 749 LYS C O 1
ATOM 5000 N N . ILE C 2 276 ? 14.797 -6.665 -39.041 1.000 40.951 750 ILE C N 1
ATOM 5001 C CA . ILE C 2 276 ? 16.050 -7.193 -38.520 1.000 41.337 750 ILE C CA 1
ATOM 5002 C C . ILE C 2 276 ? 16.685 -8.099 -39.571 1.000 43.483 750 ILE C C 1
ATOM 5003 O O . ILE C 2 276 ? 17.885 -8.014 -39.822 1.000 45.330 750 ILE C O 1
ATOM 5008 N N . ARG C 2 277 ? 15.865 -8.942 -40.207 1.000 48.035 751 ARG C N 1
ATOM 5009 C CA . ARG C 2 277 ? 16.353 -9.824 -41.256 1.000 51.097 751 ARG C CA 1
ATOM 5010 C C . ARG C 2 277 ? 16.944 -9.011 -42.406 1.000 51.487 751 ARG C C 1
ATOM 5011 O O . ARG C 2 277 ? 17.916 -9.440 -43.017 1.000 56.819 751 ARG C O 1
ATOM 5019 N N . GLU C 2 278 ? 16.361 -7.842 -42.692 1.000 49.018 752 GLU C N 1
ATOM 5020 C CA . GLU C 2 278 ? 16.879 -6.967 -43.730 1.000 50.694 752 GLU C CA 1
ATOM 5021 C C . GLU C 2 278 ? 18.261 -6.427 -43.354 1.000 48.595 752 GLU C C 1
ATOM 5022 O O . GLU C 2 278 ? 19.156 -6.407 -44.196 1.000 49.784 752 GLU C O 1
ATOM 5028 N N . ASP C 2 279 ? 18.449 -5.995 -42.104 1.000 48.054 753 ASP C N 1
ATOM 5029 C CA . ASP C 2 279 ? 19.634 -5.227 -41.750 1.000 48.948 753 ASP C CA 1
ATOM 5030 C C . ASP C 2 279 ? 20.778 -6.135 -41.308 1.000 47.828 753 ASP C C 1
ATOM 5031 O O . ASP C 2 279 ? 21.924 -5.706 -41.308 1.000 46.639 753 ASP C O 1
ATOM 5036 N N . LEU C 2 280 ? 20.471 -7.384 -40.942 1.000 50.157 754 LEU C N 1
ATOM 5037 C CA . LEU C 2 280 ? 21.424 -8.237 -40.241 1.000 50.412 754 LEU C CA 1
ATOM 5038 C C . LEU C 2 280 ? 22.550 -8.672 -41.181 1.000 51.494 754 LEU C C 1
ATOM 5039 O O . LEU C 2 280 ? 23.721 -8.599 -40.818 1.000 50.754 754 LEU C O 1
ATOM 5044 N N . PRO C 2 281 ? 22.254 -9.114 -42.425 1.000 58.274 755 PRO C N 1
ATOM 5045 C CA . PRO C 2 281 ? 23.303 -9.439 -43.398 1.000 61.482 755 PRO C CA 1
ATOM 5046 C C . PRO C 2 281 ? 24.273 -8.303 -43.729 1.000 62.105 755 PRO C C 1
ATOM 5047 O O . PRO C 2 281 ? 25.388 -8.572 -44.160 1.000 60.885 755 PRO C O 1
ATOM 5051 N N . ASN C 2 282 ? 23.865 -7.044 -43.506 1.000 65.010 756 ASN C N 1
ATOM 5052 C CA . ASN C 2 282 ? 24.711 -5.895 -43.792 1.000 63.153 756 ASN C CA 1
ATOM 5053 C C . ASN C 2 282 ? 25.873 -5.779 -42.806 1.000 60.576 756 ASN C C 1
ATOM 5054 O O . ASN C 2 282 ? 26.860 -5.133 -43.135 1.000 65.973 756 ASN C O 1
ATOM 5059 N N . LEU C 2 283 ? 25.760 -6.369 -41.608 1.000 61.010 757 LEU C N 1
ATOM 5060 C CA . LEU C 2 283 ? 26.761 -6.179 -40.564 1.000 60.069 757 LEU C CA 1
ATOM 5061 C C . LEU C 2 283 ? 28.113 -6.740 -40.996 1.000 62.166 757 LEU C C 1
ATOM 5062 O O . LEU C 2 283 ? 28.192 -7.718 -41.738 1.000 60.400 757 LEU C O 1
ATOM 5067 N N . GLU C 2 284 ? 29.174 -6.130 -40.466 1.000 67.333 758 GLU C N 1
ATOM 5068 C CA . GLU C 2 284 ? 30.524 -6.648 -40.605 1.000 76.864 758 GLU C CA 1
ATOM 5069 C C . GLU C 2 284 ? 30.641 -7.972 -39.853 1.000 75.330 758 GLU C C 1
ATOM 5070 O O . GLU C 2 284 ? 30.149 -8.090 -38.735 1.000 80.301 758 GLU C O 1
ATOM 5076 N N . SER C 2 285 ? 31.320 -8.947 -40.472 1.000 73.498 759 SER C N 1
ATOM 5077 C CA . SER C 2 285 ? 31.541 -10.262 -39.888 1.000 68.708 759 SER C CA 1
ATOM 5078 C C . SER C 2 285 ? 32.509 -10.176 -38.702 1.000 65.842 759 SER C C 1
ATOM 5079 O O . SER C 2 285 ? 33.638 -9.718 -38.854 1.000 67.930 759 SER C O 1
ATOM 5082 N N . SER C 2 286 ? 32.066 -10.642 -37.524 1.000 60.133 760 SER C N 1
ATOM 5083 C CA . SER C 2 286 ? 32.852 -10.562 -36.301 1.000 54.583 760 SER C CA 1
ATOM 5084 C C . SER C 2 286 ? 32.242 -11.472 -35.239 1.000 55.219 760 SER C C 1
ATOM 5085 O O . SER C 2 286 ? 31.184 -12.067 -35.451 1.000 52.933 760 SER C O 1
ATOM 5088 N N . GLU C 2 287 ? 32.930 -11.581 -34.096 1.000 57.371 761 GLU C N 1
ATOM 5089 C CA . GLU C 2 287 ? 32.421 -12.336 -32.963 1.000 62.390 761 GLU C CA 1
ATOM 5090 C C . GLU C 2 287 ? 31.169 -11.640 -32.429 1.000 61.485 761 GLU C C 1
ATOM 5091 O O . GLU C 2 287 ? 30.178 -12.304 -32.127 1.000 57.295 761 GLU C O 1
ATOM 5097 N N . GLU C 2 288 ? 31.222 -10.300 -32.346 1.000 60.564 762 GLU C N 1
ATOM 5098 C CA . GLU C 2 288 ? 30.117 -9.501 -31.837 1.000 60.699 762 GLU C CA 1
ATOM 5099 C C . GLU C 2 288 ? 28.889 -9.707 -32.721 1.000 52.320 762 GLU C C 1
ATOM 5100 O O . GLU C 2 288 ? 27.770 -9.805 -32.233 1.000 47.589 762 GLU C O 1
ATOM 5106 N N . THR C 2 289 ? 29.120 -9.808 -34.027 1.000 51.178 763 THR C N 1
ATOM 5107 C CA . THR C 2 289 ? 28.056 -10.011 -34.991 1.000 52.441 763 THR C CA 1
ATOM 5108 C C . THR C 2 289 ? 27.483 -11.414 -34.827 1.000 52.734 763 THR C C 1
ATOM 5109 O O . THR C 2 289 ? 26.303 -11.634 -35.080 1.000 55.596 763 THR C O 1
ATOM 5113 N N . GLU C 2 290 ? 28.320 -12.365 -34.415 1.000 53.387 764 GLU C N 1
ATOM 5114 C CA . GLU C 2 290 ? 27.871 -13.738 -34.292 1.000 55.730 764 GLU C CA 1
ATOM 5115 C C . GLU C 2 290 ? 26.889 -13.828 -33.124 1.000 51.126 764 GLU C C 1
ATOM 5116 O O . GLU C 2 290 ? 25.898 -14.549 -33.209 1.000 51.302 764 GLU C O 1
ATOM 5122 N N . GLN C 2 291 ? 27.144 -13.048 -32.068 1.000 47.843 765 GLN C N 1
ATOM 5123 C CA . GLN C 2 291 ? 26.320 -13.046 -30.865 1.000 49.367 765 GLN C CA 1
ATOM 5124 C C . GLN C 2 291 ? 24.961 -12.382 -31.118 1.000 46.728 765 GLN C C 1
ATOM 5125 O O . GLN C 2 291 ? 23.926 -12.831 -30.619 1.000 45.488 765 GLN C O 1
ATOM 5131 N N . ILE C 2 292 ? 24.969 -11.311 -31.913 1.000 42.926 766 ILE C N 1
ATOM 5132 C CA . ILE C 2 292 ? 23.742 -10.637 -32.291 1.000 41.254 766 ILE C CA 1
ATOM 5133 C C . ILE C 2 292 ? 22.878 -11.576 -33.135 1.000 41.284 766 ILE C C 1
ATOM 5134 O O . ILE C 2 292 ? 21.666 -11.635 -32.940 1.000 39.252 766 ILE C O 1
ATOM 5139 N N . ASN C 2 293 ? 23.520 -12.341 -34.030 1.000 44.015 767 ASN C N 1
ATOM 5140 C CA . ASN C 2 293 ? 22.846 -13.340 -34.855 1.000 43.897 767 ASN C CA 1
ATOM 5141 C C . ASN C 2 293 ? 22.247 -14.454 -33.990 1.000 39.758 767 ASN C C 1
ATOM 5142 O O . ASN C 2 293 ? 21.106 -14.870 -34.184 1.000 36.802 767 ASN C O 1
ATOM 5147 N N . LYS C 2 294 ? 23.017 -14.931 -33.019 1.000 38.921 768 LYS C N 1
ATOM 5148 C CA . LYS C 2 294 ? 22.533 -15.983 -32.142 1.000 40.420 768 LYS C CA 1
ATOM 5149 C C . LYS C 2 294 ? 21.350 -15.489 -31.301 1.000 37.251 768 LYS C C 1
ATOM 5150 O O . LYS C 2 294 ? 20.398 -16.234 -31.064 1.000 33.112 768 LYS C O 1
ATOM 5156 N N . HIS C 2 295 ? 21.406 -14.219 -30.867 1.000 35.838 769 HIS C N 1
ATOM 5157 C CA . HIS C 2 295 ? 20.330 -13.644 -30.074 1.000 33.215 769 HIS C CA 1
ATOM 5158 C C . HIS C 2 295 ? 19.039 -13.684 -30.892 1.000 32.993 769 HIS C C 1
ATOM 5159 O O . HIS C 2 295 ? 17.991 -14.131 -30.413 1.000 29.487 769 HIS C O 1
ATOM 5166 N N . PHE C 2 296 ? 19.133 -13.232 -32.149 1.000 32.103 770 PHE C N 1
ATOM 5167 C CA . PHE C 2 296 ? 17.982 -13.235 -33.031 1.000 33.300 770 PHE C CA 1
ATOM 5168 C C . PHE C 2 296 ? 17.495 -14.669 -33.296 1.000 34.988 770 PHE C C 1
ATOM 5169 O O . PHE C 2 296 ? 16.291 -14.937 -33.243 1.000 34.716 770 PHE C O 1
ATOM 5177 N N . HIS C 2 297 ? 18.429 -15.582 -33.594 1.000 35.598 771 HIS C N 1
ATOM 5178 C CA . HIS C 2 297 ? 18.088 -16.977 -33.873 1.000 37.546 771 HIS C CA 1
ATOM 5179 C C . HIS C 2 297 ? 17.345 -17.591 -32.681 1.000 35.035 771 HIS C C 1
ATOM 5180 O O . HIS C 2 297 ? 16.314 -18.235 -32.846 1.000 34.330 771 HIS C O 1
ATOM 5187 N N . ASN C 2 298 ? 17.874 -17.364 -31.469 1.000 32.632 772 ASN C N 1
ATOM 5188 C CA . ASN C 2 298 ? 17.236 -17.792 -30.236 1.000 32.287 772 ASN C CA 1
ATOM 5189 C C . ASN C 2 298 ? 15.831 -17.210 -30.073 1.000 34.069 772 ASN C C 1
ATOM 5190 O O . ASN C 2 298 ? 14.933 -17.879 -29.550 1.000 36.892 772 ASN C O 1
ATOM 5195 N N . THR C 2 299 ? 15.647 -15.950 -30.489 1.000 32.870 773 THR C N 1
ATOM 5196 C CA . THR C 2 299 ? 14.339 -15.320 -30.429 1.000 31.707 773 THR C CA 1
ATOM 5197 C C . THR C 2 299 ? 13.354 -16.056 -31.337 1.000 32.577 773 THR C C 1
ATOM 5198 O O . THR C 2 299 ? 12.230 -16.364 -30.929 1.000 33.297 773 THR C O 1
ATOM 5202 N N . LEU C 2 300 ? 13.774 -16.304 -32.583 1.000 34.083 774 LEU C N 1
ATOM 5203 C CA . LEU C 2 300 ? 12.956 -17.012 -33.555 1.000 36.027 774 LEU C CA 1
ATOM 5204 C C . LEU C 2 300 ? 12.596 -18.416 -33.062 1.000 35.026 774 LEU C C 1
ATOM 5205 O O . LEU C 2 300 ? 11.436 -18.812 -33.145 1.000 35.466 774 LEU C O 1
ATOM 5210 N N . GLU C 2 301 ? 13.587 -19.143 -32.530 1.000 36.473 775 GLU C N 1
ATOM 5211 C CA . GLU C 2 301 ? 13.365 -20.473 -31.997 1.000 39.240 775 GLU C CA 1
ATOM 5212 C C . GLU C 2 301 ? 12.306 -20.444 -30.903 1.000 35.587 775 GLU C C 1
ATOM 5213 O O . GLU C 2 301 ? 11.450 -21.336 -30.894 1.000 33.515 775 GLU C O 1
ATOM 5219 N N . HIS C 2 302 ? 12.385 -19.452 -29.993 1.000 31.763 776 HIS C N 1
ATOM 5220 C CA . HIS C 2 302 ? 11.416 -19.338 -28.916 1.000 31.880 776 HIS C CA 1
ATOM 5221 C C . HIS C 2 302 ? 10.004 -19.208 -29.486 1.000 32.262 776 HIS C C 1
ATOM 5222 O O . HIS C 2 302 ? 9.090 -19.881 -29.018 1.000 33.794 776 HIS C O 1
ATOM 5229 N N . LEU C 2 303 ? 9.837 -18.387 -30.524 1.000 33.896 777 LEU C N 1
ATOM 5230 C CA . LEU C 2 303 ? 8.519 -18.172 -31.102 1.000 38.280 777 LEU C CA 1
ATOM 5231 C C . LEU C 2 303 ? 7.997 -19.420 -31.810 1.000 37.210 777 LEU C C 1
ATOM 5232 O O . LEU C 2 303 ? 6.789 -19.675 -31.769 1.000 37.902 777 LEU C O 1
ATOM 5237 N N . ARG C 2 304 ? 8.890 -20.145 -32.500 1.000 37.767 778 ARG C N 1
ATOM 5238 C CA . ARG C 2 304 ? 8.507 -21.302 -33.306 1.000 42.739 778 ARG C CA 1
ATOM 5239 C C . ARG C 2 304 ? 8.212 -22.536 -32.426 1.000 41.429 778 ARG C C 1
ATOM 5240 O O . ARG C 2 304 ? 7.263 -23.287 -32.686 1.000 39.458 778 ARG C O 1
ATOM 5248 N N . LEU C 2 305 ? 9.063 -22.774 -31.414 1.000 40.094 779 LEU C N 1
ATOM 5249 C CA . LEU C 2 305 ? 9.054 -24.036 -30.681 1.000 42.102 779 LEU C CA 1
ATOM 5250 C C . LEU C 2 305 ? 8.374 -23.859 -29.327 1.000 45.064 779 LEU C C 1
ATOM 5251 O O . LEU C 2 305 ? 7.847 -24.840 -28.808 1.000 42.765 779 LEU C O 1
ATOM 5256 N N . ARG C 2 306 ? 8.434 -22.641 -28.747 1.000 47.962 780 ARG C N 1
ATOM 5257 C CA . ARG C 2 306 ? 7.919 -22.362 -27.408 1.000 44.012 780 ARG C CA 1
ATOM 5258 C C . ARG C 2 306 ? 8.462 -23.387 -26.385 1.000 42.973 780 ARG C C 1
ATOM 5259 O O . ARG C 2 306 ? 9.714 -23.534 -26.314 1.000 38.117 780 ARG C O 1
ATOM 5268 N N . GLU D 2 13 ? 53.930 7.327 -44.650 1.000 84.330 487 GLU D N 1
ATOM 5269 C CA . GLU D 2 13 ? 52.604 7.282 -45.333 1.000 87.420 487 GLU D CA 1
ATOM 5270 C C . GLU D 2 13 ? 51.824 8.590 -45.168 1.000 86.391 487 GLU D C 1
ATOM 5271 O O . GLU D 2 13 ? 50.748 8.730 -45.738 1.000 81.734 487 GLU D O 1
ATOM 5277 N N . GLN D 2 14 ? 52.339 9.542 -44.386 1.000 82.838 488 GLN D N 1
ATOM 5278 C CA . GLN D 2 14 ? 51.671 10.820 -44.222 1.000 82.061 488 GLN D CA 1
ATOM 5279 C C . GLN D 2 14 ? 51.724 11.604 -45.530 1.000 77.697 488 GLN D C 1
ATOM 5280 O O . GLN D 2 14 ? 50.742 12.229 -45.925 1.000 68.786 488 GLN D O 1
ATOM 5286 N N . SER D 2 15 ? 52.888 11.561 -46.186 1.000 78.785 489 SER D N 1
ATOM 5287 C CA . SER D 2 15 ? 53.092 12.215 -47.467 1.000 80.687 489 SER D CA 1
ATOM 5288 C C . SER D 2 15 ? 52.323 11.475 -48.571 1.000 74.035 489 SER D C 1
ATOM 5289 O O . SER D 2 15 ? 51.885 12.086 -49.545 1.000 73.333 489 SER D O 1
ATOM 5292 N N . LEU D 2 16 ? 52.162 10.154 -48.408 1.000 67.828 490 LEU D N 1
ATOM 5293 C CA . LEU D 2 16 ? 51.438 9.319 -49.356 1.000 60.599 490 LEU D CA 1
ATOM 5294 C C . LEU D 2 16 ? 49.978 9.767 -49.384 1.000 57.841 490 LEU D C 1
ATOM 5295 O O . LEU D 2 16 ? 49.432 10.070 -50.451 1.000 54.228 490 LEU D O 1
ATOM 5300 N N . VAL D 2 17 ? 49.361 9.822 -48.190 1.000 55.442 491 VAL D N 1
ATOM 5301 C CA . VAL D 2 17 ? 47.926 10.050 -48.069 1.000 50.800 491 VAL D CA 1
ATOM 5302 C C . VAL D 2 17 ? 47.646 11.509 -48.408 1.000 45.231 491 VAL D C 1
ATOM 5303 O O . VAL D 2 17 ? 46.630 11.800 -49.023 1.000 41.028 491 VAL D O 1
ATOM 5307 N N . GLY D 2 18 ? 48.574 12.395 -48.035 1.000 45.481 492 GLY D N 1
ATOM 5308 C CA . GLY D 2 18 ? 48.455 13.810 -48.343 1.000 48.251 492 GLY D CA 1
ATOM 5309 C C . GLY D 2 18 ? 48.442 14.050 -49.849 1.000 50.019 492 GLY D C 1
ATOM 5310 O O . GLY D 2 18 ? 47.561 14.731 -50.369 1.000 51.753 492 GLY D O 1
ATOM 5311 N N . ARG D 2 19 ? 49.399 13.424 -50.538 1.000 55.874 493 ARG D N 1
ATOM 5312 C CA . ARG D 2 19 ? 49.516 13.526 -51.986 1.000 56.025 493 ARG D CA 1
ATOM 5313 C C . ARG D 2 19 ? 48.271 12.927 -52.646 1.000 52.263 493 ARG D C 1
ATOM 5314 O O . ARG D 2 19 ? 47.782 13.451 -53.649 1.000 47.144 493 ARG D O 1
ATOM 5322 N N . PHE D 2 20 ? 47.728 11.858 -52.048 1.000 48.307 494 PHE D N 1
ATOM 5323 C CA . PHE D 2 20 ? 46.546 11.218 -52.597 1.000 47.172 494 PHE D CA 1
ATOM 5324 C C . PHE D 2 20 ? 45.367 12.187 -52.541 1.000 44.657 494 PHE D C 1
ATOM 5325 O O . PHE D 2 20 ? 44.618 12.297 -53.508 1.000 42.238 494 PHE D O 1
ATOM 5333 N N . ILE D 2 21 ? 45.184 12.856 -51.396 1.000 44.403 495 ILE D N 1
ATOM 5334 C CA . ILE D 2 21 ? 44.021 13.719 -51.211 1.000 44.555 495 ILE D CA 1
ATOM 5335 C C . ILE D 2 21 ? 44.147 14.930 -52.137 1.000 41.201 495 ILE D C 1
ATOM 5336 O O . ILE D 2 21 ? 43.154 15.438 -52.648 1.000 39.165 495 ILE D O 1
ATOM 5341 N N . HIS D 2 22 ? 45.382 15.380 -52.361 1.000 41.324 496 HIS D N 1
ATOM 5342 C CA . HIS D 2 22 ? 45.631 16.543 -53.185 1.000 47.803 496 HIS D CA 1
ATOM 5343 C C . HIS D 2 22 ? 45.322 16.231 -54.648 1.000 51.064 496 HIS D C 1
ATOM 5344 O O . HIS D 2 22 ? 44.756 17.070 -55.346 1.000 55.289 496 HIS D O 1
ATOM 5351 N N . LEU D 2 23 ? 45.697 15.027 -55.100 1.000 53.145 497 LEU D N 1
ATOM 5352 C CA . LEU D 2 23 ? 45.445 14.594 -56.469 1.000 55.341 497 LEU D CA 1
ATOM 5353 C C . LEU D 2 23 ? 43.957 14.292 -56.678 1.000 56.248 497 LEU D C 1
ATOM 5354 O O . LEU D 2 23 ? 43.470 14.359 -57.804 1.000 58.917 497 LEU D O 1
ATOM 5359 N N . LEU D 2 24 ? 43.248 13.959 -55.590 1.000 55.409 498 LEU D N 1
ATOM 5360 C CA . LEU D 2 24 ? 41.860 13.538 -55.651 1.000 54.804 498 LEU D CA 1
ATOM 5361 C C . LEU D 2 24 ? 40.955 14.728 -55.966 1.000 56.989 498 LEU D C 1
ATOM 5362 O O . LEU D 2 24 ? 39.797 14.544 -56.325 1.000 54.035 498 LEU D O 1
ATOM 5367 N N . ARG D 2 25 ? 41.482 15.946 -55.802 1.000 63.464 499 ARG D N 1
ATOM 5368 C CA . ARG D 2 25 ? 40.750 17.165 -56.112 1.000 70.418 499 ARG D CA 1
ATOM 5369 C C . ARG D 2 25 ? 40.475 17.268 -57.613 1.000 65.048 499 ARG D C 1
ATOM 5370 O O . ARG D 2 25 ? 39.466 17.841 -58.010 1.000 63.364 499 ARG D O 1
ATOM 5378 N N . SER D 2 26 ? 41.384 16.733 -58.432 1.000 64.029 500 SER D N 1
ATOM 5379 C CA . SER D 2 26 ? 41.221 16.745 -59.877 1.000 67.833 500 SER D CA 1
ATOM 5380 C C . SER D 2 26 ? 39.919 16.056 -60.290 1.000 66.455 500 SER D C 1
ATOM 5381 O O . SER D 2 26 ? 39.274 16.504 -61.228 1.000 66.970 500 SER D O 1
ATOM 5384 N N . GLU D 2 27 ? 39.541 14.985 -59.580 1.000 62.587 501 GLU D N 1
ATOM 5385 C CA . GLU D 2 27 ? 38.390 14.170 -59.931 1.000 59.028 501 GLU D CA 1
ATOM 5386 C C . GLU D 2 27 ? 37.102 14.892 -59.546 1.000 56.041 501 GLU D C 1
ATOM 5387 O O . GLU D 2 27 ? 37.138 15.830 -58.757 1.000 57.426 501 GLU D O 1
ATOM 5393 N N . ASP D 2 28 ? 35.970 14.419 -60.096 1.000 57.257 502 ASP D N 1
ATOM 5394 C CA . ASP D 2 28 ? 34.646 14.963 -59.831 1.000 60.709 502 ASP D CA 1
ATOM 5395 C C . ASP D 2 28 ? 34.084 14.377 -58.533 1.000 57.095 502 ASP D C 1
ATOM 5396 O O . ASP D 2 28 ? 34.519 13.321 -58.093 1.000 54.002 502 ASP D O 1
ATOM 5401 N N . PRO D 2 29 ? 33.094 15.032 -57.884 1.000 53.566 503 PRO D N 1
ATOM 5402 C CA . PRO D 2 29 ? 32.588 14.580 -56.582 1.000 51.765 503 PRO D CA 1
ATOM 5403 C C . PRO D 2 29 ? 32.192 13.109 -56.454 1.000 48.739 503 PRO D C 1
ATOM 5404 O O . PRO D 2 29 ? 32.555 12.447 -55.474 1.000 42.640 503 PRO D O 1
ATOM 5408 N N . ASP D 2 30 ? 31.475 12.592 -57.466 1.000 51.161 504 ASP D N 1
ATOM 5409 C CA . ASP D 2 30 ? 30.991 11.215 -57.425 1.000 48.367 504 ASP D CA 1
ATOM 5410 C C . ASP D 2 30 ? 32.160 10.240 -57.451 1.000 42.913 504 ASP D C 1
ATOM 5411 O O . ASP D 2 30 ? 32.145 9.232 -56.751 1.000 42.381 504 ASP D O 1
ATOM 5416 N N . GLN D 2 31 ? 33.191 10.587 -58.223 1.000 44.721 505 GLN D N 1
ATOM 5417 C CA . GLN D 2 31 ? 34.357 9.734 -58.401 1.000 46.971 505 GLN D CA 1
ATOM 5418 C C . GLN D 2 31 ? 35.212 9.777 -57.142 1.000 46.419 505 GLN D C 1
ATOM 5419 O O . GLN D 2 31 ? 35.732 8.746 -56.731 1.000 50.049 505 GLN D O 1
ATOM 5425 N N . GLN D 2 32 ? 35.311 10.971 -56.534 1.000 45.423 506 GLN D N 1
ATOM 5426 C CA . GLN D 2 32 ? 36.017 11.171 -55.278 1.000 43.822 506 GLN D CA 1
ATOM 5427 C C . GLN D 2 32 ? 35.480 10.235 -54.196 1.000 40.003 506 GLN D C 1
ATOM 5428 O O . GLN D 2 32 ? 36.247 9.576 -53.505 1.000 39.733 506 GLN D O 1
ATOM 5434 N N . TYR D 2 33 ? 34.159 10.183 -54.073 1.000 39.770 507 TYR D N 1
ATOM 5435 C CA . TYR D 2 33 ? 33.480 9.319 -53.115 1.000 47.581 507 TYR D CA 1
ATOM 5436 C C . TYR D 2 33 ? 33.923 7.862 -53.271 1.000 51.257 507 TYR D C 1
ATOM 5437 O O . TYR D 2 33 ? 34.341 7.235 -52.300 1.000 51.470 507 TYR D O 1
ATOM 5446 N N . LEU D 2 34 ? 33.850 7.336 -54.505 1.000 54.780 508 LEU D N 1
ATOM 5447 C CA . LEU D 2 34 ? 34.166 5.937 -54.767 1.000 57.253 508 LEU D CA 1
ATOM 5448 C C . LEU D 2 34 ? 35.634 5.682 -54.438 1.000 55.155 508 LEU D C 1
ATOM 5449 O O . LEU D 2 34 ? 35.947 4.715 -53.742 1.000 55.352 508 LEU D O 1
ATOM 5454 N N . ILE D 2 35 ? 36.511 6.576 -54.914 1.000 50.801 509 ILE D N 1
ATOM 5455 C CA . ILE D 2 35 ? 37.943 6.442 -54.698 1.000 49.297 509 ILE D CA 1
ATOM 5456 C C . ILE D 2 35 ? 38.233 6.454 -53.201 1.000 48.465 509 ILE D C 1
ATOM 5457 O O . ILE D 2 35 ? 39.134 5.751 -52.753 1.000 47.101 509 ILE D O 1
ATOM 5462 N N . LEU D 2 36 ? 37.469 7.234 -52.422 1.000 46.340 510 LEU D N 1
ATOM 5463 C CA . LEU D 2 36 ? 37.658 7.279 -50.981 1.000 45.733 510 LEU D CA 1
ATOM 5464 C C . LEU D 2 36 ? 37.415 5.904 -50.373 1.000 44.169 510 LEU D C 1
ATOM 5465 O O . LEU D 2 36 ? 38.196 5.492 -49.522 1.000 46.690 510 LEU D O 1
ATOM 5470 N N . ASN D 2 37 ? 36.358 5.201 -50.799 1.000 46.111 511 ASN D N 1
ATOM 5471 C CA . ASN D 2 37 ? 36.028 3.912 -50.201 1.000 54.215 511 ASN D CA 1
ATOM 5472 C C . ASN D 2 37 ? 37.077 2.851 -50.559 1.000 54.271 511 ASN D C 1
ATOM 5473 O O . ASN D 2 37 ? 37.384 1.990 -49.739 1.000 59.614 511 ASN D O 1
ATOM 5478 N N . THR D 2 38 ? 37.665 2.921 -51.758 1.000 53.553 512 THR D N 1
ATOM 5479 C CA . THR D 2 38 ? 38.691 1.956 -52.124 1.000 61.130 512 THR D CA 1
ATOM 5480 C C . THR D 2 38 ? 39.963 2.272 -51.324 1.000 64.632 512 THR D C 1
ATOM 5481 O O . THR D 2 38 ? 40.730 1.372 -51.009 1.000 71.564 512 THR D O 1
ATOM 5485 N N . ALA D 2 39 ? 40.179 3.546 -50.982 1.000 70.147 513 ALA D N 1
ATOM 5486 C CA . ALA D 2 39 ? 41.308 3.954 -50.152 1.000 73.346 513 ALA D CA 1
ATOM 5487 C C . ALA D 2 39 ? 41.146 3.456 -48.718 1.000 74.251 513 ALA D C 1
ATOM 5488 O O . ALA D 2 39 ? 42.128 3.037 -48.122 1.000 78.659 513 ALA D O 1
ATOM 5490 N N . ARG D 2 40 ? 39.924 3.492 -48.168 1.000 70.723 514 ARG D N 1
ATOM 5491 C CA . ARG D 2 40 ? 39.687 3.031 -46.806 1.000 73.991 514 ARG D CA 1
ATOM 5492 C C . ARG D 2 40 ? 40.066 1.557 -46.694 1.000 77.234 514 ARG D C 1
ATOM 5493 O O . ARG D 2 40 ? 40.599 1.136 -45.667 1.000 82.286 514 ARG D O 1
ATOM 5501 N N . LYS D 2 41 ? 39.786 0.788 -47.756 1.000 74.238 515 LYS D N 1
ATOM 5502 C CA . LYS D 2 41 ? 40.071 -0.639 -47.770 1.000 76.035 515 LYS D CA 1
ATOM 5503 C C . LYS D 2 41 ? 41.575 -0.870 -47.924 1.000 78.646 515 LYS D C 1
ATOM 5504 O O . LYS D 2 41 ? 42.146 -1.708 -47.230 1.000 80.820 515 LYS D O 1
ATOM 5510 N N . HIS D 2 42 ? 42.214 -0.122 -48.831 1.000 80.282 516 HIS D N 1
ATOM 5511 C CA . HIS D 2 42 ? 43.657 -0.166 -49.018 1.000 84.095 516 HIS D CA 1
ATOM 5512 C C . HIS D 2 42 ? 44.386 0.205 -47.724 1.000 84.232 516 HIS D C 1
ATOM 5513 O O . HIS D 2 42 ? 45.414 -0.388 -47.409 1.000 88.409 516 HIS D O 1
ATOM 5520 N N . PHE D 2 43 ? 43.871 1.202 -46.994 1.000 83.569 517 PHE D N 1
ATOM 5521 C CA . PHE D 2 43 ? 44.496 1.657 -45.763 1.000 83.030 517 PHE D CA 1
ATOM 5522 C C . PHE D 2 43 ? 43.806 0.956 -44.586 1.000 81.042 517 PHE D C 1
ATOM 5523 O O . PHE D 2 43 ? 42.789 1.432 -44.089 1.000 78.942 517 PHE D O 1
ATOM 5531 N N . GLY D 2 44 ? 44.351 -0.181 -44.132 1.000 80.800 518 GLY D N 1
ATOM 5532 C CA . GLY D 2 44 ? 43.785 -0.901 -42.998 1.000 76.347 518 GLY D CA 1
ATOM 5533 C C . GLY D 2 44 ? 44.654 -2.063 -42.534 1.000 76.712 518 GLY D C 1
ATOM 5534 O O . GLY D 2 44 ? 45.829 -2.150 -42.961 1.000 69.845 518 GLY D O 1
ATOM 5535 N N . ASN D 2 48 ? 47.071 -1.802 -37.817 1.000 115.369 522 ASN D N 1
ATOM 5536 C CA . ASN D 2 48 ? 46.418 -0.995 -36.745 1.000 115.860 522 ASN D CA 1
ATOM 5537 C C . ASN D 2 48 ? 47.309 0.169 -36.304 1.000 123.932 522 ASN D C 1
ATOM 5538 O O . ASN D 2 48 ? 46.801 1.142 -35.754 1.000 131.478 522 ASN D O 1
ATOM 5543 N N . GLN D 2 49 ? 48.631 0.079 -36.499 1.000 124.117 523 GLN D N 1
ATOM 5544 C CA . GLN D 2 49 ? 49.507 1.149 -36.044 1.000 123.347 523 GLN D CA 1
ATOM 5545 C C . GLN D 2 49 ? 49.669 2.210 -37.127 1.000 120.853 523 GLN D C 1
ATOM 5546 O O . GLN D 2 49 ? 49.896 3.370 -36.798 1.000 118.979 523 GLN D O 1
ATOM 5552 N N . ARG D 2 50 ? 49.533 1.817 -38.400 1.000 118.622 524 ARG D N 1
ATOM 5553 C CA . ARG D 2 50 ? 49.750 2.719 -39.523 1.000 122.731 524 ARG D CA 1
ATOM 5554 C C . ARG D 2 50 ? 48.604 3.729 -39.642 1.000 114.041 524 ARG D C 1
ATOM 5555 O O . ARG D 2 50 ? 48.815 4.874 -40.048 1.000 110.792 524 ARG D O 1
ATOM 5563 N N . ILE D 2 51 ? 47.389 3.309 -39.258 1.000 109.858 525 ILE D N 1
ATOM 5564 C CA . ILE D 2 51 ? 46.179 4.043 -39.601 1.000 99.662 525 ILE D CA 1
ATOM 5565 C C . ILE D 2 51 ? 46.037 5.317 -38.763 1.000 100.646 525 ILE D C 1
ATOM 5566 O O . ILE D 2 51 ? 45.190 6.144 -39.079 1.000 94.005 525 ILE D O 1
ATOM 5571 N N . ARG D 2 52 ? 46.850 5.505 -37.713 1.000 108.052 526 ARG D N 1
ATOM 5572 C CA . ARG D 2 52 ? 46.844 6.766 -36.980 1.000 109.461 526 ARG D CA 1
ATOM 5573 C C . ARG D 2 52 ? 47.178 7.917 -37.930 1.000 99.824 526 ARG D C 1
ATOM 5574 O O . ARG D 2 52 ? 46.705 9.033 -37.729 1.000 97.235 526 ARG D O 1
ATOM 5582 N N . PHE D 2 53 ? 48.014 7.644 -38.946 1.000 94.195 527 PHE D N 1
ATOM 5583 C CA . PHE D 2 53 ? 48.520 8.677 -39.837 1.000 83.862 527 PHE D CA 1
ATOM 5584 C C . PHE D 2 53 ? 47.825 8.626 -41.200 1.000 66.248 527 PHE D C 1
ATOM 5585 O O . PHE D 2 53 ? 47.917 9.568 -41.978 1.000 67.424 527 PHE D O 1
ATOM 5593 N N . THR D 2 54 ? 47.114 7.532 -41.483 1.000 58.443 528 THR D N 1
ATOM 5594 C CA . THR D 2 54 ? 46.658 7.231 -42.829 1.000 52.214 528 THR D CA 1
ATOM 5595 C C . THR D 2 54 ? 45.157 7.536 -42.956 1.000 48.562 528 THR D C 1
ATOM 5596 O O . THR D 2 54 ? 44.723 7.985 -44.008 1.000 45.970 528 THR D O 1
ATOM 5600 N N . LEU D 2 55 ? 44.366 7.329 -41.885 1.000 48.773 529 LEU D N 1
ATOM 5601 C CA . LEU D 2 55 ? 42.908 7.437 -41.949 1.000 45.247 529 LEU D CA 1
ATOM 5602 C C . LEU D 2 55 ? 42.384 8.860 -41.740 1.000 38.392 529 LEU D C 1
ATOM 5603 O O . LEU D 2 55 ? 41.390 9.233 -42.357 1.000 35.599 529 LEU D O 1
ATOM 5608 N N . PRO D 2 56 ? 42.930 9.683 -40.822 1.000 34.100 530 PRO D N 1
ATOM 5609 C CA . PRO D 2 56 ? 42.329 10.998 -40.570 1.000 33.455 530 PRO D CA 1
ATOM 5610 C C . PRO D 2 56 ? 42.180 11.901 -41.801 1.000 32.302 530 PRO D C 1
ATOM 5611 O O . PRO D 2 56 ? 41.153 12.557 -41.974 1.000 29.380 530 PRO D O 1
ATOM 5615 N N . PRO D 2 57 ? 43.165 11.954 -42.723 1.000 30.847 531 PRO D N 1
ATOM 5616 C CA . PRO D 2 57 ? 42.987 12.748 -43.933 1.000 29.363 531 PRO D CA 1
ATOM 5617 C C . PRO D 2 57 ? 41.773 12.291 -44.737 1.000 31.218 531 PRO D C 1
ATOM 5618 O O . PRO D 2 57 ? 41.123 13.116 -45.389 1.000 34.197 531 PRO D O 1
ATOM 5622 N N . LEU D 2 58 ? 41.457 10.987 -44.687 1.000 30.120 532 LEU D N 1
ATOM 5623 C CA . LEU D 2 58 ? 40.303 10.456 -45.400 1.000 32.131 532 LEU D CA 1
ATOM 5624 C C . LEU D 2 58 ? 39.016 11.009 -44.777 1.000 31.470 532 LEU D C 1
ATOM 5625 O O . LEU D 2 58 ? 38.061 11.353 -45.492 1.000 32.895 532 LEU D O 1
ATOM 5630 N N . VAL D 2 59 ? 39.012 11.112 -43.440 1.000 29.714 533 VAL D N 1
ATOM 5631 C CA . VAL D 2 59 ? 37.873 11.639 -42.704 1.000 28.954 533 VAL D CA 1
ATOM 5632 C C . VAL D 2 59 ? 37.632 13.104 -43.078 1.000 28.742 533 VAL D C 1
ATOM 5633 O O . VAL D 2 59 ? 36.489 13.492 -43.328 1.000 27.730 533 VAL D O 1
ATOM 5637 N N . PHE D 2 60 ? 38.713 13.903 -43.127 1.000 28.876 534 PHE D N 1
ATOM 5638 C CA . PHE D 2 60 ? 38.619 15.314 -43.450 1.000 28.239 534 PHE D CA 1
ATOM 5639 C C . PHE D 2 60 ? 38.211 15.484 -44.912 1.000 29.592 534 PHE D C 1
ATOM 5640 O O . PHE D 2 60 ? 37.389 16.347 -45.225 1.000 26.666 534 PHE D O 1
ATOM 5648 N N . ALA D 2 61 ? 38.756 14.645 -45.807 1.000 31.835 535 ALA D N 1
ATOM 5649 C CA . ALA D 2 61 ? 38.349 14.693 -47.211 1.000 29.266 535 ALA D CA 1
ATOM 5650 C C . ALA D 2 61 ? 36.860 14.375 -47.337 1.000 27.308 535 ALA D C 1
ATOM 5651 O O . ALA D 2 61 ? 36.153 15.029 -48.086 1.000 25.295 535 ALA D O 1
ATOM 5653 N N . ALA D 2 62 ? 36.370 13.383 -46.582 1.000 27.513 536 ALA D N 1
ATOM 5654 C CA . ALA D 2 62 ? 34.944 13.080 -46.575 1.000 27.676 536 ALA D CA 1
ATOM 5655 C C . ALA D 2 62 ? 34.114 14.306 -46.167 1.000 28.454 536 ALA D C 1
ATOM 5656 O O . ALA D 2 62 ? 33.142 14.647 -46.847 1.000 27.855 536 ALA D O 1
ATOM 5658 N N . TYR D 2 63 ? 34.498 15.005 -45.081 1.000 28.951 537 TYR D N 1
ATOM 5659 C CA . TYR D 2 63 ? 33.741 16.184 -44.649 1.000 28.767 537 TYR D CA 1
ATOM 5660 C C . TYR D 2 63 ? 33.728 17.251 -45.748 1.000 27.808 537 TYR D C 1
ATOM 5661 O O . TYR D 2 63 ? 32.696 17.853 -46.047 1.000 26.685 537 TYR D O 1
ATOM 5670 N N . GLN D 2 64 ? 34.899 17.466 -46.352 1.000 29.903 538 GLN D N 1
ATOM 5671 C CA . GLN D 2 64 ? 35.072 18.404 -47.453 1.000 32.419 538 GLN D CA 1
ATOM 5672 C C . GLN D 2 64 ? 34.158 18.036 -48.627 1.000 31.502 538 GLN D C 1
ATOM 5673 O O . GLN D 2 64 ? 33.497 18.890 -49.195 1.000 29.861 538 GLN D O 1
ATOM 5679 N N . LEU D 2 65 ? 34.040 16.743 -48.932 1.000 33.712 539 LEU D N 1
ATOM 5680 C CA . LEU D 2 65 ? 33.191 16.277 -50.021 1.000 34.317 539 LEU D CA 1
ATOM 5681 C C . LEU D 2 65 ? 31.718 16.577 -49.739 1.000 32.426 539 LEU D C 1
ATOM 5682 O O . LEU D 2 65 ? 30.980 16.942 -50.644 1.000 33.812 539 LEU D O 1
ATOM 5687 N N . ALA D 2 66 ? 31.285 16.441 -48.485 1.000 32.676 540 ALA D N 1
ATOM 5688 C CA . ALA D 2 66 ? 29.901 16.729 -48.118 1.000 30.542 540 ALA D CA 1
ATOM 5689 C C . ALA D 2 66 ? 29.541 18.185 -48.425 1.000 30.247 540 ALA D C 1
ATOM 5690 O O . ALA D 2 66 ? 28.455 18.457 -48.929 1.000 28.520 540 ALA D O 1
ATOM 5692 N N . PHE D 2 67 ? 30.455 19.116 -48.127 1.000 29.996 541 PHE D N 1
ATOM 5693 C CA . PHE D 2 67 ? 30.238 20.519 -48.446 1.000 31.320 541 PHE D CA 1
ATOM 5694 C C . PHE D 2 67 ? 30.152 20.716 -49.962 1.000 33.287 541 PHE D C 1
ATOM 5695 O O . PHE D 2 67 ? 29.328 21.486 -50.445 1.000 33.880 541 PHE D O 1
ATOM 5703 N N . ARG D 2 68 ? 30.997 20.004 -50.713 1.000 37.388 542 ARG D N 1
ATOM 5704 C CA . ARG D 2 68 ? 30.953 20.034 -52.170 1.000 40.078 542 ARG D CA 1
ATOM 5705 C C . ARG D 2 68 ? 29.570 19.608 -52.678 1.000 38.074 542 ARG D C 1
ATOM 5706 O O . ARG D 2 68 ? 29.050 20.178 -53.634 1.000 39.054 542 ARG D O 1
ATOM 5714 N N . TYR D 2 69 ? 28.944 18.630 -52.024 1.000 36.882 543 TYR D N 1
ATOM 5715 C CA . TYR D 2 69 ? 27.636 18.155 -52.458 1.000 39.044 543 TYR D CA 1
ATOM 5716 C C . TYR D 2 69 ? 26.558 19.189 -52.141 1.000 38.899 543 TYR D C 1
ATOM 5717 O O . TYR D 2 69 ? 25.598 19.310 -52.884 1.000 38.236 543 TYR D O 1
ATOM 5726 N N . LYS D 2 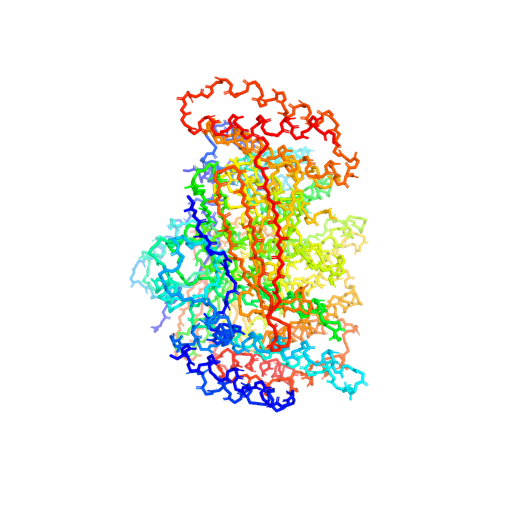70 ? 26.702 19.914 -51.033 1.000 41.715 544 LYS D N 1
ATOM 5727 C CA . LYS D 2 70 ? 25.771 20.977 -50.682 1.000 45.203 544 LYS D CA 1
ATOM 5728 C C . LYS D 2 70 ? 25.852 22.081 -51.737 1.000 45.155 544 LYS D C 1
ATOM 5729 O O . LYS D 2 70 ? 24.845 22.617 -52.191 1.000 42.749 544 LYS D O 1
ATOM 5735 N N . GLU D 2 71 ? 27.078 22.408 -52.133 1.000 47.851 545 GLU D N 1
ATOM 5736 C CA . GLU D 2 71 ? 27.314 23.421 -53.144 1.000 51.565 545 GLU D CA 1
ATOM 5737 C C . GLU D 2 71 ? 26.695 22.975 -54.472 1.000 51.422 545 GLU D C 1
ATOM 5738 O O . GLU D 2 71 ? 26.428 23.800 -55.334 1.000 49.288 545 GLU D O 1
ATOM 5744 N N . ASN D 2 72 ? 26.443 21.666 -54.635 1.000 51.612 546 ASN D N 1
ATOM 5745 C CA . ASN D 2 72 ? 25.807 21.144 -55.838 1.000 49.372 546 ASN D CA 1
ATOM 5746 C C . ASN D 2 72 ? 24.324 20.813 -55.618 1.000 47.674 546 ASN D C 1
ATOM 5747 O O . ASN D 2 72 ? 23.736 20.088 -56.428 1.000 42.953 546 ASN D O 1
ATOM 5752 N N . SER D 2 73 ? 23.705 21.362 -54.560 1.000 48.316 547 SER D N 1
ATOM 5753 C CA . SER D 2 73 ? 22.375 20.940 -54.142 1.000 53.157 547 SER D CA 1
ATOM 5754 C C . SER D 2 73 ? 21.325 21.183 -55.228 1.000 63.410 547 SER D C 1
ATOM 5755 O O . SER D 2 73 ? 20.385 20.404 -55.352 1.000 70.186 547 SER D O 1
ATOM 5758 N N . LYS D 2 74 ? 21.459 22.264 -56.006 1.000 67.369 548 LYS D N 1
ATOM 5759 C CA . LYS D 2 74 ? 20.426 22.624 -56.969 1.000 67.969 548 LYS D CA 1
ATOM 5760 C C . LYS D 2 74 ? 20.540 21.789 -58.243 1.000 62.885 548 LYS D C 1
ATOM 5761 O O . LYS D 2 74 ? 19.604 21.779 -59.039 1.000 63.330 548 LYS D O 1
ATOM 5767 N N . VAL D 2 75 ? 21.651 21.061 -58.408 1.000 59.305 549 VAL D N 1
ATOM 5768 C CA . VAL D 2 75 ? 21.923 20.300 -59.624 1.000 57.644 549 VAL D CA 1
ATOM 5769 C C . VAL D 2 75 ? 21.976 18.786 -59.377 1.000 53.251 549 VAL D C 1
ATOM 5770 O O . VAL D 2 75 ? 21.888 18.003 -60.317 1.000 49.932 549 VAL D O 1
ATOM 5774 N N . ASP D 2 76 ? 22.135 18.368 -58.116 1.000 53.031 550 ASP D N 1
ATOM 5775 C CA . ASP D 2 76 ? 22.211 16.961 -57.767 1.000 47.479 550 ASP D CA 1
ATOM 5776 C C . ASP D 2 76 ? 21.081 16.639 -56.797 1.000 45.194 550 ASP D C 1
ATOM 5777 O O . ASP D 2 76 ? 21.153 16.947 -55.618 1.000 44.289 550 ASP D O 1
ATOM 5782 N N . ASP D 2 77 ? 20.034 16.006 -57.311 1.000 49.836 551 ASP D N 1
ATOM 5783 C CA . ASP D 2 77 ? 18.841 15.717 -56.531 1.000 53.896 551 ASP D CA 1
ATOM 5784 C C . ASP D 2 77 ? 19.139 14.660 -55.463 1.000 50.957 551 ASP D C 1
ATOM 5785 O O . ASP D 2 77 ? 18.297 14.434 -54.600 1.000 51.892 551 ASP D O 1
ATOM 5790 N N . LYS D 2 78 ? 20.320 14.025 -55.511 1.000 46.663 552 LYS D N 1
ATOM 5791 C CA . LYS D 2 78 ? 20.692 12.990 -54.559 1.000 45.485 552 LYS D CA 1
ATOM 5792 C C . LYS D 2 78 ? 21.749 13.479 -53.566 1.000 40.263 552 LYS D C 1
ATOM 5793 O O . LYS D 2 78 ? 22.383 12.662 -52.906 1.000 39.719 552 LYS D O 1
ATOM 5799 N N . TRP D 2 79 ? 21.925 14.797 -53.427 1.000 38.122 553 TRP D N 1
ATOM 5800 C CA . TRP D 2 79 ? 23.011 15.333 -52.614 1.000 39.121 553 TRP D CA 1
ATOM 5801 C C . TRP D 2 79 ? 22.832 14.966 -51.135 1.000 38.086 553 TRP D C 1
ATOM 5802 O O . TRP D 2 79 ? 23.808 14.642 -50.468 1.000 35.024 553 TRP D O 1
ATOM 5813 N N . GLU D 2 80 ? 21.589 15.002 -50.631 1.000 38.596 554 GLU D N 1
ATOM 5814 C CA . GLU D 2 80 ? 21.307 14.695 -49.237 1.000 40.324 554 GLU D CA 1
ATOM 5815 C C . GLU D 2 80 ? 21.711 13.251 -48.933 1.000 41.459 554 GLU D C 1
ATOM 5816 O O . GLU D 2 80 ? 22.335 12.984 -47.908 1.000 39.088 554 GLU D O 1
ATOM 5822 N N . LYS D 2 81 ? 21.359 12.327 -49.833 1.000 45.827 555 LYS D N 1
ATOM 5823 C CA . LYS D 2 81 ? 21.604 10.903 -49.624 1.000 48.064 555 LYS D CA 1
ATOM 5824 C C . LYS D 2 81 ? 23.103 10.610 -49.624 1.000 42.666 555 LYS D C 1
ATOM 5825 O O . LYS D 2 81 ? 23.565 9.797 -48.828 1.000 38.653 555 LYS D O 1
ATOM 5831 N N . LYS D 2 82 ? 23.845 11.290 -50.514 1.000 39.496 556 LYS D N 1
ATOM 5832 C CA . LYS D 2 82 ? 25.292 11.167 -50.575 1.000 35.771 556 LYS D CA 1
ATOM 5833 C C . LYS D 2 82 ? 25.928 11.663 -49.274 1.000 33.938 556 LYS D C 1
ATOM 5834 O O . LYS D 2 82 ? 26.880 11.047 -48.799 1.000 30.264 556 LYS D O 1
ATOM 5840 N N . CYS D 2 83 ? 25.402 12.772 -48.714 1.000 31.688 557 CYS D N 1
ATOM 5841 C CA . CYS D 2 83 ? 25.902 13.319 -47.464 1.000 30.828 557 CYS D CA 1
ATOM 5842 C C . CYS D 2 83 ? 25.695 12.305 -46.341 1.000 33.724 557 CYS D C 1
ATOM 5843 O O . CYS D 2 83 ? 26.589 12.094 -45.530 1.000 32.427 557 CYS D O 1
ATOM 5846 N N . GLN D 2 84 ? 24.523 11.657 -46.303 1.000 34.422 558 GLN D N 1
ATOM 5847 C CA . GLN D 2 84 ? 24.293 10.622 -45.315 1.000 36.720 558 GLN D CA 1
ATOM 5848 C C . GLN D 2 84 ? 25.357 9.528 -45.454 1.000 38.048 558 GLN D C 1
ATOM 5849 O O . GLN D 2 84 ? 25.955 9.135 -44.452 1.000 36.154 558 GLN D O 1
ATOM 5855 N N . LYS D 2 85 ? 25.608 9.058 -46.691 1.000 39.072 559 LYS D N 1
ATOM 5856 C CA . LYS D 2 85 ? 26.585 8.002 -46.933 1.000 40.805 559 LYS D CA 1
ATOM 5857 C C . LYS D 2 85 ? 27.973 8.457 -46.468 1.000 35.906 559 LYS D C 1
ATOM 5858 O O . LYS D 2 85 ? 28.716 7.676 -45.883 1.000 36.178 559 LYS D O 1
ATOM 5864 N N . ILE D 2 86 ? 28.326 9.714 -46.745 1.000 31.861 560 ILE D N 1
ATOM 5865 C CA . ILE D 2 86 ? 29.651 10.235 -46.430 1.000 31.415 560 ILE D CA 1
ATOM 5866 C C . ILE D 2 86 ? 29.859 10.251 -44.915 1.000 27.789 560 ILE D C 1
ATOM 5867 O O . ILE D 2 86 ? 30.944 9.931 -44.445 1.000 26.463 560 ILE D O 1
ATOM 5872 N N . PHE D 2 87 ? 28.822 10.599 -44.145 1.000 26.724 561 PHE D N 1
ATOM 5873 C CA . PHE D 2 87 ? 28.960 10.645 -42.698 1.000 28.028 561 PHE D CA 1
ATOM 5874 C C . PHE D 2 87 ? 28.977 9.231 -42.121 1.000 29.150 561 PHE D C 1
ATOM 5875 O O . PHE D 2 87 ? 29.636 9.000 -41.113 1.000 30.296 561 PHE D O 1
ATOM 5883 N N . SER D 2 88 ? 28.288 8.278 -42.762 1.000 30.219 562 SER D N 1
ATOM 5884 C CA . SER D 2 88 ? 28.430 6.879 -42.382 1.000 31.761 562 SER D CA 1
ATOM 5885 C C . SER D 2 88 ? 29.878 6.432 -42.572 1.000 30.273 562 SER D C 1
ATOM 5886 O O . SER D 2 88 ? 30.487 5.873 -41.677 1.000 30.419 562 SER D O 1
ATOM 5889 N N . PHE D 2 89 ? 30.438 6.722 -43.737 1.000 29.522 563 PHE D N 1
ATOM 5890 C CA . PHE D 2 89 ? 31.821 6.409 -44.023 1.000 31.236 563 PHE D CA 1
ATOM 5891 C C . PHE D 2 89 ? 32.767 7.017 -42.981 1.000 31.985 563 PHE D C 1
ATOM 5892 O O . PHE D 2 89 ? 33.707 6.344 -42.544 1.000 28.984 563 PHE D O 1
ATOM 5900 N N . ALA D 2 90 ? 32.547 8.291 -42.609 1.000 31.521 564 ALA D N 1
ATOM 5901 C CA . ALA D 2 90 ? 33.411 8.934 -41.625 1.000 30.683 564 ALA D CA 1
ATOM 5902 C C . ALA D 2 90 ? 33.262 8.252 -40.261 1.000 30.213 564 ALA D C 1
ATOM 5903 O O . ALA D 2 90 ? 34.261 7.953 -39.608 1.000 27.892 564 ALA D O 1
ATOM 5905 N N . HIS D 2 91 ? 32.013 7.999 -39.852 1.000 32.045 565 HIS D N 1
ATOM 5906 C CA . HIS D 2 91 ? 31.711 7.309 -38.603 1.000 35.908 565 HIS D CA 1
ATOM 5907 C C . HIS D 2 91 ? 32.464 5.983 -38.527 1.000 36.473 565 HIS D C 1
ATOM 5908 O O . HIS D 2 91 ? 33.102 5.680 -37.527 1.000 37.164 565 HIS D O 1
ATOM 5915 N N . GLN D 2 92 ? 32.416 5.221 -39.619 1.000 39.828 566 GLN D N 1
ATOM 5916 C CA . GLN D 2 92 ? 33.020 3.898 -39.683 1.000 42.332 566 GLN D CA 1
ATOM 5917 C C . GLN D 2 92 ? 34.543 4.011 -39.706 1.000 37.198 566 GLN D C 1
ATOM 5918 O O . GLN D 2 92 ? 35.229 3.170 -39.142 1.000 37.085 566 GLN D O 1
ATOM 5924 N N . THR D 2 93 ? 35.074 5.039 -40.370 1.000 35.312 567 THR D N 1
ATOM 5925 C CA . THR D 2 93 ? 36.513 5.225 -40.434 1.000 35.062 567 THR D CA 1
ATOM 5926 C C . THR D 2 93 ? 37.046 5.625 -39.062 1.000 34.876 567 THR D C 1
ATOM 5927 O O . THR D 2 93 ? 38.111 5.156 -38.669 1.000 33.589 567 THR D O 1
ATOM 5931 N N . ILE D 2 94 ? 36.321 6.506 -38.355 1.000 33.234 568 ILE D N 1
ATOM 5932 C CA . ILE D 2 94 ? 36.751 6.951 -37.040 1.000 31.898 568 ILE D CA 1
ATOM 5933 C C . ILE D 2 94 ? 36.656 5.763 -36.082 1.000 33.885 568 ILE D C 1
ATOM 5934 O O . ILE D 2 94 ? 37.565 5.551 -35.289 1.000 33.405 568 ILE D O 1
ATOM 5939 N N . SER D 2 95 ? 35.597 4.954 -36.199 1.000 34.494 569 SER D N 1
ATOM 5940 C CA . SER D 2 95 ? 35.447 3.767 -35.362 1.000 36.639 569 SER D CA 1
ATOM 5941 C C . SER D 2 95 ? 36.650 2.830 -35.502 1.000 37.436 569 SER D C 1
ATOM 5942 O O . SER D 2 95 ? 37.102 2.244 -34.527 1.000 39.597 569 SER D O 1
ATOM 5945 N N . ALA D 2 96 ? 37.208 2.712 -36.703 1.000 39.478 570 ALA D N 1
ATOM 5946 C CA . ALA D 2 96 ? 38.363 1.850 -36.910 1.000 39.680 570 ALA D CA 1
ATOM 5947 C C . ALA D 2 96 ? 39.548 2.346 -36.083 1.000 42.084 570 ALA D C 1
ATOM 5948 O O . ALA D 2 96 ? 40.310 1.530 -35.581 1.000 40.268 570 ALA D O 1
ATOM 5950 N N . LEU D 2 97 ? 39.692 3.677 -35.942 1.000 44.090 571 LEU D N 1
ATOM 5951 C CA . LEU D 2 97 ? 40.770 4.279 -35.163 1.000 42.130 571 LEU D CA 1
ATOM 5952 C C . LEU D 2 97 ? 40.595 3.989 -33.678 1.000 39.205 571 LEU D C 1
ATOM 5953 O O . LEU D 2 97 ? 41.577 3.844 -32.975 1.000 42.040 571 LEU D O 1
ATOM 5958 N N . ILE D 2 98 ? 39.356 3.962 -33.197 1.000 42.197 572 ILE D N 1
ATOM 5959 C CA . ILE D 2 98 ? 39.077 3.638 -31.803 1.000 50.695 572 ILE D CA 1
ATOM 5960 C C . ILE D 2 98 ? 39.541 2.206 -31.523 1.000 57.185 572 ILE D C 1
ATOM 5961 O O . ILE D 2 98 ? 40.261 1.954 -30.555 1.000 56.563 572 ILE D O 1
ATOM 5966 N N . LYS D 2 99 ? 39.120 1.278 -32.397 1.000 65.834 573 LYS D N 1
ATOM 5967 C CA . LYS D 2 99 ? 39.521 -0.121 -32.342 1.000 71.539 573 LYS D CA 1
ATOM 5968 C C . LYS D 2 99 ? 41.047 -0.234 -32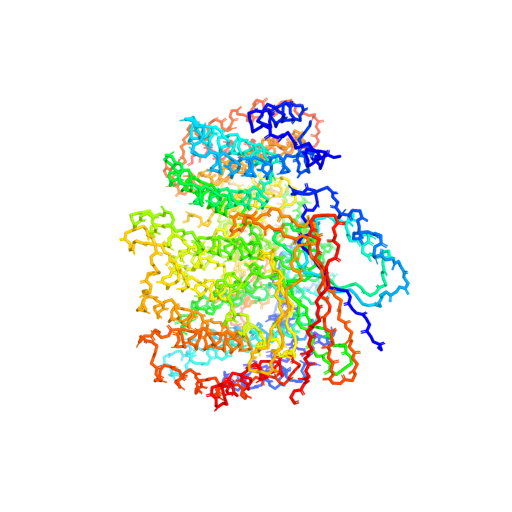.266 1.000 72.700 573 LYS D C 1
ATOM 5969 O O . LYS D 2 99 ? 41.572 -1.124 -31.605 1.000 74.278 573 LYS D O 1
ATOM 5975 N N . ALA D 2 100 ? 41.742 0.686 -32.945 1.000 72.962 574 ALA D N 1
ATOM 5976 C CA . ALA D 2 100 ? 43.189 0.676 -33.051 1.000 74.458 574 ALA D CA 1
ATOM 5977 C C . ALA D 2 100 ? 43.837 1.384 -31.868 1.000 81.389 574 ALA D C 1
ATOM 5978 O O . ALA D 2 100 ? 44.940 1.921 -32.009 1.000 83.287 574 ALA D O 1
ATOM 5980 N N . GLU D 2 101 ? 43.134 1.437 -30.731 1.000 92.054 575 GLU D N 1
ATOM 5981 C CA . GLU D 2 101 ? 43.769 1.774 -29.465 1.000 106.410 575 GLU D CA 1
ATOM 5982 C C . GLU D 2 101 ? 43.843 3.291 -29.251 1.000 100.410 575 GLU D C 1
ATOM 5983 O O . GLU D 2 101 ? 44.618 3.736 -28.407 1.000 114.690 575 GLU D O 1
ATOM 5989 N N . LEU D 2 102 ? 43.057 4.095 -29.986 1.000 81.284 576 LEU D N 1
ATOM 5990 C CA . LEU D 2 102 ? 43.192 5.542 -29.937 1.000 77.276 576 LEU D CA 1
ATOM 5991 C C . LEU D 2 102 ? 41.922 6.153 -29.345 1.000 68.814 576 LEU D C 1
ATOM 5992 O O . LEU D 2 102 ? 40.831 5.616 -29.538 1.000 65.093 576 LEU D O 1
ATOM 5997 N N . ALA D 2 103 ? 42.080 7.287 -28.642 1.000 58.125 577 ALA D N 1
ATOM 5998 C CA . ALA D 2 103 ? 40.963 7.971 -27.999 1.000 50.872 577 ALA D CA 1
ATOM 5999 C C . ALA D 2 103 ? 40.949 9.465 -28.332 1.000 43.160 577 ALA D C 1
ATOM 6000 O O . ALA D 2 103 ? 39.929 10.001 -28.733 1.000 36.972 577 ALA D O 1
ATOM 6002 N N . GLU D 2 104 ? 42.082 10.136 -28.161 1.000 43.169 578 GLU D N 1
ATOM 6003 C CA . GLU D 2 104 ? 42.128 11.587 -28.248 1.000 45.030 578 GLU D CA 1
ATOM 6004 C C . GLU D 2 104 ? 41.824 12.059 -29.668 1.000 39.370 578 GLU D C 1
ATOM 6005 O O . GLU D 2 104 ? 41.079 13.008 -29.865 1.000 36.237 578 GLU D O 1
ATOM 6011 N N . LEU D 2 105 ? 42.427 11.407 -30.661 1.000 35.984 579 LEU D N 1
ATOM 6012 C CA . LEU D 2 105 ? 42.265 11.821 -32.038 1.000 34.853 579 LEU D CA 1
ATOM 6013 C C . LEU D 2 105 ? 40.857 11.478 -32.530 1.000 33.182 579 LEU D C 1
ATOM 6014 O O . LEU D 2 105 ? 40.184 12.333 -33.105 1.000 30.943 579 LEU D O 1
ATOM 6019 N N . PRO D 2 106 ? 40.340 10.241 -32.319 1.000 33.307 580 PRO D N 1
ATOM 6020 C CA . PRO D 2 106 ? 38.954 9.925 -32.684 1.000 32.746 580 PRO D CA 1
ATOM 6021 C C . PRO D 2 106 ? 37.910 10.884 -32.111 1.000 30.139 580 PRO D C 1
ATOM 6022 O O . PRO D 2 106 ? 36.976 11.264 -32.813 1.000 30.764 580 PRO D O 1
ATOM 6026 N N . LEU D 2 107 ? 38.073 11.245 -30.839 1.000 28.523 581 LEU D N 1
ATOM 6027 C CA . LEU D 2 107 ? 37.215 12.211 -30.171 1.000 28.397 581 LEU D CA 1
ATOM 6028 C C . LEU D 2 107 ? 37.178 13.507 -30.981 1.000 26.595 581 LEU D C 1
ATOM 6029 O O . LEU D 2 107 ? 36.107 14.019 -31.316 1.000 23.776 581 LEU D O 1
ATOM 6034 N N . ARG D 2 108 ? 38.359 14.035 -31.303 1.000 26.122 582 ARG D N 1
ATOM 6035 C CA . ARG D 2 108 ? 38.446 15.283 -32.040 1.000 26.355 582 ARG D CA 1
ATOM 6036 C C . ARG D 2 108 ? 37.825 15.138 -33.427 1.000 27.274 582 ARG D C 1
ATOM 6037 O O . ARG D 2 108 ? 37.130 16.051 -33.867 1.000 30.314 582 ARG D O 1
ATOM 6045 N N . LEU D 2 109 ? 38.032 13.994 -34.094 1.000 26.381 583 LEU D N 1
ATOM 6046 C CA . LEU D 2 109 ? 37.491 13.794 -35.428 1.000 25.881 583 LEU D CA 1
ATOM 6047 C C . LEU D 2 109 ? 35.969 13.764 -35.376 1.000 26.734 583 LEU D C 1
ATOM 6048 O O . LEU D 2 109 ? 35.295 14.192 -36.324 1.000 30.695 583 LEU D O 1
ATOM 6053 N N . PHE D 2 110 ? 35.430 13.239 -34.275 1.000 26.734 584 PHE D N 1
ATOM 6054 C CA . PHE D 2 110 ? 33.988 13.150 -34.098 1.000 28.845 584 PHE D CA 1
ATOM 6055 C C . PHE D 2 110 ? 33.430 14.559 -33.920 1.000 27.753 584 PHE D C 1
ATOM 6056 O O . PHE D 2 110 ? 32.457 14.928 -34.573 1.000 25.875 584 PHE D O 1
ATOM 6064 N N . LEU D 2 111 ? 34.085 15.350 -33.057 1.000 27.207 585 LEU D N 1
ATOM 6065 C CA . LEU D 2 111 ? 33.709 16.746 -32.874 1.000 27.477 585 LEU D CA 1
ATOM 6066 C C . LEU D 2 111 ? 33.660 17.491 -34.214 1.000 25.706 585 LEU D C 1
ATOM 6067 O O . LEU D 2 111 ? 32.713 18.236 -34.490 1.000 26.441 585 LEU D O 1
ATOM 6072 N N . GLN D 2 112 ? 34.697 17.303 -35.037 1.000 24.308 586 GLN D N 1
ATOM 6073 C CA . GLN D 2 112 ? 34.734 17.940 -36.347 1.000 24.840 586 GLN D CA 1
ATOM 6074 C C . GLN D 2 112 ? 33.573 17.467 -37.217 1.000 24.991 586 GLN D C 1
ATOM 6075 O O . GLN D 2 112 ? 32.998 18.233 -37.973 1.000 25.990 586 GLN D O 1
ATOM 6081 N N . GLY D 2 113 ? 33.221 16.193 -37.089 1.000 26.500 587 GLY D N 1
ATOM 6082 C CA . GLY D 2 113 ? 32.130 15.649 -37.866 1.000 27.405 587 GLY D CA 1
ATOM 6083 C C . GLY D 2 113 ? 30.793 16.232 -37.443 1.000 26.895 587 GLY D C 1
ATOM 6084 O O . GLY D 2 113 ? 29.922 16.472 -38.272 1.000 26.295 587 GLY D O 1
ATOM 6085 N N . ALA D 2 114 ? 30.616 16.401 -36.137 1.000 28.690 588 ALA D N 1
ATOM 6086 C CA . ALA D 2 114 ? 29.414 17.027 -35.615 1.000 28.841 588 ALA D CA 1
ATOM 6087 C C . ALA D 2 114 ? 29.288 18.446 -36.165 1.000 29.407 588 ALA D C 1
ATOM 6088 O O . ALA D 2 114 ? 28.208 18.850 -36.607 1.000 33.638 588 ALA D O 1
ATOM 6090 N N . LEU D 2 115 ? 30.397 19.196 -36.138 1.000 27.421 589 LEU D N 1
ATOM 6091 C CA . LEU D 2 115 ? 30.415 20.533 -36.704 1.000 26.944 589 LEU D CA 1
ATOM 6092 C C . LEU D 2 115 ? 29.940 20.531 -38.149 1.000 25.916 589 LEU D C 1
ATOM 6093 O O . LEU D 2 115 ? 29.044 21.297 -38.500 1.000 24.151 589 LEU D O 1
ATOM 6098 N N . ALA D 2 116 ? 30.562 19.679 -38.970 1.000 24.714 590 ALA D N 1
ATOM 6099 C CA . ALA D 2 116 ? 30.290 19.638 -40.402 1.000 25.958 590 ALA D CA 1
ATOM 6100 C C . ALA D 2 116 ? 28.829 19.301 -40.654 1.000 25.995 590 ALA D C 1
ATOM 6101 O O . ALA D 2 116 ? 28.159 19.986 -41.418 1.000 26.718 590 ALA D O 1
ATOM 6103 N N . ALA D 2 117 ? 28.344 18.250 -39.986 1.000 27.150 591 ALA D N 1
ATOM 6104 C CA . ALA D 2 117 ? 26.970 17.810 -40.154 1.000 27.070 591 ALA D CA 1
ATOM 6105 C C . ALA D 2 117 ? 26.008 18.915 -39.722 1.000 28.049 591 A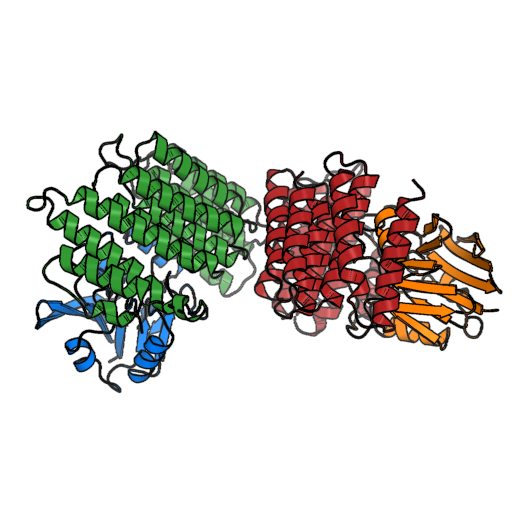LA D C 1
ATOM 6106 O O . ALA D 2 117 ? 25.015 19.182 -40.391 1.000 28.480 591 ALA D O 1
ATOM 6108 N N . GLY D 2 118 ? 26.336 19.577 -38.609 1.000 29.187 592 GLY D N 1
ATOM 6109 C CA . GLY D 2 118 ? 25.542 20.686 -38.109 1.000 30.444 592 GLY D CA 1
ATOM 6110 C C . GLY D 2 118 ? 25.367 21.772 -39.166 1.000 31.715 592 GLY D C 1
ATOM 6111 O O . GLY D 2 118 ? 24.261 22.285 -39.344 1.000 34.362 592 GLY D O 1
ATOM 6112 N N . GLU D 2 119 ? 26.445 22.071 -39.898 1.000 32.046 593 GLU D N 1
ATOM 6113 C CA . GLU D 2 119 ? 26.459 23.170 -40.852 1.000 30.959 593 GLU D CA 1
ATOM 6114 C C . GLU D 2 119 ? 25.740 22.821 -42.154 1.000 33.646 593 GLU D C 1
ATOM 6115 O O . GLU D 2 119 ? 25.314 23.739 -42.840 1.000 34.897 593 GLU D O 1
ATOM 6121 N N . ILE D 2 120 ? 25.632 21.530 -42.509 1.000 32.229 594 ILE D N 1
ATOM 6122 C CA . ILE D 2 120 ? 25.072 21.126 -43.792 1.000 32.373 594 ILE D CA 1
ATOM 6123 C C . ILE D 2 120 ? 23.662 20.600 -43.544 1.000 36.241 594 ILE D C 1
ATOM 6124 O O . ILE D 2 120 ? 23.490 19.537 -42.953 1.000 38.761 594 ILE D O 1
ATOM 6129 N N . GLY D 2 121 ? 22.648 21.291 -44.054 1.000 36.867 595 GLY D N 1
ATOM 6130 C CA . GLY D 2 121 ? 21.278 20.984 -43.676 1.000 36.468 595 GLY D CA 1
ATOM 6131 C C . GLY D 2 121 ? 20.678 19.835 -44.482 1.000 36.435 595 GLY D C 1
ATOM 6132 O O . GLY D 2 121 ? 19.569 19.972 -44.988 1.000 40.101 595 GLY D O 1
ATOM 6133 N N . PHE D 2 122 ? 21.383 18.700 -44.589 1.000 34.539 596 PHE D N 1
ATOM 6134 C CA . PHE D 2 122 ? 20.819 17.542 -45.275 1.000 34.220 596 PHE D CA 1
ATOM 6135 C C . PHE D 2 122 ? 19.831 16.843 -44.336 1.000 33.820 596 PHE D C 1
ATOM 6136 O O . PHE D 2 122 ? 19.830 17.095 -43.137 1.000 33.161 596 PHE D O 1
ATOM 6144 N N . GLU D 2 123 ? 18.970 15.983 -44.885 1.000 37.004 597 GLU D N 1
ATOM 6145 C CA . GLU D 2 123 ? 17.946 15.315 -44.089 1.000 42.597 597 GLU D CA 1
ATOM 6146 C C . GLU D 2 123 ? 18.606 14.470 -42.989 1.000 43.073 597 GLU D C 1
ATOM 6147 O O . GLU D 2 123 ? 19.463 13.639 -43.272 1.000 42.070 597 GLU D O 1
ATOM 6153 N N . ASN D 2 124 ? 18.215 14.736 -41.736 1.000 44.417 598 ASN D N 1
ATOM 6154 C CA . ASN D 2 124 ? 18.700 14.056 -40.543 1.000 44.561 598 ASN D CA 1
ATOM 6155 C C . ASN D 2 124 ? 20.113 14.493 -40.147 1.000 40.033 598 ASN D C 1
ATOM 6156 O O . ASN D 2 124 ? 20.775 13.818 -39.359 1.000 40.507 598 ASN D O 1
ATOM 6161 N N . HIS D 2 125 ? 20.560 15.663 -40.609 1.000 37.282 599 HIS D N 1
ATOM 6162 C CA . HIS D 2 125 ? 21.865 16.166 -40.194 1.000 35.905 599 HIS D CA 1
ATOM 6163 C C . HIS D 2 125 ? 21.917 16.330 -38.668 1.000 32.880 599 HIS D C 1
ATOM 6164 O O . HIS D 2 125 ? 22.957 16.123 -38.056 1.000 29.821 599 HIS D O 1
ATOM 6171 N N . GLU D 2 126 ? 20.783 16.665 -38.049 1.000 31.723 600 GLU D N 1
ATOM 6172 C CA . GLU D 2 126 ? 20.741 16.849 -36.611 1.000 34.144 600 GLU D CA 1
ATOM 6173 C C . GLU D 2 126 ? 21.051 15.532 -35.897 1.000 34.807 600 GLU D C 1
ATOM 6174 O O . GLU D 2 126 ? 21.858 15.494 -34.973 1.000 34.901 600 GLU D O 1
ATOM 6180 N N . THR D 2 127 ? 20.426 14.442 -36.350 1.000 35.840 601 THR D N 1
ATOM 6181 C CA . THR D 2 127 ? 20.659 13.132 -35.778 1.000 34.408 601 THR D CA 1
ATOM 6182 C C . THR D 2 127 ? 22.128 12.746 -35.928 1.000 31.002 601 THR D C 1
ATOM 6183 O O . THR D 2 127 ? 22.723 12.223 -34.989 1.000 33.189 601 THR D O 1
ATOM 6187 N N . VAL D 2 128 ? 22.714 13.004 -37.095 1.000 28.225 602 VAL D N 1
ATOM 6188 C CA . VAL D 2 128 ? 24.110 12.669 -37.331 1.000 28.841 602 VAL D CA 1
ATOM 6189 C C . VAL D 2 128 ? 25.008 13.522 -36.419 1.000 30.209 602 VAL D C 1
ATOM 6190 O O . VAL D 2 128 ? 25.938 13.006 -35.789 1.000 28.376 602 VAL D O 1
ATOM 6194 N N . ALA D 2 129 ? 24.716 14.826 -36.321 1.000 28.098 603 ALA D N 1
ATOM 6195 C CA . ALA D 2 129 ? 25.478 15.717 -35.468 1.000 27.700 603 ALA D CA 1
ATOM 6196 C C . ALA D 2 129 ? 25.458 15.214 -34.023 1.000 28.047 603 ALA D C 1
ATOM 6197 O O . ALA D 2 129 ? 26.485 15.231 -33.339 1.000 25.460 603 ALA D O 1
ATOM 6199 N N . TYR D 2 130 ? 24.277 14.774 -33.574 1.000 28.819 604 TYR D N 1
ATOM 6200 C CA . TYR D 2 130 ? 24.090 14.289 -32.213 1.000 32.035 604 TYR D CA 1
ATOM 6201 C C . TYR D 2 130 ? 24.880 12.998 -31.962 1.000 32.264 604 TYR D C 1
ATOM 6202 O O . TYR D 2 130 ? 25.447 12.818 -30.894 1.000 33.396 604 TYR D O 1
ATOM 6211 N N . GLU D 2 131 ? 24.900 12.091 -32.938 1.000 32.293 605 GLU D N 1
ATOM 6212 C CA . GLU D 2 131 ? 25.650 10.850 -32.813 1.000 32.173 605 GLU D CA 1
ATOM 6213 C C . GLU D 2 131 ? 27.137 11.169 -32.667 1.000 28.915 605 GLU D C 1
ATOM 6214 O O . GLU D 2 131 ? 27.821 10.582 -31.842 1.000 27.844 605 GLU D O 1
ATOM 6220 N N . PHE D 2 132 ? 27.627 12.108 -33.482 1.000 27.075 606 PHE D N 1
ATOM 6221 C CA . PHE D 2 132 ? 29.039 12.462 -33.509 1.000 26.174 606 PHE D CA 1
ATOM 6222 C C . PHE D 2 132 ? 29.427 13.066 -32.157 1.000 26.968 606 PHE D C 1
ATOM 6223 O O . PHE D 2 132 ? 30.452 12.688 -31.596 1.000 27.215 606 PHE D O 1
ATOM 6231 N N . MET D 2 133 ? 28.586 13.962 -31.614 1.000 26.703 607 MET D N 1
ATOM 6232 C CA . MET D 2 133 ? 28.839 14.546 -30.309 1.000 30.022 607 MET D CA 1
ATOM 6233 C C . MET D 2 133 ? 28.844 13.474 -29.211 1.000 31.495 607 MET D C 1
ATOM 6234 O O . MET D 2 133 ? 29.665 13.544 -28.302 1.000 30.843 607 MET D O 1
ATOM 6239 N N . SER D 2 134 ? 27.931 12.488 -29.294 1.000 32.765 608 SER D N 1
ATOM 6240 C CA . SER D 2 134 ? 27.822 11.424 -28.309 1.000 32.685 608 SER D CA 1
ATOM 6241 C C . SER D 2 134 ? 29.085 10.580 -28.319 1.000 33.577 608 SER D C 1
ATOM 6242 O O . SER D 2 134 ? 29.618 10.256 -27.261 1.000 32.148 608 SER D O 1
ATOM 6245 N N . GLN D 2 135 ? 29.525 10.197 -29.520 1.000 35.172 609 GLN D N 1
ATOM 6246 C CA . GLN D 2 135 ? 30.728 9.391 -29.645 1.000 36.573 609 GLN D CA 1
ATOM 6247 C C . GLN D 2 135 ? 31.877 10.126 -28.949 1.000 33.842 609 GLN D C 1
ATOM 6248 O O . GLN D 2 135 ? 32.665 9.508 -28.237 1.000 35.041 609 GLN D O 1
ATOM 6254 N N . ALA D 2 136 ? 31.957 11.446 -29.153 1.000 30.575 610 ALA D N 1
ATOM 6255 C CA . ALA D 2 136 ? 33.010 12.250 -28.555 1.000 32.491 610 ALA D CA 1
ATOM 6256 C C . ALA D 2 136 ? 32.937 12.159 -27.029 1.000 31.794 610 ALA D C 1
ATOM 6257 O O . ALA D 2 136 ? 33.934 11.924 -26.352 1.000 29.561 610 ALA D O 1
ATOM 6259 N N . PHE D 2 137 ? 31.730 12.336 -26.495 1.000 33.546 611 PHE D N 1
ATOM 6260 C CA . PHE D 2 137 ? 31.530 12.295 -25.057 1.000 36.950 611 PHE D CA 1
ATOM 6261 C C . PHE D 2 137 ? 31.828 10.887 -24.529 1.000 36.136 611 PHE D C 1
ATOM 6262 O O . PHE D 2 137 ? 32.365 10.745 -23.437 1.000 33.619 611 PHE D O 1
ATOM 6270 N N . SER D 2 138 ? 31.483 9.847 -25.296 1.000 36.947 612 SER D N 1
ATOM 6271 C CA . SER D 2 138 ? 31.717 8.474 -24.873 1.000 41.950 612 SER D CA 1
ATOM 6272 C C . SER D 2 138 ? 33.212 8.232 -24.682 1.000 42.388 612 SER D C 1
ATOM 6273 O O . SER D 2 138 ? 33.613 7.698 -23.654 1.000 46.122 612 SER D O 1
ATOM 6276 N N . LEU D 2 139 ? 34.023 8.623 -25.673 1.000 37.610 613 LEU D N 1
ATOM 6277 C CA . LEU D 2 139 ? 35.469 8.545 -25.558 1.000 36.554 613 LEU D CA 1
ATOM 6278 C C . LEU D 2 139 ? 35.972 9.381 -24.377 1.000 33.369 613 LEU D C 1
ATOM 6279 O O . LEU D 2 139 ? 36.877 8.968 -23.675 1.000 31.620 613 LEU D O 1
ATOM 6284 N N . TYR D 2 140 ? 35.383 10.552 -24.137 1.000 32.690 614 TYR D N 1
ATOM 6285 C CA . TYR D 2 140 ? 35.771 11.376 -23.003 1.000 33.831 614 TYR D CA 1
ATOM 6286 C C . TYR D 2 140 ? 35.589 10.591 -21.697 1.000 34.528 614 TYR D C 1
ATOM 6287 O O . TYR D 2 140 ? 36.501 10.508 -20.884 1.000 34.830 614 TYR D O 1
ATOM 6296 N N . GLU D 2 141 ? 34.398 10.024 -21.490 1.000 34.458 615 GLU D N 1
ATOM 6297 C CA . GLU D 2 141 ? 34.051 9.368 -20.236 1.000 34.855 615 GLU D CA 1
ATOM 6298 C C . GLU D 2 141 ? 34.822 8.062 -20.042 1.000 36.429 615 GLU D C 1
ATOM 6299 O O . GLU D 2 141 ? 35.222 7.739 -18.929 1.000 37.246 615 GLU D O 1
ATOM 6305 N N . ASP D 2 142 ? 35.054 7.323 -21.126 1.000 39.074 616 ASP D N 1
ATOM 6306 C CA . ASP D 2 142 ? 35.515 5.948 -21.009 1.000 44.079 616 ASP D CA 1
ATOM 6307 C C . ASP D 2 142 ? 37.032 5.821 -21.170 1.000 46.343 616 ASP D C 1
ATOM 6308 O O . ASP D 2 142 ? 37.596 4.913 -20.574 1.000 50.736 616 ASP D O 1
ATOM 6313 N N . GLU D 2 143 ? 37.693 6.684 -21.960 1.000 49.468 617 GLU D N 1
ATOM 6314 C CA . GLU D 2 143 ? 39.084 6.444 -22.339 1.000 52.816 617 GLU D CA 1
ATOM 6315 C C . GLU D 2 143 ? 40.027 7.599 -21.971 1.000 55.029 617 GLU D C 1
ATOM 6316 O O . GLU D 2 143 ? 41.239 7.415 -22.023 1.000 63.189 617 GLU D O 1
ATOM 6322 N N . ILE D 2 144 ? 39.506 8.787 -21.638 1.000 57.583 618 ILE D N 1
ATOM 6323 C CA . ILE D 2 144 ? 40.330 9.918 -21.224 1.000 63.139 618 ILE D CA 1
ATOM 6324 C C . ILE D 2 144 ? 40.363 9.937 -19.700 1.000 66.445 618 ILE D C 1
ATOM 6325 O O . ILE D 2 144 ? 39.495 10.553 -19.074 1.000 60.234 618 ILE D O 1
ATOM 6330 N N . SER D 2 145 ? 41.371 9.268 -19.117 1.000 74.932 619 SER D N 1
ATOM 6331 C CA . SER D 2 145 ? 41.541 9.205 -17.666 1.000 74.221 619 SER D CA 1
ATOM 6332 C C . SER D 2 145 ? 42.488 10.309 -17.202 1.000 69.082 619 SER D C 1
ATOM 6333 O O . SER D 2 145 ? 42.267 10.911 -16.157 1.000 62.083 619 SER D O 1
ATOM 6336 N N . ASP D 2 146 ? 43.528 10.539 -18.015 1.000 71.466 620 ASP D N 1
ATOM 6337 C CA . ASP D 2 146 ? 44.599 11.480 -17.751 1.000 74.709 620 ASP D CA 1
ATOM 6338 C C . ASP D 2 146 ? 44.025 12.859 -17.430 1.000 70.848 620 ASP D C 1
ATOM 6339 O O . ASP D 2 146 ? 43.127 13.341 -18.117 1.000 82.747 620 ASP D O 1
ATOM 6344 N N . SER D 2 147 ? 44.556 13.481 -16.372 1.000 70.226 621 SER D N 1
ATOM 6345 C CA . SER D 2 147 ? 43.955 14.672 -15.787 1.000 73.149 621 SER D CA 1
ATOM 6346 C C . SER D 2 147 ? 44.040 15.873 -16.736 1.000 75.775 621 SER D C 1
ATOM 6347 O O . SER D 2 147 ? 43.092 16.650 -16.835 1.000 78.417 621 SER D O 1
ATOM 6350 N N . LYS D 2 148 ? 45.186 16.054 -17.402 1.000 75.816 622 LYS D N 1
ATOM 6351 C CA . LYS D 2 148 ? 45.396 17.220 -18.252 1.000 74.455 622 LYS D CA 1
ATOM 6352 C C . LYS D 2 148 ? 44.628 17.003 -19.552 1.000 66.797 622 LYS D C 1
ATOM 6353 O O . LYS D 2 148 ? 43.977 17.912 -20.068 1.000 62.807 622 LYS D O 1
ATOM 6359 N N . ALA D 2 149 ? 44.710 15.773 -20.071 1.000 59.090 623 ALA D N 1
ATOM 6360 C CA . ALA D 2 149 ? 43.972 15.371 -21.255 1.000 58.931 623 ALA D CA 1
ATOM 6361 C C . ALA D 2 149 ? 42.471 15.611 -21.079 1.000 58.437 623 ALA D C 1
ATOM 6362 O O . ALA D 2 149 ? 41.812 16.008 -22.035 1.000 61.378 623 ALA D O 1
ATOM 6364 N N . GLN D 2 150 ? 41.940 15.369 -19.874 1.000 53.278 624 GLN D N 1
ATOM 6365 C CA . GLN D 2 150 ? 40.533 15.597 -19.601 1.000 52.291 624 GLN D CA 1
ATOM 6366 C C . GLN D 2 150 ? 40.179 17.065 -19.812 1.000 46.700 624 GLN D C 1
ATOM 6367 O O . GLN D 2 150 ? 39.192 17.360 -20.479 1.000 41.978 624 GLN D O 1
ATOM 6373 N N . LEU D 2 151 ? 40.969 17.967 -19.212 1.000 44.941 625 LEU D N 1
ATOM 6374 C CA . LEU D 2 151 ? 40.676 19.392 -19.265 1.000 42.588 625 LEU D CA 1
ATOM 6375 C C . LEU D 2 151 ? 40.737 19.852 -20.719 1.000 37.399 625 LEU D C 1
ATOM 6376 O O . LEU D 2 151 ? 39.905 20.648 -21.152 1.000 33.562 625 LEU D O 1
ATOM 6381 N N . ALA D 2 152 ? 41.732 19.345 -21.459 1.000 37.607 626 ALA D N 1
ATOM 6382 C CA . ALA D 2 152 ? 41.888 19.684 -22.866 1.000 35.453 626 ALA D CA 1
ATOM 6383 C C . ALA D 2 152 ? 40.646 19.239 -23.640 1.000 34.102 626 ALA D C 1
ATOM 6384 O O . ALA D 2 152 ? 40.074 20.013 -24.409 1.000 33.372 626 ALA D O 1
ATOM 6386 N N . ALA D 2 153 ? 40.210 17.992 -23.399 1.000 31.503 627 ALA D N 1
ATOM 6387 C CA . ALA D 2 153 ? 39.152 17.399 -24.193 1.000 28.851 627 ALA D CA 1
ATOM 6388 C C . ALA D 2 153 ? 37.823 18.080 -23.888 1.000 26.936 627 ALA D C 1
ATOM 6389 O O . ALA D 2 153 ? 37.068 18.397 -24.792 1.000 27.122 627 ALA D O 1
ATOM 6391 N N . ILE D 2 154 ? 37.546 18.338 -22.618 1.000 27.852 628 ILE D N 1
ATOM 6392 C CA . ILE D 2 154 ? 36.273 18.937 -22.265 1.000 30.220 628 ILE D CA 1
ATOM 6393 C C . ILE D 2 154 ? 36.209 20.357 -22.829 1.000 30.775 628 ILE D C 1
ATOM 6394 O O . ILE D 2 154 ? 35.144 20.809 -23.251 1.000 31.768 628 ILE D O 1
ATOM 6399 N N . THR D 2 155 ? 37.342 21.059 -22.887 1.000 29.651 629 THR D N 1
ATOM 6400 C CA . THR D 2 155 ? 37.288 22.424 -23.380 1.000 31.521 629 THR D CA 1
ATOM 6401 C C . THR D 2 155 ? 36.970 22.410 -24.877 1.000 28.759 629 THR D C 1
ATOM 6402 O O . THR D 2 155 ? 36.169 23.210 -25.366 1.000 25.099 629 THR D O 1
ATOM 6406 N N . LEU D 2 156 ? 37.548 21.443 -25.587 1.000 28.482 630 LEU D N 1
ATOM 6407 C CA . LEU D 2 156 ? 37.242 21.217 -26.992 1.000 27.086 630 LEU D CA 1
ATOM 6408 C C . LEU D 2 156 ? 35.765 20.872 -27.177 1.000 26.171 630 LEU D C 1
ATOM 6409 O O . LEU D 2 156 ? 35.130 21.341 -28.125 1.000 25.851 630 LEU D O 1
ATOM 6414 N N . ILE D 2 157 ? 35.229 20.023 -26.292 1.000 24.470 631 ILE D N 1
ATOM 6415 C CA . ILE D 2 157 ? 33.844 19.601 -26.429 1.000 24.422 631 ILE D CA 1
ATOM 6416 C C . ILE D 2 157 ? 32.941 20.819 -26.259 1.000 23.260 631 ILE D C 1
ATOM 6417 O O . ILE D 2 157 ? 32.081 21.076 -27.088 1.000 22.662 631 ILE D O 1
ATOM 6422 N N . ILE D 2 158 ? 33.145 21.575 -25.178 1.000 24.136 632 ILE D N 1
ATOM 6423 C CA . ILE D 2 158 ? 32.353 22.764 -24.892 1.000 24.487 632 ILE D CA 1
ATOM 6424 C C . ILE D 2 158 ? 32.465 23.760 -26.055 1.000 24.281 632 ILE D C 1
ATOM 6425 O O . ILE D 2 158 ? 31.462 24.254 -26.557 1.000 25.000 632 ILE D O 1
ATOM 6430 N N . GLY D 2 159 ? 33.690 24.027 -26.517 1.000 24.584 633 GLY D N 1
ATOM 6431 C CA . GLY D 2 159 ? 33.910 25.018 -27.560 1.000 24.412 633 GLY D CA 1
ATOM 6432 C C . GLY D 2 159 ? 33.228 24.612 -28.865 1.000 25.271 633 GLY D C 1
ATOM 6433 O O . GLY D 2 159 ? 32.681 25.458 -29.570 1.000 23.138 633 GLY D O 1
ATOM 6434 N N . THR D 2 160 ? 33.275 23.307 -29.192 1.000 25.211 634 THR D N 1
ATOM 6435 C CA . THR D 2 160 ? 32.632 22.817 -30.400 1.000 24.230 634 THR D CA 1
ATOM 6436 C C . THR D 2 160 ? 31.116 22.969 -30.268 1.000 22.724 634 THR D C 1
ATOM 6437 O O . THR D 2 160 ? 30.465 23.462 -31.171 1.000 22.644 634 THR D O 1
ATOM 6441 N N . PHE D 2 161 ? 30.561 22.530 -29.147 1.000 22.268 635 PHE D N 1
ATOM 6442 C CA . PHE D 2 161 ? 29.121 22.517 -28.965 1.000 25.365 635 PHE D CA 1
ATOM 6443 C C . PHE D 2 161 ? 28.550 23.936 -28.960 1.000 25.955 635 PHE D C 1
ATOM 6444 O O . PHE D 2 161 ? 27.425 24.162 -29.411 1.000 24.044 635 PHE D O 1
ATOM 6452 N N . GLU D 2 162 ? 29.331 24.885 -28.418 1.000 26.975 636 GLU D N 1
ATOM 6453 C CA . GLU D 2 162 ? 28.904 26.268 -28.286 1.000 28.127 636 GLU D CA 1
ATOM 6454 C C . GLU D 2 162 ? 28.667 26.894 -29.656 1.000 27.766 636 GLU D C 1
ATOM 6455 O O . GLU D 2 162 ? 27.788 27.736 -29.783 1.000 29.867 636 GLU D O 1
ATOM 6461 N N . ARG D 2 163 ? 29.420 26.464 -30.675 1.000 30.024 637 ARG D N 1
ATOM 6462 C CA . ARG D 2 163 ? 29.248 26.959 -32.040 1.000 31.294 637 ARG D CA 1
ATOM 6463 C C . ARG D 2 163 ? 28.072 26.321 -32.784 1.000 31.974 637 ARG D C 1
ATOM 6464 O O . ARG D 2 163 ? 27.720 26.783 -33.861 1.000 32.388 637 ARG D O 1
ATOM 6472 N N . MET D 2 164 ? 27.464 25.260 -32.256 1.000 32.293 638 MET D N 1
ATOM 6473 C CA . MET D 2 164 ? 26.490 24.521 -33.043 1.000 34.169 638 MET D CA 1
ATOM 6474 C C . MET D 2 164 ? 25.085 25.060 -32.815 1.000 33.787 638 MET D C 1
ATOM 6475 O O . MET D 2 164 ? 24.693 25.301 -31.689 1.000 31.951 638 MET D O 1
ATOM 6480 N N . LYS D 2 165 ? 24.321 25.184 -33.907 1.000 39.172 639 LYS D N 1
ATOM 6481 C CA . LYS D 2 165 ? 23.015 25.827 -33.885 1.000 43.072 639 LYS D CA 1
ATOM 6482 C C . LYS D 2 165 ? 21.945 24.901 -34.453 1.000 38.888 639 LYS D C 1
ATOM 6483 O O . LYS D 2 165 ? 20.825 25.342 -34.680 1.000 45.941 639 LYS D O 1
ATOM 6489 N N . CYS D 2 166 ? 22.272 23.615 -34.613 1.000 34.991 640 CYS D N 1
ATOM 6490 C CA . CYS D 2 166 ? 21.439 22.678 -35.339 1.000 35.621 640 CYS D CA 1
ATOM 6491 C C . CYS D 2 166 ? 20.508 21.887 -34.428 1.000 35.835 640 CYS D C 1
ATOM 6492 O O . CYS D 2 166 ? 19.643 21.171 -34.930 1.000 35.975 640 CYS D O 1
ATOM 6495 N N . PHE D 2 167 ? 20.669 21.995 -33.105 1.000 37.024 641 PHE D N 1
ATOM 6496 C CA . PHE D 2 167 ? 19.960 21.080 -32.216 1.000 37.413 641 PHE D CA 1
ATOM 6497 C C . PHE D 2 167 ? 18.668 21.711 -31.714 1.000 39.339 641 PHE D C 1
ATOM 6498 O O . PHE D 2 167 ? 18.665 22.864 -31.306 1.000 39.352 641 PHE D O 1
ATOM 6506 N N . SER D 2 168 ? 17.584 20.929 -31.714 1.000 41.886 642 SER D N 1
ATOM 6507 C CA . SER D 2 168 ? 16.398 21.276 -30.953 1.000 43.727 642 SER D CA 1
ATOM 6508 C C . SER D 2 168 ? 16.715 21.221 -29.455 1.000 45.728 642 SER D C 1
ATOM 6509 O O . SER D 2 168 ? 17.752 20.705 -29.035 1.000 45.748 642 SER D O 1
ATOM 6512 N N . GLU D 2 169 ? 15.802 21.756 -28.643 1.000 46.917 643 GLU D N 1
ATOM 6513 C CA . GLU D 2 169 ? 15.942 21.715 -27.199 1.000 48.201 643 GLU D CA 1
ATOM 6514 C C . GLU D 2 169 ? 16.022 20.270 -26.705 1.000 48.739 643 GLU D C 1
ATOM 6515 O O . GLU D 2 169 ? 16.717 20.007 -25.728 1.000 45.985 643 GLU D O 1
ATOM 6521 N N . GLU D 2 170 ? 15.314 19.344 -27.369 1.000 49.360 644 GLU D N 1
ATOM 6522 C CA . GLU D 2 170 ? 15.310 17.946 -26.970 1.000 51.877 644 GLU D CA 1
ATOM 6523 C C . GLU D 2 170 ? 16.739 17.402 -26.972 1.000 46.803 644 GLU D C 1
ATOM 6524 O O . GLU D 2 170 ? 17.109 16.577 -26.142 1.000 46.230 644 GLU D O 1
ATOM 6530 N N . ASN D 2 171 ? 17.534 17.850 -27.947 1.000 44.763 645 ASN D N 1
ATOM 6531 C CA . ASN D 2 171 ? 18.883 17.325 -28.119 1.000 42.567 645 ASN D CA 1
ATOM 6532 C C . ASN D 2 171 ? 19.918 18.211 -27.439 1.000 39.630 645 ASN D C 1
ATOM 6533 O O . ASN D 2 171 ? 20.975 17.722 -27.052 1.000 36.340 645 ASN D O 1
ATOM 6538 N N . HIS D 2 172 ? 19.609 19.511 -27.319 1.000 40.311 646 HIS D N 1
ATOM 6539 C CA . HIS D 2 172 ? 20.541 20.478 -26.773 1.000 37.680 646 HIS D CA 1
ATOM 6540 C C . HIS D 2 172 ? 20.702 20.240 -25.275 1.000 38.491 646 HIS D C 1
ATOM 6541 O O . HIS D 2 172 ? 21.813 20.311 -24.759 1.000 39.847 646 HIS D O 1
ATOM 6548 N N . GLU D 2 173 ? 19.595 19.958 -24.583 1.000 40.065 647 GLU D N 1
ATOM 6549 C CA . GLU D 2 173 ? 19.605 19.919 -23.128 1.000 43.635 647 GLU D CA 1
ATOM 6550 C C . GLU D 2 173 ? 20.537 18.818 -22.625 1.000 41.260 647 GLU D C 1
ATOM 6551 O O . GLU D 2 173 ? 21.439 19.109 -21.845 1.000 41.566 647 GLU D O 1
ATOM 6557 N N . PRO D 2 174 ? 20.405 17.539 -23.053 1.000 41.017 648 PRO D N 1
ATOM 6558 C CA . PRO D 2 174 ? 21.311 16.503 -22.556 1.000 39.033 648 PRO D CA 1
ATOM 6559 C C . PRO D 2 174 ? 22.795 16.843 -22.709 1.000 36.073 648 PRO D C 1
ATOM 6560 O O . PRO D 2 174 ? 23.573 16.654 -21.766 1.000 38.511 648 PRO D O 1
ATOM 6564 N N . LEU D 2 175 ? 23.167 17.395 -23.874 1.000 34.424 649 LEU D N 1
ATOM 6565 C CA . LEU D 2 175 ? 24.550 17.770 -24.148 1.000 34.265 649 LEU D CA 1
ATOM 6566 C C . LEU D 2 175 ? 24.989 18.899 -23.217 1.000 33.412 649 LEU D C 1
ATOM 6567 O O . LEU D 2 175 ? 26.087 18.864 -22.649 1.000 33.436 649 LEU D O 1
ATOM 6572 N N . ARG D 2 176 ? 24.113 19.897 -23.083 1.000 32.129 650 ARG D N 1
ATOM 6573 C CA . ARG D 2 176 ? 24.348 21.019 -22.198 1.000 33.793 650 ARG D CA 1
ATOM 6574 C C . ARG D 2 176 ? 24.663 20.497 -20.806 1.000 32.730 650 ARG D C 1
ATOM 6575 O O . ARG D 2 176 ? 25.738 20.785 -20.265 1.000 32.758 650 ARG D O 1
ATOM 6583 N N . THR D 2 177 ? 23.750 19.683 -20.247 1.000 34.125 651 THR D N 1
ATOM 6584 C CA . THR D 2 177 ? 23.872 19.330 -18.838 1.000 33.930 651 THR D CA 1
ATOM 6585 C C . THR D 2 177 ? 25.040 18.362 -18.674 1.000 31.741 651 THR D C 1
ATOM 6586 O O . THR D 2 177 ? 25.739 18.401 -17.658 1.000 29.844 651 THR D O 1
ATOM 6590 N N . GLN D 2 178 ? 25.300 17.540 -19.699 1.000 31.923 652 GLN D N 1
ATOM 6591 C CA . GLN D 2 178 ? 26.430 16.634 -19.605 1.000 33.853 652 GLN D CA 1
ATOM 6592 C C . GLN D 2 178 ? 27.749 17.412 -19.579 1.000 33.026 652 GLN D C 1
ATOM 6593 O O . GLN D 2 178 ? 28.669 17.054 -18.845 1.000 36.209 652 GLN D O 1
ATOM 6599 N N . CYS D 2 179 ? 27.854 18.487 -20.366 1.000 32.105 653 CYS D N 1
ATOM 6600 C CA . CYS D 2 179 ? 29.042 19.328 -20.314 1.000 31.222 653 CYS D CA 1
ATOM 6601 C C . CYS D 2 179 ? 29.275 19.874 -18.908 1.000 28.201 653 CYS D C 1
ATOM 6602 O O . CYS D 2 179 ? 30.401 19.845 -18.422 1.000 25.519 653 CYS D O 1
ATOM 6605 N N . ALA D 2 180 ? 28.205 20.392 -18.296 1.000 28.982 654 ALA D N 1
ATOM 6606 C CA . ALA D 2 180 ? 28.269 20.999 -16.972 1.000 29.234 654 ALA D CA 1
ATOM 6607 C C . ALA D 2 180 ? 28.641 19.950 -15.930 1.000 31.629 654 ALA D C 1
ATOM 6608 O O . ALA D 2 180 ? 29.450 20.214 -15.038 1.000 33.302 654 ALA D O 1
ATOM 6610 N N . LEU D 2 181 ? 28.066 18.747 -16.070 1.000 34.295 655 LEU D N 1
ATOM 6611 C CA . LEU D 2 181 ? 28.325 17.685 -15.109 1.000 34.585 655 LEU D CA 1
ATOM 6612 C C . LEU D 2 181 ? 29.799 17.297 -15.186 1.000 35.405 655 LEU D C 1
ATOM 6613 O O . LEU D 2 181 ? 30.474 17.188 -14.164 1.000 38.738 655 LEU D O 1
ATOM 6618 N N . ALA D 2 182 ? 30.303 17.098 -16.402 1.000 35.181 656 ALA D N 1
ATOM 6619 C CA . ALA D 2 182 ? 31.675 16.656 -16.569 1.000 38.542 656 ALA D CA 1
ATOM 6620 C C . ALA D 2 182 ? 32.655 17.712 -16.061 1.000 39.543 656 ALA D C 1
ATOM 6621 O O . ALA D 2 182 ? 33.712 17.378 -15.532 1.000 39.381 656 ALA D O 1
ATOM 6623 N N . ALA D 2 183 ? 32.304 18.985 -16.249 1.000 41.994 657 ALA D N 1
ATOM 6624 C CA . ALA D 2 183 ? 33.142 20.097 -15.819 1.000 44.968 657 ALA D CA 1
ATOM 6625 C C . ALA D 2 183 ? 33.277 20.087 -14.299 1.000 41.911 657 ALA D C 1
ATOM 6626 O O . ALA D 2 183 ? 34.368 20.244 -13.756 1.000 37.829 657 ALA D O 1
ATOM 6628 N N . SER D 2 184 ? 32.144 19.872 -13.623 1.000 42.015 658 SER D N 1
ATOM 6629 C CA . SER D 2 184 ? 32.104 19.865 -12.169 1.000 42.331 658 SER D CA 1
ATOM 6630 C C . SER D 2 184 ? 32.881 18.697 -11.562 1.000 41.272 658 SER D C 1
ATOM 6631 O O . SER D 2 184 ? 33.182 18.761 -10.384 1.000 42.179 658 SER D O 1
ATOM 6634 N N . LYS D 2 185 ? 33.235 17.663 -12.347 1.000 43.457 659 LYS D N 1
ATOM 6635 C CA . LYS D 2 185 ? 33.839 16.446 -11.815 1.000 44.946 659 LYS D CA 1
ATOM 6636 C C . LYS D 2 185 ? 35.299 16.256 -12.216 1.000 43.124 659 LYS D C 1
ATOM 6637 O O . LYS D 2 185 ? 35.858 15.188 -11.998 1.000 44.914 659 LYS D O 1
ATOM 6643 N N . LEU D 2 186 ? 35.913 17.259 -12.836 1.000 45.632 660 LEU D N 1
ATOM 6644 C CA . LEU D 2 186 ? 37.350 17.233 -13.072 1.000 46.997 660 LEU D CA 1
ATOM 6645 C C . LEU D 2 186 ? 38.040 17.145 -11.718 1.000 49.179 660 LEU D C 1
ATOM 6646 O O . LEU D 2 186 ? 37.471 17.595 -10.731 1.000 51.011 660 LEU D O 1
ATOM 6651 N N . LEU D 2 187 ? 39.261 16.605 -11.685 1.000 56.885 661 LEU D N 1
ATOM 6652 C CA . LEU D 2 187 ? 39.946 16.334 -10.427 1.000 65.845 661 LEU D CA 1
ATOM 6653 C C . LEU D 2 187 ? 40.237 17.633 -9.675 1.000 66.427 661 LEU D C 1
ATOM 6654 O O . LEU D 2 187 ? 39.764 17.823 -8.558 1.000 68.473 661 LEU D O 1
ATOM 6659 N N . LYS D 2 188 ? 41.028 18.515 -10.292 1.000 67.086 662 LYS D N 1
ATOM 6660 C CA . LYS D 2 188 ? 41.523 19.718 -9.638 1.000 66.164 662 LYS D CA 1
ATOM 6661 C C . LYS D 2 188 ? 40.438 20.795 -9.604 1.000 64.733 662 LYS D C 1
ATOM 6662 O O . LYS D 2 188 ? 39.776 21.050 -10.608 1.000 66.685 662 LYS D O 1
ATOM 6668 N N . LYS D 2 189 ? 40.296 21.444 -8.439 1.000 63.169 663 LYS D N 1
ATOM 6669 C CA . LYS D 2 189 ? 39.266 22.446 -8.195 1.000 60.595 663 LYS D CA 1
ATOM 6670 C C . LYS D 2 189 ? 39.436 23.652 -9.113 1.000 49.636 663 LYS D C 1
ATOM 6671 O O . LYS D 2 189 ? 38.449 24.213 -9.558 1.000 50.726 663 LYS D O 1
ATOM 6677 N N . PRO D 2 190 ? 40.662 24.129 -9.405 1.000 43.723 664 PRO D N 1
ATOM 6678 C CA . PRO D 2 190 ? 40.836 25.200 -10.381 1.000 44.297 664 PRO D CA 1
ATOM 6679 C C . PRO D 2 190 ? 40.322 24.809 -11.766 1.000 44.421 664 PRO D C 1
ATOM 6680 O O . PRO D 2 190 ? 39.670 25.621 -12.418 1.000 45.023 664 PRO D O 1
ATOM 6684 N N . ASP D 2 191 ? 40.592 23.565 -12.196 1.000 42.261 665 ASP D N 1
ATOM 6685 C CA . ASP D 2 191 ? 40.117 23.076 -13.486 1.000 37.841 665 ASP D CA 1
ATOM 6686 C C . ASP D 2 191 ? 38.594 23.094 -13.512 1.000 36.098 665 ASP D C 1
ATOM 6687 O O . ASP D 2 191 ? 37.999 23.636 -14.443 1.000 37.060 665 ASP D O 1
ATOM 6692 N N . GLN D 2 192 ? 37.977 22.532 -12.474 1.000 35.923 666 GLN D N 1
ATOM 6693 C CA . GLN D 2 192 ? 36.531 22.555 -12.342 1.000 37.469 666 GLN D CA 1
ATOM 6694 C C . GLN D 2 192 ? 35.992 23.975 -12.459 1.000 35.390 666 GLN D C 1
ATOM 6695 O O . GLN D 2 192 ? 34.999 24.228 -13.130 1.000 34.081 666 GLN D O 1
ATOM 6701 N N . GLY D 2 193 ? 36.639 24.882 -11.735 1.000 34.621 667 GLY D N 1
ATOM 6702 C CA . GLY D 2 193 ? 36.219 26.266 -11.698 1.000 36.094 667 GLY D CA 1
ATOM 6703 C C . GLY D 2 193 ? 36.209 26.879 -13.091 1.000 35.021 667 GLY D C 1
ATOM 6704 O O . GLY D 2 193 ? 35.219 27.485 -13.500 1.000 33.859 667 GLY D O 1
ATOM 6705 N N . ARG D 2 194 ? 37.317 26.697 -13.808 1.000 34.659 668 ARG D N 1
ATOM 6706 C CA . ARG D 2 194 ? 37.442 27.225 -15.152 1.000 36.058 668 ARG D CA 1
ATOM 6707 C C . ARG D 2 194 ? 36.419 26.576 -16.079 1.000 34.608 668 ARG D C 1
ATOM 6708 O O . ARG D 2 194 ? 35.775 27.267 -16.871 1.000 32.920 668 ARG D O 1
ATOM 6716 N N . ALA D 2 195 ? 36.253 25.252 -15.965 1.000 35.926 669 ALA D N 1
ATOM 6717 C CA . ALA D 2 195 ? 35.434 24.523 -16.920 1.000 34.063 669 ALA D CA 1
ATOM 6718 C C . ALA D 2 195 ? 33.961 24.857 -16.697 1.000 34.216 669 ALA D C 1
ATOM 6719 O O . ALA D 2 195 ? 33.234 25.068 -17.668 1.000 31.675 669 ALA D O 1
ATOM 6721 N N . VAL D 2 196 ? 33.529 24.928 -15.429 1.000 33.517 670 VAL D N 1
ATOM 6722 C CA . VAL D 2 196 ? 32.144 25.267 -15.120 1.000 34.496 670 VAL D CA 1
ATOM 6723 C C . VAL D 2 196 ? 31.847 26.698 -15.570 1.000 34.190 670 VAL D C 1
ATOM 6724 O O . VAL D 2 196 ? 30.756 27.002 -16.045 1.000 35.092 670 VAL D O 1
ATOM 6728 N N . SER D 2 197 ? 32.845 27.569 -15.439 1.000 35.010 671 SER D N 1
ATOM 6729 C CA . SER D 2 197 ? 32.740 28.952 -15.861 1.000 35.970 671 SER D CA 1
ATOM 6730 C C . SER D 2 197 ? 32.530 29.052 -17.370 1.000 37.325 671 SER D C 1
ATOM 6731 O O . SER D 2 197 ? 31.682 29.824 -17.841 1.000 40.850 671 SER D O 1
ATOM 6734 N N . THR D 2 198 ? 33.316 28.257 -18.115 1.000 35.879 672 THR D N 1
ATOM 6735 C CA . THR D 2 198 ? 33.236 28.191 -19.570 1.000 35.515 672 THR D CA 1
ATOM 6736 C C . THR D 2 198 ? 31.859 27.691 -20.030 1.000 34.759 672 THR D C 1
ATOM 6737 O O . THR D 2 198 ? 31.366 28.119 -21.077 1.000 36.101 672 THR D O 1
ATOM 6741 N N . CYS D 2 199 ? 31.232 26.791 -19.256 1.000 32.602 673 CYS D N 1
ATOM 6742 C CA . CYS D 2 199 ? 29.941 26.225 -19.627 1.000 31.423 673 CYS D CA 1
ATOM 6743 C C . CYS D 2 199 ? 28.844 27.273 -19.614 1.000 29.291 673 CYS D C 1
ATOM 6744 O O . CYS D 2 199 ? 27.775 27.030 -20.145 1.000 28.527 673 CYS D O 1
ATOM 6747 N N . ALA D 2 200 ? 29.093 28.419 -18.978 1.000 30.922 674 ALA D N 1
ATOM 6748 C CA . ALA D 2 200 ? 28.114 29.494 -18.962 1.000 31.970 674 ALA D CA 1
ATOM 6749 C C . ALA D 2 200 ? 27.649 29.823 -20.375 1.000 30.852 674 ALA D C 1
ATOM 6750 O O . ALA D 2 200 ? 26.481 30.120 -20.566 1.000 29.369 674 ALA D O 1
ATOM 6752 N N . HIS D 2 201 ? 28.554 29.731 -21.364 1.000 33.296 675 HIS D N 1
ATOM 6753 C CA . HIS D 2 201 ? 28.245 30.129 -22.738 1.000 33.524 675 HIS D CA 1
ATOM 6754 C C . HIS D 2 201 ? 27.211 29.202 -23.381 1.000 33.867 675 HIS D C 1
ATOM 6755 O O . HIS D 2 201 ? 26.549 29.578 -24.352 1.000 32.252 675 HIS D O 1
ATOM 6762 N N . LEU D 2 202 ? 27.060 27.987 -22.830 1.000 33.091 676 LEU D N 1
ATOM 6763 C CA . LEU D 2 202 ? 26.086 27.041 -23.349 1.000 31.399 676 LEU D CA 1
ATOM 6764 C C . LEU D 2 202 ? 24.676 27.458 -22.943 1.000 32.489 676 LEU D C 1
ATOM 6765 O O . LEU D 2 202 ? 23.715 27.030 -23.563 1.000 32.870 676 LEU D O 1
ATOM 6770 N N . PHE D 2 203 ? 24.528 28.283 -21.898 1.000 36.167 677 PHE D N 1
ATOM 6771 C CA . PHE D 2 203 ? 23.208 28.681 -21.425 1.000 40.245 677 PHE D CA 1
ATOM 6772 C C . PHE D 2 203 ? 22.821 30.052 -21.959 1.000 46.109 677 PHE D C 1
ATOM 6773 O O . PHE D 2 203 ? 21.771 30.554 -21.584 1.000 47.873 677 PHE D O 1
ATOM 6781 N N . TRP D 2 204 ? 23.646 30.599 -22.858 1.000 53.970 678 TRP D N 1
ATOM 6782 C CA . TRP D 2 204 ? 23.461 31.916 -23.445 1.000 63.191 678 TRP D CA 1
ATOM 6783 C C . TRP D 2 204 ? 23.561 31.809 -24.968 1.000 68.974 678 TRP D C 1
ATOM 6784 O O . TRP D 2 204 ? 22.639 32.285 -25.652 1.000 83.962 678 TRP D O 1
ATOM 6795 N N . LYS D 2 220 ? 20.169 34.018 -16.682 1.000 63.716 694 LYS D N 1
ATOM 6796 C CA . LYS D 2 220 ? 19.858 33.574 -15.290 1.000 63.532 694 LYS D CA 1
ATOM 6797 C C . LYS D 2 220 ? 20.525 32.228 -15.003 1.000 57.521 694 LYS D C 1
ATOM 6798 O O . LYS D 2 220 ? 21.049 32.030 -13.908 1.000 51.303 694 LYS D O 1
ATOM 6804 N N . ARG D 2 221 ? 20.542 31.308 -15.986 1.000 55.048 695 ARG D N 1
ATOM 6805 C CA . ARG D 2 221 ? 21.301 30.074 -15.838 1.000 52.988 695 ARG D CA 1
ATOM 6806 C C . ARG D 2 221 ? 22.800 30.357 -15.965 1.000 50.036 695 ARG D C 1
ATOM 6807 O O . ARG D 2 221 ? 23.609 29.695 -15.316 1.000 47.415 695 ARG D O 1
ATOM 6815 N N . VAL D 2 222 ? 23.151 31.365 -16.770 1.000 47.668 696 VAL D N 1
ATOM 6816 C CA . VAL D 2 222 ? 24.506 31.905 -16.808 1.000 47.685 696 VAL D CA 1
ATOM 6817 C C . VAL D 2 222 ? 24.956 32.278 -15.394 1.000 47.495 696 VAL D C 1
ATOM 6818 O O . VAL D 2 222 ? 26.066 31.939 -14.991 1.000 47.177 696 VAL D O 1
ATOM 6822 N N . MET D 2 223 ? 24.091 32.964 -14.640 1.000 47.979 697 MET D N 1
ATOM 6823 C CA . MET D 2 223 ? 24.432 33.410 -13.295 1.000 48.380 697 MET D CA 1
ATOM 6824 C C . MET D 2 223 ? 24.666 32.219 -12.360 1.000 49.501 697 MET D C 1
ATOM 6825 O O . MET D 2 223 ? 25.610 32.239 -11.561 1.000 51.348 697 MET D O 1
ATOM 6830 N N . GLU D 2 224 ? 23.818 31.183 -12.464 1.000 50.186 698 GLU D N 1
ATOM 6831 C CA . GLU D 2 224 ? 23.974 29.984 -11.648 1.000 52.595 698 GLU D CA 1
ATOM 6832 C C . GLU D 2 224 ? 25.349 29.359 -11.901 1.000 50.863 698 GLU D C 1
ATOM 6833 O O . GLU D 2 224 ? 26.040 28.973 -10.964 1.000 48.715 698 GLU D O 1
ATOM 6839 N N . CYS D 2 225 ? 25.745 29.257 -13.178 1.000 50.059 699 CYS D N 1
ATOM 6840 C CA . CYS D 2 225 ? 27.029 28.683 -13.546 1.000 49.747 699 CYS D CA 1
ATOM 6841 C C . CYS D 2 225 ? 28.183 29.428 -12.900 1.000 44.140 699 CYS D C 1
ATOM 6842 O O . CYS D 2 225 ? 29.083 28.815 -12.328 1.000 49.014 699 CYS D O 1
ATOM 6845 N N . LEU D 2 226 ? 28.184 30.748 -13.087 1.000 40.854 700 LEU D N 1
ATOM 6846 C CA . LEU D 2 226 ? 29.265 31.570 -12.586 1.000 43.083 700 LEU D CA 1
ATOM 6847 C C . LEU D 2 226 ? 29.250 31.551 -11.063 1.000 44.175 700 LEU D C 1
ATOM 6848 O O . LEU D 2 226 ? 30.320 31.529 -10.459 1.000 45.513 700 LEU D O 1
ATOM 6853 N N . LYS D 2 227 ? 28.051 31.507 -10.458 1.000 46.205 701 LYS D N 1
ATOM 6854 C CA . LYS D 2 227 ? 27.945 31.347 -9.012 1.000 50.631 701 LYS D CA 1
ATOM 6855 C C . LYS D 2 227 ? 28.611 30.035 -8.590 1.000 47.241 701 LYS D C 1
ATOM 6856 O O . LYS D 2 227 ? 29.394 30.026 -7.650 1.000 50.260 701 LYS D O 1
ATOM 6862 N N . LYS D 2 228 ? 28.315 28.938 -9.292 1.000 46.069 702 LYS D N 1
ATOM 6863 C CA . LYS D 2 228 ? 28.891 27.639 -8.965 1.000 49.546 702 LYS D CA 1
ATOM 6864 C C . LYS D 2 228 ? 30.420 27.683 -9.079 1.000 48.095 702 LYS D C 1
ATOM 6865 O O . LYS D 2 228 ? 31.136 27.137 -8.230 1.000 48.041 702 LYS D O 1
ATOM 6871 N N . ALA D 2 229 ? 30.923 28.363 -10.119 1.000 44.769 703 ALA D N 1
ATOM 6872 C CA . ALA D 2 229 ? 32.359 28.481 -10.315 1.000 43.427 703 ALA D CA 1
ATOM 6873 C C . ALA D 2 229 ? 32.992 29.228 -9.144 1.000 42.038 703 ALA D C 1
ATOM 6874 O O . ALA D 2 229 ? 34.092 28.885 -8.712 1.000 39.307 703 ALA D O 1
ATOM 6876 N N . LEU D 2 230 ? 32.287 30.263 -8.655 1.000 46.758 704 LEU D N 1
ATOM 6877 C CA . LEU D 2 230 ? 32.731 31.032 -7.503 1.000 48.951 704 LEU D CA 1
ATOM 6878 C C . LEU D 2 230 ? 32.770 30.127 -6.272 1.000 48.686 704 LEU D C 1
ATOM 6879 O O . LEU D 2 230 ? 33.773 30.098 -5.564 1.000 44.204 704 LEU D O 1
ATOM 6884 N N . LYS D 2 231 ? 31.689 29.378 -6.028 1.000 48.616 705 LYS D N 1
ATOM 6885 C CA . LYS D 2 231 ? 31.653 28.453 -4.904 1.000 50.452 705 LYS D CA 1
ATOM 6886 C C . LYS D 2 231 ? 32.875 27.530 -4.946 1.000 49.153 705 LYS D C 1
ATOM 6887 O O . LYS D 2 231 ? 33.468 27.252 -3.902 1.000 52.797 705 LYS D O 1
ATOM 6893 N N . ILE D 2 232 ? 33.281 27.086 -6.146 1.000 50.259 706 ILE D N 1
ATOM 6894 C CA . ILE D 2 232 ? 34.412 26.170 -6.270 1.000 49.743 706 ILE D CA 1
ATOM 6895 C C . ILE D 2 232 ? 35.725 26.910 -6.006 1.000 49.526 706 ILE D C 1
ATOM 6896 O O . ILE D 2 232 ? 36.621 26.370 -5.355 1.000 47.484 706 ILE D O 1
ATOM 6901 N N . ALA D 2 233 ? 35.832 28.147 -6.508 1.000 49.583 707 ALA D N 1
ATOM 6902 C CA . ALA D 2 233 ? 37.037 28.932 -6.298 1.000 51.412 707 ALA D CA 1
ATOM 6903 C C . ALA D 2 233 ? 37.213 29.245 -4.809 1.000 53.181 707 ALA D C 1
ATOM 6904 O O . ALA D 2 233 ? 38.342 29.378 -4.329 1.000 46.083 707 ALA D O 1
ATOM 6906 N N . ASN D 2 234 ? 36.086 29.340 -4.084 1.000 56.517 708 ASN D N 1
ATOM 6907 C CA . ASN D 2 234 ? 36.107 29.610 -2.654 1.000 63.217 708 ASN D CA 1
ATOM 6908 C C . ASN D 2 234 ? 36.736 28.449 -1.885 1.000 62.651 708 ASN D C 1
ATOM 6909 O O . ASN D 2 234 ? 37.191 28.652 -0.764 1.000 64.929 708 ASN D O 1
ATOM 6914 N N . GLN D 2 235 ? 36.751 27.244 -2.472 1.000 61.581 709 GLN D N 1
ATOM 6915 C CA . GLN D 2 235 ? 37.226 26.070 -1.759 1.000 59.756 709 GLN D CA 1
ATOM 6916 C C . GLN D 2 235 ? 38.683 25.765 -2.099 1.000 58.232 709 GLN D C 1
ATOM 6917 O O . GLN D 2 235 ? 39.216 24.760 -1.648 1.000 58.319 709 GLN D O 1
ATOM 6923 N N . CYS D 2 236 ? 39.330 26.609 -2.908 1.000 59.540 710 CYS D N 1
ATOM 6924 C CA . CYS D 2 236 ? 40.739 26.415 -3.212 1.000 60.882 710 CYS D CA 1
ATOM 6925 C C . CYS D 2 236 ? 41.569 26.962 -2.061 1.000 63.981 710 CYS D C 1
ATOM 6926 O O . CYS D 2 236 ? 41.319 28.067 -1.584 1.000 66.680 710 CYS D O 1
ATOM 6929 N N . MET D 2 237 ? 42.553 26.182 -1.618 1.000 64.675 711 MET D N 1
ATOM 6930 C CA . MET D 2 237 ? 43.294 26.564 -0.434 1.000 71.695 711 MET D CA 1
ATOM 6931 C C . MET D 2 237 ? 44.499 27.426 -0.805 1.000 73.668 711 MET D C 1
ATOM 6932 O O . MET D 2 237 ? 44.922 28.254 -0.003 1.000 80.303 711 MET D O 1
ATOM 6937 N N . ASP D 2 238 ? 45.044 27.271 -2.016 1.000 71.037 712 ASP D N 1
ATOM 6938 C CA . ASP D 2 238 ? 46.094 28.180 -2.442 1.000 62.457 712 ASP D CA 1
ATOM 6939 C C . ASP D 2 238 ? 45.492 29.575 -2.594 1.000 67.186 712 ASP D C 1
ATOM 6940 O O . ASP D 2 238 ? 44.585 29.777 -3.399 1.000 65.748 712 ASP D O 1
ATOM 6945 N N . PRO D 2 239 ? 45.944 30.580 -1.806 1.000 74.477 713 PRO D N 1
ATOM 6946 C CA . PRO D 2 239 ? 45.380 31.931 -1.881 1.000 74.318 713 PRO D CA 1
ATOM 6947 C C . PRO D 2 239 ? 45.614 32.608 -3.229 1.000 66.227 713 PRO D C 1
ATOM 6948 O O . PRO D 2 239 ? 44.724 33.277 -3.748 1.000 61.511 713 PRO D O 1
ATOM 6952 N N . SER D 2 240 ? 46.818 32.439 -3.788 1.000 63.496 714 SER D N 1
ATOM 6953 C CA . SER D 2 240 ? 47.138 33.062 -5.061 1.000 65.925 714 SER D CA 1
ATOM 6954 C C . SER D 2 240 ? 46.225 32.497 -6.150 1.000 61.469 714 SER D C 1
ATOM 6955 O O . SER D 2 240 ? 45.761 33.234 -7.018 1.000 57.591 714 SER D O 1
ATOM 6958 N N . LEU D 2 241 ? 45.939 31.193 -6.063 1.000 57.656 715 LEU D N 1
ATOM 6959 C CA . LEU D 2 241 ? 45.103 30.516 -7.036 1.000 54.403 715 LEU D CA 1
ATOM 6960 C C . LEU D 2 241 ? 43.652 30.964 -6.894 1.000 55.494 715 LEU D C 1
ATOM 6961 O O . LEU D 2 241 ? 42.958 31.168 -7.882 1.000 61.223 715 LEU D O 1
ATOM 6966 N N . GLN D 2 242 ? 43.202 31.139 -5.656 1.000 57.155 716 GLN D N 1
ATOM 6967 C CA . GLN D 2 242 ? 41.833 31.544 -5.392 1.000 58.275 716 GLN D CA 1
ATOM 6968 C C . GLN D 2 242 ? 41.522 32.911 -6.013 1.000 53.257 716 GLN D C 1
ATOM 6969 O O . GLN D 2 242 ? 40.479 33.090 -6.638 1.000 48.690 716 GLN D O 1
ATOM 6975 N N . VAL D 2 243 ? 42.410 33.889 -5.797 1.000 51.669 717 VAL D N 1
ATOM 6976 C CA . VAL D 2 243 ? 42.183 35.246 -6.269 1.000 50.501 717 VAL D CA 1
ATOM 6977 C C . VAL D 2 243 ? 42.267 35.259 -7.796 1.000 46.675 717 VAL D C 1
ATOM 6978 O O . VAL D 2 243 ? 41.496 35.938 -8.473 1.000 40.857 717 VAL D O 1
ATOM 6982 N N . GLN D 2 244 ? 43.193 34.476 -8.344 1.000 46.734 718 GLN D N 1
ATOM 6983 C CA . GLN D 2 244 ? 43.314 34.370 -9.788 1.000 49.633 718 GLN D CA 1
ATOM 6984 C C . GLN D 2 244 ? 41.976 33.937 -10.384 1.000 47.340 718 GLN D C 1
ATOM 6985 O O . GLN D 2 244 ? 41.471 34.577 -11.303 1.000 45.097 718 GLN D O 1
ATOM 6991 N N . LEU D 2 245 ? 41.394 32.868 -9.830 1.000 45.287 719 LEU D N 1
ATOM 6992 C CA . LEU D 2 245 ? 40.112 32.364 -10.297 1.000 46.205 719 LEU D CA 1
ATOM 6993 C C . LEU D 2 245 ? 39.043 33.440 -10.163 1.000 42.533 719 LEU D C 1
ATOM 6994 O O . LEU D 2 245 ? 38.211 33.587 -11.062 1.000 42.262 719 LEU D O 1
ATOM 6999 N N . PHE D 2 246 ? 39.073 34.186 -9.051 1.000 41.923 720 PHE D N 1
ATOM 7000 C CA . PHE D 2 246 ? 38.077 35.223 -8.820 1.000 44.464 720 PHE D CA 1
ATOM 7001 C C . PHE D 2 246 ? 38.135 36.236 -9.959 1.000 42.465 720 PHE D C 1
ATOM 7002 O O . PHE D 2 246 ? 37.091 36.622 -10.479 1.000 42.794 720 PHE D O 1
ATOM 7010 N N . ILE D 2 247 ? 39.351 36.620 -10.375 1.000 40.890 721 ILE D N 1
ATOM 7011 C CA . ILE D 2 247 ? 39.523 37.614 -11.426 1.000 40.208 721 ILE D CA 1
ATOM 7012 C C . ILE D 2 247 ? 39.087 37.028 -12.777 1.000 40.362 721 ILE D C 1
ATOM 7013 O O . ILE D 2 247 ? 38.503 37.734 -13.606 1.000 37.925 721 ILE D O 1
ATOM 7018 N N . GLU D 2 248 ? 39.341 35.732 -13.000 1.000 36.585 722 GLU D N 1
ATOM 7019 C CA . GLU D 2 248 ? 38.933 35.102 -14.248 1.000 35.274 722 GLU D CA 1
ATOM 7020 C C . GLU D 2 248 ? 37.409 35.097 -14.338 1.000 34.841 722 GLU D C 1
ATOM 7021 O O . GLU D 2 248 ? 36.836 35.460 -15.367 1.000 35.192 722 GLU D O 1
ATOM 7027 N N . ILE D 2 249 ? 36.750 34.757 -13.225 1.000 36.561 723 ILE D N 1
ATOM 7028 C CA . ILE D 2 249 ? 35.294 34.680 -13.201 1.000 35.847 723 ILE D CA 1
ATOM 7029 C C . ILE D 2 249 ? 34.678 36.075 -13.371 1.000 35.127 723 ILE D C 1
ATOM 7030 O O . ILE D 2 249 ? 33.691 36.225 -14.084 1.000 33.758 723 ILE D O 1
ATOM 7035 N N . LEU D 2 250 ? 35.279 37.091 -12.734 1.000 37.212 724 LEU D N 1
ATOM 7036 C CA . LEU D 2 250 ? 34.876 38.481 -12.895 1.000 37.179 724 LEU D CA 1
ATOM 7037 C C . LEU D 2 250 ? 34.850 38.850 -14.368 1.000 34.836 724 LEU D C 1
ATOM 7038 O O . LEU D 2 250 ? 33.902 39.476 -14.843 1.000 31.967 724 LEU D O 1
ATOM 7043 N N . ASN D 2 251 ? 35.922 38.468 -15.071 1.000 34.794 725 ASN D N 1
ATOM 7044 C CA . ASN D 2 251 ? 36.044 38.730 -16.499 1.000 34.269 725 ASN D CA 1
ATOM 7045 C C . ASN D 2 251 ? 34.952 37.979 -17.264 1.000 33.341 725 ASN D C 1
ATOM 7046 O O . ASN D 2 251 ? 34.438 38.492 -18.259 1.000 32.121 725 ASN D O 1
ATOM 7051 N N . ARG D 2 252 ? 34.573 36.786 -16.788 1.000 34.534 726 ARG D N 1
ATOM 7052 C CA . ARG D 2 252 ? 33.494 36.047 -17.421 1.000 38.001 726 ARG D CA 1
ATOM 7053 C C . ARG D 2 252 ? 32.166 36.773 -17.189 1.000 38.322 726 ARG D C 1
ATOM 7054 O O . ARG D 2 252 ? 31.357 36.915 -18.112 1.000 38.767 726 ARG D O 1
ATOM 7062 N N . TYR D 2 253 ? 31.960 37.264 -15.959 1.000 36.775 727 TYR D N 1
ATOM 7063 C CA . TYR D 2 253 ? 30.799 38.082 -15.644 1.000 37.311 727 TYR D CA 1
ATOM 7064 C C . TYR D 2 253 ? 30.769 39.336 -16.521 1.000 36.266 727 TYR D C 1
ATOM 7065 O O . TYR D 2 253 ? 29.704 39.749 -16.969 1.000 39.902 727 TYR D O 1
ATOM 7074 N N . ILE D 2 254 ? 31.928 39.969 -16.735 1.000 34.347 728 ILE D N 1
ATOM 7075 C CA . ILE D 2 254 ? 32.002 41.193 -17.523 1.000 33.676 728 ILE D CA 1
ATOM 7076 C C . ILE D 2 254 ? 31.631 40.895 -18.973 1.000 33.043 728 ILE D C 1
ATOM 7077 O O . ILE D 2 254 ? 30.957 41.697 -19.615 1.000 29.773 728 ILE D O 1
ATOM 7082 N N . TYR D 2 255 ? 32.073 39.738 -19.487 1.000 33.066 729 TYR D N 1
ATOM 7083 C CA . TYR D 2 255 ? 31.714 39.318 -20.831 1.000 31.647 729 TYR D CA 1
ATOM 7084 C C . TYR D 2 255 ? 30.190 39.353 -21.007 1.000 32.452 729 TYR D C 1
ATOM 7085 O O . TYR D 2 255 ? 29.699 39.912 -21.983 1.000 32.525 729 TYR D O 1
ATOM 7094 N N . PHE D 2 256 ? 29.435 38.764 -20.075 1.000 37.396 730 PHE D N 1
ATOM 7095 C CA . PHE D 2 256 ? 27.983 38.665 -20.238 1.000 42.985 730 PHE D CA 1
ATOM 7096 C C . PHE D 2 256 ? 27.326 40.021 -19.971 1.000 46.225 730 PHE D C 1
ATOM 7097 O O . PHE D 2 256 ? 26.278 40.322 -20.538 1.000 44.350 730 PHE D O 1
ATOM 7105 N N . TYR D 2 257 ? 27.944 40.834 -19.107 1.000 51.713 731 TYR D N 1
ATOM 7106 C CA . TYR D 2 257 ? 27.431 42.161 -18.820 1.000 53.746 731 TYR D CA 1
ATOM 7107 C C . TYR D 2 257 ? 27.416 42.981 -20.109 1.000 51.829 731 TYR D C 1
ATOM 7108 O O . TYR D 2 257 ? 26.406 43.563 -20.483 1.000 54.733 731 TYR D O 1
ATOM 7117 N N . GLU D 2 258 ? 28.553 42.997 -20.797 1.000 50.334 732 GLU D N 1
ATOM 7118 C CA . GLU D 2 258 ? 28.728 43.833 -21.967 1.000 50.908 732 GLU D CA 1
ATOM 7119 C C . GLU D 2 258 ? 27.939 43.263 -23.140 1.000 51.184 732 GLU D C 1
ATOM 7120 O O . GLU D 2 258 ? 27.625 44.002 -24.058 1.000 54.718 732 GLU D O 1
ATOM 7126 N N . LYS D 2 259 ? 27.620 41.962 -23.111 1.000 54.007 733 LYS D N 1
ATOM 7127 C CA . LYS D 2 259 ? 26.722 41.366 -24.097 1.000 55.753 733 LYS D CA 1
ATOM 7128 C C . LYS D 2 259 ? 25.266 41.680 -23.753 1.000 56.061 733 LYS D C 1
ATOM 7129 O O . LYS D 2 259 ? 24.368 41.234 -24.454 1.000 51.516 733 LYS D O 1
ATOM 7135 N N . GLU D 2 260 ? 25.038 42.428 -22.666 1.000 63.192 734 GLU D N 1
ATOM 7136 C CA . GLU D 2 260 ? 23.728 42.962 -22.333 1.000 72.973 734 GLU D CA 1
ATOM 7137 C C . GLU D 2 260 ? 22.831 41.866 -21.769 1.000 81.637 734 GLU D C 1
ATOM 7138 O O . GLU D 2 260 ? 21.637 41.828 -22.049 1.000 88.553 734 GLU D O 1
ATOM 7144 N N . ASN D 2 261 ? 23.428 41.005 -20.942 1.000 91.751 735 ASN D N 1
ATOM 7145 C CA . ASN D 2 261 ? 22.693 40.089 -20.086 1.000 96.449 735 ASN D CA 1
ATOM 7146 C C . ASN D 2 261 ? 22.189 40.892 -18.890 1.000 93.028 735 ASN D C 1
ATOM 7147 O O . ASN D 2 261 ? 22.994 41.331 -18.073 1.000 92.816 735 ASN D O 1
ATOM 7152 N N . ASP D 2 262 ? 20.864 41.090 -18.802 1.000 90.415 736 ASP D N 1
ATOM 7153 C CA . ASP D 2 262 ? 20.268 41.930 -17.772 1.000 89.787 736 ASP D CA 1
ATOM 7154 C C . ASP D 2 262 ? 20.328 41.265 -16.398 1.000 85.645 736 ASP D C 1
ATOM 7155 O O . ASP D 2 262 ? 20.069 41.925 -15.397 1.000 89.360 736 ASP D O 1
ATOM 7160 N N . ALA D 2 263 ? 20.669 39.972 -16.353 1.000 81.026 737 ALA D N 1
ATOM 7161 C CA . ALA D 2 263 ? 20.748 39.247 -15.096 1.000 75.761 737 ALA D CA 1
ATOM 7162 C C . ALA D 2 263 ? 22.038 39.594 -14.364 1.000 71.432 737 ALA D C 1
ATOM 7163 O O . ALA D 2 263 ? 22.112 39.469 -13.146 1.000 76.526 737 ALA D O 1
ATOM 7165 N N . VAL D 2 264 ? 23.065 39.989 -15.123 1.000 68.837 738 VAL D N 1
ATOM 7166 C CA . VAL D 2 264 ? 24.341 40.374 -14.545 1.000 65.196 738 VAL D CA 1
ATOM 7167 C C . VAL D 2 264 ? 24.199 41.831 -14.126 1.000 63.186 738 VAL D C 1
ATOM 7168 O O . VAL D 2 264 ? 24.068 42.703 -14.976 1.000 58.976 738 VAL D O 1
ATOM 7172 N N . THR D 2 265 ? 24.211 42.077 -12.812 1.000 65.952 739 THR D N 1
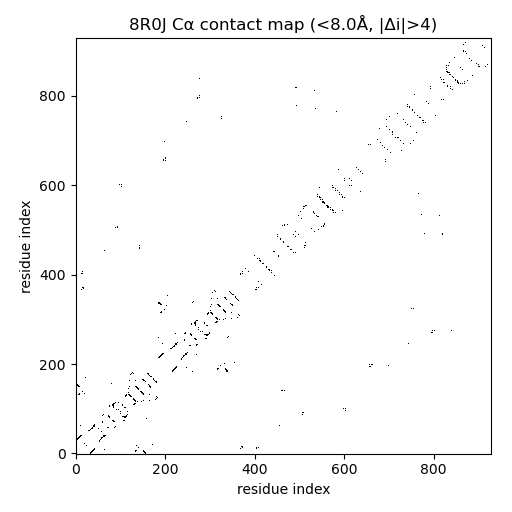ATOM 7173 C CA . THR D 2 265 ? 23.952 43.401 -12.267 1.000 70.720 739 THR D CA 1
ATOM 7174 C C . THR D 2 265 ? 25.267 44.023 -11.814 1.000 75.109 739 THR D C 1
ATOM 7175 O O . THR D 2 265 ? 26.266 43.328 -11.599 1.000 77.067 739 THR D O 1
ATOM 7179 N N . ILE D 2 266 ? 25.236 45.344 -11.628 1.000 71.423 740 ILE D N 1
ATOM 7180 C CA . ILE D 2 266 ? 26.393 46.059 -11.127 1.000 70.936 740 ILE D CA 1
ATOM 7181 C C . ILE D 2 266 ? 26.712 45.600 -9.698 1.000 69.592 740 ILE D C 1
ATOM 7182 O O . ILE D 2 266 ? 27.872 45.536 -9.319 1.000 66.372 740 ILE D O 1
ATOM 7187 N N . GLN D 2 267 ? 25.692 45.240 -8.912 1.000 74.720 741 GLN D N 1
ATOM 7188 C CA . GLN D 2 267 ? 25.884 44.780 -7.542 1.000 77.615 741 GLN D CA 1
ATOM 7189 C C . GLN D 2 267 ? 26.741 43.515 -7.509 1.000 72.602 741 GLN D C 1
ATOM 7190 O O . GLN D 2 267 ? 27.564 43.346 -6.611 1.000 69.596 741 GLN D O 1
ATOM 7196 N N . VAL D 2 268 ? 26.508 42.610 -8.467 1.000 73.621 742 VAL D N 1
ATOM 7197 C CA . VAL D 2 268 ? 27.256 41.364 -8.560 1.000 70.522 742 VAL D CA 1
ATOM 7198 C C . VAL D 2 268 ? 28.711 41.657 -8.937 1.000 63.987 742 VAL D C 1
ATOM 7199 O O . VAL D 2 268 ? 29.638 41.114 -8.336 1.000 62.345 742 VAL D O 1
ATOM 7203 N N . LEU D 2 269 ? 28.909 42.537 -9.923 1.000 57.158 743 LEU D N 1
ATOM 7204 C CA . LEU D 2 269 ? 30.245 42.935 -10.333 1.000 54.711 743 LEU D CA 1
ATOM 7205 C C . LEU D 2 269 ? 31.006 43.552 -9.168 1.000 52.542 743 LEU D C 1
ATOM 7206 O O . LEU D 2 269 ? 32.152 43.193 -8.940 1.000 49.462 743 LEU D O 1
ATOM 7211 N N . ASN D 2 270 ? 30.367 44.490 -8.459 1.000 56.974 744 ASN D N 1
ATOM 7212 C CA . ASN D 2 270 ? 31.014 45.264 -7.410 1.000 57.352 744 ASN D CA 1
ATOM 7213 C C . ASN D 2 270 ? 31.297 44.399 -6.187 1.000 53.082 744 ASN D C 1
ATOM 7214 O O . ASN D 2 270 ? 32.309 44.601 -5.526 1.000 53.405 744 ASN D O 1
ATOM 7219 N N . GLN D 2 271 ? 30.413 43.444 -5.880 1.000 51.571 745 GLN D N 1
ATOM 7220 C CA . GLN D 2 271 ? 30.653 42.526 -4.781 1.000 54.500 745 GLN D CA 1
ATOM 7221 C C . GLN D 2 271 ? 31.940 41.750 -5.029 1.000 56.667 745 GLN D C 1
ATOM 7222 O O . GLN D 2 271 ? 32.776 41.629 -4.127 1.000 56.561 745 GLN D O 1
ATOM 7228 N N . LEU D 2 272 ? 32.082 41.241 -6.263 1.000 53.420 746 LEU D N 1
ATOM 7229 C CA . LEU D 2 272 ? 33.212 40.393 -6.605 1.000 54.916 746 LEU D CA 1
ATOM 7230 C C . LEU D 2 272 ? 34.490 41.235 -6.632 1.00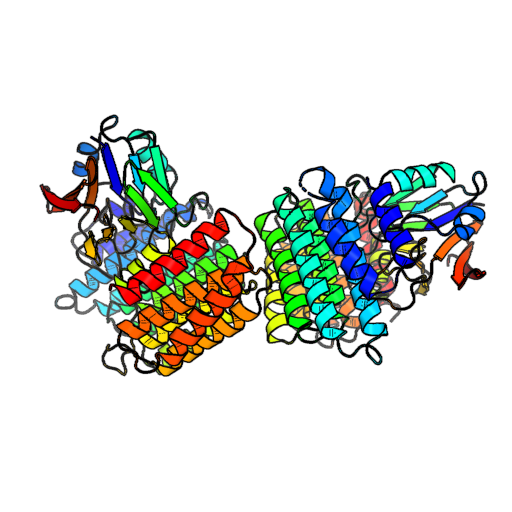0 49.118 746 LEU D C 1
ATOM 7231 O O . LEU D 2 272 ? 35.524 40.837 -6.099 1.000 41.475 746 LEU D O 1
ATOM 7236 N N . ILE D 2 273 ? 34.394 42.422 -7.236 1.000 50.279 747 ILE D N 1
ATOM 7237 C CA . ILE D 2 273 ? 35.486 43.382 -7.228 1.000 53.017 747 ILE D CA 1
ATOM 7238 C C . ILE D 2 273 ? 35.934 43.632 -5.786 1.000 55.577 747 ILE D C 1
ATOM 7239 O O . ILE D 2 273 ? 37.132 43.672 -5.522 1.000 54.518 747 ILE D O 1
ATOM 7244 N N . GLN D 2 274 ? 34.977 43.770 -4.858 1.000 57.073 748 GLN D N 1
ATOM 7245 C CA . GLN D 2 274 ? 35.299 44.126 -3.487 1.000 61.689 748 GLN D CA 1
ATOM 7246 C C . GLN D 2 274 ? 35.972 42.962 -2.761 1.000 59.840 748 GLN D C 1
ATOM 7247 O O . GLN D 2 274 ? 36.904 43.192 -1.985 1.000 62.374 748 GLN D O 1
ATOM 7253 N N . LYS D 2 275 ? 35.525 41.727 -3.046 1.000 55.113 749 LYS D N 1
ATOM 7254 C CA . LYS D 2 275 ? 36.136 40.529 -2.487 1.000 55.251 749 LYS D CA 1
ATOM 7255 C C . LYS D 2 275 ? 37.599 40.445 -2.929 1.000 54.833 749 LYS D C 1
ATOM 7256 O O . LYS D 2 275 ? 38.472 40.083 -2.141 1.000 52.359 749 LYS D O 1
ATOM 7262 N N . ILE D 2 276 ? 37.861 40.782 -4.197 1.000 52.205 750 ILE D N 1
ATOM 7263 C CA . ILE D 2 276 ? 39.199 40.664 -4.747 1.000 53.131 750 ILE D CA 1
ATOM 7264 C C . ILE D 2 276 ? 40.100 41.692 -4.062 1.000 52.853 750 ILE D C 1
ATOM 7265 O O . ILE D 2 276 ? 41.224 41.374 -3.678 1.000 47.966 750 ILE D O 1
ATOM 7270 N N . ARG D 2 277 ? 39.594 42.924 -3.911 1.000 53.465 751 ARG D N 1
ATOM 7271 C CA . ARG D 2 277 ? 40.347 43.988 -3.268 1.000 53.983 751 ARG D CA 1
ATOM 7272 C C . ARG D 2 277 ? 40.675 43.596 -1.829 1.000 52.985 751 ARG D C 1
ATOM 7273 O O . ARG D 2 277 ? 41.755 43.922 -1.344 1.000 53.339 751 ARG D O 1
ATOM 7281 N N . GLU D 2 278 ? 39.765 42.880 -1.165 1.000 51.634 752 GLU D N 1
ATOM 7282 C CA . GLU D 2 278 ? 40.027 42.410 0.187 1.000 59.617 752 GLU D CA 1
ATOM 7283 C C . GLU D 2 278 ? 41.181 41.399 0.209 1.000 62.895 752 GLU D C 1
ATOM 7284 O O . GLU D 2 278 ? 42.060 41.492 1.060 1.000 60.445 752 GLU D O 1
ATOM 7290 N N . ASP D 2 279 ? 41.196 40.439 -0.726 1.000 67.528 753 ASP D N 1
ATOM 7291 C CA . ASP D 2 279 ? 42.072 39.281 -0.604 1.000 64.880 753 ASP D CA 1
ATOM 7292 C C . ASP D 2 279 ? 43.435 39.532 -1.249 1.000 60.686 753 ASP D C 1
ATOM 7293 O O . ASP D 2 279 ? 44.402 38.843 -0.921 1.000 56.263 753 ASP D O 1
ATOM 7298 N N . LEU D 2 280 ? 43.512 40.524 -2.149 1.000 63.959 754 LEU D N 1
ATOM 7299 C CA . LEU D 2 280 ? 44.661 40.672 -3.037 1.000 61.171 754 LEU D CA 1
ATOM 7300 C C . LEU D 2 280 ? 45.887 41.141 -2.250 1.000 61.450 754 LEU D C 1
ATOM 7301 O O . LEU D 2 280 ? 46.976 40.593 -2.428 1.000 57.243 754 LEU D O 1
ATOM 7306 N N . PRO D 2 281 ? 45.774 42.146 -1.349 1.000 68.833 755 PRO D N 1
ATOM 7307 C CA . PRO D 2 281 ? 46.927 42.585 -0.556 1.000 69.887 755 PRO D CA 1
ATOM 7308 C C . PRO D 2 281 ? 47.545 41.502 0.330 1.000 64.779 755 PRO D C 1
ATOM 7309 O O . PRO D 2 281 ? 48.708 41.615 0.702 1.000 65.952 755 PRO D O 1
ATOM 7313 N N . ASN D 2 282 ? 46.772 40.454 0.651 1.000 62.041 756 ASN D N 1
ATOM 7314 C CA . ASN D 2 282 ? 47.246 39.377 1.505 1.000 66.231 756 ASN D CA 1
ATOM 7315 C C . ASN D 2 282 ? 48.278 38.506 0.793 1.000 64.810 756 ASN D C 1
ATOM 7316 O O . ASN D 2 282 ? 49.039 37.826 1.461 1.000 72.915 756 ASN D O 1
ATOM 7321 N N . LEU D 2 283 ? 48.309 38.514 -0.543 1.000 65.692 757 LEU D N 1
ATOM 7322 C CA . LEU D 2 283 ? 49.218 37.653 -1.291 1.000 69.518 757 LEU D CA 1
ATOM 7323 C C . LEU D 2 283 ? 50.665 38.045 -1.013 1.000 70.781 757 LEU D C 1
ATOM 7324 O O . LEU D 2 283 ? 50.968 39.211 -0.787 1.000 68.027 757 LEU D O 1
ATOM 7329 N N . GLU D 2 284 ? 51.550 37.043 -1.076 1.000 74.622 758 GLU D N 1
ATOM 7330 C CA . GLU D 2 284 ? 52.981 37.247 -0.958 1.000 76.674 758 GLU D CA 1
ATOM 7331 C C . GLU D 2 284 ? 53.469 38.022 -2.174 1.000 78.623 758 GLU D C 1
ATOM 7332 O O . GLU D 2 284 ? 53.051 37.724 -3.284 1.000 97.384 758 GLU D O 1
ATOM 7338 N N . SER D 2 285 ? 54.360 38.995 -1.958 1.000 78.485 759 SER D N 1
ATOM 7339 C CA . SER D 2 285 ? 54.938 39.805 -3.024 1.000 77.801 759 SER D CA 1
ATOM 7340 C C . SER D 2 285 ? 55.880 38.974 -3.902 1.000 76.738 759 SER D C 1
ATOM 7341 O O . SER D 2 285 ? 56.841 38.395 -3.401 1.000 79.975 759 SER D O 1
ATOM 7344 N N . SER D 2 286 ? 55.609 38.934 -5.216 1.000 69.993 760 SER D N 1
ATOM 7345 C CA . SER D 2 286 ? 56.359 38.106 -6.152 1.000 66.371 760 SER D CA 1
ATOM 7346 C C . SER D 2 286 ? 56.045 38.526 -7.585 1.000 68.294 760 SER D C 1
ATOM 7347 O O . SER D 2 286 ? 55.207 39.396 -7.797 1.000 68.458 760 SER D O 1
ATOM 7350 N N . GLU D 2 287 ? 56.717 37.897 -8.558 1.000 66.460 761 GLU D N 1
ATOM 7351 C CA . GLU D 2 287 ? 56.431 38.128 -9.964 1.000 66.862 761 GLU D CA 1
ATOM 7352 C C . GLU D 2 287 ? 55.017 37.623 -10.272 1.000 66.959 761 GLU D C 1
ATOM 7353 O O . GLU D 2 287 ? 54.247 38.313 -10.944 1.000 61.132 761 GLU D O 1
ATOM 7359 N N . GLU D 2 288 ? 54.676 36.434 -9.753 1.000 65.978 762 GLU D N 1
ATOM 7360 C CA . GLU D 2 288 ? 53.377 35.822 -9.995 1.000 68.727 762 GLU D CA 1
ATOM 7361 C C . GLU D 2 288 ? 52.279 36.740 -9.454 1.000 67.968 762 GLU D C 1
ATOM 7362 O O . GLU D 2 288 ? 51.225 36.915 -10.070 1.000 68.581 762 GLU D O 1
ATOM 7368 N N . THR D 2 289 ? 52.550 37.352 -8.301 1.000 65.901 763 THR D N 1
ATOM 7369 C CA . THR D 2 289 ? 51.589 38.230 -7.660 1.000 61.867 763 THR D CA 1
ATOM 7370 C C . THR D 2 289 ? 51.456 39.520 -8.459 1.000 60.008 763 THR D C 1
ATOM 7371 O O . THR D 2 289 ? 50.393 40.135 -8.467 1.000 59.537 763 THR D O 1
ATOM 7375 N N . GLU D 2 290 ? 52.541 39.924 -9.127 1.000 62.330 764 GLU D N 1
ATOM 7376 C CA . GLU D 2 290 ? 52.538 41.160 -9.892 1.000 64.372 764 GLU D CA 1
ATOM 7377 C C . GLU D 2 290 ? 51.585 40.998 -11.071 1.000 59.439 764 GLU D C 1
ATOM 7378 O O . GLU D 2 290 ? 50.861 41.929 -11.408 1.000 61.233 764 GLU D O 1
ATOM 7384 N N . GLN D 2 291 ? 51.563 39.791 -11.651 1.000 57.575 765 GLN D N 1
ATOM 7385 C CA . GLN D 2 291 ? 50.770 39.502 -12.836 1.000 55.124 765 GLN D CA 1
ATOM 7386 C C . GLN D 2 291 ? 49.290 39.412 -12.487 1.000 49.943 765 GLN D C 1
ATOM 7387 O O . GLN D 2 291 ? 48.444 39.862 -13.259 1.000 47.409 765 GLN D O 1
ATOM 7393 N N . ILE D 2 292 ? 48.989 38.833 -11.325 1.000 47.527 766 ILE D N 1
ATOM 7394 C CA . ILE D 2 292 ? 47.615 38.738 -10.862 1.000 47.854 766 ILE D CA 1
ATOM 7395 C C . ILE D 2 292 ? 47.070 40.150 -10.615 1.000 51.494 766 ILE D C 1
ATOM 7396 O O . ILE D 2 292 ? 45.922 40.456 -10.952 1.000 49.701 766 ILE D O 1
ATOM 7401 N N . ASN D 2 293 ? 47.921 41.024 -10.058 1.000 53.292 767 ASN D N 1
ATOM 7402 C CA . ASN D 2 293 ? 47.578 42.419 -9.815 1.000 51.811 767 ASN D CA 1
ATOM 7403 C C . ASN D 2 293 ? 47.343 43.163 -11.125 1.000 43.018 767 ASN D C 1
ATOM 7404 O O . ASN D 2 293 ? 46.380 43.912 -11.261 1.000 38.097 767 ASN D O 1
ATOM 7409 N N . LYS D 2 294 ? 48.226 42.946 -12.095 1.000 40.860 768 LYS D N 1
ATOM 7410 C CA . LYS D 2 294 ? 48.080 43.586 -13.392 1.000 41.434 768 LYS D CA 1
ATOM 7411 C C . LYS D 2 294 ? 46.794 43.114 -14.083 1.000 37.873 768 LYS D C 1
ATOM 7412 O O . LYS D 2 294 ? 46.117 43.902 -14.743 1.000 35.491 768 LYS D O 1
ATOM 7418 N N . HIS D 2 295 ? 46.456 41.827 -13.924 1.000 34.075 769 HIS D N 1
ATOM 7419 C CA . HIS D 2 295 ? 45.245 41.274 -14.503 1.000 32.588 769 HIS D CA 1
ATOM 7420 C C . HIS D 2 295 ? 44.035 42.029 -13.957 1.000 33.452 769 HIS D C 1
ATOM 7421 O O . HIS D 2 295 ? 43.179 42.483 -14.710 1.000 31.323 769 HIS D O 1
ATOM 7428 N N . PHE D 2 296 ? 43.985 42.189 -12.633 1.000 38.854 770 PHE D N 1
ATOM 7429 C CA . PHE D 2 296 ? 42.895 42.905 -11.984 1.000 38.991 770 PHE D CA 1
ATOM 7430 C C . PHE D 2 296 ? 42.878 44.373 -12.422 1.000 40.502 770 PHE D C 1
ATOM 7431 O O . PHE D 2 296 ? 41.814 44.900 -12.753 1.000 38.483 770 PHE D O 1
ATOM 7439 N N . HIS D 2 297 ? 44.051 45.027 -12.419 1.000 42.921 771 HIS D N 1
ATOM 7440 C CA . HIS D 2 297 ? 44.181 46.420 -12.846 1.000 49.668 771 HIS D CA 1
ATOM 7441 C C . HIS D 2 297 ? 43.634 46.597 -14.264 1.000 46.029 771 HIS D C 1
ATOM 7442 O O . HIS D 2 297 ? 42.846 47.508 -14.513 1.000 44.609 771 HIS D O 1
ATOM 7449 N N . ASN D 2 298 ? 44.044 45.704 -15.177 1.000 44.170 772 ASN D N 1
ATOM 7450 C CA . ASN D 2 298 ? 43.560 45.681 -16.549 1.000 40.536 772 ASN D CA 1
ATOM 7451 C C . ASN D 2 298 ? 42.048 45.508 -16.615 1.000 37.105 772 ASN D C 1
ATOM 7452 O O . ASN D 2 298 ? 41.403 46.115 -17.467 1.000 36.853 772 ASN D O 1
ATOM 7457 N N . THR D 2 299 ? 41.496 44.677 -15.728 1.000 34.759 773 THR D N 1
ATOM 7458 C CA . THR D 2 299 ? 40.055 44.491 -15.672 1.000 35.919 773 THR D CA 1
ATOM 7459 C C . THR D 2 299 ? 39.354 45.797 -15.291 1.000 37.399 773 THR D C 1
ATOM 7460 O O . THR D 2 299 ? 38.378 46.191 -15.911 1.000 36.025 773 THR D O 1
ATOM 7464 N N . LEU D 2 300 ? 39.838 46.451 -14.237 1.000 43.535 774 LEU D N 1
ATOM 7465 C CA . LEU D 2 300 ? 39.274 47.712 -13.774 1.000 45.452 774 LEU D CA 1
ATOM 7466 C C . LEU D 2 300 ? 39.384 48.787 -14.855 1.000 45.326 774 LEU D C 1
ATOM 7467 O O . LEU D 2 300 ? 38.409 49.488 -15.113 1.000 46.950 774 LEU D O 1
ATOM 7472 N N . GLU D 2 301 ? 40.553 48.906 -15.496 1.000 44.526 775 GLU D N 1
ATOM 7473 C CA . GLU D 2 301 ? 40.739 49.849 -16.595 1.000 51.064 775 GLU D CA 1
ATOM 7474 C C . GLU D 2 301 ? 39.692 49.615 -17.683 1.000 47.121 775 GLU D C 1
ATOM 7475 O O . GLU D 2 301 ? 39.091 50.555 -18.192 1.000 45.695 775 GLU D O 1
ATOM 7481 N N . HIS D 2 302 ? 39.491 48.342 -18.045 1.000 45.030 776 HIS D N 1
ATOM 7482 C CA . HIS D 2 302 ? 38.558 47.978 -19.095 1.000 40.805 776 HIS D CA 1
ATOM 7483 C C . HIS D 2 302 ? 37.151 48.392 -18.686 1.000 38.587 776 HIS D C 1
ATOM 7484 O O . HIS D 2 302 ? 36.409 48.951 -19.476 1.000 39.682 776 HIS D O 1
ATOM 7491 N N . LEU D 2 303 ? 36.796 48.135 -17.434 1.000 42.623 777 LEU D N 1
ATOM 7492 C CA . LEU D 2 303 ? 35.456 48.413 -16.936 1.000 47.253 777 LEU D CA 1
ATOM 7493 C C . LEU D 2 303 ? 35.184 49.919 -16.908 1.000 49.753 777 LEU D C 1
ATOM 7494 O O . LEU D 2 303 ? 34.056 50.349 -17.141 1.000 49.724 777 LEU D O 1
ATOM 7499 N N . ARG D 2 304 ? 36.235 50.704 -16.665 1.000 55.692 778 ARG D N 1
ATOM 7500 C CA . ARG D 2 304 ? 36.151 52.155 -16.626 1.000 63.956 778 ARG D CA 1
ATOM 7501 C C . ARG D 2 304 ? 36.006 52.785 -18.017 1.000 69.929 778 ARG D C 1
ATOM 7502 O O . ARG D 2 304 ? 35.454 53.877 -18.109 1.000 69.775 778 ARG D O 1
ATOM 7510 N N . LEU D 2 305 ? 36.415 52.104 -19.104 1.000 72.808 779 LEU D N 1
ATOM 7511 C CA . LEU D 2 305 ? 36.259 52.649 -20.452 1.000 74.285 779 LEU D CA 1
ATOM 7512 C C . LEU D 2 305 ? 34.879 52.309 -21.025 1.000 76.532 779 LEU D C 1
ATOM 7513 O O . LEU D 2 305 ? 34.765 51.962 -22.196 1.000 76.728 779 LEU D O 1
ATOM 7518 N N . ARG D 2 306 ? 33.834 52.435 -20.195 1.000 83.946 780 ARG D N 1
ATOM 7519 C CA . ARG D 2 306 ? 32.452 52.138 -20.552 1.000 83.058 780 ARG D CA 1
ATOM 7520 C C . ARG D 2 306 ? 32.380 51.151 -21.729 1.000 76.078 780 ARG D C 1
ATOM 7521 O O . ARG D 2 306 ? 31.280 51.045 -22.302 1.000 75.631 780 ARG D O 1
#

GO terms:
  GO:0030906 retromer, cargo-selective complex (C, IDA)
  GO:0005515 protein binding (F, IPI)
  GO:0030904 retromer complex (C, IDA)
  GO:0032456 endocytic recycling (P, IMP)
  GO:0005829 cytosol (C, TAS)
  GO:0005768 endosome (C, IDA)
  GO:0005829 cytosol (C, IDA)
  GO:0032991 protein-containing complex (C, IDA)

Foldseek 3Di:
DAKEWEAEPQQPPNFHPDFDPVVVVVQAAPPHEAYEYQENCAEVVSVVVVCRRYPHYAYAYDPRHPPPVHHQKDWDDDAPWTEIHHAQPPQPPGPDPVSQVVVCVVSVGQEYEYEDQLDWDWDDDPQGIYTYQGHQRQGDDPVDDDHWRKIWMWDDDHQKIWIWIWTCDPNDTDIDIDMGGHD/DFKEWEAEPQQPPNFHPDFDPVVVVVQAAPPHEAYAYQENCADVVSVVVVCRRYPHYAYAYDPRHPPPPHHQKDFDDDAPWTEIHHAQPPQPPGPDPVSQVVVCVVSVTQEYEYEDVLDWDWDDDPQGIYTYQGHQRLGDDPPDDDRWRKIWMWDDDHQKIWIWIWTCDPNDTDIDIDMGGHD/DLCVLVVDDDPDLVVNVVVLVVQVVVDPLVCLVPNLVSSLVSLLVSLVVLLVCVVPDPCSLVSNVVSLVVNVVSLVSNVVSVDQLVSLLSLLVSLLSLLVRPRPCSQVSSLVSLVSSVVSLVPPQDDLVSNLVSLLSSLVSQLPGARAAPVSLVVSLVSSLVSLCPRPDLLSSLVSLLSSLSCCARRYYVVVVSGGNRNLVVSVVSLVVSLVSLVPDPPLLSSLLSLLVSLVSLVVVVVVPSVVSDVVNSVVSLVVSVVSLVVDDDDPSSVVSVVSSVVVVCVVPPD/DLVVQVVVLVVLVVDDLVVSLVVLVVQLVVDAAPRLVRRQLVSLVSLLVSLVVLLVCVVPDVCSLVSNVVSLVVSVVSLVNHVVNVDQLVSLLSLLVSLLSLLVRPRPCSQVSSLVSLVSNVVSLVPPVPDQVSNLVSLLSSLVSLLPGDRDDPVRLVVSLVSSLVSLCPRDDLLSSLVSLLSSLSSVCLVSVVSLVVSLVSLVPDPPLLSSLLSLLVSLVSLVVVVVVPPVVSDVVNSVVSLVVSVVSLVVDDDDPSSVVSVVSSVVVVVVVVVD

Radius of gyration: 32.22 Å; Cα contacts (8 Å, |Δi|>4): 1699; chains: 4; bounding box: 74×89×83 Å